Protein AF-0000000080720904 (afdb_homodimer)

Structure (mmCIF, N/CA/C/O backbone):
data_AF-0000000080720904-model_v1
#
loop_
_entity.id
_entity.type
_entity.pdbx_description
1 polymer 'Fumarate reductase, flavoprotein subunit, N-terminally truncated'
#
loop_
_atom_site.group_PDB
_atom_site.id
_atom_site.type_symbol
_atom_site.label_atom_id
_atom_site.label_alt_id
_atom_site.label_comp_id
_atom_site.label_asym_id
_atom_site.label_entity_id
_atom_site.label_seq_id
_atom_site.pdbx_PDB_ins_code
_atom_site.Cartn_x
_atom_site.Cartn_y
_atom_site.Cartn_z
_atom_site.occupancy
_atom_site.B_iso_or_equiv
_atom_site.auth_seq_id
_atom_site.auth_comp_id
_atom_site.auth_asym_id
_atom_site.auth_atom_id
_atom_site.pdbx_PDB_model_num
ATOM 1 N N . MET A 1 1 ? 8.977 23.547 30.953 1 91.06 1 MET A N 1
ATOM 2 C CA . MET A 1 1 ? 8.195 24.734 31.281 1 91.06 1 MET A CA 1
ATOM 3 C C . MET A 1 1 ? 6.758 24.359 31.609 1 91.06 1 MET A C 1
ATOM 5 O O . MET A 1 1 ? 6.207 23.406 31.047 1 91.06 1 MET A O 1
ATOM 9 N N . LEU A 1 2 ? 6.262 25.047 32.5 1 92.56 2 LEU A N 1
ATOM 10 C CA . LEU A 1 2 ? 4.848 24.891 32.812 1 92.56 2 LEU A CA 1
ATOM 11 C C . LEU A 1 2 ? 4.043 26.078 32.281 1 92.56 2 LEU A C 1
ATOM 13 O O . LEU A 1 2 ? 4.617 27.094 31.875 1 92.56 2 LEU A O 1
ATOM 17 N N . ALA A 1 3 ? 2.766 25.859 32.125 1 96.31 3 ALA A N 1
ATOM 18 C CA . ALA A 1 3 ? 1.88 26.906 31.625 1 96.31 3 ALA A CA 1
ATOM 19 C C . ALA A 1 3 ? 1.637 27.969 32.688 1 96.31 3 ALA A C 1
ATOM 21 O O . ALA A 1 3 ? 1.761 27.703 33.875 1 96.31 3 ALA A O 1
ATOM 22 N N . LYS A 1 4 ? 1.268 29.156 32.281 1 95.81 4 LYS A N 1
ATOM 23 C CA . LYS A 1 4 ? 1.04 30.266 33.188 1 95.81 4 LYS A CA 1
ATOM 24 C C . LYS A 1 4 ? -0.292 30.125 33.906 1 95.81 4 LYS A C 1
ATOM 26 O O . LYS A 1 4 ? -0.461 30.656 35.031 1 95.81 4 LYS A O 1
ATOM 31 N N . LYS A 1 5 ? -1.233 29.453 33.25 1 96.69 5 LYS A N 1
ATOM 32 C CA . LYS A 1 5 ? -2.57 29.266 33.812 1 96.69 5 LYS A CA 1
ATOM 33 C C . LYS A 1 5 ? -2.932 27.781 33.844 1 96.69 5 LYS A C 1
ATOM 35 O O . LYS A 1 5 ? -2.186 26.938 33.344 1 96.69 5 LYS A O 1
ATOM 40 N N . ASP A 1 6 ? -4.113 27.594 34.469 1 97.19 6 ASP A N 1
ATOM 41 C CA . ASP A 1 6 ? -4.582 26.219 34.562 1 97.19 6 ASP A CA 1
ATOM 42 C C . ASP A 1 6 ? -5.82 26 33.688 1 97.19 6 ASP A C 1
ATOM 44 O O . ASP A 1 6 ? -6.422 24.922 33.719 1 97.19 6 ASP A O 1
ATOM 48 N N . ASN A 1 7 ? -6.18 27.047 32.969 1 97.88 7 ASN A N 1
ATOM 49 C CA . ASN A 1 7 ? -7.355 26.953 32.125 1 97.88 7 ASN A CA 1
ATOM 50 C C . ASN A 1 7 ? -7.145 27.688 30.797 1 97.88 7 ASN A C 1
ATOM 52 O O . ASN A 1 7 ? -6.699 28.828 30.766 1 97.88 7 ASN A O 1
ATOM 56 N N . TYR A 1 8 ? -7.473 27.047 29.688 1 98.25 8 TYR A N 1
ATOM 57 C CA . TYR A 1 8 ? -7.402 27.594 28.344 1 98.25 8 TYR A CA 1
ATOM 58 C C . TYR A 1 8 ? -8.609 27.156 27.516 1 98.25 8 TYR A C 1
ATOM 60 O O . TYR A 1 8 ? -9.336 26.234 27.906 1 98.25 8 TYR A O 1
ATOM 68 N N . ASP A 1 9 ? -8.922 27.891 26.453 1 97.88 9 ASP A N 1
ATOM 69 C CA . ASP A 1 9 ? -9.992 27.453 25.578 1 97.88 9 ASP A CA 1
ATOM 70 C C . ASP A 1 9 ? -9.609 26.156 24.859 1 97.88 9 ASP A C 1
ATOM 72 O O . ASP A 1 9 ? -10.438 25.234 24.75 1 97.88 9 ASP A O 1
ATOM 76 N N . ILE A 1 10 ? -8.352 26.125 24.391 1 98.19 10 ILE A N 1
ATOM 77 C CA . ILE A 1 10 ? -7.863 25 23.609 1 98.19 10 ILE A CA 1
ATOM 78 C C . ILE A 1 10 ? -6.426 24.672 24 1 98.19 10 ILE A C 1
ATOM 80 O O . ILE A 1 10 ? -5.633 25.578 24.281 1 98.19 10 ILE A O 1
ATOM 84 N N . VAL A 1 11 ? -6.105 23.375 24.109 1 98.88 11 VAL A N 1
ATOM 85 C CA . VAL A 1 11 ? -4.715 22.938 24.203 1 98.88 11 VAL A CA 1
ATOM 86 C C . VAL A 1 11 ? -4.293 22.266 22.891 1 98.88 11 VAL A C 1
ATOM 88 O O . VAL A 1 11 ? -4.988 21.391 22.391 1 98.88 11 VAL A O 1
ATOM 91 N N . ILE A 1 12 ? -3.232 22.75 22.297 1 98.88 12 ILE A N 1
ATOM 92 C CA . ILE A 1 12 ? -2.65 22.188 21.078 1 98.88 12 ILE A CA 1
ATOM 93 C C . ILE A 1 12 ? -1.358 21.453 21.422 1 98.88 12 ILE A C 1
ATOM 95 O O . ILE A 1 12 ? -0.416 22.047 21.953 1 98.88 12 ILE A O 1
ATOM 99 N N . VAL A 1 13 ? -1.313 20.141 21.109 1 98.81 13 VAL A N 1
ATOM 100 C CA . VAL A 1 13 ? -0.171 19.297 21.422 1 98.81 13 VAL A CA 1
ATOM 101 C C . VAL A 1 13 ? 0.766 19.219 20.219 1 98.81 13 VAL A C 1
ATOM 103 O O . VAL A 1 13 ? 0.522 18.453 19.281 1 98.81 13 VAL A O 1
ATOM 106 N N . GLY A 1 14 ? 1.854 19.938 20.281 1 98.5 14 GLY A N 1
ATOM 107 C CA . GLY A 1 14 ? 2.811 20.047 19.188 1 98.5 14 GLY A CA 1
ATOM 108 C C . GLY A 1 14 ? 2.809 21.406 18.516 1 98.5 14 GLY A C 1
ATOM 109 O O . GLY A 1 14 ? 1.746 21.953 18.234 1 98.5 14 GLY A O 1
ATOM 110 N N . ALA A 1 15 ? 4.012 21.906 18.297 1 98.56 15 ALA A N 1
ATOM 111 C CA . ALA A 1 15 ? 4.148 23.219 17.703 1 98.56 15 ALA A CA 1
ATOM 112 C C . ALA A 1 15 ? 4.762 23.125 16.312 1 98.56 15 ALA A C 1
ATOM 114 O O . ALA A 1 15 ? 5.531 24 15.898 1 98.56 15 ALA A O 1
ATOM 115 N N . GLY A 1 16 ? 4.492 21.969 15.594 1 98.06 16 GLY A N 1
ATOM 116 C CA . GLY A 1 16 ? 4.824 21.891 14.18 1 98.06 16 GLY A CA 1
ATOM 117 C C . GLY A 1 16 ? 3.904 22.719 13.305 1 98.06 16 GLY A C 1
ATOM 118 O O . GLY A 1 16 ? 3.145 23.547 13.805 1 98.06 16 GLY A O 1
ATOM 119 N N . LEU A 1 17 ? 3.963 22.484 12.023 1 98.25 17 LEU A N 1
ATOM 120 C CA . LEU A 1 17 ? 3.225 23.297 11.078 1 98.25 17 LEU A CA 1
ATOM 121 C C . LEU A 1 17 ? 1.726 23.234 11.352 1 98.25 17 LEU A C 1
ATOM 123 O O . LEU A 1 17 ? 1.042 24.266 11.328 1 98.25 17 LEU A O 1
ATOM 127 N N . SER A 1 18 ? 1.203 22.078 11.609 1 98.19 18 SER A N 1
ATOM 128 C CA . SER A 1 18 ? -0.226 21.938 11.867 1 98.19 18 SER A CA 1
ATOM 129 C C . SER A 1 18 ? -0.62 22.609 13.18 1 98.19 18 SER A C 1
ATOM 131 O O . SER A 1 18 ? -1.669 23.25 13.266 1 98.19 18 SER A O 1
ATOM 133 N N . GLY A 1 19 ? 0.24 22.406 14.195 1 98.69 19 GLY A N 1
ATOM 134 C CA . GLY A 1 19 ? -0.016 23.078 15.453 1 98.69 19 GLY A CA 1
ATOM 135 C C . GLY A 1 19 ? 0.04 24.594 15.344 1 98.69 19 GLY A C 1
ATOM 136 O O . GLY A 1 19 ? -0.761 25.297 15.969 1 98.69 19 GLY A O 1
ATOM 137 N N . GLN A 1 20 ? 0.973 25.062 14.578 1 98.81 20 GLN A N 1
ATOM 138 C CA . GLN A 1 20 ? 1.083 26.484 14.344 1 98.81 20 GLN A CA 1
ATOM 139 C C . GLN A 1 20 ? -0.165 27.031 13.648 1 98.81 20 GLN A C 1
ATOM 141 O O . GLN A 1 20 ? -0.672 28.094 14.016 1 98.81 20 GLN A O 1
ATOM 146 N N . ALA A 1 21 ? -0.628 26.312 12.664 1 98.81 21 ALA A N 1
ATOM 147 C CA . ALA A 1 21 ? -1.842 26.703 11.953 1 98.81 21 ALA A CA 1
ATOM 148 C C . ALA A 1 21 ? -3.043 26.734 12.898 1 98.81 21 ALA A C 1
ATOM 150 O O . ALA A 1 21 ? -3.854 27.656 12.852 1 98.81 21 ALA A O 1
ATOM 151 N N . ALA A 1 22 ? -3.152 25.734 13.734 1 98.88 22 ALA A N 1
ATOM 152 C CA . ALA A 1 22 ? -4.246 25.672 14.703 1 98.88 22 ALA A CA 1
ATOM 153 C C . ALA A 1 22 ? -4.211 26.844 15.664 1 98.88 22 ALA A C 1
ATOM 155 O O . ALA A 1 22 ? -5.242 27.469 15.938 1 98.88 22 ALA A O 1
ATOM 156 N N . ALA A 1 23 ? -3.031 27.172 16.188 1 98.88 23 ALA A N 1
ATOM 157 C CA . ALA A 1 23 ? -2.873 28.266 17.141 1 98.88 23 ALA A CA 1
ATOM 158 C C . ALA A 1 23 ? -3.264 29.609 16.516 1 98.88 23 ALA A C 1
ATOM 160 O O . ALA A 1 23 ? -4.008 30.391 17.109 1 98.88 23 ALA A O 1
ATOM 161 N N . ALA A 1 24 ? -2.77 29.844 15.32 1 98.88 24 ALA A N 1
ATOM 162 C CA . ALA A 1 24 ? -3.068 31.094 14.641 1 98.88 24 ALA A CA 1
ATOM 163 C C . ALA A 1 24 ? -4.559 31.219 14.336 1 98.88 24 ALA A C 1
ATOM 165 O O . ALA A 1 24 ? -5.145 32.281 14.484 1 98.88 24 ALA A O 1
ATOM 166 N N . GLU A 1 25 ? -5.141 30.125 13.867 1 98.75 25 GLU A N 1
ATOM 167 C CA . GLU A 1 25 ? -6.578 30.125 13.617 1 98.75 25 GLU A CA 1
ATOM 168 C C . GLU A 1 25 ? -7.363 30.359 14.898 1 98.75 25 GLU A C 1
ATOM 170 O O . GLU A 1 25 ? -8.367 31.078 14.898 1 98.75 25 GLU A O 1
ATOM 175 N N . ALA A 1 26 ? -6.926 29.812 15.977 1 98.62 26 ALA A N 1
ATOM 176 C CA . ALA A 1 26 ? -7.609 29.938 17.266 1 98.62 26 ALA A CA 1
ATOM 177 C C . ALA A 1 26 ? -7.668 31.391 17.719 1 98.62 26 ALA A C 1
ATOM 179 O O . ALA A 1 26 ? -8.734 31.891 18.062 1 98.62 26 ALA A O 1
ATOM 180 N N . VAL A 1 27 ? -6.57 32.094 17.672 1 98.44 27 VAL A N 1
ATOM 181 C CA . VAL A 1 27 ? -6.539 33.469 18.141 1 98.44 27 VAL A CA 1
ATOM 182 C C . VAL A 1 27 ? -7.344 34.344 17.188 1 98.44 27 VAL A C 1
ATOM 184 O O . VAL A 1 27 ? -7.969 35.344 17.609 1 98.44 27 VAL A O 1
ATOM 187 N N . SER A 1 28 ? -7.336 34 15.93 1 97.69 28 SER A N 1
ATOM 188 C CA . SER A 1 28 ? -8.148 34.719 14.961 1 97.69 28 SER A CA 1
ATOM 189 C C . SER A 1 28 ? -9.633 34.594 15.273 1 97.69 28 SER A C 1
ATOM 191 O O . SER A 1 28 ? -10.43 35.469 14.891 1 97.69 28 SER A O 1
ATOM 193 N N . LYS A 1 29 ? -9.984 33.5 15.938 1 97.38 29 LYS A N 1
ATOM 194 C CA . LYS A 1 29 ? -11.375 33.25 16.312 1 97.38 29 LYS A CA 1
ATOM 195 C C . LYS A 1 29 ? -11.664 33.781 17.734 1 97.38 29 LYS A C 1
ATOM 197 O O . LYS A 1 29 ? -12.742 33.531 18.266 1 97.38 29 LYS A O 1
ATOM 202 N N . GLY A 1 30 ? -10.672 34.438 18.344 1 96.94 30 GLY A N 1
ATOM 203 C CA . GLY A 1 30 ? -10.852 35.031 19.656 1 96.94 30 GLY A CA 1
ATOM 204 C C . GLY A 1 30 ? -10.641 34.031 20.797 1 96.94 30 GLY A C 1
ATOM 205 O O . GLY A 1 30 ? -10.992 34.312 21.938 1 96.94 30 GLY A O 1
ATOM 206 N N . LEU A 1 31 ? -10.102 32.875 20.516 1 98 31 LEU A N 1
ATOM 207 C CA . LEU A 1 31 ? -9.844 31.859 21.531 1 98 31 LEU A CA 1
ATOM 208 C C . LEU A 1 31 ? -8.453 32.062 22.141 1 98 31 LEU A C 1
ATOM 210 O O . LEU A 1 31 ? -7.605 32.75 21.562 1 98 31 LEU A O 1
ATOM 214 N N . LYS A 1 32 ? -8.258 31.469 23.281 1 96.94 32 LYS A N 1
ATOM 215 C CA . LYS A 1 32 ? -6.977 31.484 23.969 1 96.94 32 LYS A CA 1
ATOM 216 C C . LYS A 1 32 ? -6.348 30.094 24 1 96.94 32 LYS A C 1
ATOM 218 O O . LYS A 1 32 ? -6.621 29.312 24.906 1 96.94 32 LYS A O 1
ATOM 223 N N . PRO A 1 33 ? -5.41 29.859 23.141 1 98.62 33 PRO A N 1
ATOM 224 C CA . PRO A 1 33 ? -4.809 28.531 23.062 1 98.62 33 PRO A CA 1
ATOM 225 C C . PRO A 1 33 ? -3.512 28.422 23.875 1 98.62 33 PRO A C 1
ATOM 227 O O . PRO A 1 33 ? -2.793 29.422 24.016 1 98.62 33 PRO A O 1
ATOM 230 N N . LEU A 1 34 ? -3.281 27.219 24.438 1 98.88 34 LEU A N 1
ATOM 231 C CA . LEU A 1 34 ? -1.967 26.797 24.922 1 98.88 34 LEU A CA 1
ATOM 232 C C . LEU A 1 34 ? -1.334 25.797 23.953 1 98.88 34 LEU A C 1
ATOM 234 O O . LEU A 1 34 ? -1.924 24.766 23.656 1 98.88 34 LEU A O 1
ATOM 238 N N . VAL A 1 35 ? -0.177 26.188 23.438 1 98.88 35 VAL A N 1
ATOM 239 C CA . VAL A 1 35 ? 0.583 25.266 22.594 1 98.88 35 VAL A CA 1
ATOM 240 C C . VAL A 1 35 ? 1.693 24.609 23.406 1 98.88 35 VAL A C 1
ATOM 242 O O . VAL A 1 35 ? 2.543 25.297 23.984 1 98.88 35 VAL A O 1
ATOM 245 N N . VAL A 1 36 ? 1.674 23.281 23.469 1 98.81 36 VAL A N 1
ATOM 246 C CA . VAL A 1 36 ? 2.656 22.531 24.25 1 98.81 36 VAL A CA 1
ATOM 247 C C . VAL A 1 36 ? 3.627 21.828 23.297 1 98.81 36 VAL A C 1
ATOM 249 O O . VAL A 1 36 ? 3.221 20.969 22.5 1 98.81 36 VAL A O 1
ATOM 252 N N . GLU A 1 37 ? 4.879 22.156 23.375 1 98.56 37 GLU A N 1
ATOM 253 C CA . GLU A 1 37 ? 5.93 21.578 22.562 1 98.56 37 GLU A CA 1
ATOM 254 C C . GLU A 1 37 ? 6.953 20.844 23.422 1 98.56 37 GLU A C 1
ATOM 256 O O . GLU A 1 37 ? 7.535 21.422 24.328 1 98.56 37 GLU A O 1
ATOM 261 N N . LYS A 1 38 ? 7.125 19.594 23.078 1 96.75 38 LYS A N 1
ATOM 262 C CA . LYS A 1 38 ? 8.031 18.766 23.875 1 96.75 38 LYS A CA 1
ATOM 263 C C . LYS A 1 38 ? 9.484 19.156 23.641 1 96.75 38 LYS A C 1
ATOM 265 O O . LYS A 1 38 ? 10.328 19.016 24.531 1 96.75 38 LYS A O 1
ATOM 270 N N . GLY A 1 39 ? 9.789 19.594 22.469 1 95.69 39 GLY A N 1
ATOM 271 C CA . GLY A 1 39 ? 11.141 20.016 22.141 1 95.69 39 GLY A CA 1
ATOM 272 C C . GLY A 1 39 ? 11.492 21.375 22.734 1 95.69 39 GLY A C 1
ATOM 273 O O . GLY A 1 39 ? 10.633 22.062 23.281 1 95.69 39 GLY A O 1
ATOM 274 N N . ARG A 1 40 ? 12.82 21.766 22.562 1 95.44 40 ARG A N 1
ATOM 275 C CA . ARG A 1 40 ? 13.305 23.047 23.047 1 95.44 40 ARG A CA 1
ATOM 276 C C . ARG A 1 40 ? 12.883 24.188 22.125 1 95.44 40 ARG A C 1
ATOM 278 O O . ARG A 1 40 ? 12.789 25.344 22.562 1 95.44 40 ARG A O 1
ATOM 285 N N . THR A 1 41 ? 12.648 23.781 20.859 1 95.88 41 THR A N 1
ATOM 286 C CA . THR A 1 41 ? 12.281 24.766 19.844 1 95.88 41 THR A CA 1
ATOM 287 C C . THR A 1 41 ? 10.992 24.375 19.141 1 95.88 41 THR A C 1
ATOM 289 O O . THR A 1 41 ? 10.586 23.203 19.188 1 95.88 41 THR A O 1
ATOM 292 N N . THR A 1 42 ? 10.32 25.391 18.531 1 97.69 42 THR A N 1
ATOM 293 C CA . THR A 1 42 ? 9.07 25.156 17.828 1 97.69 42 THR A CA 1
ATOM 294 C C . THR A 1 42 ? 9.32 24.938 16.344 1 97.69 42 THR A C 1
ATOM 296 O O . THR A 1 42 ? 10.445 25.094 15.867 1 97.69 42 THR A O 1
ATOM 299 N N . GLY A 1 43 ? 8.281 24.453 15.672 1 97.31 43 GLY A N 1
ATOM 300 C CA . GLY A 1 43 ? 8.305 24.297 14.227 1 97.31 43 GLY A CA 1
ATOM 301 C C . GLY A 1 43 ? 8.398 22.844 13.781 1 97.31 43 GLY A C 1
ATOM 302 O O . GLY A 1 43 ? 7.832 22.469 12.758 1 97.31 43 GLY A O 1
ATOM 303 N N . GLY A 1 44 ? 9.219 22.078 14.539 1 94.94 44 GLY A N 1
ATOM 304 C CA . GLY A 1 44 ? 9.383 20.672 14.18 1 94.94 44 GLY A CA 1
ATOM 305 C C . GLY A 1 44 ? 9.797 20.469 12.734 1 94.94 44 GLY A C 1
ATOM 306 O O . GLY A 1 44 ? 10.641 21.203 12.219 1 94.94 44 GLY A O 1
ATOM 307 N N . SER A 1 45 ? 9.281 19.438 12.109 1 93.94 45 SER A N 1
ATOM 308 C CA . SER A 1 45 ? 9.594 19.156 10.711 1 93.94 45 SER A CA 1
ATOM 309 C C . SER A 1 45 ? 9.055 20.25 9.789 1 93.94 45 SER A C 1
ATOM 311 O O . SER A 1 45 ? 9.523 20.406 8.664 1 93.94 45 SER A O 1
ATOM 313 N N . GLY A 1 46 ? 8.125 20.953 10.297 1 96.06 46 GLY A N 1
ATOM 314 C CA . GLY A 1 46 ? 7.555 22.047 9.531 1 96.06 46 GLY A CA 1
ATOM 315 C C . GLY A 1 46 ? 8.578 23.094 9.133 1 96.06 46 GLY A C 1
ATOM 316 O O . GLY A 1 46 ? 8.414 23.797 8.133 1 96.06 46 GLY A O 1
ATOM 317 N N . ASN A 1 47 ? 9.633 23.203 9.914 1 96.06 47 ASN A N 1
ATOM 318 C CA . ASN A 1 47 ? 10.688 24.188 9.633 1 96.06 47 ASN A CA 1
ATOM 319 C C . ASN A 1 47 ? 11.352 23.906 8.281 1 96.06 47 ASN A C 1
ATOM 321 O O . ASN A 1 47 ? 11.922 24.812 7.68 1 96.06 47 ASN A O 1
ATOM 325 N N . TYR A 1 48 ? 11.172 22.688 7.805 1 92.06 48 TYR A N 1
ATOM 326 C CA . TYR A 1 48 ? 11.984 22.281 6.672 1 92.06 48 TYR A CA 1
ATOM 327 C C . TYR A 1 48 ? 11.133 22.078 5.426 1 92.06 48 TYR A C 1
ATOM 329 O O . TYR A 1 48 ? 11.648 21.766 4.348 1 92.06 48 TYR A O 1
ATOM 337 N N . VAL A 1 49 ? 9.844 22.297 5.547 1 94 49 VAL A N 1
ATOM 338 C CA . VAL A 1 49 ? 8.969 22.141 4.387 1 94 49 VAL A CA 1
ATOM 339 C C . VAL A 1 49 ? 9.195 23.297 3.416 1 94 49 VAL A C 1
ATOM 341 O O . VAL A 1 49 ? 9.469 24.422 3.838 1 94 49 VAL A O 1
ATOM 344 N N . GLU A 1 50 ? 9.047 22.984 2.123 1 92.5 50 GLU A N 1
ATOM 345 C CA . GLU A 1 50 ? 9.383 23.984 1.106 1 92.5 50 GLU A CA 1
ATOM 346 C C . GLU A 1 50 ? 8.148 24.75 0.655 1 92.5 50 GLU A C 1
ATOM 348 O O . GLU A 1 50 ? 8.258 25.875 0.149 1 92.5 50 GLU A O 1
ATOM 353 N N . GLY A 1 51 ? 7.047 24.125 0.775 1 95.5 51 GLY A N 1
ATOM 354 C CA . GLY A 1 51 ? 5.832 24.766 0.305 1 95.5 51 GLY A CA 1
ATOM 355 C C . GLY A 1 51 ? 4.578 23.969 0.585 1 95.5 51 GLY A C 1
ATOM 356 O O . GLY A 1 51 ? 4.648 22.906 1.212 1 95.5 51 GLY A O 1
ATOM 357 N N . VAL A 1 52 ? 3.396 24.531 0.156 1 97.12 52 VAL A N 1
ATOM 358 C CA . VAL A 1 52 ? 2.111 23.891 0.428 1 97.12 52 VAL A CA 1
ATOM 359 C C . VAL A 1 52 ? 1.355 23.688 -0.881 1 97.12 52 VAL A C 1
ATOM 361 O O . VAL A 1 52 ? 1.526 24.438 -1.837 1 97.12 52 VAL A O 1
ATOM 364 N N . PHE A 1 53 ? 0.562 22.688 -0.855 1 96.31 53 PHE A N 1
ATOM 365 C CA . PHE A 1 53 ? -0.329 22.406 -1.975 1 96.31 53 PHE A CA 1
ATOM 366 C C . PHE A 1 53 ? -1.482 23.391 -2.01 1 96.31 53 PHE A C 1
ATOM 368 O O . PHE A 1 53 ? -2.078 23.703 -0.974 1 96.31 53 PHE A O 1
ATOM 375 N N . ALA A 1 54 ? -1.761 23.875 -3.244 1 98 54 ALA A N 1
ATOM 376 C CA . ALA A 1 54 ? -3.002 24.578 -3.541 1 98 54 ALA A CA 1
ATOM 377 C C . ALA A 1 54 ? -3.309 24.547 -5.035 1 98 54 ALA A C 1
ATOM 379 O O . ALA A 1 54 ? -2.436 24.234 -5.848 1 98 54 ALA A O 1
ATOM 380 N N . VAL A 1 55 ? -4.555 24.766 -5.324 1 97.69 55 VAL A N 1
ATOM 381 C CA . VAL A 1 55 ? -4.977 24.797 -6.719 1 97.69 55 VAL A CA 1
ATOM 382 C C . VAL A 1 55 ? -5.934 25.953 -6.953 1 97.69 55 VAL A C 1
ATOM 384 O O . VAL A 1 55 ? -6.625 26.391 -6.027 1 97.69 55 VAL A O 1
ATOM 387 N N . GLU A 1 56 ? -5.883 26.5 -8.172 1 97.88 56 GLU A N 1
ATOM 388 C CA . GLU A 1 56 ? -6.727 27.609 -8.625 1 97.88 56 GLU A CA 1
ATOM 389 C C . GLU A 1 56 ? -6.473 28.859 -7.793 1 97.88 56 GLU A C 1
ATOM 391 O O . GLU A 1 56 ? -7.414 29.516 -7.344 1 97.88 56 GLU A O 1
ATOM 396 N N . THR A 1 57 ? -5.188 29.141 -7.566 1 98.12 57 THR A N 1
ATOM 397 C CA . THR A 1 57 ? -4.77 30.328 -6.824 1 98.12 57 THR A CA 1
ATOM 398 C C . THR A 1 57 ? -4.449 31.469 -7.773 1 98.12 57 THR A C 1
ATOM 400 O O . THR A 1 57 ? -4.168 31.25 -8.953 1 98.12 57 THR A O 1
ATOM 403 N N . PRO A 1 58 ? -4.449 32.688 -7.262 1 97.12 58 PRO A N 1
ATOM 404 C CA . PRO A 1 58 ? -3.98 33.844 -8.062 1 97.12 58 PRO A CA 1
ATOM 405 C C . PRO A 1 58 ? -2.541 33.656 -8.539 1 97.12 58 PRO A C 1
ATOM 407 O O . PRO A 1 58 ? -2.207 34.094 -9.656 1 97.12 58 PRO A O 1
ATOM 410 N N . MET A 1 59 ? -1.711 33.094 -7.703 1 97.31 59 MET A N 1
ATOM 411 C CA . MET A 1 59 ? -0.315 32.875 -8.07 1 97.31 59 MET A CA 1
ATOM 412 C C . MET A 1 59 ? -0.208 31.953 -9.281 1 97.31 59 MET A C 1
ATOM 414 O O . MET A 1 59 ? 0.616 32.188 -10.164 1 97.31 59 MET A O 1
ATOM 418 N N . GLN A 1 60 ? -0.978 30.875 -9.273 1 97.44 60 GLN A N 1
ATOM 419 C CA . GLN A 1 60 ? -1 29.969 -10.422 1 97.44 60 GLN A CA 1
ATOM 420 C C . GLN A 1 60 ? -1.486 30.688 -11.68 1 97.44 60 GLN A C 1
ATOM 422 O O . GLN A 1 60 ? -0.906 30.531 -12.75 1 97.44 60 GLN A O 1
ATOM 427 N N . LYS A 1 61 ? -2.535 31.469 -11.539 1 97.06 61 LYS A N 1
ATOM 428 C CA . LYS A 1 61 ? -3.059 32.219 -12.664 1 97.06 61 LYS A CA 1
ATOM 429 C C . LYS A 1 61 ? -1.998 33.156 -13.227 1 97.06 61 LYS A C 1
ATOM 431 O O . LYS A 1 61 ? -1.845 33.281 -14.445 1 97.06 61 LYS A O 1
ATOM 436 N N . ALA A 1 62 ? -1.312 33.812 -12.367 1 97.25 62 ALA A N 1
ATOM 437 C CA . ALA A 1 62 ? -0.271 34.781 -12.766 1 97.25 62 ALA A CA 1
ATOM 438 C C . ALA A 1 62 ? 0.848 34.062 -13.523 1 97.25 62 ALA A C 1
ATOM 440 O O . ALA A 1 62 ? 1.496 34.656 -14.383 1 97.25 62 ALA A O 1
ATOM 441 N N . GLN A 1 63 ? 1.044 32.75 -13.25 1 96.88 63 GLN A N 1
ATOM 442 C CA . GLN A 1 63 ? 2.1 31.984 -13.898 1 96.88 63 GLN A CA 1
ATOM 443 C C . GLN A 1 63 ? 1.554 31.188 -15.078 1 96.88 63 GLN A C 1
ATOM 445 O O . GLN A 1 63 ? 2.258 30.359 -15.656 1 96.88 63 GLN A O 1
ATOM 450 N N . GLY A 1 64 ? 0.304 31.328 -15.359 1 96.75 64 GLY A N 1
ATOM 451 C CA . GLY A 1 64 ? -0.313 30.672 -16.5 1 96.75 64 GLY A CA 1
ATOM 452 C C . GLY A 1 64 ? -0.614 29.203 -16.234 1 96.75 64 GLY A C 1
ATOM 453 O O . GLY A 1 64 ? -0.739 28.422 -17.172 1 96.75 64 GLY A O 1
ATOM 454 N N . ILE A 1 65 ? -0.692 28.812 -14.992 1 95.81 65 ILE A N 1
ATOM 455 C CA . ILE A 1 65 ? -0.962 27.422 -14.609 1 95.81 65 ILE A CA 1
ATOM 456 C C . ILE A 1 65 ? -2.469 27.219 -14.484 1 95.81 65 ILE A C 1
ATOM 458 O O . ILE A 1 65 ? -3.141 27.906 -13.719 1 95.81 65 ILE A O 1
ATOM 462 N N . ASP A 1 66 ? -2.984 26.281 -15.281 1 95.25 66 ASP A N 1
ATOM 463 C CA . ASP A 1 66 ? -4.418 26 -15.273 1 95.25 66 ASP A CA 1
ATOM 464 C C . ASP A 1 66 ? -4.68 24.531 -14.906 1 95.25 66 ASP A C 1
ATOM 466 O O . ASP A 1 66 ? -4.785 23.688 -15.789 1 95.25 66 ASP A O 1
ATOM 470 N N . ILE A 1 67 ? -4.758 24.25 -13.703 1 95.25 67 ILE A N 1
ATOM 471 C CA . ILE A 1 67 ? -5.098 22.938 -13.164 1 95.25 67 ILE A CA 1
ATOM 472 C C . ILE A 1 67 ? -6.445 23 -12.453 1 95.25 67 ILE A C 1
ATOM 474 O O . ILE A 1 67 ? -6.684 23.906 -11.641 1 95.25 67 ILE A O 1
ATOM 478 N N . LYS A 1 68 ? -7.242 22.031 -12.781 1 95.56 68 LYS A N 1
ATOM 479 C CA . LYS A 1 68 ? -8.586 22.031 -12.203 1 95.56 68 LYS A CA 1
ATOM 480 C C . LYS A 1 68 ? -8.641 21.172 -10.938 1 95.56 68 LYS A C 1
ATOM 482 O O . LYS A 1 68 ? -7.93 20.172 -10.82 1 95.56 68 LYS A O 1
ATOM 487 N N . LYS A 1 69 ? -9.531 21.594 -10.055 1 96.31 69 LYS A N 1
ATOM 488 C CA . LYS A 1 69 ? -9.75 20.891 -8.797 1 96.31 69 LYS A CA 1
ATOM 489 C C . LYS A 1 69 ? -10.125 19.422 -9.047 1 96.31 69 LYS A C 1
ATOM 491 O O . LYS A 1 69 ? -9.633 18.531 -8.352 1 96.31 69 LYS A O 1
ATOM 496 N N . GLU A 1 70 ? -10.898 19.172 -10.023 1 93.81 70 GLU A N 1
ATOM 497 C CA . GLU A 1 70 ? -11.383 17.844 -10.328 1 93.81 70 GLU A CA 1
ATOM 498 C C . GLU A 1 70 ? -10.25 16.922 -10.773 1 93.81 70 GLU A C 1
ATOM 500 O O . GLU A 1 70 ? -10.258 15.727 -10.477 1 93.81 70 GLU A O 1
ATOM 505 N N . ASP A 1 71 ? -9.344 17.5 -11.461 1 92.81 71 ASP A N 1
ATOM 506 C CA . ASP A 1 71 ? -8.195 16.734 -11.922 1 92.81 71 ASP A CA 1
ATOM 507 C C . ASP A 1 71 ? -7.355 16.234 -10.742 1 92.81 71 ASP A C 1
ATOM 509 O O . ASP A 1 71 ? -6.879 15.102 -10.75 1 92.81 71 ASP A O 1
ATOM 513 N N . ILE A 1 72 ? -7.188 17.094 -9.773 1 94.06 72 ILE A N 1
ATOM 514 C CA . ILE A 1 72 ? -6.422 16.75 -8.586 1 94.06 72 ILE A CA 1
ATOM 515 C C . ILE A 1 72 ? -7.125 15.625 -7.828 1 94.06 72 ILE A C 1
ATOM 517 O O . ILE A 1 72 ? -6.484 14.656 -7.398 1 94.06 72 ILE A O 1
ATOM 521 N N . LEU A 1 73 ? -8.43 15.766 -7.707 1 94.06 73 LEU A N 1
ATOM 522 C CA . LEU A 1 73 ? -9.195 14.766 -6.977 1 94.06 73 LEU A CA 1
ATOM 523 C C . LEU A 1 73 ? -9.094 13.406 -7.648 1 94.06 73 LEU A C 1
ATOM 525 O O . LEU A 1 73 ? -8.852 12.398 -6.98 1 94.06 73 LEU A O 1
ATOM 529 N N . HIS A 1 74 ? -9.289 13.352 -8.969 1 92.69 74 HIS A N 1
ATOM 530 C CA . HIS A 1 74 ? -9.242 12.094 -9.711 1 92.69 74 HIS A CA 1
ATOM 531 C C . HIS A 1 74 ? -7.855 11.469 -9.641 1 92.69 74 HIS A C 1
ATOM 533 O O . HIS A 1 74 ? -7.723 10.25 -9.516 1 92.69 74 HIS A O 1
ATOM 539 N N . GLU A 1 75 ? -6.852 12.297 -9.695 1 89.5 75 GLU A N 1
ATOM 540 C CA . GLU A 1 75 ? -5.473 11.828 -9.586 1 89.5 75 GLU A CA 1
ATOM 541 C C . GLU A 1 75 ? -5.23 11.141 -8.242 1 89.5 75 GLU A C 1
ATOM 543 O O . GLU A 1 75 ? -4.641 10.062 -8.188 1 89.5 75 GLU A O 1
ATOM 548 N N . GLU A 1 76 ? -5.703 11.742 -7.219 1 90.31 76 GLU A N 1
ATOM 549 C CA . GLU A 1 76 ? -5.441 11.227 -5.879 1 90.31 76 GLU A CA 1
ATOM 550 C C . GLU A 1 76 ? -6.277 9.984 -5.594 1 90.31 76 GLU A C 1
ATOM 552 O O . GLU A 1 76 ? -5.836 9.086 -4.875 1 90.31 76 GLU A O 1
ATOM 557 N N . GLN A 1 77 ? -7.488 9.93 -6.156 1 90.31 77 GLN A N 1
ATOM 558 C CA . GLN A 1 77 ? -8.297 8.719 -6.051 1 90.31 77 GLN A CA 1
ATOM 559 C C . GLN A 1 77 ? -7.594 7.527 -6.699 1 90.31 77 GLN A C 1
ATOM 561 O O . GLN A 1 77 ? -7.492 6.457 -6.098 1 90.31 77 GLN A O 1
ATOM 566 N N . GLU A 1 78 ? -7.035 7.75 -7.875 1 86.94 78 GLU A N 1
ATOM 567 C CA . GLU A 1 78 ? -6.355 6.688 -8.609 1 86.94 78 GLU A CA 1
ATOM 568 C C . GLU A 1 78 ? -5.035 6.312 -7.938 1 86.94 78 GLU A C 1
ATOM 570 O O . GLU A 1 78 ? -4.715 5.133 -7.805 1 86.94 78 GLU A O 1
ATOM 575 N N . PHE A 1 79 ? -4.312 7.312 -7.5 1 87.31 79 PHE A N 1
ATOM 576 C CA . PHE A 1 79 ? -3.014 7.07 -6.883 1 87.31 79 PHE A CA 1
ATOM 577 C C . PHE A 1 79 ? -3.158 6.211 -5.633 1 87.31 79 PHE A C 1
ATOM 579 O O . PHE A 1 79 ? -2.316 5.352 -5.363 1 87.31 79 PHE A O 1
ATOM 586 N N . SER A 1 80 ? -4.227 6.465 -4.906 1 88.56 80 SER A N 1
ATOM 587 C CA . SER A 1 80 ? -4.43 5.746 -3.652 1 88.56 80 SER A CA 1
ATOM 588 C C . SER A 1 80 ? -5.258 4.48 -3.867 1 88.56 80 SER A C 1
ATOM 590 O O . SER A 1 80 ? -5.59 3.781 -2.908 1 88.56 80 SER A O 1
ATOM 592 N N . HIS A 1 81 ? -5.652 4.219 -5.105 1 88.44 81 HIS A N 1
ATOM 593 C CA . HIS A 1 81 ? -6.52 3.098 -5.449 1 88.44 81 HIS A CA 1
ATOM 594 C C . HIS A 1 81 ? -7.816 3.139 -4.645 1 88.44 81 HIS A C 1
ATOM 596 O O . HIS A 1 81 ? -8.273 2.107 -4.148 1 88.44 81 HIS A O 1
ATOM 602 N N . PHE A 1 82 ? -8.289 4.371 -4.316 1 89.88 82 PHE A N 1
ATOM 603 C CA . PHE A 1 82 ? -9.562 4.68 -3.67 1 89.88 82 PHE A CA 1
ATOM 604 C C . PHE A 1 82 ? -9.508 4.332 -2.186 1 89.88 82 PHE A C 1
ATOM 606 O O . PHE A 1 82 ? -10.547 4.172 -1.544 1 89.88 82 PHE A O 1
ATOM 613 N N . GLU A 1 83 ? -8.328 4.316 -1.644 1 89.06 83 GLU A N 1
ATOM 614 C CA . GLU A 1 83 ? -8.172 4.141 -0.203 1 89.06 83 GLU A CA 1
ATOM 615 C C . GLU A 1 83 ? -8.305 5.469 0.534 1 89.06 83 GLU A C 1
ATOM 617 O O . GLU A 1 83 ? -8.711 5.504 1.695 1 89.06 83 GLU A O 1
ATOM 622 N N . ALA A 1 84 ? -7.941 6.547 -0.117 1 90.69 84 ALA A N 1
ATOM 623 C CA . ALA A 1 84 ? -8.008 7.859 0.52 1 90.69 84 ALA A CA 1
ATOM 624 C C . ALA A 1 84 ? -9.453 8.328 0.658 1 90.69 84 ALA A C 1
ATOM 626 O O . ALA A 1 84 ? -10.312 7.957 -0.14 1 90.69 84 ALA A O 1
ATOM 627 N N . ASP A 1 85 ? -9.703 9.133 1.663 1 93.12 85 ASP A N 1
ATOM 628 C CA . ASP A 1 85 ? -11.039 9.68 1.866 1 93.12 85 ASP A CA 1
ATOM 629 C C . ASP A 1 85 ? -11.359 10.75 0.822 1 93.12 85 ASP A C 1
ATOM 631 O O . ASP A 1 85 ? -10.789 11.844 0.85 1 93.12 85 ASP A O 1
ATOM 635 N N . THR A 1 86 ? -12.32 10.469 0.029 1 93.5 86 THR A N 1
ATOM 636 C CA . THR A 1 86 ? -12.656 11.32 -1.105 1 93.5 86 THR A CA 1
ATOM 637 C C . THR A 1 86 ? -13.172 12.672 -0.631 1 93.5 86 THR A C 1
ATOM 639 O O . THR A 1 86 ? -12.789 13.711 -1.166 1 93.5 86 THR A O 1
ATOM 642 N N . LEU A 1 87 ? -13.969 12.672 0.339 1 95.38 87 LEU A N 1
ATOM 643 C CA . LEU A 1 87 ? -14.609 13.914 0.764 1 95.38 87 LEU A CA 1
ATOM 644 C C . LEU A 1 87 ? -13.625 14.805 1.521 1 95.38 87 LEU A C 1
ATOM 646 O O . LEU A 1 87 ? -13.695 16.031 1.427 1 95.38 87 LEU A O 1
ATOM 650 N N . ILE A 1 88 ? -12.75 14.211 2.307 1 95.75 88 ILE A N 1
ATOM 651 C CA . ILE A 1 88 ? -11.734 15.016 2.971 1 95.75 88 ILE A CA 1
ATOM 652 C C . ILE A 1 88 ? -10.805 15.633 1.93 1 95.75 88 ILE A C 1
ATOM 654 O O . ILE A 1 88 ? -10.453 16.812 2.025 1 95.75 88 ILE A O 1
ATOM 658 N N . TRP A 1 89 ? -10.438 14.891 0.886 1 95.38 89 TRP A N 1
ATOM 659 C CA . TRP A 1 89 ? -9.656 15.453 -0.209 1 95.38 89 TRP A CA 1
ATOM 660 C C . TRP A 1 89 ? -10.406 16.609 -0.873 1 95.38 89 TRP A C 1
ATOM 662 O O . TRP A 1 89 ? -9.82 17.656 -1.146 1 95.38 89 TRP A O 1
ATOM 672 N N . LYS A 1 90 ? -11.617 16.406 -1.15 1 95.81 90 LYS A N 1
ATOM 673 C CA . LYS A 1 90 ? -12.414 17.438 -1.808 1 95.81 90 LYS A CA 1
ATOM 674 C C . LYS A 1 90 ? -12.453 18.719 -0.977 1 95.81 90 LYS A C 1
ATOM 676 O O . LYS A 1 90 ? -12.266 19.812 -1.508 1 95.81 90 LYS A O 1
ATOM 681 N N . ASP A 1 91 ? -12.758 18.531 0.329 1 96.94 91 ASP A N 1
ATOM 682 C CA . ASP A 1 91 ? -12.781 19.688 1.226 1 96.94 91 ASP A CA 1
ATOM 683 C C . ASP A 1 91 ? -11.43 20.391 1.24 1 96.94 91 ASP A C 1
ATOM 685 O O . ASP A 1 91 ? -11.359 21.625 1.162 1 96.94 91 ASP A O 1
ATOM 689 N N . TYR A 1 92 ? -10.367 19.625 1.293 1 97.38 92 TYR A N 1
ATOM 690 C CA . TYR A 1 92 ? -9.008 20.156 1.307 1 97.38 92 TYR A CA 1
ATOM 691 C C . TYR A 1 92 ? -8.695 20.906 0.018 1 97.38 92 TYR A C 1
ATOM 693 O O . TYR A 1 92 ? -8.234 22.047 0.054 1 97.38 92 TYR A O 1
ATOM 701 N N . ILE A 1 93 ? -9.008 20.281 -1.105 1 97.12 93 ILE A N 1
ATOM 702 C CA . ILE A 1 93 ? -8.781 20.891 -2.414 1 97.12 93 ILE A CA 1
ATOM 703 C C . ILE A 1 93 ? -9.562 22.203 -2.525 1 97.12 93 ILE A C 1
ATOM 705 O O . ILE A 1 93 ? -9.008 23.219 -2.932 1 97.12 93 ILE A O 1
ATOM 709 N N . ASN A 1 94 ? -10.766 22.203 -2.092 1 97.44 94 ASN A N 1
ATOM 710 C CA . ASN A 1 94 ? -11.641 23.359 -2.195 1 97.44 94 ASN A CA 1
ATOM 711 C C . ASN A 1 94 ? -11.125 24.531 -1.351 1 97.44 94 ASN A C 1
ATOM 713 O O . ASN A 1 94 ? -11.297 25.688 -1.713 1 97.44 94 ASN A O 1
ATOM 717 N N . GLN A 1 95 ? -10.477 24.188 -0.268 1 97.94 95 GLN A N 1
ATOM 718 C CA . GLN A 1 95 ? -10.023 25.219 0.659 1 97.94 95 GLN A CA 1
ATOM 719 C C . GLN A 1 95 ? -8.578 25.625 0.379 1 97.94 95 GLN A C 1
ATOM 721 O O . GLN A 1 95 ? -8.062 26.578 0.969 1 97.94 95 GLN A O 1
ATOM 726 N N . SER A 1 96 ? -7.918 24.953 -0.514 1 98.31 96 SER A N 1
ATOM 727 C CA . SER A 1 96 ? -6.473 25.062 -0.666 1 98.31 96 SER A CA 1
ATOM 728 C C . SER A 1 96 ? -6.066 26.469 -1.073 1 98.31 96 SER A C 1
ATOM 730 O O . SER A 1 96 ? -5.102 27.016 -0.537 1 98.31 96 SER A O 1
ATOM 732 N N . ALA A 1 97 ? -6.797 27.094 -1.974 1 98.5 97 ALA A N 1
ATOM 733 C CA . ALA A 1 97 ? -6.488 28.469 -2.387 1 98.5 97 ALA A CA 1
ATOM 734 C C . ALA A 1 97 ? -6.695 29.438 -1.235 1 98.5 97 ALA A C 1
ATOM 736 O O . ALA A 1 97 ? -5.891 30.359 -1.041 1 98.5 97 ALA A O 1
ATOM 737 N N . GLU A 1 98 ? -7.738 29.266 -0.524 1 98.5 98 GLU A N 1
ATOM 738 C CA . GLU A 1 98 ? -8.016 30.109 0.634 1 98.5 98 GLU A CA 1
ATOM 739 C C . GLU A 1 98 ? -6.93 29.969 1.694 1 98.5 98 GLU A C 1
ATOM 741 O O . GLU A 1 98 ? -6.594 30.938 2.381 1 98.5 98 GLU A O 1
ATOM 746 N N . ASN A 1 99 ? -6.402 28.797 1.863 1 98.62 99 ASN A N 1
ATOM 747 C CA . ASN A 1 99 ? -5.316 28.578 2.816 1 98.62 99 ASN A CA 1
ATOM 748 C C . ASN A 1 99 ? -4.082 29.391 2.451 1 98.62 99 ASN A C 1
ATOM 750 O O . ASN A 1 99 ? -3.412 29.938 3.328 1 98.62 99 ASN A O 1
ATOM 754 N N . VAL A 1 100 ? -3.791 29.453 1.177 1 98.62 100 VAL A N 1
ATOM 755 C CA . VAL A 1 100 ? -2.658 30.25 0.721 1 98.62 100 VAL A CA 1
ATOM 756 C C . VAL A 1 100 ? -2.912 31.719 1.019 1 98.62 100 VAL A C 1
ATOM 758 O O . VAL A 1 100 ? -2.039 32.406 1.546 1 98.62 100 VAL A O 1
ATOM 761 N N . ALA A 1 101 ? -4.09 32.188 0.714 1 98.5 101 ALA A N 1
ATOM 762 C CA . ALA A 1 101 ? -4.453 33.562 0.992 1 98.5 101 ALA A CA 1
ATOM 763 C C . ALA A 1 101 ? -4.379 33.875 2.486 1 98.5 101 ALA A C 1
ATOM 765 O O . ALA A 1 101 ? -3.93 34.938 2.891 1 98.5 101 ALA A O 1
ATOM 766 N N . TRP A 1 102 ? -4.891 32.938 3.254 1 98.62 102 TRP A N 1
ATOM 767 C CA . TRP A 1 102 ? -4.852 33.062 4.707 1 98.62 102 TRP A CA 1
ATOM 768 C C . TRP A 1 102 ? -3.418 33.188 5.207 1 98.62 102 TRP A C 1
ATOM 770 O O . TRP A 1 102 ? -3.115 34.062 6.035 1 98.62 102 TRP A O 1
ATOM 780 N N . LEU A 1 103 ? -2.51 32.406 4.707 1 98.75 103 LEU A N 1
ATOM 781 C CA . LEU A 1 103 ? -1.098 32.469 5.07 1 98.75 103 LEU A CA 1
ATOM 782 C C . LEU A 1 103 ? -0.49 33.812 4.695 1 98.75 103 LEU A C 1
ATOM 784 O O . LEU A 1 103 ? 0.259 34.406 5.477 1 98.75 103 LEU A O 1
ATOM 788 N N . GLU A 1 104 ? -0.847 34.281 3.545 1 98.31 104 GLU A N 1
ATOM 789 C CA . GLU A 1 104 ? -0.353 35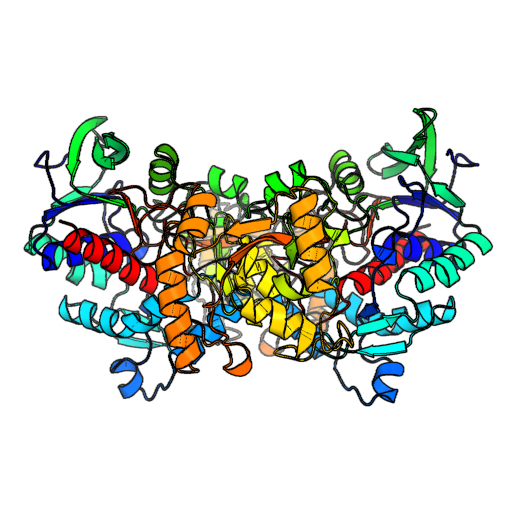.562 3.109 1 98.31 104 GLU A CA 1
ATOM 790 C C . GLU A 1 104 ? -0.824 36.688 4.043 1 98.31 104 GLU A C 1
ATOM 792 O O . GLU A 1 104 ? -0.059 37.594 4.371 1 98.31 104 GLU A O 1
ATOM 797 N N . LYS A 1 105 ? -2.012 36.594 4.406 1 98 105 LYS A N 1
ATOM 798 C CA . LYS A 1 105 ? -2.58 37.594 5.312 1 98 105 LYS A CA 1
ATOM 799 C C . LYS A 1 105 ? -1.843 37.594 6.648 1 98 105 LYS A C 1
ATOM 801 O O . LYS A 1 105 ? -1.701 38.656 7.277 1 98 105 LYS A O 1
ATOM 806 N N . LEU A 1 106 ? -1.37 36.469 7.098 1 98.25 106 LEU A N 1
ATOM 807 C CA . LEU A 1 106 ? -0.625 36.375 8.352 1 98.25 106 LEU A CA 1
ATOM 808 C C . LEU A 1 106 ? 0.788 36.906 8.188 1 98.25 106 LEU A C 1
ATOM 810 O O . LEU A 1 106 ? 1.498 37.125 9.172 1 98.25 106 LEU A O 1
ATOM 814 N N . GLY A 1 107 ? 1.231 37.062 6.945 1 97.75 107 GLY A N 1
ATOM 815 C CA . GLY A 1 107 ? 2.555 37.625 6.699 1 97.75 107 GLY A CA 1
ATOM 816 C C . GLY A 1 107 ? 3.498 36.625 6.039 1 97.75 107 GLY A C 1
ATOM 817 O O . GLY A 1 107 ? 4.676 36.938 5.828 1 97.75 107 GLY A O 1
ATOM 818 N N . VAL A 1 108 ? 3.014 35.469 5.676 1 98.5 108 VAL A N 1
ATOM 819 C CA . VAL A 1 108 ? 3.854 34.469 5.008 1 98.5 108 VAL A CA 1
ATOM 820 C C . VAL A 1 108 ? 4.148 34.938 3.578 1 98.5 108 VAL A C 1
ATOM 822 O O . VAL A 1 108 ? 3.256 35.438 2.881 1 98.5 108 VAL A O 1
ATOM 825 N N . LYS A 1 109 ? 5.379 34.781 3.195 1 97.69 109 LYS A N 1
ATOM 826 C CA . LYS A 1 109 ? 5.805 35.156 1.849 1 97.69 109 LYS A CA 1
ATOM 827 C C . LYS A 1 109 ? 6.023 33.906 0.98 1 97.69 109 LYS A C 1
ATOM 829 O O . LYS A 1 109 ? 6.539 32.906 1.452 1 97.69 109 LYS A O 1
ATOM 834 N N . PHE A 1 110 ? 5.566 34.031 -0.248 1 97.31 110 PHE A N 1
ATOM 835 C CA . PHE A 1 110 ? 5.723 32.969 -1.216 1 97.31 110 PHE A CA 1
ATOM 836 C C . PHE A 1 110 ? 6.598 33.406 -2.383 1 97.31 110 PHE A C 1
ATOM 838 O O . PHE A 1 110 ? 6.566 34.562 -2.781 1 97.31 110 PHE A O 1
ATOM 845 N N . LYS A 1 111 ? 7.352 32.438 -2.947 1 94.38 111 LYS A N 1
ATOM 846 C CA . LYS A 1 111 ? 8.227 32.719 -4.082 1 94.38 111 LYS A CA 1
ATOM 847 C C . LYS A 1 111 ? 7.523 32.406 -5.402 1 94.38 111 LYS A C 1
ATOM 849 O O . LYS A 1 111 ? 7.898 32.938 -6.449 1 94.38 111 LYS A O 1
ATOM 854 N N . GLY A 1 112 ? 6.582 31.625 -5.41 1 94.62 112 GLY A N 1
ATOM 855 C CA . GLY A 1 112 ? 5.898 31.156 -6.609 1 94.62 112 GLY A CA 1
ATOM 856 C C . GLY A 1 112 ? 5.445 29.719 -6.516 1 94.62 112 GLY A C 1
ATOM 857 O O . GLY A 1 112 ? 5.449 29.125 -5.438 1 94.62 112 GLY A O 1
ATOM 858 N N . VAL A 1 113 ? 4.926 29.297 -7.664 1 95.75 113 VAL A N 1
ATOM 859 C CA . VAL A 1 113 ? 4.445 27.922 -7.754 1 95.75 113 VAL A CA 1
ATOM 860 C C . VAL A 1 113 ? 5.441 27.078 -8.547 1 95.75 113 VAL A C 1
ATOM 862 O O . VAL A 1 113 ? 5.973 27.531 -9.57 1 95.75 113 VAL A O 1
ATOM 865 N N . ALA A 1 114 ? 5.727 25.875 -8.008 1 90.88 114 ALA A N 1
ATOM 866 C CA . ALA A 1 114 ? 6.672 24.969 -8.648 1 90.88 114 ALA A CA 1
ATOM 867 C C . ALA A 1 114 ? 6.117 23.547 -8.711 1 90.88 114 ALA A C 1
ATOM 869 O O . ALA A 1 114 ? 4.988 23.297 -8.281 1 90.88 114 ALA A O 1
ATOM 870 N N . THR A 1 115 ? 6.824 22.734 -9.43 1 85.88 115 THR A N 1
ATOM 871 C CA . THR A 1 115 ? 6.531 21.297 -9.445 1 85.88 115 THR A CA 1
ATOM 872 C C . THR A 1 115 ? 7.707 20.5 -8.883 1 85.88 115 THR A C 1
ATOM 874 O O . THR A 1 115 ? 8.742 21.078 -8.547 1 85.88 115 THR A O 1
ATOM 877 N N . LEU A 1 116 ? 7.457 19.266 -8.594 1 74.62 116 LEU A N 1
ATOM 878 C CA . LEU A 1 116 ? 8.477 18.281 -8.227 1 74.62 116 LEU A CA 1
ATOM 879 C C . LEU A 1 116 ? 8.492 17.125 -9.219 1 74.62 116 LEU A C 1
ATOM 881 O O . LEU A 1 116 ? 7.484 16.438 -9.398 1 74.62 116 LEU A O 1
ATOM 885 N N . GLY A 1 117 ? 9.609 16.953 -9.812 1 67.25 117 GLY A N 1
ATOM 886 C CA . GLY A 1 117 ? 9.695 15.883 -10.797 1 67.25 117 GLY A CA 1
ATOM 887 C C . GLY A 1 117 ? 8.711 16.031 -11.938 1 67.25 117 GLY A C 1
ATOM 888 O O . GLY A 1 117 ? 8.672 17.078 -12.586 1 67.25 117 GLY A O 1
ATOM 889 N N . ALA A 1 118 ? 7.961 14.969 -12.133 1 65.94 118 ALA A N 1
ATOM 890 C CA . ALA A 1 118 ? 6.961 14.953 -13.203 1 65.94 118 ALA A CA 1
ATOM 891 C C . ALA A 1 118 ? 5.574 15.281 -12.656 1 65.94 118 ALA A C 1
ATOM 893 O O . ALA A 1 118 ? 4.562 15 -13.305 1 65.94 118 ALA A O 1
ATOM 894 N N . GLY A 1 119 ? 5.59 15.961 -11.562 1 79.31 119 GLY A N 1
ATOM 895 C CA . GLY A 1 119 ? 4.305 16.234 -10.945 1 79.31 119 GLY A CA 1
ATOM 896 C C . GLY A 1 119 ? 3.639 17.484 -11.492 1 79.31 119 GLY A C 1
ATOM 897 O O . GLY A 1 119 ? 4.105 18.078 -12.469 1 79.31 119 GLY A O 1
ATOM 898 N N . LEU A 1 120 ? 2.479 17.875 -10.844 1 87.06 120 LEU A N 1
ATOM 899 C CA . LEU A 1 120 ? 1.687 19.047 -11.227 1 87.06 120 LEU A CA 1
ATOM 900 C C . LEU A 1 120 ? 2.227 20.312 -10.57 1 87.06 120 LEU A C 1
ATOM 902 O O . LEU A 1 120 ? 2.906 20.234 -9.547 1 87.06 120 LEU A O 1
ATOM 906 N N . ASN A 1 121 ? 2.008 21.391 -11.203 1 92.38 121 ASN A N 1
ATOM 907 C CA . ASN A 1 121 ? 2.418 22.672 -10.656 1 92.38 121 ASN A CA 1
ATOM 908 C C . ASN A 1 121 ? 1.468 23.141 -9.555 1 92.38 121 ASN A C 1
ATOM 910 O O . ASN A 1 121 ? 0.677 24.062 -9.766 1 92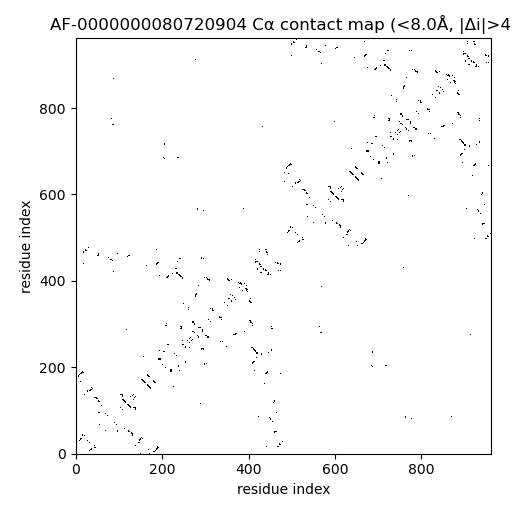.38 121 ASN A O 1
ATOM 914 N N . THR A 1 122 ? 1.591 22.5 -8.414 1 95 122 THR A N 1
ATOM 915 C CA . THR A 1 122 ? 0.656 22.766 -7.324 1 95 122 THR A CA 1
ATOM 916 C C . THR A 1 122 ? 1.399 23.219 -6.07 1 95 122 THR A C 1
ATOM 918 O O . THR A 1 122 ? 0.781 23.5 -5.043 1 95 122 THR A O 1
ATOM 921 N N . TRP A 1 123 ? 2.695 23.281 -6.137 1 95.31 123 TRP A N 1
ATOM 922 C CA . TRP A 1 123 ? 3.547 23.5 -4.969 1 95.31 123 TRP A CA 1
ATOM 923 C C . TRP A 1 123 ? 3.818 24.984 -4.754 1 95.31 123 TRP A C 1
ATOM 925 O O . TRP A 1 123 ? 4.707 25.547 -5.387 1 95.31 123 TRP A O 1
ATOM 935 N N . HIS A 1 124 ? 3.139 25.609 -3.844 1 97.31 124 HIS A N 1
ATOM 936 C CA . HIS A 1 124 ? 3.363 27 -3.506 1 97.31 124 HIS A CA 1
ATOM 937 C C . HIS A 1 124 ? 4.539 27.156 -2.549 1 97.31 124 HIS A C 1
ATOM 939 O O . HIS A 1 124 ? 4.41 26.891 -1.351 1 97.31 124 HIS A O 1
ATOM 945 N N . MET A 1 125 ? 5.586 27.641 -3.061 1 96.69 125 MET A N 1
ATOM 946 C CA . MET A 1 125 ? 6.875 27.609 -2.381 1 96.69 125 MET A CA 1
ATOM 947 C C . MET A 1 125 ? 6.98 28.766 -1.38 1 96.69 125 MET A C 1
ATOM 949 O O . MET A 1 125 ? 6.828 29.922 -1.748 1 96.69 125 MET A O 1
ATOM 953 N N . PHE A 1 126 ? 7.297 28.406 -0.116 1 97.12 126 PHE A N 1
ATOM 954 C CA . PHE A 1 126 ? 7.586 29.438 0.871 1 97.12 126 PHE A CA 1
ATOM 955 C C . PHE A 1 126 ? 8.859 30.188 0.513 1 97.12 126 PHE A C 1
ATOM 957 O O . PHE A 1 126 ? 9.82 29.594 0.011 1 97.12 126 PHE A O 1
ATOM 964 N N . ASP A 1 127 ? 8.898 31.469 0.708 1 95.94 127 ASP A N 1
ATOM 965 C CA . ASP A 1 127 ? 10.148 32.219 0.672 1 95.94 127 ASP A CA 1
ATOM 966 C C . ASP A 1 127 ? 10.914 32.062 1.982 1 95.94 127 ASP A C 1
ATOM 968 O O . ASP A 1 127 ? 10.633 32.75 2.961 1 95.94 127 ASP A O 1
ATOM 972 N N . GLY A 1 128 ? 11.875 31.172 2.029 1 94 128 GLY A N 1
ATOM 973 C CA . GLY A 1 128 ? 12.625 30.891 3.246 1 94 128 GLY A CA 1
ATOM 974 C C . GLY A 1 128 ? 12.172 29.641 3.957 1 94 128 GLY A C 1
ATOM 975 O O . GLY A 1 128 ? 12.242 29.547 5.184 1 94 128 GLY A O 1
ATOM 976 N N . LEU A 1 129 ? 11.57 28.719 3.33 1 94 129 LEU A N 1
ATOM 977 C CA . LEU A 1 129 ? 11.094 27.438 3.844 1 94 129 LEU A CA 1
ATOM 978 C C . LEU A 1 129 ? 10.023 27.641 4.906 1 94 129 LEU A C 1
ATOM 980 O O . LEU A 1 129 ? 9.594 28.766 5.156 1 94 129 LEU A O 1
ATOM 984 N N . GLY A 1 130 ? 9.57 26.562 5.43 1 96.44 130 GLY A N 1
ATOM 985 C CA . GLY A 1 130 ? 8.602 26.609 6.516 1 96.44 130 GLY A CA 1
ATOM 986 C C . GLY A 1 130 ? 9.109 27.344 7.738 1 96.44 130 GLY A C 1
ATOM 987 O O . GLY A 1 130 ? 8.328 27.906 8.5 1 96.44 130 GLY A O 1
ATOM 988 N N . ASN A 1 131 ? 10.406 27.375 7.863 1 96.94 131 ASN A N 1
ATOM 989 C CA . ASN A 1 131 ? 11 28.109 8.969 1 96.94 131 ASN A CA 1
ATOM 990 C C . ASN A 1 131 ? 10.578 29.578 8.961 1 96.94 131 ASN A C 1
ATOM 992 O O . ASN A 1 131 ? 10.148 30.109 9.984 1 96.94 131 ASN A O 1
ATOM 996 N N . HIS A 1 132 ? 10.672 30.188 7.852 1 96.81 132 HIS A N 1
ATOM 997 C CA . HIS A 1 132 ? 10.266 31.578 7.73 1 96.81 132 HIS A CA 1
ATOM 998 C C . HIS A 1 132 ? 8.758 31.734 7.914 1 96.81 132 HIS A C 1
ATOM 1000 O O . HIS A 1 132 ? 8.297 32.656 8.594 1 96.81 132 HIS A O 1
ATOM 1006 N N . ALA A 1 133 ? 7.996 30.875 7.301 1 97.94 133 ALA A N 1
ATOM 1007 C CA . ALA A 1 133 ? 6.543 30.922 7.43 1 97.94 133 ALA A CA 1
ATOM 1008 C C . ALA A 1 133 ? 6.117 30.828 8.891 1 97.94 133 ALA A C 1
ATOM 1010 O O . ALA A 1 133 ? 5.246 31.578 9.336 1 97.94 133 ALA A O 1
ATOM 1011 N N . ILE A 1 134 ? 6.824 29.953 9.633 1 98.56 134 ILE A N 1
ATOM 1012 C CA . ILE A 1 134 ? 6.438 29.672 11.008 1 98.56 134 ILE A CA 1
ATOM 1013 C C . ILE A 1 134 ? 6.953 30.781 11.93 1 98.56 134 ILE A C 1
ATOM 1015 O O . ILE A 1 134 ? 6.176 31.406 12.648 1 98.56 134 ILE A O 1
ATOM 1019 N N . HIS A 1 135 ? 8.219 31.156 11.859 1 98.44 135 HIS A N 1
ATOM 1020 C CA . HIS A 1 135 ? 8.867 31.938 12.898 1 98.44 135 HIS A CA 1
ATOM 1021 C C . HIS A 1 135 ? 8.797 33.438 12.594 1 98.44 135 HIS A C 1
ATOM 1023 O O . HIS A 1 135 ? 8.922 34.25 13.492 1 98.44 135 HIS A O 1
ATOM 1029 N N . ASP A 1 136 ? 8.555 33.75 11.305 1 98.31 136 ASP A N 1
ATOM 1030 C CA . ASP A 1 136 ? 8.492 35.156 10.961 1 98.31 136 ASP A CA 1
ATOM 1031 C C . ASP A 1 136 ? 7.043 35.625 10.805 1 98.31 136 ASP A C 1
ATOM 1033 O O . ASP A 1 136 ? 6.766 36.812 10.805 1 98.31 136 ASP A O 1
ATOM 1037 N N . ALA A 1 137 ? 6.141 34.656 10.727 1 98.62 137 ALA A N 1
ATOM 1038 C CA . ALA A 1 137 ? 4.785 35.094 10.406 1 98.62 137 ALA A CA 1
ATOM 1039 C C . ALA A 1 137 ? 3.764 34.438 11.32 1 98.62 137 ALA A C 1
ATOM 1041 O O . ALA A 1 137 ? 3.201 35.062 12.211 1 98.62 137 ALA A O 1
ATOM 1042 N N . ILE A 1 138 ? 3.578 33.094 11.297 1 98.81 138 ILE A N 1
ATOM 1043 C CA . ILE A 1 138 ? 2.453 32.406 11.922 1 98.81 138 ILE A CA 1
ATOM 1044 C C . ILE A 1 138 ? 2.57 32.531 13.438 1 98.81 138 ILE A C 1
ATOM 1046 O O . ILE A 1 138 ? 1.639 32.969 14.109 1 98.81 138 ILE A O 1
ATOM 1050 N N . GLU A 1 139 ? 3.74 32.094 13.953 1 98.81 139 GLU A N 1
ATOM 1051 C CA . GLU A 1 139 ? 3.922 32.031 15.398 1 98.81 139 GLU A CA 1
ATOM 1052 C C . GLU A 1 139 ? 3.902 33.438 16.016 1 98.81 139 GLU A C 1
ATOM 1054 O O . GLU A 1 139 ? 3.244 33.656 17.031 1 98.81 139 GLU A O 1
ATOM 1059 N N . PRO A 1 140 ? 4.637 34.438 15.414 1 98.69 140 PRO A N 1
ATOM 1060 C CA . PRO A 1 140 ? 4.559 35.781 15.953 1 98.69 140 PRO A CA 1
ATOM 1061 C C . PRO A 1 140 ? 3.135 36.344 15.977 1 98.69 140 PRO A C 1
ATOM 1063 O O . PRO A 1 140 ? 2.738 37 16.938 1 98.69 140 PRO A O 1
ATOM 1066 N N . PHE A 1 141 ? 2.396 36.094 14.969 1 98.56 141 PHE A N 1
ATOM 1067 C CA . PHE A 1 141 ? 1.004 36.5 14.922 1 98.56 141 PHE A CA 1
ATOM 1068 C C . PHE A 1 141 ? 0.213 35.906 16.078 1 98.56 141 PHE A C 1
ATOM 1070 O O . PHE A 1 141 ? -0.521 36.625 16.766 1 98.56 141 PHE A O 1
ATOM 1077 N N . ALA A 1 142 ? 0.347 34.562 16.25 1 98.75 142 ALA A N 1
ATOM 1078 C CA . ALA A 1 142 ? -0.39 33.875 17.297 1 98.75 142 ALA A CA 1
ATOM 1079 C C . ALA A 1 142 ? -0.031 34.406 18.672 1 98.75 142 ALA A C 1
ATOM 1081 O O . ALA A 1 142 ? -0.916 34.688 19.5 1 98.75 142 ALA A O 1
ATOM 1082 N N . LYS A 1 143 ? 1.255 34.594 18.938 1 98.44 143 LYS A N 1
ATOM 1083 C CA . LYS A 1 143 ? 1.721 35.094 20.234 1 98.44 143 LYS A CA 1
ATOM 1084 C C . LYS A 1 143 ? 1.209 36.5 20.484 1 98.44 143 LYS A C 1
ATOM 1086 O O . LYS A 1 143 ? 0.73 36.812 21.578 1 98.44 143 LYS A O 1
ATOM 1091 N N . LYS A 1 144 ? 1.327 37.281 19.453 1 98.25 144 LYS A N 1
ATOM 1092 C CA . LYS A 1 144 ? 0.889 38.656 19.562 1 98.25 144 LYS A CA 1
ATOM 1093 C C . LYS A 1 144 ? -0.59 38.75 19.922 1 98.25 144 LYS A C 1
ATOM 1095 O O . LYS A 1 144 ? -1.011 39.656 20.625 1 98.25 144 LYS A O 1
ATOM 1100 N N . HIS A 1 145 ? -1.31 37.75 19.578 1 98.06 145 HIS A N 1
ATOM 1101 C CA . HIS A 1 145 ? -2.756 37.812 19.75 1 98.06 145 HIS A CA 1
ATOM 1102 C C . HIS A 1 145 ? -3.213 36.906 20.875 1 98.06 145 HIS A C 1
ATOM 1104 O O . HIS A 1 145 ? -4.395 36.562 20.969 1 98.06 145 HIS A O 1
ATOM 1110 N N . GLY A 1 146 ? -2.242 36.375 21.641 1 96.88 146 GLY A N 1
ATOM 1111 C CA . GLY A 1 146 ? -2.658 35.812 22.922 1 96.88 146 GLY A CA 1
ATOM 1112 C C . GLY A 1 146 ? -2.367 34.344 23.062 1 96.88 146 GLY A C 1
ATOM 1113 O O . GLY A 1 146 ? -2.627 33.75 24.109 1 96.88 146 GLY A O 1
ATOM 1114 N N . ALA A 1 147 ? -1.828 33.719 22.109 1 98.62 147 ALA A N 1
ATOM 1115 C CA . ALA A 1 147 ? -1.453 32.312 22.25 1 98.62 147 ALA A CA 1
ATOM 1116 C C . ALA A 1 147 ? -0.263 32.156 23.203 1 98.62 147 ALA A C 1
ATOM 1118 O O . ALA A 1 147 ? 0.696 32.938 23.141 1 98.62 147 ALA A O 1
ATOM 1119 N N . GLU A 1 148 ? -0.345 31.219 24.078 1 98.75 148 GLU A N 1
ATOM 1120 C CA . GLU A 1 148 ? 0.794 30.875 24.922 1 98.75 148 GLU A CA 1
ATOM 1121 C C . GLU A 1 148 ? 1.508 29.625 24.406 1 98.75 148 GLU A C 1
ATOM 1123 O O . GLU A 1 148 ? 0.863 28.641 24.031 1 98.75 148 GLU A O 1
ATOM 1128 N N . TYR A 1 149 ? 2.789 29.75 24.328 1 98.62 149 TYR A N 1
ATOM 1129 C CA . TYR A 1 149 ? 3.637 28.625 23.938 1 98.62 149 TYR A CA 1
ATOM 1130 C C . TYR A 1 149 ? 4.535 28.188 25.094 1 98.62 149 TYR A C 1
ATOM 1132 O O . TYR A 1 149 ? 5.184 29.031 25.734 1 98.62 149 TYR A O 1
ATOM 1140 N N . ILE A 1 150 ? 4.516 26.953 25.359 1 98.44 150 ILE A N 1
ATOM 1141 C CA . ILE A 1 150 ? 5.531 26.406 26.266 1 98.44 150 ILE A CA 1
ATOM 1142 C C . ILE A 1 150 ? 6.316 25.312 25.547 1 98.44 150 ILE A C 1
ATOM 1144 O O . ILE A 1 150 ? 5.754 24.547 24.766 1 98.44 150 ILE A O 1
ATOM 1148 N N . THR A 1 151 ? 7.605 25.234 25.734 1 98.06 151 THR A N 1
ATOM 1149 C CA . THR A 1 151 ? 8.5 24.234 25.172 1 98.06 151 THR A CA 1
ATOM 1150 C C . THR A 1 151 ? 9.109 23.375 26.266 1 98.06 151 THR A C 1
ATOM 1152 O O . THR A 1 151 ? 8.867 23.609 27.453 1 98.06 151 THR A O 1
ATOM 1155 N N . SER A 1 152 ? 9.781 22.312 25.875 1 97.94 152 SER A N 1
ATOM 1156 C CA . SER A 1 152 ? 10.375 21.391 26.844 1 97.94 152 SER A CA 1
ATOM 1157 C C . SER A 1 152 ? 9.344 20.875 27.844 1 97.94 152 SER A C 1
ATOM 1159 O O . SER A 1 152 ? 9.609 20.828 29.047 1 97.94 152 SER A O 1
ATOM 1161 N N . ALA A 1 153 ? 8.188 20.625 27.328 1 98.06 153 ALA A N 1
ATOM 1162 C CA . ALA A 1 153 ? 7.066 20.094 28.078 1 98.06 153 ALA A CA 1
ATOM 1163 C C . ALA A 1 153 ? 6.293 19.062 27.266 1 98.06 153 ALA A C 1
ATOM 1165 O O . ALA A 1 153 ? 6.113 19.234 26.047 1 98.06 153 ALA A O 1
ATOM 1166 N N . SER A 1 154 ? 5.879 18.062 27.938 1 97.62 154 SER A N 1
ATOM 1167 C CA . SER A 1 154 ? 5.145 17.016 27.219 1 97.62 154 SER A CA 1
ATOM 1168 C C . SER A 1 154 ? 3.766 16.797 27.828 1 97.62 154 SER A C 1
ATOM 1170 O O . SER A 1 154 ? 3.594 16.906 29.047 1 97.62 154 SER A O 1
ATOM 1172 N N . VAL A 1 155 ? 2.793 16.562 27 1 98.62 155 VAL A N 1
ATOM 1173 C CA . VAL A 1 155 ? 1.491 16.109 27.484 1 98.62 155 VAL A CA 1
ATOM 1174 C C . VAL A 1 155 ? 1.539 14.617 27.766 1 98.62 155 VAL A C 1
ATOM 1176 O O . VAL A 1 155 ? 1.849 13.812 26.891 1 98.62 155 VAL A O 1
ATOM 1179 N N . LYS A 1 156 ? 1.129 14.242 28.969 1 98.19 156 LYS A N 1
ATOM 1180 C CA . LYS A 1 156 ? 1.285 12.852 29.406 1 98.19 156 LYS A CA 1
ATOM 1181 C C . LYS A 1 156 ? -0.056 12.125 29.422 1 98.19 156 LYS A C 1
ATOM 1183 O O . LYS A 1 156 ? -0.103 10.898 29.328 1 98.19 156 LYS A O 1
ATOM 1188 N N . GLU A 1 157 ? -1.044 12.969 29.547 1 98.38 157 GLU A N 1
ATOM 1189 C CA . GLU A 1 157 ? -2.365 12.375 29.734 1 98.38 157 GLU A CA 1
ATOM 1190 C C . GLU A 1 157 ? -3.461 13.297 29.203 1 98.38 157 GLU A C 1
ATOM 1192 O O . GLU A 1 157 ? -3.379 14.516 29.344 1 98.38 157 GLU A O 1
ATOM 1197 N N . LEU A 1 158 ? -4.441 12.648 28.578 1 98.69 158 LEU A N 1
ATOM 1198 C CA . LEU A 1 158 ? -5.711 13.32 28.312 1 98.69 158 LEU A CA 1
ATOM 1199 C C . LEU A 1 158 ? -6.684 13.117 29.469 1 98.69 158 LEU A C 1
ATOM 1201 O O . LEU A 1 158 ? -6.895 11.984 29.906 1 98.69 158 LEU A O 1
ATOM 1205 N N . VAL A 1 159 ? -7.191 14.164 29.938 1 98.12 159 VAL A N 1
ATOM 1206 C CA . VAL A 1 159 ? -8.156 14.078 31.031 1 98.12 159 VAL A CA 1
ATOM 1207 C C . VAL A 1 159 ? -9.578 14.039 30.469 1 98.12 159 VAL A C 1
ATOM 1209 O O . VAL A 1 159 ? -9.938 14.859 29.625 1 98.12 159 VAL A O 1
ATOM 1212 N N . SER A 1 160 ? -10.297 13.016 30.844 1 95.94 160 SER A N 1
ATOM 1213 C CA . SER A 1 160 ? -11.664 12.844 30.359 1 95.94 160 SER A CA 1
ATOM 1214 C C . SER A 1 160 ? -12.664 12.859 31.516 1 95.94 160 SER A C 1
ATOM 1216 O O . SER A 1 160 ? -12.359 12.391 32.625 1 95.94 160 SER A O 1
ATOM 1218 N N . ASN A 1 161 ? -13.742 13.5 31.312 1 92.12 161 ASN A N 1
ATOM 1219 C CA . ASN A 1 161 ? -14.914 13.469 32.188 1 92.12 161 ASN A CA 1
ATOM 1220 C C . ASN A 1 161 ? -16.172 13.078 31.406 1 92.12 161 ASN A C 1
ATOM 1222 O O . ASN A 1 161 ? -16.594 13.789 30.5 1 92.12 161 ASN A O 1
ATOM 1226 N N . ASN A 1 162 ? -16.906 11.984 31.766 1 88.12 162 ASN A N 1
ATOM 1227 C CA . ASN A 1 162 ? -18.094 11.492 31.078 1 88.12 162 ASN A CA 1
ATOM 1228 C C . ASN A 1 162 ? -17.875 11.375 29.578 1 88.12 162 ASN A C 1
ATOM 1230 O O . ASN A 1 162 ? -18.641 11.93 28.781 1 88.12 162 ASN A O 1
ATOM 1234 N N . ASP A 1 163 ? -16.75 10.914 29.125 1 86.94 163 ASP A N 1
ATOM 1235 C CA . ASP A 1 163 ? -16.406 10.578 27.75 1 86.94 163 ASP A CA 1
ATOM 1236 C C . ASP A 1 163 ? -16.109 11.836 26.938 1 86.94 163 ASP A C 1
ATOM 1238 O O . ASP A 1 163 ? -16.156 11.797 25.703 1 86.94 163 ASP A O 1
ATOM 1242 N N . LYS A 1 164 ? -15.922 12.898 27.75 1 95.19 164 LYS A N 1
ATOM 1243 C CA . LYS A 1 164 ? -15.523 14.156 27.125 1 95.19 164 LYS A CA 1
ATOM 1244 C C . LYS A 1 164 ? -14.117 14.57 27.562 1 95.19 164 LYS A C 1
ATOM 1246 O O . LYS A 1 164 ? -13.789 14.492 28.75 1 95.19 164 LYS A O 1
ATOM 1251 N N . ILE A 1 165 ? -13.32 14.906 26.625 1 98.31 165 ILE A N 1
ATOM 1252 C CA . ILE A 1 165 ? -11.984 15.406 26.953 1 98.31 165 ILE A CA 1
ATOM 1253 C C . ILE A 1 165 ? -12.086 16.812 27.531 1 98.31 165 ILE A C 1
ATOM 1255 O O . ILE A 1 165 ? -12.648 17.719 26.891 1 98.31 165 ILE A O 1
ATOM 1259 N N . THR A 1 166 ? -11.484 17.031 28.734 1 97.81 166 THR A N 1
ATOM 1260 C CA . THR A 1 166 ? -11.656 18.297 29.422 1 97.81 166 THR A CA 1
ATOM 1261 C C . THR A 1 166 ? -10.305 18.938 29.734 1 97.81 166 THR A C 1
ATOM 1263 O O . THR A 1 166 ? -10.234 19.984 30.359 1 97.81 166 THR A O 1
ATOM 1266 N N . GLY A 1 167 ? -9.312 18.25 29.344 1 98.31 167 GLY A N 1
ATOM 1267 C CA . GLY A 1 167 ? -8.008 18.844 29.578 1 98.31 167 GLY A CA 1
ATOM 1268 C C . GLY A 1 167 ? -6.867 17.859 29.406 1 98.31 167 GLY A C 1
ATOM 1269 O O . GLY A 1 167 ? -7.023 16.828 28.75 1 98.31 167 GLY A O 1
ATOM 1270 N N . VAL A 1 168 ? -5.676 18.312 29.906 1 98.75 168 VAL A N 1
ATOM 1271 C CA . VAL A 1 168 ? -4.473 17.484 29.797 1 98.75 168 VAL A CA 1
ATOM 1272 C C . VAL A 1 168 ? -3.65 17.609 31.078 1 98.75 168 VAL A C 1
ATOM 1274 O O . VAL A 1 168 ? -3.891 18.484 31.906 1 98.75 168 VAL A O 1
ATOM 1277 N N . VAL A 1 169 ? -2.777 16.641 31.25 1 98.81 169 VAL A N 1
ATOM 1278 C CA . VAL A 1 169 ? -1.697 16.766 32.219 1 98.81 169 VAL A CA 1
ATOM 1279 C C . VAL A 1 169 ? -0.366 16.953 31.5 1 98.81 169 VAL A C 1
ATOM 1281 O O . VAL A 1 169 ? -0.007 16.141 30.641 1 98.81 169 VAL A O 1
ATOM 1284 N N . ILE A 1 170 ? 0.344 18.031 31.797 1 98.56 170 ILE A N 1
ATOM 1285 C CA . ILE A 1 170 ? 1.637 18.281 31.172 1 98.56 170 ILE A CA 1
ATOM 1286 C C . ILE A 1 170 ? 2.758 18.031 32.188 1 98.56 170 ILE A C 1
ATOM 1288 O O . ILE A 1 170 ? 2.533 18.062 33.375 1 98.56 170 ILE A O 1
ATOM 1292 N N . GLU A 1 171 ? 3.877 17.641 31.656 1 98.44 171 GLU A N 1
ATOM 1293 C CA . GLU A 1 171 ? 5.082 17.422 32.438 1 98.44 171 GLU A CA 1
ATOM 1294 C C . GLU A 1 171 ? 6.246 18.25 31.922 1 98.44 171 GLU A C 1
ATOM 1296 O O . GLU A 1 171 ? 6.535 18.25 30.719 1 98.44 171 GLU A O 1
ATOM 1301 N N . ASP A 1 172 ? 6.797 19.016 32.812 1 97.81 172 ASP A N 1
ATOM 1302 C CA . ASP A 1 172 ? 8.023 19.75 32.469 1 97.81 172 ASP A CA 1
ATOM 1303 C C . ASP A 1 172 ? 9.195 18.781 32.281 1 97.81 172 ASP A C 1
ATOM 1305 O O . ASP A 1 172 ? 9.391 17.875 33.094 1 97.81 172 ASP A O 1
ATOM 1309 N N . TYR A 1 173 ? 9.914 19.031 31.281 1 95.25 173 TYR A N 1
ATOM 1310 C CA . TYR A 1 173 ? 10.984 18.094 30.938 1 95.25 173 TYR A CA 1
ATOM 1311 C C . TYR A 1 173 ? 12.078 18.109 32 1 95.25 173 TYR A C 1
ATOM 1313 O O . TYR A 1 173 ? 12.555 17.047 32.406 1 95.25 173 TYR A O 1
ATOM 1321 N N . GLU A 1 174 ? 12.453 19.219 32.469 1 94.56 174 GLU A N 1
ATOM 1322 C CA . GLU A 1 174 ? 13.586 19.359 33.375 1 94.56 174 GLU A CA 1
ATOM 1323 C C . GLU A 1 174 ? 13.195 19.016 34.781 1 94.56 174 GLU A C 1
ATOM 1325 O O . GLU A 1 174 ? 13.828 18.172 35.438 1 94.56 174 GLU A O 1
ATOM 1330 N N . THR A 1 175 ? 12.172 19.609 35.344 1 96.75 175 THR A N 1
ATOM 1331 C CA . THR A 1 175 ? 11.812 19.484 36.75 1 96.75 175 THR A CA 1
ATOM 1332 C C . THR A 1 175 ? 10.938 18.25 36.969 1 96.75 175 THR A C 1
ATOM 1334 O O . THR A 1 175 ? 10.758 17.812 38.125 1 96.75 175 THR A O 1
ATOM 1337 N N . LYS A 1 176 ? 10.328 17.75 35.969 1 96.81 176 LYS A N 1
ATOM 1338 C CA . LYS A 1 176 ? 9.414 16.609 36 1 96.81 176 LYS A CA 1
ATOM 1339 C C . LYS A 1 176 ? 8.133 16.953 36.75 1 96.81 176 LYS A C 1
ATOM 1341 O O . LYS A 1 176 ? 7.328 16.078 37.062 1 96.81 176 LYS A O 1
ATOM 1346 N N . LYS A 1 177 ? 7.93 18.234 37.031 1 97.62 177 LYS A N 1
ATOM 1347 C CA . LYS A 1 177 ? 6.684 18.656 37.656 1 97.62 177 LYS A CA 1
ATOM 1348 C C . LYS A 1 177 ? 5.508 18.531 36.688 1 97.62 177 LYS A C 1
ATOM 1350 O O . LYS A 1 177 ? 5.641 18.812 35.5 1 97.62 177 LYS A O 1
ATOM 1355 N N . MET A 1 178 ? 4.41 18.141 37.281 1 98 178 MET A N 1
ATOM 1356 C CA . MET A 1 178 ? 3.184 17.969 36.5 1 98 178 MET A CA 1
ATOM 1357 C C . MET A 1 178 ? 2.215 19.109 36.75 1 98 178 MET A C 1
ATOM 1359 O O . MET A 1 178 ? 2.217 19.719 37.844 1 98 178 MET A O 1
ATOM 1363 N N . GLN A 1 179 ? 1.478 19.5 35.781 1 98.38 179 GLN A N 1
ATOM 1364 C CA . GLN A 1 179 ? 0.434 20.516 35.875 1 98.38 179 GLN A CA 1
ATOM 1365 C C . GLN A 1 179 ? -0.824 20.062 35.125 1 98.38 179 GLN A C 1
ATOM 1367 O O . GLN A 1 179 ? -0.75 19.609 33.969 1 98.38 179 GLN A O 1
ATOM 1372 N N . LYS A 1 180 ? -1.919 20.078 35.812 1 98.25 180 LYS A N 1
ATOM 1373 C CA . LYS A 1 180 ? -3.205 19.797 35.188 1 98.25 180 LYS A CA 1
ATOM 1374 C C . LYS A 1 180 ? -3.783 21.047 34.531 1 98.25 180 LYS A C 1
ATOM 1376 O O . LYS A 1 180 ? -3.867 22.109 35.156 1 98.25 180 LYS A O 1
ATOM 1381 N N . ILE A 1 181 ? -4.105 20.938 33.281 1 98.56 181 ILE A N 1
ATOM 1382 C CA . ILE A 1 181 ? -4.668 22.047 32.531 1 98.56 181 ILE A CA 1
ATOM 1383 C C . ILE A 1 181 ? -6.082 21.688 32.062 1 98.56 181 ILE A C 1
ATOM 1385 O O . ILE A 1 181 ? -6.297 20.625 31.469 1 98.56 181 ILE A O 1
ATOM 1389 N N . THR A 1 182 ? -7.055 22.5 32.344 1 98.19 182 THR A N 1
ATOM 1390 C CA . THR A 1 182 ? -8.398 22.328 31.797 1 98.19 182 THR A CA 1
ATOM 1391 C C . THR A 1 182 ? -8.547 23.047 30.453 1 98.19 182 THR A C 1
ATOM 1393 O O . THR A 1 182 ? -7.961 24.109 30.25 1 98.19 182 THR A O 1
ATOM 1396 N N . ALA A 1 183 ? -9.25 22.453 29.547 1 97.94 183 ALA A N 1
ATOM 1397 C CA . ALA A 1 183 ? -9.523 23.047 28.234 1 97.94 183 ALA A CA 1
ATOM 1398 C C . ALA A 1 183 ? -10.836 22.516 27.672 1 97.94 183 ALA A C 1
ATOM 1400 O O . ALA A 1 183 ? -11.297 21.438 28.047 1 97.94 183 ALA A O 1
ATOM 1401 N N . LYS A 1 184 ? -11.453 23.281 26.828 1 96.25 184 LYS A N 1
ATOM 1402 C CA . LYS A 1 184 ? -12.695 22.875 26.172 1 96.25 184 LYS A CA 1
ATOM 1403 C C . LYS A 1 184 ? -12.438 21.844 25.078 1 96.25 184 LYS A C 1
ATOM 1405 O O . LYS A 1 184 ? -13.305 21.031 24.75 1 9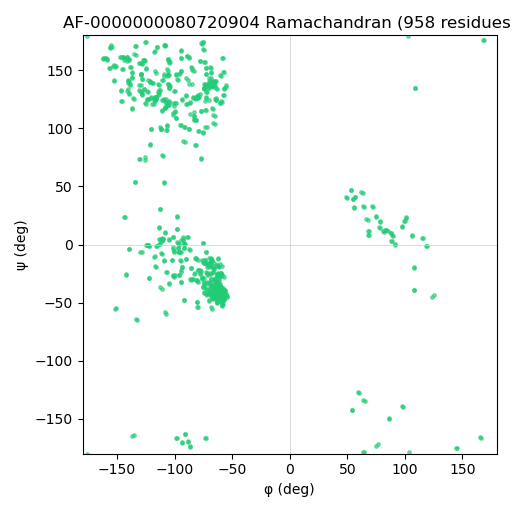6.25 184 LYS A O 1
ATOM 1410 N N . ALA A 1 185 ? -11.297 21.906 24.5 1 98.19 185 ALA A N 1
ATOM 1411 C CA . ALA A 1 185 ? -10.906 20.984 23.438 1 98.19 185 ALA A CA 1
ATOM 1412 C C . ALA A 1 185 ? -9.391 20.797 23.406 1 98.19 185 ALA A C 1
ATOM 1414 O O . ALA A 1 185 ? -8.641 21.641 23.906 1 98.19 185 ALA A O 1
ATOM 1415 N N . VAL A 1 186 ? -8.969 19.656 22.922 1 98.81 186 VAL A N 1
ATOM 1416 C CA . VAL A 1 186 ? -7.562 19.344 22.719 1 98.81 186 VAL A CA 1
ATOM 1417 C C . VAL A 1 186 ? -7.328 18.953 21.266 1 98.81 186 VAL A C 1
ATOM 1419 O O . VAL A 1 186 ? -8.109 18.203 20.672 1 98.81 186 VAL A O 1
ATOM 1422 N N . ILE A 1 187 ? -6.309 19.516 20.594 1 98.88 187 ILE A N 1
ATOM 1423 C CA . ILE A 1 187 ? -5.891 19.141 19.25 1 98.88 187 ILE A CA 1
ATOM 1424 C C . ILE A 1 187 ? -4.555 18.406 19.312 1 98.88 187 ILE A C 1
ATOM 1426 O O . ILE A 1 187 ? -3.553 18.953 19.766 1 98.88 187 ILE A O 1
ATOM 1430 N N . LEU A 1 188 ? -4.535 17.172 18.906 1 98.81 188 LEU A N 1
ATOM 1431 C CA . LEU A 1 188 ? -3.297 16.422 18.781 1 98.81 188 LEU A CA 1
ATOM 1432 C C . LEU A 1 188 ? -2.611 16.719 17.453 1 98.81 188 LEU A C 1
ATOM 1434 O O . LEU A 1 188 ? -3.125 16.359 16.391 1 98.81 188 LEU A O 1
ATOM 1438 N N . ALA A 1 189 ? -1.515 17.375 17.453 1 98.31 189 ALA A N 1
ATOM 1439 C CA . ALA A 1 189 ? -0.703 17.781 16.312 1 98.31 189 ALA A CA 1
ATOM 1440 C C . ALA A 1 189 ? 0.775 17.484 16.562 1 98.31 189 ALA A C 1
ATOM 1442 O O . ALA A 1 189 ? 1.625 18.359 16.375 1 98.31 189 ALA A O 1
ATOM 1443 N N . SER A 1 190 ? 1.062 16.219 16.906 1 97.19 190 SER A N 1
ATOM 1444 C CA . SER A 1 190 ? 2.375 15.867 17.438 1 97.19 190 SER A CA 1
ATOM 1445 C C . SER A 1 190 ? 3.291 15.32 16.359 1 97.19 190 SER A C 1
ATOM 1447 O O . SER A 1 190 ? 4.449 14.992 16.609 1 97.19 190 SER A O 1
ATOM 1449 N N . GLY A 1 191 ? 2.863 15.172 15.234 1 96.12 191 GLY A N 1
ATOM 1450 C CA . GLY A 1 191 ? 3.764 15.023 14.102 1 96.12 191 GLY A CA 1
ATOM 1451 C C . GLY A 1 191 ? 3.99 13.578 13.703 1 96.12 191 GLY A C 1
ATOM 1452 O O . GLY A 1 191 ? 4.969 13.258 13.016 1 96.12 191 GLY A O 1
ATOM 1453 N N . GLY A 1 192 ? 3.178 12.625 14.148 1 96.12 192 GLY A N 1
ATOM 1454 C CA . GLY A 1 192 ? 3.275 11.234 13.719 1 96.12 192 GLY A CA 1
ATOM 1455 C C . GLY A 1 192 ? 4.266 10.43 14.539 1 96.12 192 GLY A C 1
ATOM 1456 O O . GLY A 1 192 ? 4.414 10.656 15.742 1 96.12 192 GLY A O 1
ATOM 1457 N N . TYR A 1 193 ? 4.945 9.336 13.891 1 96.38 193 TYR A N 1
ATOM 1458 C CA . TYR A 1 193 ? 5.703 8.391 14.703 1 96.38 193 TYR A CA 1
ATOM 1459 C C . TYR A 1 193 ? 6.973 7.949 13.984 1 96.38 193 TYR A C 1
ATOM 1461 O O . TYR A 1 193 ? 7.508 6.875 14.266 1 96.38 193 TYR A O 1
ATOM 1469 N N . LEU A 1 194 ? 7.465 8.711 13.094 1 94.56 194 LEU A N 1
ATOM 1470 C CA . LEU A 1 194 ? 8.602 8.344 12.258 1 94.56 194 LEU A CA 1
ATOM 1471 C C . LEU A 1 194 ? 9.836 8.07 13.117 1 94.56 194 LEU A C 1
ATOM 1473 O O . LEU A 1 194 ? 10.719 7.305 12.719 1 94.56 194 LEU A O 1
ATOM 1477 N N . ASN A 1 195 ? 9.922 8.68 14.281 1 95.5 195 ASN A N 1
ATOM 1478 C CA . ASN A 1 195 ? 11.086 8.523 15.148 1 95.5 195 ASN A CA 1
ATOM 1479 C C . ASN A 1 195 ? 10.836 7.473 16.234 1 95.5 195 ASN A C 1
ATOM 1481 O O . ASN A 1 195 ? 11.57 7.414 17.219 1 95.5 195 ASN A O 1
ATOM 1485 N N . ASN A 1 196 ? 9.797 6.699 16.094 1 96.5 196 ASN A N 1
ATOM 1486 C CA . ASN A 1 196 ? 9.492 5.586 16.969 1 96.5 196 ASN A CA 1
ATOM 1487 C C . ASN A 1 196 ? 9.75 4.242 16.297 1 96.5 196 ASN A C 1
ATOM 1489 O O . ASN A 1 196 ? 8.875 3.705 15.617 1 96.5 196 ASN A O 1
ATOM 1493 N N . LYS A 1 197 ? 10.883 3.672 16.578 1 93.62 197 LYS A N 1
ATOM 1494 C CA . LYS A 1 197 ? 11.312 2.441 15.922 1 93.62 197 LYS A CA 1
ATOM 1495 C C . LYS A 1 197 ? 10.352 1.297 16.219 1 93.62 197 LYS A C 1
ATOM 1497 O O . LYS A 1 197 ? 10.062 0.482 15.336 1 93.62 197 LYS A O 1
ATOM 1502 N N . GLU A 1 198 ? 9.852 1.237 17.375 1 95.31 198 GLU A N 1
ATOM 1503 C CA . GLU A 1 198 ? 8.945 0.161 17.766 1 95.31 198 GLU A CA 1
ATOM 1504 C C . GLU A 1 198 ? 7.648 0.222 16.953 1 95.31 198 GLU A C 1
ATOM 1506 O O . GLU A 1 198 ? 7.176 -0.799 16.453 1 95.31 198 GLU A O 1
ATOM 1511 N N . LEU A 1 199 ? 7.117 1.439 16.844 1 94.62 199 LEU A N 1
ATOM 1512 C CA . LEU A 1 199 ? 5.895 1.594 16.062 1 94.62 199 LEU A CA 1
ATOM 1513 C C . LEU A 1 199 ? 6.148 1.312 14.586 1 94.62 199 LEU A C 1
ATOM 1515 O O . LEU A 1 199 ? 5.305 0.721 13.906 1 94.62 199 LEU A O 1
ATOM 1519 N N . LEU A 1 200 ? 7.328 1.699 14.086 1 93.88 200 LEU A N 1
ATOM 1520 C CA . LEU A 1 200 ? 7.664 1.409 12.695 1 93.88 200 LEU A CA 1
ATOM 1521 C C . LEU A 1 200 ? 7.762 -0.094 12.469 1 93.88 200 LEU A C 1
ATOM 1523 O O . LEU A 1 200 ? 7.23 -0.61 11.477 1 93.88 200 LEU A O 1
ATOM 1527 N N . GLU A 1 201 ? 8.367 -0.803 13.359 1 91.88 201 GLU A N 1
ATOM 1528 C CA . GLU A 1 201 ? 8.539 -2.248 13.227 1 91.88 201 GLU A CA 1
ATOM 1529 C C . GLU A 1 201 ? 7.199 -2.973 13.328 1 91.88 201 GLU A C 1
ATOM 1531 O O . GLU A 1 201 ? 6.969 -3.963 12.633 1 91.88 201 GLU A O 1
ATOM 1536 N N . GLN A 1 202 ? 6.398 -2.453 14.125 1 89.88 202 GLN A N 1
ATOM 1537 C CA . GLN A 1 202 ? 5.117 -3.104 14.375 1 89.88 202 GLN A CA 1
ATOM 1538 C C . GLN A 1 202 ? 4.164 -2.93 13.195 1 89.88 202 GLN A C 1
ATOM 1540 O O . GLN A 1 202 ? 3.404 -3.842 12.867 1 89.88 202 GLN A O 1
ATOM 1545 N N . TYR A 1 203 ? 4.227 -1.816 12.547 1 88.5 203 TYR A N 1
ATOM 1546 C CA . TYR A 1 203 ? 3.123 -1.528 11.641 1 88.5 203 TYR A CA 1
ATOM 1547 C C . TYR A 1 203 ? 3.613 -1.43 10.203 1 88.5 203 TYR A C 1
ATOM 1549 O O . TYR A 1 203 ? 2.811 -1.434 9.266 1 88.5 203 TYR A O 1
ATOM 1557 N N . SER A 1 204 ? 4.91 -1.393 10 1 84.94 204 SER A N 1
ATOM 1558 C CA . SER A 1 204 ? 5.422 -1.39 8.633 1 84.94 204 SER A CA 1
ATOM 1559 C C . SER A 1 204 ? 5.551 -2.807 8.086 1 84.94 204 SER A C 1
ATOM 1561 O O . SER A 1 204 ? 5.949 -3.723 8.812 1 84.94 204 SER A O 1
ATOM 1563 N N . ASN A 1 205 ? 5.16 -2.977 6.82 1 78.25 205 ASN A N 1
ATOM 1564 C CA . ASN A 1 205 ? 5.363 -4.266 6.172 1 78.25 205 ASN A CA 1
ATOM 1565 C C . ASN A 1 205 ? 6.727 -4.34 5.488 1 78.25 205 ASN A C 1
ATOM 1567 O O . ASN A 1 205 ? 7.023 -5.312 4.789 1 78.25 205 ASN A O 1
ATOM 1571 N N . LYS A 1 206 ? 7.535 -3.289 5.707 1 85.38 206 LYS A N 1
ATOM 1572 C CA . LYS A 1 206 ? 8.898 -3.219 5.184 1 85.38 206 LYS A CA 1
ATOM 1573 C C . LYS A 1 206 ? 9.922 -3.35 6.305 1 85.38 206 LYS A C 1
ATOM 1575 O O . LYS A 1 206 ? 9.562 -3.387 7.48 1 85.38 206 LYS A O 1
ATOM 1580 N N . ASN A 1 207 ? 11.156 -3.469 5.922 1 88.38 207 ASN A N 1
ATOM 1581 C CA . ASN A 1 207 ? 12.234 -3.502 6.914 1 88.38 207 ASN A CA 1
ATOM 1582 C C . ASN A 1 207 ? 12.461 -2.129 7.539 1 88.38 207 ASN A C 1
ATOM 1584 O O . ASN A 1 207 ? 13.18 -1.3 6.977 1 88.38 207 ASN A O 1
ATOM 1588 N N . ALA A 1 208 ? 11.945 -1.939 8.727 1 89.81 208 ALA A N 1
ATOM 1589 C CA . ALA A 1 208 ? 11.953 -0.639 9.398 1 89.81 208 ALA A CA 1
ATOM 1590 C C . ALA A 1 208 ? 13.375 -0.214 9.75 1 89.81 208 ALA A C 1
ATOM 1592 O O . ALA A 1 208 ? 13.664 0.98 9.867 1 89.81 208 ALA A O 1
ATOM 1593 N N . ASN A 1 209 ? 14.273 -1.141 9.875 1 90.38 209 ASN A N 1
ATOM 1594 C CA . ASN A 1 209 ? 15.648 -0.84 10.25 1 90.38 209 ASN A CA 1
ATOM 1595 C C . ASN A 1 209 ? 16.375 -0.064 9.156 1 90.38 209 ASN A C 1
ATOM 1597 O O . ASN A 1 209 ? 17.422 0.531 9.398 1 90.38 209 ASN A O 1
ATOM 1601 N N . ARG A 1 210 ? 15.828 -0.041 8.055 1 92.5 210 ARG A N 1
ATOM 1602 C CA . ARG A 1 210 ? 16.484 0.621 6.93 1 92.5 210 ARG A CA 1
ATOM 1603 C C . ARG A 1 210 ? 15.969 2.049 6.762 1 92.5 210 ARG A C 1
ATOM 1605 O O . ARG A 1 210 ? 16.5 2.811 5.945 1 92.5 210 ARG A O 1
ATOM 1612 N N . ILE A 1 211 ? 15 2.393 7.496 1 92.06 211 ILE A N 1
ATOM 1613 C CA . ILE A 1 211 ? 14.414 3.727 7.391 1 92.06 211 ILE A CA 1
ATOM 1614 C C . ILE A 1 211 ? 15.297 4.734 8.133 1 92.06 211 ILE A C 1
ATOM 1616 O O . ILE A 1 211 ? 15.664 4.512 9.289 1 92.06 211 ILE A O 1
ATOM 1620 N N . VAL A 1 212 ? 15.648 5.77 7.41 1 92.5 212 VAL A N 1
ATOM 1621 C CA . VAL A 1 212 ? 16.406 6.883 7.969 1 92.5 212 VAL A CA 1
ATOM 1622 C C . VAL A 1 212 ? 15.5 8.102 8.133 1 92.5 212 VAL A C 1
ATOM 1624 O O . VAL A 1 212 ? 15.211 8.797 7.156 1 92.5 212 VAL A O 1
ATOM 1627 N N . PRO A 1 213 ? 15.062 8.375 9.336 1 91.5 213 PRO A N 1
ATOM 1628 C CA . PRO A 1 213 ? 14.234 9.57 9.523 1 91.5 213 PRO A CA 1
ATOM 1629 C C . PRO A 1 213 ? 14.961 10.859 9.141 1 91.5 213 PRO A C 1
ATOM 1631 O O . PRO A 1 213 ? 16.062 11.117 9.625 1 91.5 213 PRO A O 1
ATOM 1634 N N . MET A 1 214 ? 14.375 11.555 8.211 1 90 214 MET A N 1
ATOM 1635 C CA . MET A 1 214 ? 14.891 12.844 7.75 1 90 214 MET A CA 1
ATOM 1636 C C . MET A 1 214 ? 13.992 13.984 8.219 1 90 214 MET A C 1
ATOM 1638 O O . MET A 1 214 ? 13.484 14.758 7.398 1 90 214 MET A O 1
ATOM 1642 N N . ASN A 1 215 ? 13.758 14.031 9.516 1 90.81 215 ASN A N 1
ATOM 1643 C CA . ASN A 1 215 ? 12.852 15.023 10.086 1 90.81 215 ASN A CA 1
ATOM 1644 C C . ASN A 1 215 ? 13.43 15.633 11.359 1 90.81 215 ASN A C 1
ATOM 1646 O O . ASN A 1 215 ? 14.648 15.625 11.57 1 90.81 215 ASN A O 1
ATOM 1650 N N . SER A 1 216 ? 12.656 16.297 12.164 1 90.06 216 SER A N 1
ATOM 1651 C CA . SER A 1 216 ? 13.109 17.078 13.312 1 90.06 216 SER A CA 1
ATOM 1652 C C . SER A 1 216 ? 13.523 16.172 14.469 1 90.06 216 SER A C 1
ATOM 1654 O O . SER A 1 216 ? 14.156 16.641 15.422 1 90.06 216 SER A O 1
ATOM 1656 N N . GLY A 1 217 ? 13.148 14.883 14.383 1 91.38 217 GLY A N 1
ATOM 1657 C CA . GLY A 1 217 ? 13.562 13.93 15.398 1 91.38 217 GLY A CA 1
ATOM 1658 C C . GLY A 1 217 ? 12.586 13.836 16.562 1 91.38 217 GLY A C 1
ATOM 1659 O O . GLY A 1 217 ? 12.781 13.055 17.484 1 91.38 217 GLY A O 1
ATOM 1660 N N . LYS A 1 218 ? 11.469 14.508 16.406 1 91.81 218 LYS A N 1
ATOM 1661 C CA . LYS A 1 218 ? 10.586 14.641 17.562 1 91.81 218 LYS A CA 1
ATOM 1662 C C . LYS A 1 218 ? 9.297 13.852 17.375 1 91.81 218 LYS A C 1
ATOM 1664 O O . LYS A 1 218 ? 8.492 13.719 18.297 1 91.81 218 LYS A O 1
ATOM 1669 N N . SER A 1 219 ? 9.031 13.305 16.25 1 95.56 219 SER A N 1
ATOM 1670 C CA . SER A 1 219 ? 7.785 12.609 15.922 1 95.56 219 SER A CA 1
ATOM 1671 C C . SER A 1 219 ? 7.805 11.172 16.453 1 95.56 219 SER A C 1
ATOM 1673 O O . SER A 1 219 ? 8.008 10.227 15.68 1 95.56 219 SER A O 1
ATOM 1675 N N . ASP A 1 220 ? 7.426 10.961 17.719 1 96.56 220 ASP A N 1
ATOM 1676 C CA . ASP A 1 220 ? 7.613 9.648 18.328 1 96.56 220 ASP A CA 1
ATOM 1677 C C . ASP A 1 220 ? 6.273 8.961 18.562 1 96.56 220 ASP A C 1
ATOM 1679 O O . ASP A 1 220 ? 6.211 7.922 19.234 1 96.56 220 ASP A O 1
ATOM 1683 N N . GLY A 1 221 ? 5.227 9.539 18.125 1 96.94 221 GLY A N 1
ATOM 1684 C CA . GLY A 1 221 ? 3.932 8.883 18.203 1 96.94 221 GLY A CA 1
ATOM 1685 C C . GLY A 1 221 ? 3.209 9.133 19.516 1 96.94 221 GLY A C 1
ATOM 1686 O O . GLY A 1 221 ? 2.15 8.555 19.766 1 96.94 221 GLY A O 1
ATOM 1687 N N . SER A 1 222 ? 3.709 10.031 20.328 1 97.25 222 SER A N 1
ATOM 1688 C CA . SER A 1 222 ? 3.127 10.273 21.641 1 97.25 222 SER A CA 1
ATOM 1689 C C . SER A 1 222 ? 1.695 10.789 21.531 1 97.25 222 SER A C 1
ATOM 1691 O O . SER A 1 222 ? 0.817 10.367 22.281 1 97.25 222 SER A O 1
ATOM 1693 N N . GLY A 1 223 ? 1.497 11.711 20.609 1 97.62 223 GLY A N 1
ATOM 1694 C CA . GLY A 1 223 ? 0.15 12.227 20.422 1 97.62 223 GLY A CA 1
ATOM 1695 C C . GLY A 1 223 ? -0.836 11.156 19.984 1 97.62 223 GLY A C 1
ATOM 1696 O O . GLY A 1 223 ? -1.969 11.117 20.469 1 97.62 223 GLY A O 1
ATOM 1697 N N . ILE A 1 224 ? -0.433 10.289 19.125 1 97.69 224 ILE A N 1
ATOM 1698 C CA . ILE A 1 224 ? -1.256 9.18 18.641 1 97.69 224 ILE A CA 1
ATOM 1699 C C . ILE A 1 224 ? -1.609 8.258 19.797 1 97.69 224 ILE A C 1
ATOM 1701 O O . ILE A 1 224 ? -2.77 7.871 19.953 1 97.69 224 ILE A O 1
ATOM 1705 N N . GLN A 1 225 ? -0.638 7.98 20.609 1 98 225 GLN A N 1
ATOM 1706 C CA . GLN A 1 225 ? -0.829 7.074 21.734 1 98 225 GLN A CA 1
ATOM 1707 C C . GLN A 1 225 ? -1.739 7.695 22.781 1 98 225 GLN A C 1
ATOM 1709 O O . GLN A 1 225 ? -2.506 6.988 23.453 1 98 225 GLN A O 1
ATOM 1714 N N . LEU A 1 226 ? -1.655 9.016 22.984 1 98.44 226 LEU A N 1
ATOM 1715 C CA . LEU A 1 226 ? -2.602 9.719 23.844 1 98.44 226 LEU A CA 1
ATOM 1716 C C . LEU A 1 226 ? -4.035 9.492 23.375 1 98.44 226 LEU A C 1
ATOM 1718 O O . LEU A 1 226 ? -4.91 9.156 24.172 1 98.44 226 LEU A O 1
ATOM 1722 N N . GLY A 1 227 ? -4.258 9.625 22.047 1 98.25 227 GLY A N 1
ATOM 1723 C CA . GLY A 1 227 ? -5.582 9.375 21.484 1 98.25 227 GLY A CA 1
ATOM 1724 C C . GLY A 1 227 ? -6.062 7.957 21.703 1 98.25 227 GLY A C 1
ATOM 1725 O O . GLY A 1 227 ? -7.207 7.738 22.109 1 98.25 227 GLY A O 1
ATOM 1726 N N . TRP A 1 228 ? -5.121 7.004 21.484 1 97.44 228 TRP A N 1
ATOM 1727 C CA . TRP A 1 228 ? -5.465 5.598 21.656 1 97.44 228 TRP A CA 1
ATOM 1728 C C . TRP A 1 228 ? -5.852 5.301 23.094 1 97.44 228 TRP A C 1
ATOM 1730 O O . TRP A 1 228 ? -6.758 4.5 23.344 1 97.44 228 TRP A O 1
ATOM 1740 N N . SER A 1 229 ? -5.277 5.961 24.031 1 97.81 229 SER A N 1
ATOM 1741 C CA . SER A 1 229 ? -5.488 5.699 25.438 1 97.81 229 SER A CA 1
ATOM 1742 C C . SER A 1 229 ? -6.895 6.102 25.875 1 97.81 229 SER A C 1
ATOM 1744 O O . SER A 1 229 ? -7.379 5.66 26.922 1 97.81 229 SER A O 1
ATOM 1746 N N . VAL A 1 230 ? -7.535 6.914 25.078 1 97.75 230 VAL A N 1
ATOM 1747 C CA . VAL A 1 230 ? -8.867 7.367 25.469 1 97.75 230 VAL A CA 1
ATOM 1748 C C . VAL A 1 230 ? -9.906 6.812 24.5 1 97.75 230 VAL A C 1
ATOM 1750 O O . VAL A 1 230 ? -11.008 7.363 24.375 1 97.75 230 VAL A O 1
ATOM 1753 N N . GLY A 1 231 ? -9.516 5.836 23.719 1 96.56 231 GLY A N 1
ATOM 1754 C CA . GLY A 1 231 ? -10.508 5.082 22.969 1 96.56 231 GLY A CA 1
ATOM 1755 C C . GLY A 1 231 ? -10.516 5.422 21.484 1 96.56 231 GLY A C 1
ATOM 1756 O O . GLY A 1 231 ? -11.367 4.949 20.734 1 96.56 231 GLY A O 1
ATOM 1757 N N . ALA A 1 232 ? -9.547 6.207 20.969 1 97.06 232 ALA A N 1
ATOM 1758 C CA . ALA A 1 232 ? -9.461 6.496 19.531 1 97.06 232 ALA A CA 1
ATOM 1759 C C . ALA A 1 232 ? -9.156 5.23 18.734 1 97.06 232 ALA A C 1
ATOM 1761 O O . ALA A 1 232 ? -8.367 4.387 19.172 1 97.06 232 ALA A O 1
ATOM 1762 N N . LYS A 1 233 ? -9.766 5.07 17.594 1 95.56 233 LYS A N 1
ATOM 1763 C CA . LYS A 1 233 ? -9.5 3.957 16.688 1 95.56 233 LYS A CA 1
ATOM 1764 C C . LYS A 1 233 ? -8.07 4.016 16.156 1 95.56 233 LYS A C 1
ATOM 1766 O O . LYS A 1 233 ? -7.629 5.059 15.664 1 95.56 233 LYS A O 1
ATOM 1771 N N . LYS A 1 234 ? -7.344 2.881 16.344 1 93.62 234 LYS A N 1
ATOM 1772 C CA . LYS A 1 234 ? -6.082 2.75 15.617 1 93.62 234 LYS A CA 1
ATOM 1773 C C . LYS A 1 234 ? -6.316 2.623 14.117 1 93.62 234 LYS A C 1
ATOM 1775 O O . LYS A 1 234 ? -6.945 1.665 13.664 1 93.62 234 LYS A O 1
ATOM 1780 N N . PHE A 1 235 ? -5.82 3.59 13.359 1 92.5 235 PHE A N 1
ATOM 1781 C CA . PHE A 1 235 ? -6.262 3.686 11.977 1 92.5 235 PHE A CA 1
ATOM 1782 C C . PHE A 1 235 ? -5.137 4.199 11.086 1 92.5 235 PHE A C 1
ATOM 1784 O O . PHE A 1 235 ? -4.461 5.172 11.43 1 92.5 235 PHE A O 1
ATOM 1791 N N . GLY A 1 236 ? -4.969 3.527 10 1 88.19 236 GLY A N 1
ATOM 1792 C CA . GLY A 1 236 ? -4.121 4.035 8.93 1 88.19 236 GLY A CA 1
ATOM 1793 C C . GLY A 1 236 ? -2.645 3.994 9.273 1 88.19 236 GLY A C 1
ATOM 1794 O O . GLY A 1 236 ? -1.884 4.875 8.859 1 88.19 236 GLY A O 1
ATOM 1795 N N . MET A 1 237 ? -2.178 3.047 10.023 1 89.25 237 MET A N 1
ATOM 1796 C CA . MET A 1 237 ? -0.766 2.906 10.375 1 89.25 237 MET A CA 1
ATOM 1797 C C . MET A 1 237 ? 0.021 2.297 9.219 1 89.25 237 MET A C 1
ATOM 1799 O O . MET A 1 237 ? -0.563 1.722 8.297 1 89.25 237 MET A O 1
ATOM 1803 N N . GLY A 1 238 ? 1.374 2.545 9.242 1 85.44 238 GLY A N 1
ATOM 1804 C CA . GLY A 1 238 ? 2.24 1.813 8.328 1 85.44 238 GLY A CA 1
ATOM 1805 C C . GLY A 1 238 ? 2.777 2.672 7.199 1 85.44 238 GLY A C 1
ATOM 1806 O O . GLY A 1 238 ? 3.773 2.318 6.562 1 85.44 238 GLY A O 1
ATOM 1807 N N . MET A 1 239 ? 2.123 3.754 6.945 1 85.75 239 MET A N 1
ATOM 1808 C CA . MET A 1 239 ? 2.57 4.621 5.859 1 85.75 239 MET A CA 1
ATOM 1809 C C . MET A 1 239 ? 3.77 5.461 6.293 1 85.75 239 MET A C 1
ATOM 1811 O O . MET A 1 239 ? 3.746 6.082 7.355 1 85.75 239 MET A O 1
ATOM 1815 N N . ALA A 1 240 ? 4.82 5.434 5.473 1 87.81 240 ALA A N 1
ATOM 1816 C CA . ALA A 1 240 ? 5.953 6.348 5.59 1 87.81 240 ALA A CA 1
ATOM 1817 C C . ALA A 1 240 ? 6.289 6.98 4.242 1 87.81 240 ALA A C 1
ATOM 1819 O O . ALA A 1 240 ? 6.273 6.305 3.211 1 87.81 240 ALA A O 1
ATOM 1820 N N . MET A 1 241 ? 6.457 8.211 4.297 1 88 241 MET A N 1
ATOM 1821 C CA . MET A 1 241 ? 6.875 8.914 3.086 1 88 241 MET A CA 1
ATOM 1822 C C . MET A 1 241 ? 8.352 8.664 2.797 1 88 241 MET A C 1
ATOM 1824 O O . MET A 1 241 ? 9.219 9.406 3.268 1 88 241 MET A O 1
ATOM 1828 N N . MET A 1 242 ? 8.562 7.695 1.937 1 87.56 242 MET A N 1
ATOM 1829 C CA . MET A 1 242 ? 9.922 7.312 1.582 1 87.56 242 MET A CA 1
ATOM 1830 C C . MET A 1 242 ? 10.453 8.172 0.438 1 87.56 242 MET A C 1
ATOM 1832 O O . MET A 1 242 ? 9.82 8.266 -0.617 1 87.56 242 MET A O 1
ATOM 1836 N N . PHE A 1 243 ? 11.523 8.805 0.694 1 84.44 243 PHE A N 1
ATOM 1837 C CA . PHE A 1 243 ? 12.047 9.758 -0.283 1 84.44 243 PHE A CA 1
ATOM 1838 C C . PHE A 1 243 ? 13.492 9.438 -0.631 1 84.44 243 PHE A C 1
ATOM 1840 O O . PHE A 1 243 ? 14.406 10.172 -0.254 1 84.44 243 PHE A O 1
ATOM 1847 N N . GLY A 1 244 ? 13.695 8.375 -1.389 1 88.19 244 GLY A N 1
ATOM 1848 C CA . GLY A 1 244 ? 14.984 8.07 -1.977 1 88.19 244 GLY A CA 1
ATOM 1849 C C . GLY A 1 244 ? 15.977 7.492 -0.98 1 88.19 244 GLY A C 1
ATOM 1850 O O . GLY A 1 244 ? 15.609 7.199 0.162 1 88.19 244 GLY A O 1
ATOM 1851 N N . GLY A 1 245 ? 17.188 7.367 -1.436 1 92 245 GLY A N 1
ATOM 1852 C CA . GLY A 1 245 ? 18.266 6.832 -0.617 1 92 245 GLY A CA 1
ATOM 1853 C C . GLY A 1 245 ? 18.922 7.883 0.253 1 92 245 GLY A C 1
ATOM 1854 O O . GLY A 1 245 ? 18.922 9.07 -0.084 1 92 245 GLY A O 1
ATOM 1855 N N . GLN A 1 246 ? 19.391 7.402 1.362 1 94.06 246 GLN A N 1
ATOM 1856 C CA . GLN A 1 246 ? 20.234 8.188 2.256 1 94.06 246 GLN A CA 1
ATOM 1857 C C . GLN A 1 246 ? 21.406 7.352 2.779 1 94.06 246 GLN A C 1
ATOM 1859 O O . GLN A 1 246 ? 21.266 6.152 3.029 1 94.06 246 GLN A O 1
ATOM 1864 N N . ILE A 1 247 ? 22.5 8.078 2.902 1 94.81 247 ILE A N 1
ATOM 1865 C CA . ILE A 1 247 ? 23.641 7.375 3.49 1 94.81 247 ILE A CA 1
ATOM 1866 C C . ILE A 1 247 ? 23.266 6.848 4.871 1 94.81 247 ILE A C 1
ATOM 1868 O O . ILE A 1 247 ? 22.688 7.574 5.688 1 94.81 247 ILE A O 1
ATOM 1872 N N . LYS A 1 248 ? 23.516 5.621 5.043 1 92.12 248 LYS A N 1
ATOM 1873 C CA . LYS A 1 248 ? 23.188 4.965 6.309 1 92.12 248 LYS A CA 1
ATOM 1874 C C . LYS A 1 248 ? 24.422 4.867 7.207 1 92.12 248 LYS A C 1
ATOM 1876 O O . LYS A 1 248 ? 25.328 4.066 6.945 1 92.12 248 LYS A O 1
ATOM 1881 N N . GLU A 1 249 ? 24.438 5.609 8.227 1 89.25 249 GLU A N 1
ATOM 1882 C CA . GLU A 1 249 ? 25.547 5.664 9.164 1 89.25 249 GLU A CA 1
ATOM 1883 C C . GLU A 1 249 ? 25.062 5.746 10.609 1 89.25 249 GLU A C 1
ATOM 1885 O O . GLU A 1 249 ? 24.141 6.508 10.914 1 89.25 249 GLU A O 1
ATOM 1890 N N . ASP A 1 250 ? 25.594 4.895 11.414 1 82.81 250 ASP A N 1
ATOM 1891 C CA . ASP A 1 250 ? 25.156 4.852 12.805 1 82.81 250 ASP A CA 1
ATOM 1892 C C . ASP A 1 250 ? 25.828 5.961 13.625 1 82.81 250 ASP A C 1
ATOM 1894 O O . ASP A 1 250 ? 25.25 6.449 14.594 1 82.81 250 ASP A O 1
ATOM 1898 N N . LYS A 1 251 ? 27.078 6.359 13.242 1 82.12 251 LYS A N 1
ATOM 1899 C CA . LYS A 1 251 ? 27.875 7.273 14.055 1 82.12 251 LYS A CA 1
ATOM 1900 C C . LYS A 1 251 ? 27.484 8.727 13.797 1 82.12 251 LYS A C 1
ATOM 1902 O O . LYS A 1 251 ? 27.75 9.602 14.617 1 82.12 251 LYS A O 1
ATOM 1907 N N . VAL A 1 252 ? 26.953 8.93 12.625 1 82.5 252 VAL A N 1
ATOM 1908 C CA . VAL A 1 252 ? 26.562 10.273 12.219 1 82.5 252 VAL A CA 1
ATOM 1909 C C . VAL A 1 252 ? 25.109 10.273 11.719 1 82.5 252 VAL A C 1
ATOM 1911 O O . VAL A 1 252 ? 24.703 9.375 10.977 1 82.5 252 VAL A O 1
ATOM 1914 N N . PRO A 1 253 ? 24.344 11.242 12.25 1 79.19 253 PRO A N 1
ATOM 1915 C CA . PRO A 1 253 ? 22.984 11.297 11.711 1 79.19 253 PRO A CA 1
ATOM 1916 C C . PRO A 1 253 ? 22.969 11.43 10.188 1 79.19 253 PRO A C 1
ATOM 1918 O O . PRO A 1 253 ? 23.688 12.25 9.625 1 79.19 253 PRO A O 1
ATOM 1921 N N . SER A 1 254 ? 22.156 10.727 9.633 1 75.12 254 SER A N 1
ATOM 1922 C CA . SER A 1 254 ? 22.141 10.578 8.18 1 75.12 254 SER A CA 1
ATOM 1923 C C . SER A 1 254 ? 21.797 11.898 7.5 1 75.12 254 SER A C 1
ATOM 1925 O O . SER A 1 254 ? 22.25 12.164 6.379 1 75.12 254 SER A O 1
ATOM 1927 N N . TYR A 1 255 ? 21.047 12.719 8.125 1 76.56 255 TYR A N 1
ATOM 1928 C CA . TYR A 1 255 ? 20.609 13.961 7.492 1 76.56 255 TYR A CA 1
ATOM 1929 C C . TYR A 1 255 ? 21.812 14.883 7.234 1 76.56 255 TYR A C 1
ATOM 1931 O O . TYR A 1 255 ? 21.719 15.797 6.418 1 76.56 255 TYR A O 1
ATOM 1939 N N . LYS A 1 256 ? 22.953 14.617 7.871 1 84.06 256 LYS A N 1
ATOM 1940 C CA . LYS A 1 256 ? 24.156 15.422 7.684 1 84.06 256 LYS A CA 1
ATOM 1941 C C . LYS A 1 256 ? 24.75 15.219 6.289 1 84.06 256 LYS A C 1
ATOM 1943 O O . LYS A 1 256 ? 25.547 16.031 5.824 1 84.06 256 LYS A O 1
ATOM 1948 N N . TYR A 1 257 ? 24.312 14.211 5.695 1 89 257 TYR A N 1
ATOM 1949 C CA . TYR A 1 257 ? 24.859 13.93 4.371 1 89 257 TYR A CA 1
ATOM 1950 C C . TYR A 1 257 ? 23.891 14.375 3.281 1 89 257 TYR A C 1
ATOM 1952 O O . TYR A 1 257 ? 24.219 14.32 2.094 1 89 257 TYR A O 1
ATOM 1960 N N . TRP A 1 258 ? 22.766 14.867 3.711 1 85.94 258 TRP A N 1
ATOM 1961 C CA . TRP A 1 258 ? 21.766 15.312 2.746 1 85.94 258 TRP A CA 1
ATOM 1962 C C . TRP A 1 258 ? 22.297 16.484 1.923 1 85.94 258 TRP A C 1
ATOM 1964 O O . TRP A 1 258 ? 22.781 17.469 2.477 1 85.94 258 TRP A O 1
ATOM 1974 N N . LYS A 1 259 ? 22.297 16.375 0.646 1 86.75 259 LYS A N 1
ATOM 1975 C CA . LYS A 1 259 ? 22.672 17.375 -0.352 1 86.75 259 LYS A CA 1
ATOM 1976 C C . LYS A 1 259 ? 24.172 17.656 -0.314 1 86.75 259 LYS A C 1
ATOM 1978 O O . LYS A 1 259 ? 24.625 18.656 -0.877 1 86.75 259 LYS A O 1
ATOM 1983 N N . THR A 1 260 ? 24.922 16.906 0.439 1 94.38 260 THR A N 1
ATOM 1984 C CA . THR A 1 260 ? 26.375 17.016 0.343 1 94.38 260 THR A CA 1
ATOM 1985 C C . THR A 1 260 ? 26.875 16.328 -0.928 1 94.38 260 THR A C 1
ATOM 1987 O O . THR A 1 260 ? 26.125 15.641 -1.613 1 94.38 260 THR A O 1
ATOM 1990 N N . ASP A 1 261 ? 28.109 16.594 -1.206 1 97.25 261 ASP A N 1
ATOM 1991 C CA . ASP A 1 261 ? 28.672 16 -2.422 1 97.25 261 ASP A CA 1
ATOM 1992 C C . ASP A 1 261 ? 28.625 14.477 -2.369 1 97.25 261 ASP A C 1
ATOM 1994 O O . ASP A 1 261 ? 28.297 13.828 -3.363 1 97.25 261 ASP A O 1
ATOM 1998 N N . ILE A 1 262 ? 28.906 13.938 -1.199 1 96.81 262 ILE A N 1
ATOM 1999 C CA . ILE A 1 262 ? 28.922 12.484 -1.074 1 96.81 262 ILE A CA 1
ATOM 2000 C C . ILE A 1 262 ? 27.484 11.953 -1.113 1 96.81 262 ILE A C 1
ATOM 2002 O O . ILE A 1 262 ? 27.219 10.906 -1.704 1 96.81 262 ILE A O 1
ATOM 2006 N N . GLY A 1 263 ? 26.531 12.664 -0.495 1 95.12 263 GLY A N 1
ATOM 2007 C CA . GLY A 1 263 ? 25.141 12.289 -0.579 1 95.12 263 GLY A CA 1
ATOM 2008 C C . GLY A 1 263 ? 24.578 12.352 -1.993 1 95.12 263 GLY A C 1
ATOM 2009 O O . GLY A 1 263 ? 23.922 11.414 -2.445 1 95.12 263 GLY A O 1
ATOM 2010 N N . LEU A 1 264 ? 24.906 13.398 -2.713 1 95.69 264 LEU A N 1
ATOM 2011 C CA . LEU A 1 264 ? 24.438 13.578 -4.086 1 95.69 264 LEU A CA 1
ATOM 2012 C C . LEU A 1 264 ? 25.047 12.531 -5.008 1 95.69 264 LEU A C 1
ATOM 2014 O O . LEU A 1 264 ? 24.359 11.984 -5.879 1 95.69 264 LEU A O 1
ATOM 2018 N N . ALA A 1 265 ? 26.312 12.258 -4.797 1 96.81 265 ALA A N 1
ATOM 2019 C CA . ALA A 1 265 ? 27 11.289 -5.637 1 96.81 265 ALA A CA 1
ATOM 2020 C C . ALA A 1 265 ? 26.391 9.898 -5.488 1 96.81 265 ALA A C 1
ATOM 2022 O O . ALA A 1 265 ? 26.266 9.156 -6.469 1 96.81 265 ALA A O 1
ATOM 2023 N N . THR A 1 266 ? 25.969 9.562 -4.262 1 96.5 266 THR A N 1
ATOM 2024 C CA . THR A 1 266 ? 25.594 8.188 -3.947 1 96.5 266 THR A CA 1
ATOM 2025 C C . THR A 1 266 ? 24.094 7.988 -4.113 1 96.5 266 THR A C 1
ATOM 2027 O O . THR A 1 266 ? 23.656 6.926 -4.547 1 96.5 266 THR A O 1
ATOM 2030 N N . CYS A 1 267 ? 23.297 9.047 -3.848 1 94.25 267 CYS A N 1
ATOM 2031 C CA . CYS A 1 267 ? 21.844 8.898 -3.82 1 94.25 267 CYS A CA 1
ATOM 2032 C C . CYS A 1 267 ? 21.219 9.422 -5.109 1 94.25 267 CYS A C 1
ATOM 2034 O O . CYS A 1 267 ? 20.172 8.938 -5.539 1 94.25 267 CYS A O 1
ATOM 2036 N N . GLU A 1 268 ? 21.922 10.398 -5.77 1 92.75 268 GLU A N 1
ATOM 2037 C CA . GLU A 1 268 ? 21.297 11.086 -6.895 1 92.75 268 GLU A CA 1
ATOM 2038 C C . GLU A 1 268 ? 22.047 10.82 -8.195 1 92.75 268 GLU A C 1
ATOM 2040 O O . GLU A 1 268 ? 21.516 11.039 -9.281 1 92.75 268 GLU A O 1
ATOM 2045 N N . MET A 1 269 ? 23.297 10.383 -8.102 1 93.62 269 MET A N 1
ATOM 2046 C CA . MET A 1 269 ? 24.094 10.359 -9.32 1 93.62 269 MET A CA 1
ATOM 2047 C C . MET A 1 269 ? 24.734 8.992 -9.523 1 93.62 269 MET A C 1
ATOM 2049 O O . MET A 1 269 ? 25.344 8.734 -10.562 1 93.62 269 MET A O 1
ATOM 2053 N N . ALA A 1 270 ? 24.578 8.133 -8.516 1 93.75 270 ALA A N 1
ATOM 2054 C CA . ALA A 1 270 ? 25.281 6.855 -8.602 1 93.75 270 ALA A CA 1
ATOM 2055 C C . ALA A 1 270 ? 24.906 6.105 -9.875 1 93.75 270 ALA A C 1
ATOM 2057 O O . ALA A 1 270 ? 23.734 5.977 -10.203 1 93.75 270 ALA A O 1
ATOM 2058 N N . PRO A 1 271 ? 25.906 5.574 -10.562 1 94.44 271 PRO A N 1
ATOM 2059 C CA . PRO A 1 271 ? 25.594 4.789 -11.758 1 94.44 271 PRO A CA 1
ATOM 2060 C C . PRO A 1 271 ? 24.969 3.436 -11.43 1 94.44 271 PRO A C 1
ATOM 2062 O O . PRO A 1 271 ? 24.25 2.865 -12.258 1 94.44 271 PRO A O 1
ATOM 2065 N N . LEU A 1 272 ? 25.312 3.014 -10.219 1 96.75 272 LEU A N 1
ATOM 2066 C CA . LEU A 1 272 ? 24.922 1.639 -9.93 1 96.75 272 LEU A CA 1
ATOM 2067 C C . LEU A 1 272 ? 24.562 1.471 -8.461 1 96.75 272 LEU A C 1
ATOM 2069 O O . LEU A 1 272 ? 25.359 1.828 -7.578 1 96.75 272 LEU A O 1
ATOM 2073 N N . TRP A 1 273 ? 23.375 1.013 -8.164 1 98 273 TRP A N 1
ATOM 2074 C CA . TRP A 1 273 ? 22.969 0.494 -6.863 1 98 273 TRP A CA 1
ATOM 2075 C C . TRP A 1 273 ? 22.875 -1.027 -6.887 1 98 273 TRP A C 1
ATOM 2077 O O . TRP A 1 273 ? 22.391 -1.609 -7.863 1 98 273 TRP A O 1
ATOM 2087 N N . VAL A 1 274 ? 23.375 -1.664 -5.848 1 98.38 274 VAL A N 1
ATOM 2088 C CA . VAL A 1 274 ? 23.25 -3.113 -5.738 1 98.38 274 VAL A CA 1
ATOM 2089 C C . VAL A 1 274 ? 22.656 -3.477 -4.375 1 98.38 274 VAL A C 1
ATOM 2091 O O . VAL A 1 274 ? 22.766 -2.711 -3.418 1 98.38 274 VAL A O 1
ATOM 2094 N N . ASN A 1 275 ? 22.016 -4.652 -4.293 1 97.5 275 ASN A N 1
ATOM 2095 C CA . ASN A 1 275 ? 21.375 -5.105 -3.068 1 97.5 275 ASN A CA 1
ATOM 2096 C C . ASN A 1 275 ? 22.312 -5.922 -2.199 1 97.5 275 ASN A C 1
ATOM 2098 O O . ASN A 1 275 ? 23.531 -5.879 -2.389 1 97.5 275 ASN A O 1
ATOM 2102 N N . GLU A 1 276 ? 21.828 -6.676 -1.256 1 97 276 GLU A N 1
ATOM 2103 C CA . GLU A 1 276 ? 22.578 -7.332 -0.187 1 97 276 GLU A CA 1
ATOM 2104 C C . GLU A 1 276 ? 23.453 -8.445 -0.736 1 97 276 GLU A C 1
ATOM 2106 O O . GLU A 1 276 ? 24.375 -8.906 -0.059 1 97 276 GLU A O 1
ATOM 2111 N N . ILE A 1 277 ? 23.188 -8.875 -2.002 1 97.5 277 ILE A N 1
ATOM 2112 C CA . ILE A 1 277 ? 24.016 -9.938 -2.557 1 97.5 277 ILE A CA 1
ATOM 2113 C C . ILE A 1 277 ? 24.797 -9.406 -3.758 1 97.5 277 ILE A C 1
ATOM 2115 O O . ILE A 1 277 ? 25.516 -10.156 -4.426 1 97.5 277 ILE A O 1
ATOM 2119 N N . GLY A 1 278 ? 24.578 -8.148 -4.094 1 98.25 278 GLY A N 1
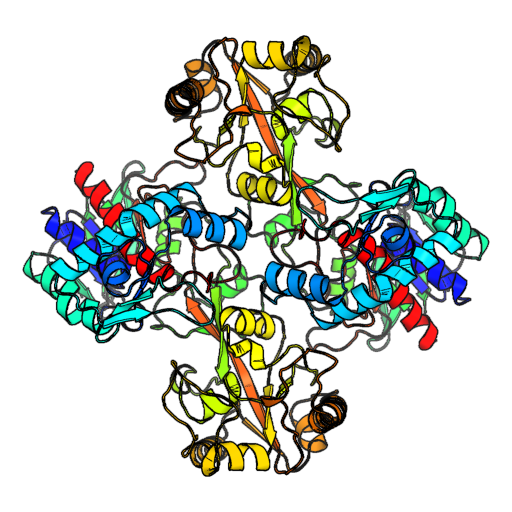ATOM 2120 C CA . GLY A 1 278 ? 25.344 -7.523 -5.156 1 98.25 278 GLY A CA 1
ATOM 2121 C C . GLY A 1 278 ? 24.609 -7.48 -6.484 1 98.25 278 GLY A C 1
ATOM 2122 O O . GLY A 1 278 ? 25.234 -7.254 -7.527 1 98.25 278 GLY A O 1
ATOM 2123 N N . ASP A 1 279 ? 23.281 -7.613 -6.445 1 97.38 279 ASP A N 1
ATOM 2124 C CA . ASP A 1 279 ? 22.484 -7.562 -7.664 1 97.38 279 ASP A CA 1
ATOM 2125 C C . ASP A 1 279 ? 21.891 -6.168 -7.879 1 97.38 279 ASP A C 1
ATOM 2127 O O . ASP A 1 279 ? 21.5 -5.5 -6.918 1 97.38 279 ASP A O 1
ATOM 2131 N N . ARG A 1 280 ? 21.875 -5.785 -9.156 1 96.88 280 ARG A N 1
ATOM 2132 C CA . ARG A 1 280 ? 21.094 -4.613 -9.531 1 96.88 280 ARG A CA 1
ATOM 2133 C C . ARG A 1 280 ? 19.594 -4.883 -9.383 1 96.88 280 ARG A C 1
ATOM 2135 O O . ARG A 1 280 ? 19.141 -6.012 -9.57 1 96.88 280 ARG A O 1
ATOM 2142 N N . PHE A 1 281 ? 18.781 -3.846 -9.023 1 95.88 281 PHE A N 1
ATOM 2143 C CA . PHE A 1 281 ? 17.375 -4.137 -8.75 1 95.88 281 PHE A CA 1
ATOM 2144 C C . PHE A 1 281 ? 16.469 -3.053 -9.328 1 95.88 281 PHE A C 1
ATOM 2146 O O . PHE A 1 281 ? 15.25 -3.178 -9.297 1 95.88 281 PHE A O 1
ATOM 2153 N N . VAL A 1 282 ? 17.078 -1.992 -9.906 1 96.25 282 VAL A N 1
ATOM 2154 C CA . VAL A 1 282 ? 16.266 -0.907 -10.453 1 96.25 282 VAL A CA 1
ATOM 2155 C C . VAL A 1 282 ? 17.109 -0.078 -11.422 1 96.25 282 VAL A C 1
ATOM 2157 O O . VAL A 1 282 ? 18.344 -0.202 -11.453 1 96.25 282 VAL A O 1
ATOM 2160 N N . ASP A 1 283 ? 16.375 0.664 -12.289 1 95.38 283 ASP A N 1
ATOM 2161 C CA . ASP A 1 283 ? 17.016 1.797 -12.945 1 95.38 283 ASP A CA 1
ATOM 2162 C C . ASP A 1 283 ? 17.375 2.887 -11.938 1 95.38 283 ASP A C 1
ATOM 2164 O O . ASP A 1 283 ? 16.5 3.584 -11.43 1 95.38 283 ASP A O 1
ATOM 2168 N N . GLU A 1 284 ? 18.641 3.066 -11.719 1 94.62 284 GLU A N 1
ATOM 2169 C CA . GLU A 1 284 ? 19.125 3.969 -10.68 1 94.62 284 GLU A CA 1
ATOM 2170 C C . GLU A 1 284 ? 18.688 5.406 -10.953 1 94.62 284 GLU A C 1
ATOM 2172 O O . GLU A 1 284 ? 18.656 6.234 -10.039 1 94.62 284 GLU A O 1
ATOM 2177 N N . SER A 1 285 ? 18.312 5.695 -12.156 1 91.19 285 SER A N 1
ATOM 2178 C CA . SER A 1 285 ? 17.828 7.043 -12.453 1 91.19 285 SER A CA 1
ATOM 2179 C C . SER A 1 285 ? 16.422 7.266 -11.914 1 91.19 285 SER A C 1
ATOM 2181 O O . SER A 1 285 ? 15.891 8.375 -12 1 91.19 285 SER A O 1
ATOM 2183 N N . VAL A 1 286 ? 15.844 6.27 -11.25 1 89.5 286 VAL A N 1
ATOM 2184 C CA . VAL A 1 286 ? 14.516 6.344 -10.641 1 89.5 286 VAL A CA 1
ATOM 2185 C C . VAL A 1 286 ? 14.508 7.418 -9.555 1 89.5 286 VAL A C 1
ATOM 2187 O O . VAL A 1 286 ? 13.445 7.895 -9.148 1 89.5 286 VAL A O 1
ATOM 2190 N N . PHE A 1 287 ? 15.711 7.875 -9.203 1 85.06 287 PHE A N 1
ATOM 2191 C CA . PHE A 1 287 ? 15.852 8.906 -8.18 1 85.06 287 PHE A CA 1
ATOM 2192 C C . PHE A 1 287 ? 15.102 10.172 -8.586 1 85.06 287 PHE A C 1
ATOM 2194 O O . PHE A 1 287 ? 14.805 11.016 -7.742 1 85.06 287 PHE A O 1
ATOM 2201 N N . ARG A 1 288 ? 14.781 10.359 -9.805 1 79.5 288 ARG A N 1
ATOM 2202 C CA . ARG A 1 288 ? 14.055 11.531 -10.289 1 79.5 288 ARG A CA 1
ATOM 2203 C C . ARG A 1 288 ? 12.688 11.633 -9.633 1 79.5 288 ARG A C 1
ATOM 2205 O O . ARG A 1 288 ? 12.109 12.719 -9.555 1 79.5 288 ARG A O 1
ATOM 2212 N N . ILE A 1 289 ? 12.234 10.461 -9.211 1 83.81 289 ILE A N 1
ATOM 2213 C CA . ILE A 1 289 ? 11.039 10.375 -8.383 1 83.81 289 ILE A CA 1
ATOM 2214 C C . ILE A 1 289 ? 11.383 9.719 -7.051 1 83.81 289 ILE A C 1
ATOM 2216 O O . ILE A 1 289 ? 11.398 8.492 -6.941 1 83.81 289 ILE A O 1
ATOM 2220 N N . TRP A 1 290 ? 11.555 10.508 -6.09 1 86.75 290 TRP A N 1
ATOM 2221 C CA . TRP A 1 290 ? 12.133 10.062 -4.824 1 86.75 290 TRP A CA 1
ATOM 2222 C C . TRP A 1 290 ? 11.281 8.969 -4.191 1 86.75 290 TRP A C 1
ATOM 2224 O O . TRP A 1 290 ? 11.805 8.031 -3.596 1 86.75 290 TRP A O 1
ATOM 2234 N N . SER A 1 291 ? 9.992 9.102 -4.34 1 86.69 291 SER A N 1
ATOM 2235 C CA . SER A 1 291 ? 9.125 8.086 -3.744 1 86.69 291 SER A CA 1
ATOM 2236 C C . SER A 1 291 ? 9.336 6.727 -4.402 1 86.69 291 SER A C 1
ATOM 2238 O O . SER A 1 291 ? 9.352 5.695 -3.725 1 86.69 291 SER A O 1
ATOM 2240 N N . HIS A 1 292 ? 9.508 6.738 -5.734 1 89.56 292 HIS A N 1
ATOM 2241 C CA . HIS A 1 292 ? 9.781 5.5 -6.453 1 89.56 292 HIS A CA 1
ATOM 2242 C C . HIS A 1 292 ? 11.133 4.914 -6.051 1 89.56 292 HIS A C 1
ATOM 2244 O O . HIS A 1 292 ? 11.25 3.705 -5.84 1 89.56 292 HIS A O 1
ATOM 2250 N N . ALA A 1 293 ? 12.109 5.828 -5.949 1 91.88 293 ALA A N 1
ATOM 2251 C CA . ALA A 1 293 ? 13.43 5.383 -5.508 1 91.88 293 ALA A CA 1
ATOM 2252 C C . ALA A 1 293 ? 13.359 4.77 -4.113 1 91.88 293 ALA A C 1
ATOM 2254 O O . ALA A 1 293 ? 13.953 3.719 -3.861 1 91.88 293 ALA A O 1
ATOM 2255 N N . GLY A 1 294 ? 12.672 5.449 -3.252 1 92.5 294 GLY A N 1
ATOM 2256 C CA . GLY A 1 294 ? 12.523 4.941 -1.896 1 92.5 294 GLY A CA 1
ATOM 2257 C C . GLY A 1 294 ? 11.883 3.568 -1.838 1 92.5 294 GLY A C 1
ATOM 2258 O O . GLY A 1 294 ? 12.352 2.693 -1.104 1 92.5 294 GLY A O 1
ATOM 2259 N N . ASN A 1 295 ? 10.844 3.342 -2.604 1 91.19 295 ASN A N 1
ATOM 2260 C CA . ASN A 1 295 ? 10.141 2.062 -2.635 1 91.19 295 ASN A CA 1
ATOM 2261 C C . ASN A 1 295 ? 11.031 0.951 -3.188 1 91.19 295 ASN A C 1
ATOM 2263 O O . ASN A 1 295 ? 11.031 -0.166 -2.668 1 91.19 295 ASN A O 1
ATOM 2267 N N . ALA A 1 296 ? 11.781 1.281 -4.23 1 93.38 296 ALA A N 1
ATOM 2268 C CA . ALA A 1 296 ? 12.688 0.29 -4.805 1 93.38 296 ALA A CA 1
ATOM 2269 C C . ALA A 1 296 ? 13.773 -0.097 -3.811 1 93.38 296 ALA A C 1
ATOM 2271 O O . ALA A 1 296 ? 14.117 -1.274 -3.684 1 93.38 296 ALA A O 1
ATOM 2272 N N . ILE A 1 297 ? 14.273 0.873 -3.086 1 94.88 297 ILE A N 1
ATOM 2273 C CA . ILE A 1 297 ? 15.391 0.664 -2.168 1 94.88 297 ILE A CA 1
ATOM 2274 C C . ILE A 1 297 ? 14.906 -0.088 -0.931 1 94.88 297 ILE A C 1
ATOM 2276 O O . ILE A 1 297 ? 15.547 -1.042 -0.486 1 94.88 297 ILE A O 1
ATOM 2280 N N . ILE A 1 298 ? 13.75 0.237 -0.409 1 92.62 298 ILE A N 1
ATOM 2281 C CA . ILE A 1 298 ? 13.297 -0.32 0.858 1 92.62 298 ILE A CA 1
ATOM 2282 C C . ILE A 1 298 ? 12.93 -1.791 0.673 1 92.62 298 ILE A C 1
ATOM 2284 O O . ILE A 1 298 ? 12.883 -2.553 1.643 1 92.62 298 ILE A O 1
ATOM 2288 N N . ARG A 1 299 ? 12.695 -2.184 -0.5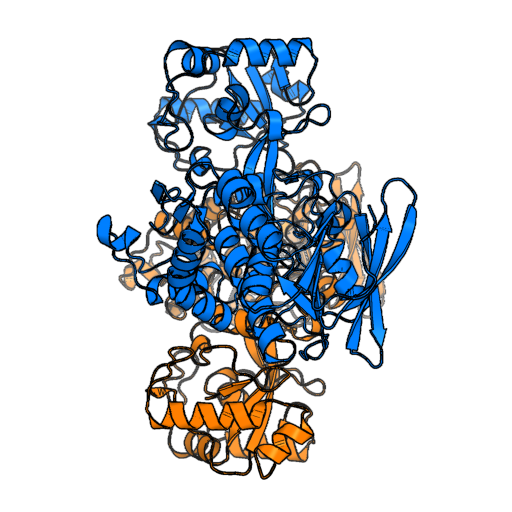32 1 91.5 299 ARG A N 1
ATOM 2289 C CA . ARG A 1 299 ? 12.367 -3.576 -0.823 1 91.5 299 ARG A CA 1
ATOM 2290 C C . ARG A 1 299 ? 13.57 -4.484 -0.578 1 91.5 299 ARG A C 1
ATOM 2292 O O . ARG A 1 299 ? 13.406 -5.684 -0.343 1 91.5 299 ARG A O 1
ATOM 2299 N N . GLN A 1 300 ? 14.781 -3.938 -0.661 1 94.12 300 GLN A N 1
ATOM 2300 C CA . GLN A 1 300 ? 16.016 -4.699 -0.476 1 94.12 300 GLN A CA 1
ATOM 2301 C C . GLN A 1 300 ? 16.406 -4.754 0.996 1 94.12 300 GLN A C 1
ATOM 2303 O O . GLN A 1 300 ? 15.953 -3.934 1.798 1 94.12 300 GLN A O 1
ATOM 2308 N N . GLU A 1 301 ? 17.266 -5.734 1.337 1 93.38 301 GLU A N 1
ATOM 2309 C CA . GLU A 1 301 ? 17.703 -5.84 2.727 1 93.38 301 GLU A CA 1
ATOM 2310 C C . GLU A 1 301 ? 18.906 -4.934 2.998 1 93.38 301 GLU A C 1
ATOM 2312 O O . GLU A 1 301 ? 19.141 -4.527 4.137 1 93.38 301 GLU A O 1
ATOM 2317 N N . LYS A 1 302 ? 19.703 -4.723 2.021 1 95.94 302 LYS A N 1
ATOM 2318 C CA . LYS A 1 302 ? 20.797 -3.754 1.985 1 95.94 302 LYS A CA 1
ATOM 2319 C C . LYS A 1 302 ? 20.953 -3.156 0.59 1 95.94 302 LYS A C 1
ATOM 2321 O O . LYS A 1 302 ? 20.594 -3.789 -0.406 1 95.94 302 LYS A O 1
ATOM 2326 N N . VAL A 1 303 ? 21.438 -1.955 0.604 1 97.38 303 VAL A N 1
ATOM 2327 C CA . VAL A 1 303 ? 21.719 -1.319 -0.682 1 97.38 303 VAL A CA 1
ATOM 2328 C C . VAL A 1 303 ? 23.031 -0.563 -0.617 1 97.38 303 VAL A C 1
ATOM 2330 O O . VAL A 1 303 ? 23.328 0.097 0.382 1 97.38 303 VAL A O 1
ATOM 2333 N N . TYR A 1 304 ? 23.828 -0.677 -1.677 1 98.56 304 TYR A N 1
ATOM 2334 C CA . TYR A 1 304 ? 25.078 0.051 -1.815 1 98.56 304 TYR A CA 1
ATOM 2335 C C . TYR A 1 304 ? 25.125 0.827 -3.127 1 98.56 304 TYR A C 1
ATOM 2337 O O . TYR A 1 304 ? 24.719 0.31 -4.172 1 98.56 304 TYR A O 1
ATOM 2345 N N . ALA A 1 305 ? 25.516 2.025 -3.037 1 98.38 305 ALA A N 1
ATOM 2346 C CA . ALA A 1 305 ? 25.984 2.725 -4.234 1 98.38 305 ALA A CA 1
ATOM 2347 C C . ALA A 1 305 ? 27.422 2.361 -4.566 1 98.38 305 ALA A C 1
ATOM 2349 O O . ALA A 1 305 ? 28.312 2.459 -3.709 1 98.38 305 ALA A O 1
ATOM 2350 N N . ILE A 1 306 ? 27.656 1.935 -5.781 1 98.69 306 ILE A N 1
ATOM 2351 C CA . ILE A 1 306 ? 28.984 1.538 -6.203 1 98.69 306 ILE A CA 1
ATOM 2352 C C . ILE A 1 306 ? 29.594 2.623 -7.094 1 98.69 306 ILE A C 1
ATOM 2354 O O . ILE A 1 306 ? 29 2.998 -8.109 1 98.69 306 ILE A O 1
ATOM 2358 N N . LEU A 1 307 ? 30.719 3.109 -6.699 1 98.31 307 LEU A N 1
ATOM 2359 C CA . LEU A 1 307 ? 31.484 4.07 -7.492 1 98.31 307 LEU A CA 1
ATOM 2360 C C . LEU A 1 307 ? 32.938 3.613 -7.648 1 98.31 307 LEU A C 1
ATOM 2362 O O . LEU A 1 307 ? 33.469 2.951 -6.766 1 98.31 307 LEU A O 1
ATOM 2366 N N . ASP A 1 308 ? 33.5 3.938 -8.789 1 98.38 308 ASP A N 1
ATOM 2367 C CA . ASP A 1 308 ? 34.938 3.764 -8.945 1 98.38 308 ASP A CA 1
ATOM 2368 C C . ASP A 1 308 ? 35.656 5.109 -8.969 1 98.38 308 ASP A C 1
ATOM 2370 O O . ASP A 1 308 ? 35.031 6.164 -8.953 1 98.38 308 ASP A O 1
ATOM 2374 N N . GLN A 1 309 ? 37 5.027 -8.93 1 98.19 309 GLN A N 1
ATOM 2375 C CA . GLN A 1 309 ? 37.781 6.258 -8.883 1 98.19 309 GLN A CA 1
ATOM 2376 C C . GLN A 1 309 ? 37.531 7.121 -10.117 1 98.19 309 GLN A C 1
ATOM 2378 O O . GLN A 1 309 ? 37.531 8.352 -10.031 1 98.19 309 GLN A O 1
ATOM 2383 N N . GLY A 1 310 ? 37.344 6.516 -11.25 1 97.31 310 GLY A N 1
ATOM 2384 C CA . GLY A 1 310 ? 37.031 7.266 -12.453 1 97.31 310 GLY A CA 1
ATOM 2385 C C . GLY A 1 310 ? 35.75 8.086 -12.336 1 97.31 310 GLY A C 1
ATOM 2386 O O . GLY A 1 310 ? 35.719 9.258 -12.711 1 97.31 310 GLY A O 1
ATOM 2387 N N . THR A 1 311 ? 34.75 7.484 -11.844 1 97.19 311 THR A N 1
ATOM 2388 C CA . THR A 1 311 ? 33.469 8.164 -11.648 1 97.19 311 THR A CA 1
ATOM 2389 C C . THR A 1 311 ? 33.625 9.312 -10.648 1 97.19 311 THR A C 1
ATOM 2391 O O . THR A 1 311 ? 33.094 10.406 -10.875 1 97.19 311 THR A O 1
ATOM 2394 N N . ILE A 1 312 ? 34.281 9.055 -9.594 1 98.25 312 ILE A N 1
ATOM 2395 C CA . ILE A 1 312 ? 34.5 10.047 -8.555 1 98.25 312 ILE A CA 1
ATOM 2396 C C . ILE A 1 312 ? 35.25 11.242 -9.133 1 98.25 312 ILE A C 1
ATOM 2398 O O . ILE A 1 312 ? 34.875 12.398 -8.898 1 98.25 312 ILE A O 1
ATOM 2402 N N . ASP A 1 313 ? 36.281 10.977 -9.945 1 98.12 313 ASP A N 1
ATOM 2403 C CA . ASP A 1 313 ? 37.062 12.039 -10.586 1 98.12 313 ASP A CA 1
ATOM 2404 C C . ASP A 1 313 ? 36.188 12.852 -11.539 1 98.12 313 ASP A C 1
ATOM 2406 O O . ASP A 1 313 ? 36.25 14.086 -11.547 1 98.12 313 ASP A O 1
ATOM 2410 N N . ARG A 1 314 ? 35.406 12.18 -12.258 1 97 314 ARG A N 1
ATOM 2411 C CA . ARG A 1 314 ? 34.5 12.859 -13.203 1 97 314 ARG A CA 1
ATOM 2412 C C . ARG A 1 314 ? 33.531 13.766 -12.477 1 97 314 ARG A C 1
ATOM 2414 O O . ARG A 1 314 ? 33.344 14.922 -12.859 1 97 314 ARG A O 1
ATOM 2421 N N . PHE A 1 315 ? 32.875 13.242 -11.406 1 97.75 315 PHE A N 1
ATOM 2422 C CA . PHE A 1 315 ? 31.906 14.023 -10.656 1 97.75 315 PHE A CA 1
ATOM 2423 C C . PHE A 1 315 ? 32.562 15.242 -10.016 1 97.75 315 PHE A C 1
ATOM 2425 O O . PHE A 1 315 ? 31.969 16.312 -9.953 1 97.75 315 PHE A O 1
ATOM 2432 N N . ALA A 1 316 ? 33.781 15.062 -9.57 1 98.12 316 ALA A N 1
ATOM 2433 C CA . ALA A 1 316 ? 34.469 16.094 -8.82 1 98.12 316 ALA A CA 1
ATOM 2434 C C . ALA A 1 316 ? 35.062 17.156 -9.75 1 98.12 316 ALA A C 1
ATOM 2436 O O . ALA A 1 316 ? 35.125 18.344 -9.398 1 98.12 316 ALA A O 1
ATOM 2437 N N . GLU A 1 317 ? 35.469 16.734 -11 1 97.56 317 GLU A N 1
ATOM 2438 C CA . GLU A 1 317 ? 36.344 17.594 -11.773 1 97.56 317 GLU A CA 1
ATOM 2439 C C . GLU A 1 317 ? 35.719 17.953 -13.125 1 97.56 317 GLU A C 1
ATOM 2441 O O . GLU A 1 317 ? 36.062 18.969 -13.727 1 97.56 317 GLU A O 1
ATOM 2446 N N . GLU A 1 318 ? 34.906 17.125 -13.672 1 96.38 318 GLU A N 1
ATOM 2447 C CA . GLU A 1 318 ? 34.438 17.312 -15.039 1 96.38 318 GLU A CA 1
ATOM 2448 C C . GLU A 1 318 ? 32.969 17.734 -15.07 1 96.38 318 GLU A C 1
ATOM 2450 O O . GLU A 1 318 ? 32.656 18.766 -15.656 1 96.38 318 GLU A O 1
ATOM 2455 N N . GLY A 1 319 ? 32.156 16.891 -14.492 1 95.69 319 GLY A N 1
ATOM 2456 C CA . GLY A 1 319 ? 30.734 17.203 -14.523 1 95.69 319 GLY A CA 1
ATOM 2457 C C . GLY A 1 319 ? 29.859 16.047 -14.102 1 95.69 319 GLY A C 1
ATOM 2458 O O . GLY A 1 319 ? 30.359 14.969 -13.766 1 95.69 319 GLY A O 1
ATOM 2459 N N . LEU A 1 320 ? 28.609 16.297 -14.031 1 95.38 320 LEU A N 1
ATOM 2460 C CA . LEU A 1 320 ? 27.625 15.312 -13.617 1 95.38 320 LEU A CA 1
ATOM 2461 C C . LEU A 1 320 ? 26.844 14.781 -14.82 1 95.38 320 LEU A C 1
ATOM 2463 O O . LEU A 1 320 ? 26.781 15.438 -15.859 1 95.38 320 LEU A O 1
ATOM 2467 N N . PRO A 1 321 ? 26.266 13.602 -14.727 1 91.25 321 PRO A N 1
ATOM 2468 C CA . PRO A 1 321 ? 25.562 13.008 -15.867 1 91.25 321 PRO A CA 1
ATOM 2469 C C . PRO A 1 321 ? 24.219 13.68 -16.141 1 91.25 321 PRO A C 1
ATOM 2471 O O . PRO A 1 321 ? 23.594 13.43 -17.172 1 91.25 321 PRO A O 1
ATOM 2474 N N . ARG A 1 322 ? 23.75 14.461 -15.242 1 88.88 322 ARG A N 1
ATOM 2475 C CA . ARG A 1 322 ? 22.516 15.219 -15.398 1 88.88 322 ARG A CA 1
ATOM 2476 C C . ARG A 1 322 ? 22.5 16.438 -14.492 1 88.88 322 ARG A C 1
ATOM 2478 O O . ARG A 1 322 ? 23.312 16.547 -13.57 1 88.88 322 ARG A O 1
ATOM 2485 N N . SER A 1 323 ? 21.5 17.234 -14.805 1 88.44 323 SER A N 1
ATOM 2486 C CA . SER A 1 323 ? 21.297 18.422 -13.961 1 88.44 323 SER A CA 1
ATOM 2487 C C . SER A 1 323 ? 20.719 18.047 -12.609 1 88.44 323 SER A C 1
ATOM 2489 O O . SER A 1 323 ? 19.859 17.156 -12.516 1 88.44 323 SER A O 1
ATOM 2491 N N . LEU A 1 324 ? 21.203 18.641 -11.547 1 87.25 324 LEU A N 1
ATOM 2492 C CA . LEU A 1 324 ? 20.672 18.469 -10.195 1 87.25 324 LEU A CA 1
ATOM 2493 C C . LEU A 1 324 ? 19.547 19.438 -9.914 1 87.25 324 LEU A C 1
ATOM 2495 O O . LEU A 1 324 ? 18.891 19.359 -8.875 1 87.25 324 LEU A O 1
ATOM 2499 N N . LYS A 1 325 ? 19.297 20.312 -10.836 1 78.94 325 LYS A N 1
ATOM 2500 C CA . LYS A 1 325 ? 18.203 21.25 -10.641 1 78.94 325 LYS A CA 1
ATOM 2501 C C . LYS A 1 325 ? 16.859 20.547 -10.648 1 78.94 325 LYS A C 1
ATOM 2503 O O . LYS A 1 325 ? 16.656 19.594 -11.406 1 78.94 325 LYS A O 1
ATOM 2508 N N . PRO A 1 326 ? 15.984 21 -9.742 1 70.5 326 PRO A N 1
ATOM 2509 C CA . PRO A 1 326 ? 16.078 22.188 -8.898 1 70.5 326 PRO A CA 1
ATOM 2510 C C . PRO A 1 326 ? 16.703 21.891 -7.535 1 70.5 326 PRO A C 1
ATOM 2512 O O . PRO A 1 326 ? 16.781 22.781 -6.68 1 70.5 326 PRO A O 1
ATOM 2515 N N . LEU A 1 327 ? 17.156 20.734 -7.297 1 76.44 327 LEU A N 1
ATOM 2516 C CA . LEU A 1 327 ? 17.688 20.328 -5.996 1 76.44 327 LEU A CA 1
ATOM 2517 C C . LEU A 1 327 ? 18.953 21.125 -5.66 1 76.44 327 LEU A C 1
ATOM 2519 O O . LEU A 1 327 ? 19.156 21.516 -4.508 1 76.44 327 LEU A O 1
ATOM 2523 N N . SER A 1 328 ? 19.734 21.328 -6.676 1 83.69 328 SER A N 1
ATOM 2524 C CA . SER A 1 328 ? 21.016 22.031 -6.523 1 83.69 328 SER A CA 1
ATOM 2525 C C . SER A 1 328 ? 21.469 22.641 -7.844 1 83.69 328 SER A C 1
ATOM 2527 O O . SER A 1 328 ? 21.125 22.156 -8.914 1 83.69 328 SER A O 1
ATOM 2529 N N . ASP A 1 329 ? 22.203 23.688 -7.727 1 87.94 329 ASP A N 1
ATOM 2530 C CA . ASP A 1 329 ? 22.75 24.344 -8.914 1 87.94 329 ASP A CA 1
ATOM 2531 C C . ASP A 1 329 ? 24.141 23.781 -9.25 1 87.94 329 ASP A C 1
ATOM 2533 O O . ASP A 1 329 ? 24.719 24.141 -10.273 1 87.94 329 ASP A O 1
ATOM 2537 N N . ARG A 1 330 ? 24.688 22.922 -8.523 1 93 330 ARG A N 1
ATOM 2538 C CA . ARG A 1 330 ? 26.031 22.391 -8.711 1 93 330 ARG A CA 1
ATOM 2539 C C . ARG A 1 330 ? 26.125 21.594 -10.016 1 93 330 ARG A C 1
ATOM 2541 O O . ARG A 1 330 ? 25.203 20.875 -10.375 1 93 330 ARG A O 1
ATOM 2548 N N . THR A 1 331 ? 27.188 21.812 -10.68 1 95.81 331 THR A N 1
ATOM 2549 C CA . THR A 1 331 ? 27.453 21.078 -11.914 1 95.81 331 THR A CA 1
ATOM 2550 C C . THR A 1 331 ? 28.594 20.078 -11.727 1 95.81 331 THR A C 1
ATOM 2552 O O . THR A 1 331 ? 28.844 19.25 -12.594 1 95.81 331 THR A O 1
ATOM 2555 N N . LYS A 1 332 ? 29.312 20.25 -10.609 1 97.44 332 LYS A N 1
ATOM 2556 C CA . LYS A 1 332 ? 30.344 19.328 -10.156 1 97.44 332 LYS A CA 1
ATOM 2557 C C . LYS A 1 332 ? 30.297 19.141 -8.641 1 97.44 332 LYS A C 1
ATOM 2559 O O . LYS A 1 332 ? 29.703 19.953 -7.93 1 97.44 332 LYS A O 1
ATOM 2564 N N . LEU A 1 333 ? 30.844 18.125 -8.188 1 98.19 333 LEU A N 1
ATOM 2565 C CA . LEU A 1 333 ? 30.922 17.828 -6.758 1 98.19 333 LEU A CA 1
ATOM 2566 C C . LEU A 1 333 ? 32.344 17.953 -6.258 1 98.19 333 LEU A C 1
ATOM 2568 O O . LEU A 1 333 ? 33 16.938 -5.969 1 98.19 333 LEU A O 1
ATOM 2572 N N . ASN A 1 334 ? 32.781 19.156 -6.082 1 97.88 334 ASN A N 1
ATOM 2573 C CA . ASN A 1 334 ? 34.188 19.484 -5.887 1 97.88 334 ASN A CA 1
ATOM 2574 C C . ASN A 1 334 ? 34.688 19.016 -4.52 1 97.88 334 ASN A C 1
ATOM 2576 O O . ASN A 1 334 ? 35.906 18.906 -4.301 1 97.88 334 ASN A O 1
ATOM 2580 N N . LYS A 1 335 ? 33.781 18.734 -3.604 1 98.19 335 LYS A N 1
ATOM 2581 C CA . LYS A 1 335 ? 34.219 18.312 -2.268 1 98.19 335 LYS A CA 1
ATOM 2582 C C . LYS A 1 335 ? 34.094 16.797 -2.109 1 98.19 335 LYS A C 1
ATOM 2584 O O . LYS A 1 335 ? 34.375 16.266 -1.032 1 98.19 335 LYS A O 1
ATOM 2589 N N . LEU A 1 336 ? 33.781 16.172 -3.154 1 98.44 336 LEU A N 1
ATOM 2590 C CA . LEU A 1 336 ? 33.469 14.742 -3.092 1 98.44 336 LEU A CA 1
ATOM 2591 C C . LEU A 1 336 ? 34.688 13.953 -2.629 1 98.44 336 LEU A C 1
ATOM 2593 O O . LEU A 1 336 ? 34.625 13.156 -1.688 1 98.44 336 LEU A O 1
ATOM 2597 N N . LYS A 1 337 ? 35.844 14.211 -3.242 1 98.38 337 LYS A N 1
ATOM 2598 C CA . LYS A 1 337 ? 37.062 13.477 -2.908 1 98.38 337 LYS A CA 1
ATOM 2599 C C . LYS A 1 337 ? 37.469 13.711 -1.454 1 98.38 337 LYS A C 1
ATOM 2601 O O . LYS A 1 337 ? 37.844 12.766 -0.748 1 98.38 337 LYS A O 1
ATOM 2606 N N . LYS A 1 338 ? 37.406 14.898 -1.065 1 98.25 338 LYS A N 1
ATOM 2607 C CA . LYS A 1 338 ? 37.719 15.234 0.315 1 98.25 338 LYS A CA 1
ATOM 2608 C C . LYS A 1 338 ? 36.781 14.555 1.296 1 98.25 338 LYS A C 1
ATOM 2610 O O . LYS A 1 338 ? 37.219 14.031 2.328 1 98.25 338 LYS A O 1
ATOM 2615 N N . MET A 1 339 ? 35.531 14.531 1.012 1 97.69 339 MET A N 1
ATOM 2616 C CA . MET A 1 339 ? 34.562 13.93 1.898 1 97.69 339 MET A CA 1
ATOM 2617 C C . MET A 1 339 ? 34.75 12.422 1.995 1 97.69 339 MET A C 1
ATOM 2619 O O . MET A 1 339 ? 34.562 11.836 3.064 1 97.69 339 MET A O 1
ATOM 2623 N N . ILE A 1 340 ? 35.094 11.836 0.885 1 98.19 340 ILE A N 1
ATOM 2624 C CA . ILE A 1 340 ? 35.375 10.398 0.888 1 98.19 340 ILE A CA 1
ATOM 2625 C C . ILE A 1 340 ? 36.594 10.109 1.739 1 98.19 340 ILE A C 1
ATOM 2627 O O . ILE A 1 340 ? 36.594 9.195 2.566 1 98.19 340 ILE A O 1
ATOM 2631 N N . LYS A 1 341 ? 37.625 10.906 1.583 1 97.94 341 LYS A N 1
ATOM 2632 C CA . LYS A 1 341 ? 38.812 10.742 2.379 1 97.94 341 LYS A CA 1
ATOM 2633 C C . LYS A 1 341 ? 38.531 10.93 3.865 1 97.94 341 LYS A C 1
ATOM 2635 O O . LYS A 1 341 ? 39.031 10.172 4.699 1 97.94 341 LYS A O 1
ATOM 2640 N N . ASP A 1 342 ? 37.75 11.914 4.156 1 96.56 342 ASP A N 1
ATOM 2641 C CA . ASP A 1 342 ? 37.375 12.164 5.539 1 96.56 342 ASP A CA 1
ATOM 2642 C C . ASP A 1 342 ? 36.625 10.953 6.125 1 96.56 342 ASP A C 1
ATOM 2644 O O . ASP A 1 342 ? 36.844 10.578 7.277 1 96.56 342 ASP A O 1
ATOM 2648 N N . ALA A 1 343 ? 35.75 10.398 5.344 1 96.56 343 ALA A N 1
ATOM 2649 C CA . ALA A 1 343 ? 35 9.227 5.793 1 96.56 343 ALA A CA 1
ATOM 2650 C C . ALA A 1 343 ? 35.938 8.039 6.012 1 96.56 343 ALA A C 1
ATOM 2652 O O . ALA A 1 343 ? 35.781 7.277 6.973 1 96.56 343 ALA A O 1
ATOM 2653 N N . GLU A 1 344 ? 36.906 7.867 5.129 1 96.69 344 GLU A N 1
ATOM 2654 C CA . GLU A 1 344 ? 37.906 6.809 5.277 1 96.69 344 GLU A CA 1
ATOM 2655 C C . GLU A 1 344 ? 38.719 7 6.551 1 96.69 344 GLU A C 1
ATOM 2657 O O . GLU A 1 344 ? 38.938 6.055 7.312 1 96.69 344 GLU A O 1
ATOM 2662 N N . ASP A 1 345 ? 39.125 8.211 6.738 1 96.81 345 ASP A N 1
ATOM 2663 C CA . ASP A 1 345 ? 39.969 8.531 7.891 1 96.81 345 ASP A CA 1
ATOM 2664 C C . ASP A 1 345 ? 39.219 8.289 9.203 1 96.81 345 ASP A C 1
ATOM 2666 O O . ASP A 1 345 ? 39.812 7.883 10.195 1 96.81 345 ASP A O 1
ATOM 2670 N N . LYS A 1 346 ? 37.969 8.5 9.141 1 95.06 346 LYS A N 1
ATOM 2671 C CA . LYS A 1 346 ? 37.156 8.352 10.344 1 95.06 346 LYS A CA 1
ATOM 2672 C C . LYS A 1 346 ? 36.594 6.934 10.461 1 95.06 346 LYS A C 1
ATOM 2674 O O . LYS A 1 346 ? 35.844 6.621 11.391 1 95.06 346 LYS A O 1
ATOM 2679 N N . ASN A 1 347 ? 36.906 6.09 9.547 1 95 347 ASN A N 1
ATOM 2680 C CA . ASN A 1 347 ? 36.469 4.699 9.516 1 95 347 ASN A CA 1
ATOM 2681 C C . ASN A 1 347 ? 34.938 4.598 9.633 1 95 347 ASN A C 1
ATOM 2683 O O . ASN A 1 347 ? 34.438 3.875 10.492 1 95 347 ASN A O 1
ATOM 2687 N N . LEU A 1 348 ? 34.281 5.438 8.82 1 95.31 348 LEU A N 1
ATOM 2688 C CA . LEU A 1 348 ? 32.812 5.402 8.836 1 95.31 348 LEU A CA 1
ATOM 2689 C C . LEU A 1 348 ? 32.312 4.109 8.211 1 95.31 348 LEU A C 1
ATOM 2691 O O . LEU A 1 348 ? 32.844 3.652 7.195 1 95.31 348 LEU A O 1
ATOM 2695 N N . SER A 1 349 ? 31.266 3.541 8.797 1 95.19 349 SER A N 1
ATOM 2696 C CA . SER A 1 349 ? 30.812 2.193 8.469 1 95.19 349 SER A CA 1
ATOM 2697 C C . SER A 1 349 ? 30.125 2.152 7.102 1 95.19 349 SER A C 1
ATOM 2699 O O . SER A 1 349 ? 30.141 1.117 6.434 1 95.19 349 SER A O 1
ATOM 2701 N N . PHE A 1 350 ? 29.609 3.271 6.656 1 96.44 350 PHE A N 1
ATOM 2702 C CA . PHE A 1 350 ? 28.844 3.258 5.414 1 96.44 350 PHE A CA 1
ATOM 2703 C C . PHE A 1 350 ? 29.766 3.131 4.211 1 96.44 350 PHE A C 1
ATOM 2705 O O . PHE A 1 350 ? 29.312 2.846 3.1 1 96.44 350 PHE A O 1
ATOM 2712 N N . LEU A 1 351 ? 31.062 3.357 4.359 1 97.88 351 LEU A N 1
ATOM 2713 C CA . LEU A 1 351 ? 32.031 3.389 3.256 1 97.88 351 LEU A CA 1
ATOM 2714 C C . LEU A 1 351 ? 32.969 2.182 3.309 1 97.88 351 LEU A C 1
ATOM 2716 O O . LEU A 1 351 ? 33.594 1.923 4.336 1 97.88 351 LEU A O 1
ATOM 2720 N N . THR A 1 352 ? 33.031 1.429 2.258 1 98.5 352 THR A N 1
ATOM 2721 C CA . THR A 1 352 ? 34 0.362 2.064 1 98.5 352 THR A CA 1
ATOM 2722 C C . THR A 1 352 ? 34.781 0.584 0.783 1 98.5 352 THR A C 1
ATOM 2724 O O . THR A 1 352 ? 34.219 0.812 -0.281 1 98.5 352 THR A O 1
ATOM 2727 N N . LYS A 1 353 ? 36.062 0.606 0.917 1 98.5 353 LYS A N 1
ATOM 2728 C CA . LYS A 1 353 ? 36.969 0.799 -0.199 1 98.5 353 LYS A CA 1
ATOM 2729 C C . LYS A 1 353 ? 37.75 -0.481 -0.502 1 98.5 353 LYS A C 1
ATOM 2731 O O . LYS A 1 353 ? 38.094 -1.231 0.41 1 98.5 353 LYS A O 1
ATOM 2736 N N . ALA A 1 354 ? 37.969 -0.759 -1.788 1 98.69 354 ALA A N 1
ATOM 2737 C CA . ALA A 1 354 ? 38.781 -1.91 -2.205 1 98.69 354 ALA A CA 1
ATOM 2738 C C . ALA A 1 354 ? 39.531 -1.614 -3.498 1 98.69 354 ALA A C 1
ATOM 2740 O O . ALA A 1 354 ? 39.156 -0.719 -4.254 1 98.69 354 ALA A O 1
ATOM 2741 N N . ASN A 1 355 ? 40.562 -2.404 -3.768 1 98.12 355 ASN A N 1
ATOM 2742 C CA . ASN A 1 355 ? 41.375 -2.189 -4.949 1 98.12 355 ASN A CA 1
ATOM 2743 C C . ASN A 1 355 ? 40.844 -2.967 -6.152 1 98.12 355 ASN A C 1
ATOM 2745 O O . ASN A 1 355 ? 41.281 -2.725 -7.285 1 98.12 355 ASN A O 1
ATOM 2749 N N . SER A 1 356 ? 39.938 -3.869 -5.898 1 98.31 356 SER A N 1
ATOM 2750 C CA . SER A 1 356 ? 39.281 -4.621 -6.965 1 98.31 356 SER A CA 1
ATOM 2751 C C . SER A 1 356 ? 37.844 -4.906 -6.629 1 98.31 356 SER A C 1
ATOM 2753 O O . SER A 1 356 ? 37.406 -4.793 -5.473 1 98.31 356 SER A O 1
ATOM 2755 N N . ILE A 1 357 ? 37.094 -5.227 -7.656 1 98.5 357 ILE A N 1
ATOM 2756 C CA . ILE A 1 357 ? 35.688 -5.566 -7.465 1 98.5 357 ILE A CA 1
ATOM 2757 C C . ILE A 1 357 ? 35.594 -6.836 -6.621 1 98.5 357 ILE A C 1
ATOM 2759 O O . ILE A 1 357 ? 34.719 -6.938 -5.758 1 98.5 357 ILE A O 1
ATOM 2763 N N . GLU A 1 358 ? 36.438 -7.789 -6.859 1 98.38 358 GLU A N 1
ATOM 2764 C CA . GLU A 1 358 ? 36.469 -9.039 -6.105 1 98.38 358 GLU A CA 1
ATOM 2765 C C . GLU A 1 358 ? 36.719 -8.781 -4.621 1 98.38 358 GLU A C 1
ATOM 2767 O O . GLU A 1 358 ? 36.062 -9.375 -3.764 1 98.38 358 GLU A O 1
ATOM 2772 N N . GLU A 1 359 ? 37.656 -7.914 -4.383 1 98.62 359 GLU A N 1
ATOM 2773 C CA . GLU A 1 359 ? 37.969 -7.566 -2.996 1 98.62 359 GLU A CA 1
ATOM 2774 C C . GLU A 1 359 ? 36.781 -6.875 -2.334 1 98.62 359 GLU A C 1
ATOM 2776 O O . GLU A 1 359 ? 36.438 -7.148 -1.175 1 98.62 359 GLU A O 1
ATOM 2781 N N . LEU A 1 360 ? 36.125 -5.965 -3.061 1 98.62 360 LEU A N 1
ATOM 2782 C CA . LEU A 1 360 ? 34.969 -5.273 -2.543 1 98.62 360 LEU A CA 1
ATOM 2783 C C . LEU A 1 360 ? 33.844 -6.262 -2.229 1 98.62 360 LEU A C 1
ATOM 2785 O O . LEU A 1 360 ? 33.219 -6.172 -1.175 1 98.62 360 LEU A O 1
ATOM 2789 N N . ALA A 1 361 ? 33.625 -7.188 -3.135 1 98.62 361 ALA A N 1
ATOM 2790 C CA . ALA A 1 361 ? 32.594 -8.234 -2.965 1 98.62 361 ALA A CA 1
ATOM 2791 C C . ALA A 1 361 ? 32.875 -9.062 -1.715 1 98.62 361 ALA A C 1
ATOM 2793 O O . ALA A 1 361 ? 31.953 -9.383 -0.963 1 98.62 361 ALA A O 1
ATOM 2794 N N . GLU A 1 362 ? 34.094 -9.383 -1.478 1 98.31 362 GLU A N 1
ATOM 2795 C CA . GLU A 1 362 ? 34.5 -10.188 -0.322 1 98.31 362 GLU A CA 1
ATOM 2796 C C . GLU A 1 362 ? 34.281 -9.414 0.979 1 98.31 362 GLU A C 1
ATOM 2798 O O . GLU A 1 362 ? 33.75 -9.953 1.945 1 98.31 362 GLU A O 1
ATOM 2803 N N . LYS A 1 363 ? 34.688 -8.18 0.978 1 98.25 363 LYS A N 1
ATOM 2804 C CA . LYS A 1 363 ? 34.594 -7.367 2.186 1 98.25 363 LYS A CA 1
ATOM 2805 C C . LYS A 1 363 ? 33.156 -7.203 2.635 1 98.25 363 LYS A C 1
ATOM 2807 O O . LYS A 1 363 ? 32.875 -7.129 3.832 1 98.25 363 LYS A O 1
ATOM 2812 N N . LEU A 1 364 ? 32.25 -7.211 1.673 1 97.94 364 LEU A N 1
ATOM 2813 C CA . LEU A 1 364 ? 30.844 -6.891 1.988 1 97.94 364 LEU A CA 1
ATOM 2814 C C . LEU A 1 364 ? 29.953 -8.117 1.804 1 97.94 364 LEU A C 1
ATOM 2816 O O . LEU A 1 364 ? 28.734 -8.016 1.937 1 97.94 364 LEU A O 1
ATOM 2820 N N . ASP A 1 365 ? 30.547 -9.25 1.49 1 97.12 365 ASP A N 1
ATOM 2821 C CA . ASP A 1 365 ? 29.828 -10.5 1.266 1 97.12 365 ASP A CA 1
ATOM 2822 C C . ASP A 1 365 ? 28.781 -10.344 0.168 1 97.12 365 ASP A C 1
ATOM 2824 O O . ASP A 1 365 ? 27.641 -10.742 0.341 1 97.12 365 ASP A O 1
ATOM 2828 N N . LEU A 1 366 ? 29.156 -9.617 -0.913 1 98 366 LEU A N 1
ATOM 2829 C CA . LEU A 1 366 ? 28.297 -9.453 -2.088 1 98 366 LEU A CA 1
ATOM 2830 C C . LEU A 1 366 ? 28.609 -10.523 -3.129 1 98 366 LEU A C 1
ATOM 2832 O O . LEU A 1 366 ? 29.328 -10.273 -4.098 1 98 366 LEU A O 1
ATOM 2836 N N . THR A 1 367 ? 27.984 -11.578 -3.045 1 96.94 367 THR A N 1
ATOM 2837 C CA . THR A 1 367 ? 28.312 -12.797 -3.777 1 96.94 367 THR A CA 1
ATOM 2838 C C . THR A 1 367 ? 28.172 -12.578 -5.281 1 96.94 367 THR A C 1
ATOM 2840 O O . THR A 1 367 ? 28.891 -13.195 -6.074 1 96.94 367 THR A O 1
ATOM 2843 N N . ASP A 1 368 ? 27.328 -11.648 -5.684 1 97.5 368 ASP A N 1
ATOM 2844 C CA . ASP A 1 368 ? 27.031 -11.523 -7.109 1 97.5 368 ASP A CA 1
ATOM 2845 C C . ASP A 1 368 ? 27.625 -10.242 -7.684 1 97.5 368 ASP A C 1
ATOM 2847 O O . ASP A 1 368 ? 27.422 -9.93 -8.859 1 97.5 368 ASP A O 1
ATOM 2851 N N . LEU A 1 369 ? 28.359 -9.492 -6.941 1 98.44 369 LEU A N 1
ATOM 2852 C CA . LEU A 1 369 ? 28.797 -8.156 -7.336 1 98.44 369 LEU A CA 1
ATOM 2853 C C . LEU A 1 369 ? 29.672 -8.219 -8.586 1 98.44 369 LEU A C 1
ATOM 2855 O O . LEU A 1 369 ? 29.469 -7.434 -9.523 1 98.44 369 LEU A O 1
ATOM 2859 N N . SER A 1 370 ? 30.656 -9.164 -8.625 1 98.38 370 SER A N 1
ATOM 2860 C CA . SER A 1 370 ? 31.562 -9.258 -9.766 1 98.38 370 SER A CA 1
ATOM 2861 C C . SER A 1 370 ? 30.797 -9.523 -11.062 1 98.38 370 SER A C 1
ATOM 2863 O O . SER A 1 370 ? 31.047 -8.883 -12.078 1 98.38 370 SER A O 1
ATOM 2865 N N . LYS A 1 371 ? 29.906 -10.438 -10.953 1 97.62 371 LYS A N 1
ATOM 2866 C CA . LYS A 1 371 ? 29.062 -10.75 -12.109 1 97.62 371 LYS A CA 1
ATOM 2867 C C . LYS A 1 371 ? 28.234 -9.539 -12.531 1 97.62 371 LYS A C 1
ATOM 2869 O O . LYS A 1 371 ? 28.156 -9.219 -13.719 1 97.62 371 LYS A O 1
ATOM 2874 N N . THR A 1 372 ? 27.656 -8.852 -11.57 1 97.88 372 THR A N 1
ATOM 2875 C CA . THR A 1 372 ? 26.812 -7.688 -11.82 1 97.88 372 THR A CA 1
ATOM 2876 C C . THR A 1 372 ? 27.594 -6.582 -12.516 1 97.88 372 THR A C 1
ATOM 2878 O O . THR A 1 372 ? 27.141 -6.02 -13.508 1 97.88 372 THR A O 1
ATOM 2881 N N . ILE A 1 373 ? 28.75 -6.34 -12.039 1 98.12 373 ILE A N 1
ATOM 2882 C CA . ILE A 1 373 ? 29.562 -5.25 -12.586 1 98.12 373 ILE A CA 1
ATOM 2883 C C . ILE A 1 373 ? 30.016 -5.605 -14 1 98.12 373 ILE A C 1
ATOM 2885 O O . ILE A 1 373 ? 30.016 -4.754 -14.891 1 98.12 373 ILE A O 1
ATOM 2889 N N . ARG A 1 374 ? 30.406 -6.855 -14.219 1 97.5 374 ARG A N 1
ATOM 2890 C CA . ARG A 1 374 ? 30.797 -7.285 -15.562 1 97.5 374 ARG A CA 1
ATOM 2891 C C . ARG A 1 374 ? 29.656 -7.062 -16.547 1 97.5 374 ARG A C 1
ATOM 2893 O O . ARG A 1 374 ? 29.859 -6.508 -17.625 1 97.5 374 ARG A O 1
ATOM 2900 N N . GLN A 1 375 ? 28.516 -7.445 -16.156 1 96.56 375 GLN A N 1
ATOM 2901 C CA . GLN A 1 375 ? 27.344 -7.293 -17.016 1 96.56 375 GLN A CA 1
ATOM 2902 C C . GLN A 1 375 ? 27 -5.82 -17.219 1 96.56 375 GLN A C 1
ATOM 2904 O O . GLN A 1 375 ? 26.688 -5.402 -18.328 1 96.56 375 GLN A O 1
ATOM 2909 N N . TYR A 1 376 ? 27.062 -5.074 -16.141 1 96.94 376 TYR A N 1
ATOM 2910 C CA . TYR A 1 376 ? 26.75 -3.652 -16.203 1 96.94 376 TYR A CA 1
ATOM 2911 C C . TYR A 1 376 ? 27.719 -2.92 -17.125 1 96.94 376 TYR A C 1
ATOM 2913 O O . TYR A 1 376 ? 27.312 -2.031 -17.891 1 96.94 376 TYR A O 1
ATOM 2921 N N . ASN A 1 377 ? 28.969 -3.293 -17.078 1 97.25 377 ASN A N 1
ATOM 2922 C CA . ASN A 1 377 ? 29.969 -2.643 -17.906 1 97.25 377 ASN A CA 1
ATOM 2923 C C . ASN A 1 377 ? 29.719 -2.906 -19.391 1 97.25 377 ASN A C 1
ATOM 2925 O O . ASN A 1 377 ? 29.953 -2.035 -20.234 1 97.25 377 ASN A O 1
ATOM 2929 N N . VAL A 1 378 ? 29.234 -4.047 -19.703 1 96 378 VAL A N 1
ATOM 2930 C CA . VAL A 1 378 ? 28.875 -4.363 -21.078 1 96 378 VAL A CA 1
ATOM 2931 C C . VAL A 1 378 ? 27.703 -3.486 -21.531 1 96 378 VAL A C 1
ATOM 2933 O O . VAL A 1 378 ? 27.734 -2.914 -22.625 1 96 378 VAL A O 1
ATOM 2936 N N . VAL A 1 379 ? 26.781 -3.387 -20.672 1 94.44 379 VAL A N 1
ATOM 2937 C CA . VAL A 1 379 ? 25.594 -2.57 -20.922 1 94.44 379 VAL A CA 1
ATOM 2938 C C . VAL A 1 379 ? 26 -1.11 -21.094 1 94.44 379 VAL A C 1
ATOM 2940 O O . VAL A 1 379 ? 25.516 -0.431 -22 1 94.44 379 VAL A O 1
ATOM 2943 N N . ALA A 1 380 ? 26.828 -0.684 -20.25 1 94.81 380 ALA A N 1
ATOM 2944 C CA . ALA A 1 380 ? 27.312 0.697 -20.297 1 94.81 380 ALA A CA 1
ATOM 2945 C C . ALA A 1 380 ? 28.094 0.963 -21.594 1 94.81 380 ALA A C 1
ATOM 2947 O O . ALA A 1 380 ? 27.922 2.012 -22.219 1 94.81 380 ALA A O 1
ATOM 2948 N N . GLU A 1 381 ? 28.844 0.067 -21.969 1 94.44 381 GLU A N 1
ATOM 2949 C CA . GLU A 1 381 ? 29.625 0.2 -23.203 1 94.44 381 GLU A CA 1
ATOM 2950 C C . GLU A 1 381 ? 28.734 0.233 -24.438 1 94.44 381 GLU A C 1
ATOM 2952 O O . GLU A 1 381 ? 29 0.98 -25.375 1 94.44 381 GLU A O 1
ATOM 2957 N N . ASN A 1 382 ? 27.719 -0.545 -24.391 1 95.31 382 ASN A N 1
ATOM 2958 C CA . ASN A 1 382 ? 26.797 -0.628 -25.516 1 95.31 382 ASN A CA 1
ATOM 2959 C C . ASN A 1 382 ? 25.844 0.567 -25.547 1 95.31 382 ASN A C 1
ATOM 2961 O O . ASN A 1 382 ? 25.203 0.824 -26.578 1 95.31 382 ASN A O 1
ATOM 2965 N N . GLY A 1 383 ? 25.672 1.184 -24.453 1 94.75 383 GLY A N 1
ATOM 2966 C CA . GLY A 1 383 ? 24.844 2.375 -24.375 1 94.75 383 GLY A CA 1
ATOM 2967 C C . GLY A 1 383 ? 23.359 2.066 -24.281 1 94.75 383 GLY A C 1
ATOM 2968 O O . GLY A 1 383 ? 22.531 2.947 -24.5 1 94.75 383 GLY A O 1
ATOM 2969 N N . GLU A 1 384 ? 23.031 0.836 -24.047 1 95 384 GLU A N 1
ATOM 2970 C CA . GLU A 1 384 ? 21.641 0.407 -23.953 1 95 384 GLU A CA 1
ATOM 2971 C C . GLU A 1 384 ? 21.438 -0.558 -22.781 1 95 384 GLU A C 1
ATOM 2973 O O . GLU A 1 384 ? 22.016 -1.647 -22.766 1 95 384 GLU A O 1
ATOM 2978 N N . ASP A 1 385 ? 20.641 -0.104 -21.859 1 95.06 385 ASP A N 1
ATOM 2979 C CA . ASP A 1 385 ? 20.328 -0.954 -20.719 1 95.06 385 ASP A CA 1
ATOM 2980 C C . ASP A 1 385 ? 19.125 -1.854 -21.016 1 95.06 385 ASP A C 1
ATOM 2982 O O . ASP A 1 385 ? 17.984 -1.469 -20.797 1 95.06 385 ASP A O 1
ATOM 2986 N N . THR A 1 386 ? 19.328 -3.061 -21.359 1 90.69 386 THR A N 1
ATOM 2987 C CA . THR A 1 386 ? 18.281 -3.986 -21.781 1 90.69 386 THR A CA 1
ATOM 2988 C C . THR A 1 386 ? 17.578 -4.594 -20.578 1 90.69 386 THR A C 1
ATOM 2990 O O . THR A 1 386 ? 16.516 -5.203 -20.719 1 90.69 386 THR A O 1
ATOM 2993 N N . GLU A 1 387 ? 18.141 -4.398 -19.406 1 90.88 387 GLU A N 1
ATOM 2994 C CA . GLU A 1 387 ? 17.531 -4.988 -18.219 1 90.88 387 GLU A CA 1
ATOM 2995 C C . GLU A 1 387 ? 16.562 -4.02 -17.562 1 90.88 387 GLU A C 1
ATOM 2997 O O . GLU A 1 387 ? 15.43 -4.398 -17.234 1 90.88 387 GLU A O 1
ATOM 3002 N N . PHE A 1 388 ? 16.984 -2.732 -17.359 1 94.44 388 PHE A N 1
ATOM 3003 C CA . PHE A 1 388 ? 16.172 -1.823 -16.562 1 94.44 388 PHE A CA 1
ATOM 3004 C C . PHE A 1 388 ? 15.82 -0.57 -17.359 1 94.44 388 PHE A C 1
ATOM 3006 O O . PHE A 1 388 ? 15.18 0.345 -16.844 1 94.44 388 PHE A O 1
ATOM 3013 N N . GLU A 1 389 ? 16.281 -0.482 -18.609 1 92.88 389 GLU A N 1
ATOM 3014 C CA . GLU A 1 389 ? 15.945 0.608 -19.516 1 92.88 389 GLU A CA 1
ATOM 3015 C C . GLU A 1 389 ? 16.469 1.944 -18.984 1 92.88 389 GLU A C 1
ATOM 3017 O O . GLU A 1 389 ? 15.82 2.98 -19.172 1 92.88 389 GLU A O 1
ATOM 3022 N N . LYS A 1 390 ? 17.609 1.876 -18.312 1 94.56 390 LYS A N 1
ATOM 3023 C CA . LYS A 1 390 ? 18.234 3.113 -17.859 1 94.56 390 LYS A CA 1
ATOM 3024 C C . LYS A 1 390 ? 18.656 3.982 -19.047 1 94.56 390 LYS A C 1
ATOM 3026 O O . LYS A 1 390 ? 19.203 3.482 -20.031 1 94.56 390 LYS A O 1
ATOM 3031 N N . PRO A 1 391 ? 18.328 5.324 -18.938 1 93.56 391 PRO A N 1
ATOM 3032 C CA . PRO A 1 391 ? 18.75 6.199 -20.031 1 93.56 391 PRO A CA 1
ATOM 3033 C C . PRO A 1 391 ? 20.266 6.172 -20.266 1 93.56 391 PRO A C 1
ATOM 3035 O O . PRO A 1 391 ? 21.047 6.109 -19.312 1 93.56 391 PRO A O 1
ATOM 3038 N N . SER A 1 392 ? 20.625 6.355 -21.5 1 93.25 392 SER A N 1
ATOM 3039 C CA . SER A 1 392 ? 22 6.148 -21.938 1 93.25 392 SER A CA 1
ATOM 3040 C C . SER A 1 392 ? 22.938 7.137 -21.25 1 93.25 392 SER A C 1
ATOM 3042 O O . SER A 1 392 ? 24.094 6.809 -20.969 1 93.25 392 SER A O 1
ATOM 3044 N N . ASN A 1 393 ? 22.516 8.312 -20.969 1 88.94 393 ASN A N 1
ATOM 3045 C CA . ASN A 1 393 ? 23.375 9.336 -20.375 1 88.94 393 ASN A CA 1
ATOM 3046 C C . ASN A 1 393 ? 23.75 8.977 -18.938 1 88.94 393 ASN A C 1
ATOM 3048 O O . ASN A 1 393 ? 24.703 9.539 -18.375 1 88.94 393 ASN A O 1
ATOM 3052 N N . TYR A 1 394 ? 23.078 7.965 -18.359 1 91.31 394 TYR A N 1
ATOM 3053 C CA . TYR A 1 394 ? 23.375 7.559 -16.984 1 91.31 394 TYR A CA 1
ATOM 3054 C C . TYR A 1 394 ? 24.25 6.32 -16.953 1 91.31 394 TYR A C 1
ATOM 3056 O O . TYR A 1 394 ? 24.719 5.91 -15.891 1 91.31 394 TYR A O 1
ATOM 3064 N N . LEU A 1 395 ? 24.453 5.824 -18.125 1 94.06 395 LEU A N 1
ATOM 3065 C CA . LEU A 1 395 ? 25.234 4.602 -18.203 1 94.06 395 LEU A CA 1
ATOM 3066 C C . LEU A 1 395 ? 26.734 4.922 -18.188 1 94.06 395 LEU A C 1
ATOM 3068 O O . LEU A 1 395 ? 27.25 5.512 -19.141 1 94.06 395 LEU A O 1
ATOM 3072 N N . GLN A 1 396 ? 27.375 4.621 -17.047 1 93.19 396 GLN A N 1
ATOM 3073 C CA . GLN A 1 396 ? 28.828 4.789 -16.875 1 93.19 396 GLN A CA 1
ATOM 3074 C C . GLN A 1 396 ? 29.469 3.512 -16.344 1 93.19 396 GLN A C 1
ATOM 3076 O O . GLN A 1 396 ? 29.047 2.98 -15.312 1 93.19 396 GLN A O 1
ATOM 3081 N N . SER A 1 397 ? 30.516 3.125 -17.047 1 95.38 397 SER A N 1
ATOM 3082 C CA . SER A 1 397 ? 31.172 1.89 -16.625 1 95.38 397 SER A CA 1
ATOM 3083 C C . SER A 1 397 ? 31.891 2.066 -15.289 1 95.38 397 SER A C 1
ATOM 3085 O O . SER A 1 397 ? 32.281 3.18 -14.938 1 95.38 397 SER A O 1
ATOM 3087 N N . ILE A 1 398 ? 32.031 1.057 -14.578 1 97.38 398 ILE A N 1
ATOM 3088 C CA . ILE A 1 398 ? 32.781 0.963 -13.336 1 97.38 398 ILE A CA 1
ATOM 3089 C C . ILE A 1 398 ? 34 0.095 -13.547 1 97.38 398 ILE A C 1
ATOM 3091 O O . ILE A 1 398 ? 33.938 -1.13 -13.414 1 97.38 398 ILE A O 1
ATOM 3095 N N . GLU A 1 399 ? 35.188 0.761 -13.75 1 96.12 399 GLU A N 1
ATOM 3096 C CA . GLU A 1 399 ? 36.312 -0.019 -14.203 1 96.12 399 GLU A CA 1
ATOM 3097 C C . GLU A 1 399 ? 37.625 0.464 -13.555 1 96.12 399 GLU A C 1
ATOM 3099 O O . GLU A 1 399 ? 38.562 -0.295 -13.438 1 96.12 399 GLU A O 1
ATOM 3104 N N . LYS A 1 400 ? 37.656 1.673 -13.172 1 96.19 400 LYS A N 1
ATOM 3105 C CA . LYS A 1 400 ? 38.938 2.25 -12.688 1 96.19 400 LYS A CA 1
ATOM 3106 C C . LYS A 1 400 ? 38.969 2.266 -11.164 1 96.19 400 LYS A C 1
ATOM 3108 O O . LYS A 1 400 ? 38.344 3.109 -10.531 1 96.19 400 LYS A O 1
ATOM 3113 N N . GLY A 1 401 ? 39.844 1.506 -10.586 1 95.56 401 GLY A N 1
ATOM 3114 C CA . GLY A 1 401 ? 40 1.439 -9.141 1 95.56 401 GLY A CA 1
ATOM 3115 C C . GLY A 1 401 ? 40.719 2.637 -8.555 1 95.56 401 GLY A C 1
ATOM 3116 O O . GLY A 1 401 ? 41.344 3.408 -9.281 1 95.56 401 GLY A O 1
ATOM 3117 N N . PRO A 1 402 ? 40.719 2.65 -7.215 1 98.12 402 PRO A N 1
ATOM 3118 C CA . PRO A 1 402 ? 40 1.831 -6.25 1 98.12 402 PRO A CA 1
ATOM 3119 C C . PRO A 1 402 ? 38.469 1.932 -6.43 1 98.12 402 PRO A C 1
ATOM 3121 O O . PRO A 1 402 ? 38 2.791 -7.172 1 98.12 402 PRO A O 1
ATOM 3124 N N . PHE A 1 403 ? 37.781 0.931 -5.879 1 98.69 403 PHE A N 1
ATOM 3125 C CA . PHE A 1 403 ? 36.344 0.813 -5.93 1 98.69 403 PHE A CA 1
ATOM 3126 C C . PHE A 1 403 ? 35.719 1.074 -4.562 1 98.69 403 PHE A C 1
ATOM 3128 O O . PHE A 1 403 ? 36.312 0.739 -3.535 1 98.69 403 PHE A O 1
ATOM 3135 N N . TYR A 1 404 ? 34.531 1.691 -4.574 1 98.69 404 TYR A N 1
ATOM 3136 C CA . TYR A 1 404 ? 33.875 2.125 -3.344 1 98.69 404 TYR A CA 1
ATOM 3137 C C . TYR A 1 404 ? 32.438 1.643 -3.287 1 98.69 404 TYR A C 1
ATOM 3139 O O . TYR A 1 404 ? 31.719 1.647 -4.301 1 98.69 404 TYR A O 1
ATOM 3147 N N . ALA A 1 405 ? 32 1.171 -2.131 1 98.75 405 ALA A N 1
ATOM 3148 C CA . ALA A 1 405 ? 30.609 0.905 -1.813 1 98.75 405 ALA A CA 1
ATOM 3149 C C . ALA A 1 405 ? 30.125 1.799 -0.675 1 98.75 405 ALA A C 1
ATOM 3151 O O . ALA A 1 405 ? 30.797 1.907 0.361 1 98.75 405 ALA A O 1
ATOM 3152 N N . PHE A 1 406 ? 29.047 2.494 -0.897 1 98.38 406 PHE A N 1
ATOM 3153 C CA . PHE A 1 406 ? 28.406 3.334 0.104 1 98.38 406 PHE A CA 1
ATOM 3154 C C . PHE A 1 406 ? 27.062 2.746 0.517 1 98.38 406 PHE A C 1
ATOM 3156 O O . PHE A 1 406 ? 26.141 2.664 -0.296 1 98.38 406 PHE A O 1
ATOM 3163 N N . GLU A 1 407 ? 26.891 2.328 1.762 1 97.31 407 GLU A N 1
ATOM 3164 C CA . GLU A 1 407 ? 25.625 1.746 2.213 1 97.31 407 GLU A CA 1
ATOM 3165 C C . GLU A 1 407 ? 24.531 2.811 2.33 1 97.31 407 GLU A C 1
ATOM 3167 O O . GLU A 1 407 ? 24.766 3.883 2.889 1 97.31 407 GLU A O 1
ATOM 3172 N N . LEU A 1 408 ? 23.422 2.477 1.762 1 96.62 408 LEU A N 1
ATOM 3173 C CA . LEU A 1 408 ? 22.281 3.396 1.766 1 96.62 408 LEU A CA 1
ATOM 3174 C C . LEU A 1 408 ? 21.125 2.834 2.59 1 96.62 408 LEU A C 1
ATOM 3176 O O . LEU A 1 408 ? 20.891 1.624 2.586 1 96.62 408 LEU A O 1
ATOM 3180 N N . GLY A 1 409 ? 20.516 3.674 3.359 1 94.81 409 GLY A N 1
ATOM 3181 C CA . GLY A 1 409 ? 19.141 3.459 3.824 1 94.81 409 GLY A CA 1
ATOM 3182 C C . GLY A 1 409 ? 18.109 4.199 3.002 1 94.81 409 GLY A C 1
ATOM 3183 O O . GLY A 1 409 ? 18.391 4.609 1.872 1 94.81 409 GLY A O 1
ATOM 3184 N N . VAL A 1 410 ? 16.953 4.262 3.529 1 93.62 410 VAL A N 1
ATOM 3185 C CA . VAL A 1 410 ? 15.891 4.996 2.838 1 93.62 410 VAL A CA 1
ATOM 3186 C C . VAL A 1 410 ? 15.445 6.18 3.689 1 93.62 410 VAL A C 1
ATOM 3188 O O . VAL A 1 410 ? 15.062 6.008 4.852 1 93.62 410 VAL A O 1
ATOM 3191 N N . GLY A 1 411 ? 15.516 7.312 3.078 1 92.31 411 GLY A N 1
ATOM 3192 C CA . GLY A 1 411 ? 15.055 8.5 3.783 1 92.31 411 GLY A CA 1
ATOM 3193 C C . GLY A 1 411 ? 13.547 8.578 3.895 1 92.31 411 GLY A C 1
ATOM 3194 O O . GLY A 1 411 ? 12.828 8.25 2.947 1 92.31 411 GLY A O 1
ATOM 3195 N N . ALA A 1 412 ? 13.047 8.945 5.078 1 91.81 412 ALA A N 1
ATOM 3196 C CA . ALA A 1 412 ? 11.625 9.195 5.293 1 91.81 412 ALA A CA 1
ATOM 3197 C C . ALA A 1 412 ? 11.391 10.547 5.953 1 91.81 412 ALA A C 1
ATOM 3199 O O . ALA A 1 412 ? 12.141 10.953 6.844 1 91.81 412 ALA A O 1
ATOM 3200 N N . TYR A 1 413 ? 10.328 11.18 5.52 1 89.81 413 TYR A N 1
ATOM 3201 C CA . TYR A 1 413 ? 10.102 12.531 6.016 1 89.81 413 TYR A CA 1
ATOM 3202 C C . TYR A 1 413 ? 8.984 12.555 7.055 1 89.81 413 TYR A C 1
ATOM 3204 O O . TYR A 1 413 ? 8.984 13.398 7.953 1 89.81 413 TYR A O 1
ATOM 3212 N N . CYS A 1 414 ? 8.07 11.719 6.859 1 91.94 414 CYS A N 1
ATOM 3213 C CA . CYS A 1 414 ? 6.969 11.672 7.812 1 91.94 414 CYS A CA 1
ATOM 3214 C C . CYS A 1 414 ? 6.219 10.344 7.719 1 91.94 414 CYS A C 1
ATOM 3216 O O . CYS A 1 414 ? 6.445 9.57 6.789 1 91.94 414 CYS A O 1
ATOM 3218 N N . THR A 1 415 ? 5.527 10.055 8.719 1 92.12 415 THR A N 1
ATOM 3219 C CA . THR A 1 415 ? 4.484 9.031 8.703 1 92.12 415 THR A CA 1
ATOM 3220 C C . THR A 1 415 ? 3.1 9.672 8.695 1 92.12 415 THR A C 1
ATOM 3222 O O . THR A 1 415 ? 2.959 10.867 8.961 1 92.12 415 THR A O 1
ATOM 3225 N N . MET A 1 416 ? 2.191 8.922 8.266 1 88.56 416 MET A N 1
ATOM 3226 C CA . MET A 1 416 ? 0.802 9.367 8.336 1 88.56 416 MET A CA 1
ATOM 3227 C C . MET A 1 416 ? -0.076 8.297 8.984 1 88.56 416 MET A C 1
ATOM 3229 O O . MET A 1 416 ? 0.175 7.105 8.828 1 88.56 416 MET A O 1
ATOM 3233 N N . GLY A 1 417 ? -1.065 8.891 9.695 1 86.19 417 GLY A N 1
ATOM 3234 C CA . GLY A 1 417 ? -2.051 8 10.281 1 86.19 417 GLY A CA 1
ATOM 3235 C C . GLY A 1 417 ? -1.863 7.797 11.773 1 86.19 417 GLY A C 1
ATOM 3236 O O . GLY A 1 417 ? -1.046 8.477 12.398 1 86.19 417 GLY A O 1
ATOM 3237 N N . GLY A 1 418 ? -2.695 6.996 12.352 1 92.88 418 GLY A N 1
ATOM 3238 C CA . GLY A 1 418 ? -2.758 6.707 13.781 1 92.88 418 GLY A CA 1
ATOM 3239 C C . GLY A 1 418 ? -4.121 6.988 14.383 1 92.88 418 GLY A C 1
ATOM 3240 O O . GLY A 1 418 ? -4.637 6.184 15.164 1 92.88 418 GLY A O 1
ATOM 3241 N N . LEU A 1 419 ? -4.582 8.133 13.977 1 97.12 419 LEU A N 1
ATOM 3242 C CA . LEU A 1 419 ? -5.902 8.508 14.461 1 97.12 419 LEU A CA 1
ATOM 3243 C C . LEU A 1 419 ? -6.871 8.711 13.305 1 97.12 419 LEU A C 1
ATOM 3245 O O . LEU A 1 419 ? -6.586 9.461 12.367 1 97.12 419 LEU A O 1
ATOM 3249 N N . ARG A 1 420 ? -8.039 7.988 13.367 1 95.56 420 ARG A N 1
ATOM 3250 C CA . ARG A 1 420 ? -9.102 8.227 12.398 1 95.56 420 ARG A CA 1
ATOM 3251 C C . ARG A 1 420 ? -9.828 9.539 12.688 1 95.56 420 ARG A C 1
ATOM 3253 O O . ARG A 1 420 ? -10.117 9.852 13.844 1 95.56 420 ARG A O 1
ATOM 3260 N N . VAL A 1 421 ? -10.055 10.344 11.633 1 96.75 421 VAL A N 1
ATOM 3261 C CA . VAL A 1 421 ? -10.742 11.617 11.82 1 96.75 421 VAL A CA 1
ATOM 3262 C C . VAL A 1 421 ? -11.875 11.742 10.805 1 96.75 421 VAL A C 1
ATOM 3264 O O . VAL A 1 421 ? -11.883 11.055 9.781 1 96.75 421 VAL A O 1
ATOM 3267 N N . ASN A 1 422 ? -12.883 12.57 11.148 1 96 422 ASN A N 1
ATOM 3268 C CA . ASN A 1 422 ? -13.922 12.922 10.188 1 96 422 ASN A CA 1
ATOM 3269 C C . ASN A 1 422 ? -13.594 14.227 9.461 1 96 422 ASN A C 1
ATOM 3271 O O . ASN A 1 422 ? -12.477 14.742 9.57 1 96 422 ASN A O 1
ATOM 3275 N N . ARG A 1 423 ? -14.516 14.797 8.688 1 96 423 ARG A N 1
ATOM 3276 C CA . ARG A 1 423 ? -14.32 15.953 7.828 1 96 423 ARG A CA 1
ATOM 3277 C C . ARG A 1 423 ? -14.078 17.219 8.656 1 96 423 ARG A C 1
ATOM 3279 O O . ARG A 1 423 ? -13.641 18.234 8.117 1 96 423 ARG A O 1
ATOM 3286 N N . LYS A 1 424 ? -14.32 17.156 9.938 1 97.06 424 LYS A N 1
ATOM 3287 C CA . LYS A 1 424 ? -14.102 18.281 10.852 1 97.06 424 LYS A CA 1
ATOM 3288 C C . LYS A 1 424 ? -12.852 18.062 11.703 1 97.06 424 LYS A C 1
ATOM 3290 O O . LYS A 1 424 ? -12.633 18.781 12.68 1 97.06 424 LYS A O 1
ATOM 3295 N N . ASN A 1 425 ? -12.133 16.984 11.422 1 97.81 425 ASN A N 1
ATOM 3296 C CA . ASN A 1 425 ? -10.898 16.578 12.086 1 97.81 425 ASN A CA 1
ATOM 3297 C C . ASN A 1 425 ? -11.141 16.188 13.539 1 97.81 425 ASN A C 1
ATOM 3299 O O . ASN A 1 425 ? -10.242 16.297 14.375 1 97.81 425 ASN A O 1
ATOM 3303 N N . GLN A 1 426 ? -12.344 15.852 13.852 1 97.75 426 GLN A N 1
ATOM 3304 C CA . GLN A 1 426 ? -12.625 15.219 15.133 1 97.75 426 GLN A CA 1
ATOM 3305 C C . GLN A 1 426 ? -12.094 13.789 15.172 1 97.75 426 GLN A C 1
ATOM 3307 O O . GLN A 1 426 ? -12.203 13.055 14.188 1 97.75 426 GLN A O 1
ATOM 3312 N N . VAL A 1 427 ? -11.484 13.375 16.281 1 97.88 427 VAL A N 1
ATOM 3313 C CA . VAL A 1 427 ? -10.969 12.023 16.453 1 97.88 427 VAL A CA 1
ATOM 3314 C C . VAL A 1 427 ? -12.125 11.055 16.672 1 97.88 427 VAL A C 1
ATOM 3316 O O . VAL A 1 427 ? -13.023 11.32 17.469 1 97.88 427 VAL A O 1
ATOM 3319 N N . LEU A 1 428 ? -12.07 9.93 15.977 1 96.94 428 LEU A N 1
ATOM 3320 C CA . LEU A 1 428 ? -13.172 8.977 16.031 1 96.94 428 LEU A CA 1
ATOM 3321 C C . LEU A 1 428 ? -12.789 7.75 16.859 1 96.94 428 LEU A C 1
ATOM 3323 O O . LEU A 1 428 ? -11.625 7.328 16.844 1 96.94 428 LEU A O 1
ATOM 3327 N N . ASN A 1 429 ? -13.742 7.211 17.562 1 96.06 429 ASN A N 1
ATOM 3328 C CA . ASN A 1 429 ? -13.547 5.973 18.297 1 96.06 429 ASN A CA 1
ATOM 3329 C C . ASN A 1 429 ? -13.844 4.75 17.438 1 96.06 429 ASN A C 1
ATOM 3331 O O . ASN A 1 429 ? -14 4.867 16.219 1 96.06 429 ASN A O 1
ATOM 3335 N N . GLU A 1 430 ? -13.922 3.562 17.969 1 92.56 430 GLU A N 1
ATOM 3336 C CA . GLU A 1 430 ? -14.07 2.293 17.25 1 92.56 430 GLU A CA 1
ATOM 3337 C C . GLU A 1 430 ? -15.43 2.203 16.562 1 92.56 430 GLU A C 1
ATOM 3339 O O . GLU A 1 430 ? -15.586 1.47 15.586 1 92.56 430 GLU A O 1
ATOM 3344 N N . LYS A 1 431 ? -16.359 3.01 17.047 1 92.38 431 LYS A N 1
ATOM 3345 C CA . LYS A 1 431 ? -17.719 2.963 16.5 1 92.38 431 LYS A CA 1
ATOM 3346 C C . LYS A 1 431 ? -17.922 4.027 15.43 1 92.38 431 LYS A C 1
ATOM 3348 O O . LYS A 1 431 ? -19.031 4.207 14.922 1 92.38 431 LYS A O 1
ATOM 3353 N N . GLY A 1 432 ? -16.859 4.801 15.156 1 94 432 GLY A N 1
ATOM 3354 C CA . GLY A 1 432 ? -16.969 5.848 14.156 1 94 432 GLY A CA 1
ATOM 3355 C C . GLY A 1 432 ? -17.578 7.129 14.688 1 94 432 GLY A C 1
ATOM 3356 O O . GLY A 1 432 ? -18 7.988 13.914 1 94 432 GLY A O 1
ATOM 3357 N N . GLN A 1 433 ? -17.672 7.191 15.977 1 95.06 433 GLN A N 1
ATOM 3358 C CA . GLN A 1 433 ? -18.219 8.383 16.625 1 95.06 433 GLN A CA 1
ATOM 3359 C C . GLN A 1 433 ? -17.109 9.305 17.125 1 95.06 433 GLN A C 1
ATOM 3361 O O . GLN A 1 433 ? -16.078 8.828 17.594 1 95.06 433 GLN A O 1
ATOM 3366 N N . PRO A 1 434 ? -17.359 10.586 17.078 1 96.56 434 PRO A N 1
ATOM 3367 C CA . PRO A 1 434 ? -16.344 11.516 17.594 1 96.56 434 PRO A CA 1
ATOM 3368 C C . PRO A 1 434 ? -16.156 11.406 19.109 1 96.56 434 PRO A C 1
ATOM 3370 O O . PRO A 1 434 ? -17.125 11.219 19.828 1 96.56 434 PRO A O 1
ATOM 3373 N N . ILE A 1 435 ? -14.906 11.406 19.516 1 97.56 435 ILE A N 1
ATOM 3374 C CA . ILE A 1 435 ? -14.602 11.625 20.922 1 97.56 435 ILE A CA 1
ATOM 3375 C C . ILE A 1 435 ? -14.727 13.109 21.25 1 97.56 435 ILE A C 1
ATOM 3377 O O . ILE A 1 435 ? -13.953 13.938 20.766 1 97.56 435 ILE A O 1
ATOM 3381 N N . THR A 1 436 ? -15.688 13.453 22.094 1 97.5 436 THR A N 1
ATOM 3382 C CA . THR A 1 436 ? -16.031 14.844 22.359 1 97.5 436 THR A CA 1
ATOM 3383 C C . THR A 1 436 ? -14.82 15.602 22.906 1 97.5 436 THR A C 1
ATOM 3385 O O . THR A 1 436 ? -14.195 15.148 23.875 1 97.5 436 THR A O 1
ATOM 3388 N N . GLY A 1 437 ? -14.453 16.656 22.234 1 98.06 437 GLY A N 1
ATOM 3389 C CA . GLY A 1 437 ? -13.398 17.531 22.734 1 98.06 437 GLY A CA 1
ATOM 3390 C C . GLY A 1 437 ? -12.023 17.141 22.219 1 98.06 437 GLY A C 1
ATOM 3391 O O . GLY A 1 437 ? -11.031 17.797 22.547 1 98.06 437 GLY A O 1
ATOM 3392 N N . LEU A 1 438 ? -11.922 16.062 21.375 1 98.56 438 LEU A N 1
ATOM 3393 C CA . LEU A 1 438 ? -10.625 15.617 20.891 1 98.56 438 LEU A CA 1
ATOM 3394 C C . LEU A 1 438 ? -10.539 15.766 19.375 1 98.56 438 LEU A C 1
ATOM 3396 O O . LEU A 1 438 ? -11.414 15.281 18.641 1 98.56 438 LEU A O 1
ATOM 3400 N N . TYR A 1 439 ? -9.531 16.453 18.938 1 98.56 439 TYR A N 1
ATOM 3401 C CA . TYR A 1 439 ? -9.258 16.688 17.516 1 98.56 439 TYR A CA 1
ATOM 3402 C C . TYR A 1 439 ? -7.828 16.281 17.172 1 98.56 439 TYR A C 1
ATOM 3404 O O . TYR A 1 439 ? -6.984 16.125 18.062 1 98.56 439 TYR A O 1
ATOM 3412 N N . ALA A 1 440 ? -7.566 16.031 15.906 1 98.44 440 ALA A N 1
ATOM 3413 C CA . ALA A 1 440 ? -6.211 15.742 15.445 1 98.44 440 ALA A CA 1
ATOM 3414 C C . ALA A 1 440 ? -5.93 16.438 14.117 1 98.44 440 ALA A C 1
ATOM 3416 O O . ALA A 1 440 ? -6.848 16.688 13.328 1 98.44 440 ALA A O 1
ATOM 3417 N N . ALA A 1 441 ? -4.672 16.719 13.891 1 97.81 441 ALA A N 1
ATOM 3418 C CA . ALA A 1 441 ? -4.254 17.438 12.68 1 97.81 441 ALA A CA 1
ATOM 3419 C C . ALA A 1 441 ? -2.906 16.922 12.188 1 97.81 441 ALA A C 1
ATOM 3421 O O . ALA A 1 441 ? -2.152 16.312 12.938 1 97.81 441 ALA A O 1
ATOM 3422 N N . GLY A 1 442 ? -2.645 17.172 10.906 1 96.31 442 GLY A N 1
ATOM 3423 C CA . GLY A 1 442 ? -1.363 16.844 10.312 1 96.31 442 GLY A CA 1
ATOM 3424 C C . GLY A 1 442 ? -1.104 15.344 10.273 1 96.31 442 GLY A C 1
ATOM 3425 O O . GLY A 1 442 ? -1.986 14.562 9.898 1 96.31 442 GLY A O 1
ATOM 3426 N N . SER A 1 443 ? 0.11 14.938 10.664 1 95.19 443 SER A N 1
ATOM 3427 C CA . SER A 1 443 ? 0.588 13.57 10.508 1 95.19 443 SER A CA 1
ATOM 3428 C C . SER A 1 443 ? -0.12 12.625 11.477 1 95.19 443 SER A C 1
ATOM 3430 O O . SER A 1 443 ? -0.086 11.406 11.289 1 95.19 443 SER A O 1
ATOM 3432 N N . ASP A 1 444 ? -0.751 13.227 12.492 1 96.69 444 ASP A N 1
ATOM 3433 C CA . ASP A 1 444 ? -1.47 12.383 13.438 1 96.69 444 ASP A CA 1
ATOM 3434 C C . ASP A 1 444 ? -2.826 11.953 12.883 1 96.69 444 ASP A C 1
ATOM 3436 O O . ASP A 1 444 ? -3.426 10.992 13.359 1 96.69 444 ASP A O 1
ATOM 3440 N N . ALA A 1 445 ? -3.262 12.742 11.945 1 93.94 445 ALA A N 1
ATOM 3441 C CA . ALA A 1 445 ? -4.617 12.57 11.438 1 93.94 445 ALA A CA 1
ATOM 3442 C C . ALA A 1 445 ? -4.617 11.82 10.109 1 93.94 445 ALA A C 1
ATOM 3444 O O . ALA A 1 445 ? -3.984 12.258 9.141 1 93.94 445 ALA A O 1
ATOM 3445 N N . SER A 1 446 ? -5.277 10.68 10.117 1 79.88 446 SER A N 1
ATOM 3446 C CA . SER A 1 446 ? -5.379 9.883 8.898 1 79.88 446 SER A CA 1
ATOM 3447 C C . SER A 1 446 ? -6.508 10.383 8.008 1 79.88 446 SER A C 1
ATOM 3449 O O . SER A 1 446 ? -7.68 10.312 8.383 1 79.88 446 SER A O 1
ATOM 3451 N N . GLY A 1 447 ? -6.238 10.938 6.793 1 73 447 GLY A N 1
ATOM 3452 C CA . GLY A 1 447 ? -7.312 11.383 5.922 1 73 447 GLY A CA 1
ATOM 3453 C C . GLY A 1 447 ? -6.945 11.336 4.449 1 73 447 GLY A C 1
ATOM 3454 O O . GLY A 1 447 ? -7.484 10.516 3.699 1 73 447 GLY A O 1
ATOM 3455 N N . VAL A 1 448 ? -5.879 11.984 4.113 1 76.25 448 VAL A N 1
ATOM 3456 C CA . VAL A 1 448 ? -5.711 12.258 2.691 1 76.25 448 VAL A CA 1
ATOM 3457 C C . VAL A 1 448 ? -4.523 11.461 2.15 1 76.25 448 VAL A C 1
ATOM 3459 O O . VAL A 1 448 ? -4.547 11 1.005 1 76.25 448 VAL A O 1
ATOM 3462 N N . LEU A 1 449 ? -3.508 11.297 2.887 1 80.81 449 LEU A N 1
ATOM 3463 C CA . LEU A 1 449 ? -2.342 10.539 2.439 1 80.81 449 LEU A CA 1
ATOM 3464 C C . LEU A 1 449 ? -2.338 9.141 3.041 1 80.81 449 LEU A C 1
ATOM 3466 O O . LEU A 1 449 ? -2.305 8.984 4.266 1 80.81 449 LEU A O 1
ATOM 3470 N N . VAL A 1 450 ? -2.521 8.172 2.113 1 80.44 450 VAL A N 1
ATOM 3471 C CA . VAL A 1 450 ? -2.631 6.785 2.564 1 80.44 450 VAL A CA 1
ATOM 3472 C C . VAL A 1 450 ? -1.78 5.887 1.671 1 80.44 450 VAL A C 1
ATOM 3474 O O . VAL A 1 450 ? -1.342 6.301 0.596 1 80.44 450 VAL A O 1
ATOM 3477 N N . GLY A 1 451 ? -1.572 4.695 2.244 1 72.5 451 GLY A N 1
ATOM 3478 C CA . GLY A 1 451 ? -0.888 3.707 1.427 1 72.5 451 GLY A CA 1
ATOM 3479 C C . GLY A 1 451 ? 0.595 3.605 1.73 1 72.5 451 GLY A C 1
ATOM 3480 O O . GLY A 1 451 ? 0.999 3.637 2.895 1 72.5 451 GLY A O 1
ATOM 3481 N N . ASP A 1 452 ? 1.336 3.459 0.625 1 67.31 452 ASP A N 1
ATOM 3482 C CA . ASP A 1 452 ? 2.742 3.107 0.79 1 67.31 452 ASP A CA 1
ATOM 3483 C C . ASP A 1 452 ? 3.637 4.34 0.658 1 67.31 452 ASP A C 1
ATOM 3485 O O . ASP A 1 452 ? 4.777 4.336 1.125 1 67.31 452 ASP A O 1
ATOM 3489 N N . THR A 1 453 ? 3.014 5.316 -0.129 1 64.44 453 THR A N 1
ATOM 3490 C CA . THR A 1 453 ? 3.936 6.434 -0.3 1 64.44 453 THR A CA 1
ATOM 3491 C C . THR A 1 453 ? 3.172 7.723 -0.582 1 64.44 453 THR A C 1
ATOM 3493 O O . THR A 1 453 ? 1.942 7.723 -0.656 1 64.44 453 THR A O 1
ATOM 3496 N N . TYR A 1 454 ? 3.906 8.773 -0.57 1 72.44 454 TYR A N 1
ATOM 3497 C CA . TYR A 1 454 ? 3.494 10.133 -0.894 1 72.44 454 TYR A CA 1
ATOM 3498 C C . TYR A 1 454 ? 3.295 10.297 -2.396 1 72.44 454 TYR A C 1
ATOM 3500 O O . TYR A 1 454 ? 4.094 9.797 -3.193 1 72.44 454 TYR A O 1
ATOM 3508 N N . GLY A 1 455 ? 2.016 10.75 -2.766 1 67.06 455 GLY A N 1
ATOM 3509 C CA . GLY A 1 455 ? 1.805 11.047 -4.176 1 67.06 455 GLY A CA 1
ATOM 3510 C C . GLY A 1 455 ? 2.611 12.234 -4.664 1 67.06 455 GLY A C 1
ATOM 3511 O O . GLY A 1 455 ? 2.252 13.383 -4.402 1 67.06 455 GLY A O 1
ATOM 3512 N N . VAL A 1 456 ? 3.705 12.023 -5.414 1 67.06 456 VAL A N 1
ATOM 3513 C CA . VAL A 1 456 ? 4.613 13.055 -5.895 1 67.06 456 VAL A CA 1
ATOM 3514 C C . VAL A 1 456 ? 3.947 13.852 -7.016 1 67.06 456 VAL A C 1
ATOM 3516 O O . VAL A 1 456 ? 4.402 14.938 -7.371 1 67.06 456 VAL A O 1
ATOM 3519 N N . ASN A 1 457 ? 2.799 13.352 -7.371 1 80.06 457 ASN A N 1
ATOM 3520 C CA . ASN A 1 457 ? 2.098 14.039 -8.445 1 80.06 457 ASN A CA 1
ATOM 3521 C C . ASN A 1 457 ? 1.38 15.289 -7.938 1 80.06 457 ASN A C 1
ATOM 3523 O O . ASN A 1 457 ? 0.992 16.156 -8.727 1 80.06 457 ASN A O 1
ATOM 3527 N N . VAL A 1 458 ? 1.269 15.406 -6.684 1 88.19 458 VAL A N 1
ATOM 3528 C CA . VAL A 1 458 ? 0.676 16.578 -6.062 1 88.19 458 VAL A CA 1
ATOM 3529 C C . VAL A 1 458 ? 1.591 17.094 -4.949 1 88.19 458 VAL A C 1
ATOM 3531 O O . VAL A 1 458 ? 1.257 17 -3.768 1 88.19 458 VAL A O 1
ATOM 3534 N N . PRO A 1 459 ? 2.672 17.703 -5.383 1 88.88 459 PRO A N 1
ATOM 3535 C CA . PRO A 1 459 ? 3.639 18.156 -4.379 1 88.88 459 PRO A CA 1
ATOM 3536 C C . PRO A 1 459 ? 3.045 19.156 -3.387 1 88.88 459 PRO A C 1
ATOM 3538 O O . PRO A 1 459 ? 2.193 19.969 -3.76 1 88.88 459 PRO A O 1
ATOM 3541 N N . GLY A 1 460 ? 3.52 19.062 -2.139 1 92.12 460 GLY A N 1
ATOM 3542 C CA . GLY A 1 460 ? 3.086 19.969 -1.086 1 92.12 460 GLY A CA 1
ATOM 3543 C C . GLY A 1 460 ? 1.848 19.484 -0.354 1 92.12 460 GLY A C 1
ATOM 3544 O O . GLY A 1 460 ? 1.392 20.125 0.595 1 92.12 460 GLY A O 1
ATOM 3545 N N . SER A 1 461 ? 1.362 18.312 -0.704 1 92.5 461 SER A N 1
ATOM 3546 C CA . SER A 1 461 ? 0.082 17.828 -0.198 1 92.5 461 SER A CA 1
ATOM 3547 C C . SER A 1 461 ? 0.122 17.641 1.313 1 92.5 461 SER A C 1
ATOM 3549 O O . SER A 1 461 ? -0.832 17.984 2.014 1 92.5 461 SER A O 1
ATOM 3551 N N . GLU A 1 462 ? 1.245 17.141 1.844 1 93.12 462 GLU A N 1
ATOM 3552 C CA . GLU A 1 462 ? 1.325 16.922 3.285 1 93.12 462 GLU A CA 1
ATOM 3553 C C . GLU A 1 462 ? 1.38 18.234 4.039 1 93.12 462 GLU A C 1
ATOM 3555 O O . GLU A 1 462 ? 0.663 18.422 5.027 1 93.12 462 GLU A O 1
ATOM 3560 N N . ALA A 1 463 ? 2.24 19.125 3.594 1 95.5 463 ALA A N 1
ATOM 3561 C CA . ALA A 1 463 ? 2.354 20.422 4.246 1 95.5 463 ALA A CA 1
ATOM 3562 C C . ALA A 1 463 ? 1.038 21.188 4.164 1 95.5 463 ALA A C 1
ATOM 3564 O O . ALA A 1 463 ? 0.615 21.812 5.141 1 95.5 463 ALA A O 1
ATOM 3565 N N . GLY A 1 464 ? 0.479 21.156 2.977 1 96.75 464 GLY A N 1
ATOM 3566 C CA . GLY A 1 464 ? -0.82 21.797 2.832 1 96.75 464 GLY A CA 1
ATOM 3567 C C . GLY A 1 464 ? -1.88 21.203 3.742 1 96.75 464 GLY A C 1
ATOM 3568 O O . GLY A 1 464 ? -2.709 21.922 4.289 1 96.75 464 GLY A O 1
ATOM 3569 N N . TYR A 1 465 ? -1.88 19.906 3.875 1 96.5 465 TYR A N 1
ATOM 3570 C CA . TYR A 1 465 ? -2.846 19.234 4.746 1 96.5 465 TYR A CA 1
ATOM 3571 C C . TYR A 1 465 ? -2.625 19.625 6.203 1 96.5 465 TYR A C 1
ATOM 3573 O O . TYR A 1 465 ? -3.582 19.75 6.973 1 96.5 465 TYR A O 1
ATOM 3581 N N . CYS A 1 466 ? -1.368 19.844 6.602 1 97.38 466 CYS A N 1
ATOM 3582 C CA . CYS A 1 466 ? -1.082 20.328 7.945 1 97.38 466 CYS A CA 1
ATOM 3583 C C . CYS A 1 466 ? -1.779 21.656 8.203 1 97.38 466 CYS A C 1
ATOM 3585 O O . CYS A 1 466 ? -2.461 21.812 9.219 1 97.38 466 CYS A O 1
ATOM 3587 N N . ILE A 1 467 ? -1.664 22.547 7.266 1 98.5 467 ILE A N 1
ATOM 3588 C CA . ILE A 1 467 ? -2.312 23.844 7.383 1 98.5 467 ILE A CA 1
ATOM 3589 C C . ILE A 1 467 ? -3.828 23.672 7.426 1 98.5 467 ILE A C 1
ATOM 3591 O O . ILE A 1 467 ? -4.492 24.156 8.344 1 98.5 467 ILE A O 1
ATOM 3595 N N . TYR A 1 468 ? -4.332 22.906 6.488 1 98.25 468 TYR A N 1
ATOM 3596 C CA . TYR A 1 468 ? -5.766 22.688 6.328 1 98.25 468 TYR A CA 1
ATOM 3597 C C . TYR A 1 468 ? -6.371 22.094 7.594 1 98.25 468 TYR A C 1
ATOM 3599 O O . TYR A 1 468 ? -7.332 22.625 8.148 1 98.25 468 TYR A O 1
ATOM 3607 N N . SER A 1 469 ? -5.801 21.016 8.062 1 98.19 469 SER A N 1
ATOM 3608 C CA . SER A 1 469 ? -6.379 20.25 9.172 1 98.19 469 SER A CA 1
ATOM 3609 C C . SER A 1 469 ? -6.297 21.047 10.477 1 98.19 469 SER A C 1
ATOM 3611 O O . SER A 1 469 ? -7.211 20.984 11.305 1 98.19 469 SER A O 1
ATOM 3613 N N . GLY A 1 470 ? -5.176 21.766 10.68 1 98.62 470 GLY A N 1
ATOM 3614 C CA . GLY A 1 470 ? -5.102 22.641 11.844 1 98.62 470 GLY A CA 1
ATOM 3615 C C . GLY A 1 470 ? -6.191 23.688 11.883 1 98.62 470 GLY A C 1
ATOM 3616 O O . GLY A 1 470 ? -6.824 23.906 12.914 1 98.62 470 GLY A O 1
ATOM 3617 N N . ARG A 1 471 ? -6.43 24.266 10.758 1 98.69 471 ARG A N 1
ATOM 3618 C CA . ARG A 1 471 ? -7.441 25.312 10.656 1 98.69 471 ARG A CA 1
ATOM 3619 C C . ARG A 1 471 ? -8.844 24.734 10.828 1 98.69 471 ARG A C 1
ATOM 3621 O O . ARG A 1 471 ? -9.664 25.281 11.57 1 98.69 471 ARG A O 1
ATOM 3628 N N . VAL A 1 472 ? -9.102 23.609 10.211 1 98.12 472 VAL A N 1
ATOM 3629 C CA . VAL A 1 472 ? -10.43 23.016 10.234 1 98.12 472 VAL A CA 1
ATOM 3630 C C . VAL A 1 472 ? -10.773 22.562 11.648 1 98.12 472 VAL A C 1
ATOM 3632 O O . VAL A 1 472 ? -11.875 22.797 12.141 1 98.12 472 VAL A O 1
ATOM 3635 N N . ALA A 1 473 ? -9.805 21.875 12.289 1 98.06 473 ALA A N 1
ATOM 3636 C CA . ALA A 1 473 ? -10.031 21.453 13.672 1 98.06 473 ALA A CA 1
ATOM 3637 C C . ALA A 1 473 ? -10.414 22.641 14.555 1 98.06 473 ALA A C 1
ATOM 3639 O O . ALA A 1 473 ? -11.391 22.578 15.297 1 98.06 473 ALA A O 1
ATOM 3640 N N . THR A 1 474 ? -9.719 23.703 14.391 1 98.25 474 THR A N 1
ATOM 3641 C CA . THR A 1 474 ? -9.914 24.875 15.234 1 98.25 474 THR A CA 1
ATOM 3642 C C . THR A 1 474 ? -11.227 25.578 14.883 1 98.25 474 THR A C 1
ATOM 3644 O O . THR A 1 474 ? -11.938 26.047 15.773 1 98.25 474 THR A O 1
ATOM 3647 N N . ASP A 1 475 ? -11.508 25.703 13.633 1 97.12 475 ASP A N 1
ATOM 3648 C CA . ASP A 1 475 ? -12.766 26.297 13.195 1 97.12 475 ASP A CA 1
ATOM 3649 C C . ASP A 1 475 ? -13.961 25.578 13.812 1 97.12 475 ASP A C 1
ATOM 3651 O O . ASP A 1 475 ? -14.906 26.219 14.266 1 97.12 475 ASP A O 1
ATOM 3655 N N . LYS A 1 476 ? -13.859 24.328 13.812 1 94.94 476 LYS A N 1
ATOM 3656 C CA . LYS A 1 476 ? -14.961 23.531 14.352 1 94.94 476 LYS A CA 1
ATOM 3657 C C . LYS A 1 476 ? -15.07 23.703 15.867 1 94.94 476 LYS A C 1
ATOM 3659 O O . LYS A 1 476 ? -16.172 23.734 16.422 1 94.94 476 LYS A O 1
ATOM 3664 N N . ILE A 1 477 ? -13.977 23.75 16.516 1 96.5 477 ILE A N 1
ATOM 3665 C CA . ILE A 1 477 ? -13.969 24 17.953 1 96.5 477 ILE A CA 1
ATOM 3666 C C . ILE A 1 477 ? -14.617 25.344 18.266 1 96.5 477 ILE A C 1
ATOM 3668 O O . ILE A 1 477 ? -15.461 25.453 19.156 1 96.5 477 ILE A O 1
ATOM 3672 N N . ALA A 1 478 ? -14.258 26.328 17.531 1 96.5 478 ALA A N 1
ATOM 3673 C CA . ALA A 1 478 ? -14.773 27.688 17.734 1 96.5 478 ALA A CA 1
ATOM 3674 C C . ALA A 1 478 ? -16.281 27.719 17.547 1 96.5 478 ALA A C 1
ATOM 3676 O O . ALA A 1 478 ? -16.984 28.453 18.266 1 96.5 478 ALA A O 1
ATOM 3677 N N . GLU A 1 479 ? -16.797 26.953 16.641 1 92.44 479 GLU A N 1
ATOM 3678 C CA . GLU A 1 479 ? -18.219 26.906 16.375 1 92.44 479 GLU A CA 1
ATOM 3679 C C . GLU A 1 479 ? -18.984 26.281 17.531 1 92.44 479 GLU A C 1
ATOM 3681 O O . GLU A 1 479 ? -20.156 26.578 17.75 1 92.44 479 GLU A O 1
ATOM 3686 N N . ASN A 1 480 ? -18.344 25.406 18.219 1 87.5 480 ASN A N 1
ATOM 3687 C CA . ASN A 1 480 ? -19.016 24.625 19.25 1 87.5 480 ASN A CA 1
ATOM 3688 C C . ASN A 1 480 ? -18.844 25.266 20.625 1 87.5 480 ASN A C 1
ATOM 3690 O O . ASN A 1 480 ? -19.422 24.781 21.609 1 87.5 480 ASN A O 1
ATOM 3694 N N . LEU A 1 481 ? -17.953 26.172 20.75 1 84.5 481 LEU A N 1
ATOM 3695 C CA . LEU A 1 481 ? -17.781 26.875 22.016 1 84.5 481 LEU A CA 1
ATOM 3696 C C . LEU A 1 481 ? -18.719 28.062 22.125 1 84.5 481 LEU A C 1
ATOM 3698 O O . LEU A 1 481 ? -19.25 28.359 23.203 1 84.5 481 LEU A O 1
ATOM 3702 N N . MET B 1 1 ? -4.176 -39.719 3.061 1 91.19 1 MET B N 1
ATOM 3703 C CA . MET B 1 1 ? -3.463 -40.656 2.182 1 91.19 1 MET B CA 1
ATOM 3704 C C . MET B 1 1 ? -1.955 -40.5 2.352 1 91.19 1 MET B C 1
ATOM 3706 O O . MET B 1 1 ? -1.452 -39.406 2.586 1 91.19 1 MET B O 1
ATOM 3710 N N . LEU B 1 2 ? -1.344 -41.562 2.273 1 92.75 2 LEU B N 1
ATOM 3711 C CA . LEU B 1 2 ? 0.115 -41.562 2.268 1 92.75 2 LEU B CA 1
ATOM 3712 C C . LEU B 1 2 ? 0.654 -41.844 0.868 1 92.75 2 LEU B C 1
ATOM 3714 O O . LEU B 1 2 ? -0.093 -42.25 -0.018 1 92.75 2 LEU B O 1
ATOM 3718 N N . ALA B 1 3 ? 1.884 -41.469 0.644 1 96.38 3 ALA B N 1
ATOM 3719 C CA . ALA B 1 3 ? 2.527 -41.656 -0.65 1 96.38 3 ALA B CA 1
ATOM 3720 C C . ALA B 1 3 ? 2.891 -43.125 -0.852 1 96.38 3 ALA B C 1
ATOM 3722 O O . ALA B 1 3 ? 3.053 -43.875 0.118 1 96.38 3 ALA B O 1
ATOM 3723 N N . LYS B 1 4 ? 3.043 -43.562 -2.066 1 96.06 4 LYS B N 1
ATOM 3724 C CA . LYS B 1 4 ? 3.348 -44.938 -2.412 1 96.06 4 LYS B CA 1
ATOM 3725 C C . LYS B 1 4 ? 4.816 -45.25 -2.15 1 96.06 4 LYS B C 1
ATOM 3727 O O . LYS B 1 4 ? 5.168 -46.406 -1.905 1 96.06 4 LYS B O 1
ATOM 3732 N N . LYS B 1 5 ? 5.645 -44.219 -2.258 1 96.69 5 LYS B N 1
ATOM 3733 C CA . LYS B 1 5 ? 7.086 -44.375 -2.068 1 96.69 5 LYS B CA 1
ATOM 3734 C C . LYS B 1 5 ? 7.602 -43.406 -0.992 1 96.69 5 LYS B C 1
ATOM 3736 O O . LYS B 1 5 ? 6.855 -42.562 -0.491 1 96.69 5 LYS B O 1
ATOM 3741 N N . ASP B 1 6 ? 8.898 -43.625 -0.726 1 97.25 6 ASP B N 1
ATOM 3742 C CA . ASP B 1 6 ? 9.523 -42.75 0.276 1 97.25 6 ASP B CA 1
ATOM 3743 C C . ASP B 1 6 ? 10.547 -41.812 -0.362 1 97.25 6 ASP B C 1
ATOM 3745 O O . ASP B 1 6 ? 11.242 -41.094 0.338 1 97.25 6 ASP B O 1
ATOM 3749 N N . ASN B 1 7 ? 10.625 -41.938 -1.698 1 97.88 7 ASN B N 1
ATOM 3750 C CA . ASN B 1 7 ? 11.578 -41.094 -2.41 1 97.88 7 ASN B CA 1
ATOM 3751 C C . ASN B 1 7 ? 11.008 -40.594 -3.73 1 97.88 7 ASN B C 1
ATOM 3753 O O . ASN B 1 7 ? 10.461 -41.375 -4.516 1 97.88 7 ASN B O 1
ATOM 3757 N N . TYR B 1 8 ? 11.156 -39.312 -4.004 1 98.25 8 TYR B N 1
ATOM 3758 C CA . TYR B 1 8 ? 10.727 -38.656 -5.227 1 98.25 8 TYR B CA 1
ATOM 3759 C C . TYR B 1 8 ? 11.758 -37.594 -5.672 1 98.25 8 TYR B C 1
ATOM 3761 O O . TYR B 1 8 ? 12.641 -37.25 -4.898 1 98.25 8 TYR B O 1
ATOM 3769 N N . ASP B 1 9 ? 11.742 -37.25 -6.957 1 97.88 9 ASP B N 1
ATOM 3770 C CA . ASP B 1 9 ? 12.625 -36.188 -7.402 1 97.88 9 ASP B CA 1
ATOM 3771 C C . ASP B 1 9 ? 12.234 -34.844 -6.773 1 97.88 9 ASP B C 1
ATOM 3773 O O . ASP B 1 9 ? 13.102 -34.062 -6.344 1 97.88 9 ASP B O 1
ATOM 3777 N N . ILE B 1 10 ? 10.914 -34.594 -6.762 1 98.19 10 ILE B N 1
ATOM 3778 C CA . ILE B 1 10 ? 10.383 -33.344 -6.277 1 98.19 10 ILE B CA 1
ATOM 3779 C C . ILE B 1 10 ? 9.109 -33.594 -5.465 1 98.19 10 ILE B C 1
ATOM 3781 O O . ILE B 1 10 ? 8.312 -34.469 -5.805 1 98.19 10 ILE B O 1
ATOM 3785 N N . VAL B 1 11 ? 8.953 -32.844 -4.352 1 98.88 11 VAL B N 1
ATOM 3786 C CA . VAL B 1 11 ? 7.676 -32.781 -3.652 1 98.88 11 VAL B CA 1
ATOM 3787 C C . VAL B 1 11 ? 7.043 -31.406 -3.859 1 98.88 11 VAL B C 1
ATOM 3789 O O . VAL B 1 11 ? 7.695 -30.391 -3.658 1 98.88 11 VAL B O 1
ATOM 3792 N N . ILE B 1 12 ? 5.84 -31.391 -4.344 1 98.88 12 ILE B N 1
ATOM 3793 C CA . ILE B 1 12 ? 5.059 -30.172 -4.547 1 98.88 12 ILE B CA 1
ATOM 3794 C C . ILE B 1 12 ? 3.957 -30.078 -3.494 1 98.88 12 ILE B C 1
ATOM 3796 O O . ILE B 1 12 ? 3.102 -30.969 -3.406 1 98.88 12 ILE B O 1
ATOM 3800 N N . VAL B 1 13 ? 3.975 -29.016 -2.686 1 98.81 13 VAL B N 1
ATOM 3801 C CA . VAL B 1 13 ? 3.025 -28.812 -1.595 1 98.81 13 VAL B CA 1
ATOM 3802 C C . VAL B 1 13 ? 1.859 -27.953 -2.07 1 98.81 13 VAL B C 1
ATOM 3804 O O . VAL B 1 13 ? 1.969 -26.734 -2.119 1 98.81 13 VAL B O 1
ATOM 3807 N N . GLY B 1 14 ? 0.743 -28.578 -2.336 1 98.5 14 GLY B N 1
ATOM 3808 C CA . GLY B 1 14 ? -0.436 -27.922 -2.871 1 98.5 14 GLY B CA 1
ATOM 3809 C C . GLY B 1 14 ? -0.724 -28.281 -4.312 1 98.5 14 GLY B C 1
ATOM 3810 O O . GLY B 1 14 ? 0.184 -28.312 -5.145 1 98.5 14 GLY B O 1
ATOM 3811 N N . ALA B 1 15 ? -1.99 -28.562 -4.555 1 98.56 15 ALA B N 1
ATOM 3812 C CA . ALA B 1 15 ? -2.395 -28.969 -5.895 1 98.56 15 ALA B CA 1
ATOM 3813 C C . ALA B 1 15 ? -3.285 -27.922 -6.551 1 98.56 15 ALA B C 1
ATOM 3815 O O . ALA B 1 15 ? -4.207 -28.266 -7.297 1 98.56 15 ALA B O 1
ATOM 3816 N N . GLY B 1 16 ? -3.062 -26.609 -6.18 1 98.06 16 GLY B N 1
ATOM 3817 C CA . GLY B 1 16 ? -3.693 -25.531 -6.914 1 98.06 16 GLY B CA 1
ATOM 3818 C C . GLY B 1 16 ? -3.08 -25.297 -8.281 1 98.06 16 GLY B C 1
ATOM 3819 O O . GLY B 1 16 ? -2.314 -26.125 -8.773 1 98.06 16 GLY B O 1
ATOM 3820 N N . LEU B 1 17 ? -3.404 -24.188 -8.867 1 98.25 17 LEU B N 1
ATOM 3821 C CA . LEU B 1 17 ? -2.984 -23.922 -10.242 1 98.25 17 LEU B CA 1
ATOM 3822 C C . LEU B 1 17 ? -1.463 -23.922 -10.359 1 98.25 17 LEU B C 1
ATOM 3824 O O . LEU B 1 17 ? -0.911 -24.5 -11.297 1 98.25 17 LEU B O 1
ATOM 3828 N N . SER B 1 18 ? -0.781 -23.312 -9.43 1 98.12 18 SER B N 1
ATOM 3829 C CA . SER B 1 18 ? 0.677 -23.281 -9.477 1 98.12 18 SER B CA 1
ATOM 3830 C C . SER B 1 18 ? 1.28 -24.656 -9.266 1 98.12 18 SER B C 1
ATOM 3832 O O . SER B 1 18 ? 2.25 -25.031 -9.93 1 98.12 18 SER B O 1
ATOM 3834 N N . GLY B 1 19 ? 0.692 -25.391 -8.312 1 98.69 19 GLY B N 1
ATOM 3835 C CA . GLY B 1 19 ? 1.15 -26.75 -8.102 1 98.69 19 GLY B CA 1
ATOM 3836 C C . GLY B 1 19 ? 0.917 -27.656 -9.297 1 98.69 19 GLY B C 1
ATOM 3837 O O . GLY B 1 19 ? 1.758 -28.5 -9.625 1 98.69 19 GLY B O 1
ATOM 3838 N N . GLN B 1 20 ? -0.205 -27.469 -9.906 1 98.81 20 GLN B N 1
ATOM 3839 C CA . GLN B 1 20 ? -0.513 -28.219 -11.117 1 98.81 20 GLN B CA 1
ATOM 3840 C C . GLN B 1 20 ? 0.49 -27.922 -12.227 1 98.81 20 GLN B C 1
ATOM 3842 O O . GLN B 1 20 ? 0.954 -28.828 -12.922 1 98.81 20 GLN B O 1
ATOM 3847 N N . ALA B 1 21 ? 0.797 -26.656 -12.391 1 98.81 21 ALA B N 1
ATOM 3848 C CA . ALA B 1 21 ? 1.775 -26.25 -13.391 1 98.81 21 ALA B CA 1
ATOM 3849 C C . ALA B 1 21 ? 3.146 -26.859 -13.102 1 98.81 21 ALA B C 1
ATOM 3851 O O . ALA B 1 21 ? 3.826 -27.344 -14.008 1 98.81 21 ALA B O 1
ATOM 3852 N N . ALA B 1 22 ? 3.541 -26.844 -11.859 1 98.88 22 ALA B N 1
ATOM 3853 C CA . ALA B 1 22 ? 4.824 -27.406 -11.445 1 98.88 22 ALA B CA 1
ATOM 3854 C C . ALA B 1 22 ? 4.883 -28.906 -11.75 1 98.88 22 ALA B C 1
ATOM 3856 O O . ALA B 1 22 ? 5.883 -29.391 -12.273 1 98.88 22 ALA B O 1
ATOM 3857 N N . ALA B 1 23 ? 3.822 -29.625 -11.414 1 98.88 23 ALA B N 1
ATOM 3858 C CA . ALA B 1 23 ? 3.771 -31.078 -11.617 1 98.88 23 ALA B CA 1
ATOM 3859 C C . ALA B 1 23 ? 3.871 -31.422 -13.102 1 98.88 23 ALA B C 1
ATOM 3861 O O . ALA B 1 23 ? 4.648 -32.312 -13.484 1 98.88 23 ALA B O 1
ATOM 3862 N N . ALA B 1 24 ? 3.104 -30.719 -13.898 1 98.88 24 ALA B N 1
ATOM 3863 C CA . ALA B 1 24 ? 3.111 -30.984 -15.336 1 98.88 24 ALA B CA 1
ATOM 3864 C C . ALA B 1 24 ? 4.477 -30.672 -15.945 1 98.88 24 ALA B C 1
ATOM 3866 O O . ALA B 1 24 ? 4.969 -31.422 -16.797 1 98.88 24 ALA B O 1
ATOM 3867 N N . GLU B 1 25 ? 5.051 -29.562 -15.531 1 98.69 25 GLU B N 1
ATOM 3868 C CA . GLU B 1 25 ? 6.391 -29.219 -16.016 1 98.69 25 GLU B CA 1
ATOM 3869 C C . GLU B 1 25 ? 7.41 -30.266 -15.578 1 98.69 25 GLU B C 1
ATOM 3871 O O . GLU B 1 25 ? 8.305 -30.609 -16.344 1 98.69 25 GLU B O 1
ATOM 3876 N N . ALA B 1 26 ? 7.281 -30.766 -14.391 1 98.62 26 ALA B N 1
ATOM 3877 C CA . ALA B 1 26 ? 8.219 -31.75 -13.852 1 98.62 26 ALA B CA 1
ATOM 3878 C C . ALA B 1 26 ? 8.227 -33.031 -14.695 1 98.62 26 ALA B C 1
ATOM 3880 O O . ALA B 1 26 ? 9.289 -33.5 -15.094 1 98.62 26 ALA B O 1
ATOM 3881 N N . VAL B 1 27 ? 7.082 -33.562 -15.008 1 98.44 27 VAL B N 1
ATOM 3882 C CA . VAL B 1 27 ? 7.016 -34.812 -15.758 1 98.44 27 VAL B CA 1
ATOM 3883 C C . VAL B 1 27 ? 7.492 -34.562 -17.188 1 98.44 27 VAL B C 1
ATOM 3885 O O . VAL B 1 27 ? 8.094 -35.469 -17.797 1 98.44 27 VAL B O 1
ATOM 3888 N N . SER B 1 28 ? 7.242 -33.375 -17.688 1 97.56 28 SER B N 1
ATOM 3889 C CA . SER B 1 28 ? 7.734 -33.031 -19.016 1 97.56 28 SER B CA 1
ATOM 3890 C C . SER B 1 28 ? 9.258 -33.031 -19.062 1 97.56 28 SER B C 1
ATOM 3892 O O . SER B 1 28 ? 9.859 -33.219 -20.125 1 97.56 28 SER B O 1
ATOM 3894 N N . LYS B 1 29 ? 9.852 -32.812 -17.906 1 97.31 29 LYS B N 1
ATOM 3895 C CA . LYS B 1 29 ? 11.312 -32.781 -17.797 1 97.31 29 LYS B CA 1
ATOM 3896 C C . LYS B 1 29 ? 11.852 -34.156 -17.375 1 97.31 29 LYS B C 1
ATOM 3898 O O . LYS B 1 29 ? 13.039 -34.281 -17.109 1 97.31 29 LYS B O 1
ATOM 3903 N N . GLY B 1 30 ? 10.953 -35.125 -17.266 1 96.88 30 GLY B N 1
ATOM 3904 C CA . GLY B 1 30 ? 11.359 -36.5 -16.953 1 96.88 30 GLY B CA 1
ATOM 3905 C C . GLY B 1 30 ? 11.508 -36.75 -15.461 1 96.88 30 GLY B C 1
ATOM 3906 O O . GLY B 1 30 ? 12.086 -37.75 -15.047 1 96.88 30 GLY B O 1
ATOM 3907 N N . LEU B 1 31 ? 11.047 -35.844 -14.641 1 97.94 31 LEU B N 1
ATOM 3908 C CA . LEU B 1 31 ? 11.133 -36 -13.188 1 97.94 31 LEU B CA 1
ATOM 3909 C C . LEU B 1 31 ? 9.906 -36.719 -12.641 1 97.94 31 LEU B C 1
ATOM 3911 O O . LEU B 1 31 ? 8.891 -36.844 -13.32 1 97.94 31 LEU B O 1
ATOM 3915 N N . LYS B 1 32 ? 10.023 -37.219 -11.469 1 96.94 32 LYS B N 1
ATOM 3916 C CA . LYS B 1 32 ? 8.938 -37.906 -10.766 1 96.94 32 LYS B CA 1
ATOM 3917 C C . LYS B 1 32 ? 8.477 -37.094 -9.555 1 96.94 32 LYS B C 1
ATOM 3919 O O . LYS B 1 32 ? 9.031 -37.219 -8.461 1 96.94 32 LYS B O 1
ATOM 3924 N N . PRO B 1 33 ? 7.406 -36.375 -9.703 1 98.62 33 PRO B N 1
ATOM 3925 C CA . PRO B 1 33 ? 6.941 -35.531 -8.602 1 98.62 33 PRO B CA 1
ATOM 3926 C C . PRO B 1 33 ? 5.875 -36.219 -7.742 1 98.62 33 PRO B C 1
ATOM 3928 O O . PRO B 1 33 ? 5.109 -37.031 -8.242 1 98.62 33 PRO B O 1
ATOM 3931 N N . LEU B 1 34 ? 5.902 -35.875 -6.43 1 98.88 34 LEU B N 1
ATOM 3932 C CA . LEU B 1 34 ? 4.777 -36.125 -5.527 1 98.88 34 LEU B CA 1
ATOM 3933 C C . LEU B 1 34 ? 4.051 -34.812 -5.219 1 98.88 34 LEU B C 1
ATOM 3935 O O . LEU B 1 34 ? 4.664 -33.844 -4.738 1 98.88 34 LEU B O 1
ATOM 3939 N N . VAL B 1 35 ? 2.775 -34.781 -5.578 1 98.88 35 VAL B N 1
ATOM 3940 C CA . VAL B 1 35 ? 1.946 -33.625 -5.234 1 98.88 35 VAL B CA 1
ATOM 3941 C C . VAL B 1 35 ? 1.118 -33.938 -3.99 1 98.88 35 VAL B C 1
ATOM 3943 O O . VAL B 1 35 ? 0.352 -34.906 -3.975 1 98.88 35 VAL B O 1
ATOM 3946 N N . VAL B 1 36 ? 1.289 -33.125 -2.949 1 98.81 36 VAL B N 1
ATOM 3947 C CA . VAL B 1 36 ? 0.585 -33.344 -1.688 1 98.81 36 VAL B CA 1
ATOM 3948 C C . VAL B 1 36 ? -0.492 -32.281 -1.516 1 98.81 36 VAL B C 1
ATOM 3950 O O . VAL B 1 36 ? -0.188 -31.078 -1.458 1 98.81 36 VAL B O 1
ATOM 3953 N N . GLU B 1 37 ? -1.72 -32.688 -1.448 1 98.56 37 GLU B N 1
ATOM 3954 C CA . GLU B 1 37 ? -2.861 -31.797 -1.273 1 98.56 37 GLU B CA 1
ATOM 3955 C C . GLU B 1 37 ? -3.588 -32.062 0.038 1 98.56 37 GLU B C 1
ATOM 3957 O O . GLU B 1 37 ? -4.012 -33.219 0.287 1 98.56 37 GLU B O 1
ATOM 3962 N N . LYS B 1 38 ? -3.693 -31.031 0.821 1 96.69 38 LYS B N 1
ATOM 3963 C CA . LYS B 1 38 ? -4.312 -31.188 2.133 1 96.69 38 LYS B CA 1
ATOM 3964 C C . LYS B 1 38 ? -5.816 -31.422 2.006 1 96.69 38 LYS B C 1
ATOM 3966 O O . LYS B 1 38 ? -6.418 -32.094 2.85 1 96.69 38 LYS B O 1
ATOM 3971 N N . GLY B 1 39 ? -6.418 -30.844 1.026 1 95.56 39 GLY B N 1
ATOM 3972 C CA . GLY B 1 39 ? -7.844 -31.016 0.811 1 95.56 39 GLY B CA 1
ATOM 3973 C C . GLY B 1 39 ? -8.203 -32.375 0.221 1 95.56 39 GLY B C 1
ATOM 3974 O O . GLY B 1 39 ? -7.32 -33.156 -0.145 1 95.56 39 GLY B O 1
ATOM 3975 N N . ARG B 1 40 ? -9.562 -32.625 0.111 1 95.44 40 ARG B N 1
ATOM 3976 C CA . ARG B 1 40 ? -10.07 -33.875 -0.448 1 95.44 40 ARG B CA 1
ATOM 3977 C C . ARG B 1 40 ? -9.984 -33.875 -1.97 1 95.44 40 ARG B C 1
ATOM 3979 O O . ARG B 1 40 ? -9.922 -34.906 -2.6 1 95.44 40 ARG B O 1
ATOM 3986 N N . THR B 1 41 ? -10 -32.625 -2.496 1 95.88 41 THR B N 1
ATOM 3987 C CA . THR B 1 41 ? -9.977 -32.438 -3.945 1 95.88 41 THR B CA 1
ATOM 3988 C C . THR B 1 41 ? -8.836 -31.531 -4.367 1 95.88 41 THR B C 1
ATOM 3990 O O . THR B 1 41 ? -8.297 -30.781 -3.545 1 95.88 41 THR B O 1
ATOM 3993 N N . THR B 1 42 ? -8.43 -31.656 -5.656 1 97.69 42 THR B N 1
ATOM 3994 C CA . THR B 1 42 ? -7.344 -30.844 -6.191 1 97.69 42 THR B CA 1
ATOM 3995 C C . THR B 1 42 ? -7.891 -29.594 -6.891 1 97.69 42 THR B C 1
ATOM 3997 O O . THR B 1 42 ? -9.102 -29.469 -7.062 1 97.69 42 THR B O 1
ATOM 4000 N N . GLY B 1 43 ? -6.98 -28.672 -7.16 1 97.31 43 GLY B N 1
ATOM 4001 C CA . GLY B 1 43 ? -7.305 -27.484 -7.926 1 97.31 43 GLY B CA 1
ATOM 4002 C C . GLY B 1 43 ? -7.352 -26.219 -7.078 1 97.31 43 GLY B C 1
ATOM 4003 O O . GLY B 1 43 ? -6.984 -25.141 -7.547 1 97.31 43 GLY B O 1
ATOM 4004 N N . GLY B 1 44 ? -7.898 -26.375 -5.852 1 94.88 44 GLY B N 1
ATOM 4005 C CA . GLY B 1 44 ? -7.988 -25.219 -4.973 1 94.88 44 GLY B CA 1
ATOM 4006 C C . GLY B 1 44 ? -8.695 -24.047 -5.613 1 94.88 44 GLY B C 1
ATOM 4007 O O . GLY B 1 44 ? -9.703 -24.219 -6.301 1 94.88 44 GLY B O 1
ATOM 4008 N N . SER B 1 45 ? -8.219 -22.844 -5.344 1 93.94 45 SER B N 1
ATOM 4009 C CA . SER B 1 45 ? -8.812 -21.641 -5.914 1 93.94 45 SER B CA 1
ATOM 4010 C C . SER B 1 45 ? -8.602 -21.578 -7.422 1 93.94 45 SER B C 1
ATOM 4012 O O . SER B 1 45 ? -9.336 -20.891 -8.133 1 93.94 45 SER B O 1
ATOM 4014 N N . GLY B 1 46 ? -7.664 -22.328 -7.855 1 96.12 46 GLY B N 1
ATOM 4015 C CA . GLY B 1 46 ? -7.398 -22.391 -9.289 1 96.12 46 GLY B CA 1
ATOM 4016 C C . GLY B 1 46 ? -8.594 -22.875 -10.094 1 96.12 46 GLY B C 1
ATOM 4017 O O . GLY B 1 46 ? -8.727 -22.531 -11.266 1 96.12 46 GLY B O 1
ATOM 4018 N N . ASN B 1 47 ? -9.453 -23.641 -9.469 1 96.12 47 ASN B N 1
ATOM 4019 C CA . ASN B 1 47 ? -10.641 -24.156 -10.141 1 96.12 47 ASN B CA 1
ATOM 4020 C C . ASN B 1 47 ? -11.555 -23.031 -10.609 1 96.12 47 ASN B C 1
ATOM 4022 O O . ASN B 1 47 ? -12.344 -23.219 -11.539 1 96.12 47 ASN B O 1
ATOM 4026 N N . TYR B 1 48 ? -11.359 -21.875 -10.023 1 92.12 48 TYR B N 1
ATOM 4027 C CA . TYR B 1 48 ? -12.359 -20.828 -10.219 1 92.12 48 TYR B CA 1
ATOM 4028 C C . TYR B 1 48 ? -11.781 -19.672 -11.023 1 92.12 48 TYR B C 1
ATOM 4030 O O . TYR B 1 48 ? -12.492 -18.703 -11.336 1 92.12 48 TYR B O 1
ATOM 4038 N N . VAL B 1 49 ? -10.531 -19.781 -11.406 1 94 49 VAL B N 1
ATOM 4039 C CA . VAL B 1 49 ? -9.922 -18.719 -12.203 1 94 49 VAL B CA 1
ATOM 4040 C C . VAL B 1 49 ? -10.477 -18.75 -13.625 1 94 49 VAL B C 1
ATOM 4042 O O . VAL B 1 49 ? -10.766 -19.828 -14.156 1 94 49 VAL B O 1
ATOM 4045 N N . GLU B 1 50 ? -10.586 -17.547 -14.219 1 92.69 50 GLU B N 1
ATOM 4046 C CA . GLU B 1 50 ? -11.242 -17.453 -15.516 1 92.69 50 GLU B CA 1
ATOM 4047 C C . GLU B 1 50 ? -10.219 -17.469 -16.656 1 92.69 50 GLU B C 1
ATOM 4049 O O . GLU B 1 50 ? -10.547 -17.828 -17.781 1 92.69 50 GLU B O 1
ATOM 4054 N N . GLY B 1 51 ? -9.062 -17.047 -16.359 1 95.56 51 GLY B N 1
ATOM 4055 C CA . GLY B 1 51 ? -8.055 -16.969 -17.406 1 95.56 51 GLY B CA 1
ATOM 4056 C C . GLY B 1 51 ? -6.695 -16.531 -16.891 1 95.56 51 GLY B C 1
ATOM 4057 O O . GLY B 1 51 ? -6.516 -16.328 -15.688 1 95.56 51 GLY B O 1
ATOM 4058 N N . VAL B 1 52 ? -5.703 -16.453 -17.844 1 97.19 52 VAL B N 1
ATOM 4059 C CA . VAL B 1 52 ? -4.332 -16.109 -17.484 1 97.19 52 VAL B CA 1
ATOM 4060 C C . VAL B 1 52 ? -3.865 -14.906 -18.297 1 97.19 52 VAL B C 1
ATOM 4062 O O . VAL B 1 52 ? -4.32 -14.695 -19.422 1 97.19 52 VAL B O 1
ATOM 4065 N N . PHE B 1 53 ? -2.986 -14.188 -17.688 1 96.31 53 PHE B N 1
ATOM 4066 C CA . PHE B 1 53 ? -2.34 -13.07 -18.375 1 96.31 53 PHE B CA 1
ATOM 4067 C C . PHE B 1 53 ? -1.33 -13.57 -19.391 1 96.31 53 PHE B C 1
ATOM 4069 O O . PHE B 1 53 ? -0.553 -14.484 -19.125 1 96.31 53 PHE B O 1
ATOM 4076 N N . ALA B 1 54 ? -1.375 -12.922 -20.578 1 98 54 ALA B N 1
ATOM 4077 C CA . ALA B 1 54 ? -0.309 -13.031 -21.578 1 98 54 ALA B CA 1
ATOM 4078 C C . ALA B 1 54 ? -0.337 -11.844 -22.547 1 98 54 ALA B C 1
ATOM 4080 O O . ALA B 1 54 ? -1.333 -11.125 -22.609 1 98 54 ALA B O 1
ATOM 4081 N N . VAL B 1 55 ? 0.78 -11.641 -23.156 1 97.69 55 VAL B N 1
ATOM 4082 C CA . VAL B 1 55 ? 0.88 -10.555 -24.125 1 97.69 55 VAL B CA 1
ATOM 4083 C C . VAL B 1 55 ? 1.637 -11.031 -25.359 1 97.69 55 VAL B C 1
ATOM 4085 O O . VAL B 1 55 ? 2.465 -11.945 -25.281 1 97.69 55 VAL B O 1
ATOM 4088 N N . GLU B 1 56 ? 1.251 -10.477 -26.516 1 97.88 56 GLU B N 1
ATOM 4089 C CA . GLU B 1 56 ? 1.853 -10.758 -27.812 1 97.88 56 GLU B CA 1
ATOM 4090 C C . GLU B 1 56 ? 1.659 -12.227 -28.203 1 97.88 56 GLU B C 1
ATOM 4092 O O . GLU B 1 56 ? 2.605 -12.891 -28.625 1 97.88 56 GLU B O 1
ATOM 4097 N N . THR B 1 57 ? 0.439 -12.703 -27.984 1 98.06 57 THR B N 1
ATOM 4098 C CA . THR B 1 57 ? 0.078 -14.07 -28.328 1 98.06 57 THR B CA 1
ATOM 4099 C C . THR B 1 57 ? -0.559 -14.133 -29.719 1 98.06 57 THR B C 1
ATOM 4101 O O . THR B 1 57 ? -1.069 -13.125 -30.219 1 98.06 57 THR B O 1
ATOM 4104 N N . PRO B 1 58 ? -0.568 -15.312 -30.328 1 97.12 58 PRO B N 1
ATOM 4105 C CA . PRO B 1 58 ? -1.312 -15.492 -31.578 1 97.12 58 PRO B CA 1
ATOM 4106 C C . PRO B 1 58 ? -2.799 -15.172 -31.438 1 97.12 58 PRO B C 1
ATOM 4108 O O . PRO B 1 58 ? -3.412 -14.633 -32.344 1 97.12 58 PRO B O 1
ATOM 4111 N N . MET B 1 59 ? -3.359 -15.523 -30.312 1 97.31 59 MET B N 1
ATOM 4112 C CA . MET B 1 59 ? -4.773 -15.25 -30.062 1 97.31 59 MET B CA 1
ATOM 4113 C C . MET B 1 59 ? -5.051 -13.75 -30.094 1 97.31 59 MET B C 1
ATOM 4115 O O . MET B 1 59 ? -6.066 -13.312 -30.625 1 97.31 59 MET B O 1
ATOM 4119 N N . GLN B 1 60 ? -4.195 -12.984 -29.438 1 97.44 60 GLN B N 1
ATOM 4120 C CA . GLN B 1 60 ? -4.336 -11.531 -29.453 1 97.44 60 GLN B CA 1
ATOM 4121 C C . GLN B 1 60 ? -4.211 -10.992 -30.875 1 97.44 60 GLN B C 1
ATOM 4123 O O . GLN B 1 60 ? -4.996 -10.141 -31.297 1 97.44 60 GLN B O 1
ATOM 4128 N N . LYS B 1 61 ? -3.246 -11.484 -31.609 1 97.06 61 LYS B N 1
ATOM 4129 C CA . LYS B 1 61 ? -3.066 -11.07 -33 1 97.06 61 LYS B CA 1
ATOM 4130 C C . LYS B 1 61 ? -4.316 -11.367 -33.812 1 97.06 61 LYS B C 1
ATOM 4132 O O . LYS B 1 61 ? -4.746 -10.539 -34.625 1 97.06 61 LYS B O 1
ATOM 4137 N N . ALA B 1 62 ? -4.84 -12.516 -33.656 1 97.25 62 ALA B N 1
ATOM 4138 C CA . ALA B 1 62 ? -6.031 -12.938 -34.375 1 97.25 62 ALA B CA 1
ATOM 4139 C C . ALA B 1 62 ? -7.215 -12.023 -34.062 1 97.25 62 ALA B C 1
ATOM 4141 O O . ALA B 1 62 ? -8.094 -11.828 -34.906 1 97.25 62 ALA B O 1
ATOM 4142 N N . GLN B 1 63 ? -7.223 -11.414 -32.875 1 96.88 63 GLN B N 1
ATOM 4143 C CA . GLN B 1 63 ? -8.312 -10.539 -32.438 1 96.88 63 GLN B CA 1
ATOM 4144 C C . GLN B 1 63 ? -7.969 -9.07 -32.688 1 96.88 63 GLN B C 1
ATOM 4146 O O . GLN B 1 63 ? -8.695 -8.172 -32.281 1 96.88 63 GLN B O 1
ATOM 4151 N N . GLY B 1 64 ? -6.816 -8.812 -33.25 1 96.75 64 GLY B N 1
ATOM 4152 C CA . GLY B 1 64 ? -6.402 -7.457 -33.562 1 96.75 64 GLY B CA 1
ATOM 4153 C C . GLY B 1 64 ? -5.902 -6.676 -32.375 1 96.75 64 GLY B C 1
ATOM 4154 O O . GLY B 1 64 ? -5.906 -5.441 -32.375 1 96.75 64 GLY B O 1
ATOM 4155 N N . ILE B 1 65 ? -5.523 -7.363 -31.328 1 95.75 65 ILE B N 1
ATOM 4156 C CA . ILE B 1 65 ? -5.035 -6.73 -30.109 1 95.75 65 ILE B CA 1
ATOM 4157 C C . ILE B 1 65 ? -3.523 -6.531 -30.203 1 95.75 65 ILE B C 1
ATOM 4159 O O . ILE B 1 65 ? -2.777 -7.492 -30.406 1 95.75 65 ILE B O 1
ATOM 4163 N N . ASP B 1 66 ? -3.094 -5.266 -30.094 1 95.12 66 ASP B N 1
ATOM 4164 C CA . ASP B 1 66 ? -1.673 -4.941 -30.188 1 95.12 66 ASP B CA 1
ATOM 4165 C C . ASP B 1 66 ? -1.187 -4.238 -28.922 1 95.12 66 ASP B C 1
ATOM 4167 O O . ASP B 1 66 ? -1.19 -3.01 -28.844 1 95.12 66 ASP B O 1
ATOM 4171 N N . ILE B 1 67 ? -0.823 -4.953 -27.969 1 95.25 67 ILE B N 1
ATOM 4172 C CA . ILE B 1 67 ? -0.245 -4.48 -26.719 1 95.25 67 ILE B CA 1
ATOM 4173 C C . ILE B 1 67 ? 1.216 -4.918 -26.625 1 95.25 67 ILE B C 1
ATOM 4175 O O . ILE B 1 67 ? 1.536 -6.086 -26.859 1 95.25 67 ILE B O 1
ATOM 4179 N N . LYS B 1 68 ? 2.021 -3.955 -26.266 1 95.31 68 LYS B N 1
ATOM 4180 C CA . LYS B 1 68 ? 3.449 -4.254 -26.203 1 95.31 68 LYS B CA 1
ATOM 4181 C C . LYS B 1 68 ? 3.869 -4.656 -24.797 1 95.31 68 LYS B C 1
ATOM 4183 O O . LYS B 1 68 ? 3.318 -4.16 -23.812 1 95.31 68 LYS B O 1
ATOM 4188 N N . LYS B 1 69 ? 4.871 -5.496 -24.75 1 96.31 69 LYS B N 1
ATOM 4189 C CA . LYS B 1 69 ? 5.438 -5.969 -23.5 1 96.31 69 LYS B CA 1
ATOM 4190 C C . LYS B 1 69 ? 5.898 -4.797 -22.625 1 96.31 69 LYS B C 1
ATOM 4192 O O . LYS B 1 69 ? 5.672 -4.789 -21.422 1 96.31 69 LYS B O 1
ATOM 4197 N N . GLU B 1 70 ? 6.457 -3.816 -23.219 1 93.81 70 GLU B N 1
ATOM 4198 C CA . GLU B 1 70 ? 7.004 -2.672 -22.5 1 93.81 70 GLU B CA 1
ATOM 4199 C C . GLU B 1 70 ? 5.898 -1.861 -21.828 1 93.81 70 GLU B C 1
ATOM 4201 O O . GLU B 1 70 ? 6.098 -1.31 -20.75 1 93.81 70 GLU B O 1
ATOM 4206 N N . ASP B 1 71 ? 4.812 -1.809 -22.5 1 92.75 71 ASP B N 1
ATOM 4207 C CA . ASP B 1 71 ? 3.676 -1.079 -21.938 1 92.75 71 ASP B CA 1
ATOM 4208 C C . ASP B 1 71 ? 3.174 -1.739 -20.656 1 92.75 71 ASP B C 1
ATOM 4210 O O . ASP B 1 71 ? 2.828 -1.054 -19.688 1 92.75 71 ASP B O 1
ATOM 4214 N N . ILE B 1 72 ? 3.145 -3.049 -20.672 1 94.06 72 ILE B N 1
ATOM 4215 C CA . ILE B 1 72 ? 2.707 -3.809 -19.5 1 94.06 72 ILE B CA 1
ATOM 4216 C C . ILE B 1 72 ? 3.676 -3.578 -18.344 1 94.06 72 ILE B C 1
ATOM 4218 O O . ILE B 1 72 ? 3.252 -3.35 -17.203 1 94.06 72 ILE B O 1
ATOM 4222 N N . LEU B 1 73 ? 4.941 -3.619 -18.672 1 94 73 LEU B N 1
ATOM 4223 C CA . LEU B 1 73 ? 5.957 -3.451 -17.641 1 94 73 LEU B CA 1
ATOM 4224 C C . LEU B 1 73 ? 5.855 -2.072 -17 1 94 73 LEU B C 1
ATOM 4226 O O . LEU B 1 73 ? 5.867 -1.955 -15.766 1 94 73 LEU B O 1
ATOM 4230 N N . HIS B 1 74 ? 5.754 -1.021 -17.812 1 92.62 74 HIS B N 1
ATOM 4231 C CA . HIS B 1 74 ? 5.676 0.344 -17.297 1 92.62 74 HIS B CA 1
ATOM 4232 C C . HIS B 1 74 ? 4.414 0.556 -16.484 1 92.62 74 HIS B C 1
ATOM 4234 O O . HIS B 1 74 ? 4.445 1.229 -15.445 1 92.62 74 HIS B O 1
ATOM 4240 N N . GLU B 1 75 ? 3.34 -0.041 -16.906 1 89.56 75 GLU B N 1
ATOM 4241 C CA . GLU B 1 75 ? 2.078 0.037 -16.188 1 89.56 75 GLU B CA 1
ATOM 4242 C C . GLU B 1 75 ? 2.211 -0.565 -14.789 1 89.56 75 GLU B C 1
ATOM 4244 O O . GLU B 1 75 ? 1.768 0.03 -13.805 1 89.56 75 GLU B O 1
ATOM 4249 N N . GLU B 1 76 ? 2.826 -1.684 -14.719 1 90.44 76 GLU B N 1
ATOM 4250 C CA . GLU B 1 76 ? 2.92 -2.396 -13.445 1 90.44 76 GLU B CA 1
ATOM 4251 C C . GLU B 1 76 ? 3.93 -1.733 -12.516 1 90.44 76 GLU B C 1
ATOM 4253 O O . GLU B 1 76 ? 3.756 -1.746 -11.297 1 90.44 76 GLU B O 1
ATOM 4258 N N . GLN B 1 77 ? 4.988 -1.143 -13.086 1 90.19 77 GLN B N 1
ATOM 4259 C CA . GLN B 1 77 ? 5.926 -0.362 -12.281 1 90.19 77 GLN B CA 1
ATOM 4260 C C . GLN B 1 77 ? 5.227 0.825 -11.625 1 90.19 77 GLN B C 1
ATOM 4262 O O . GLN B 1 77 ? 5.371 1.045 -10.414 1 90.19 77 GLN B O 1
ATOM 4267 N N . GLU B 1 78 ? 4.406 1.518 -12.391 1 86.88 78 GLU B N 1
ATOM 4268 C CA . GLU B 1 78 ? 3.697 2.689 -11.883 1 86.88 78 GLU B CA 1
ATOM 4269 C C . GLU B 1 78 ? 2.605 2.293 -10.898 1 86.88 78 GLU B C 1
ATOM 4271 O O . GLU B 1 78 ? 2.451 2.922 -9.852 1 86.88 78 GLU B O 1
ATOM 4276 N N . PHE B 1 79 ? 1.891 1.241 -11.227 1 87.38 79 PHE B N 1
ATOM 4277 C CA . PHE B 1 79 ? 0.788 0.803 -10.383 1 87.38 79 PHE B CA 1
ATOM 4278 C C . PHE B 1 79 ? 1.291 0.42 -8.992 1 87.38 79 PHE B C 1
ATOM 4280 O O . PHE B 1 79 ? 0.623 0.683 -7.992 1 87.38 79 PHE B O 1
ATOM 4287 N N . SER B 1 80 ? 2.451 -0.186 -8.969 1 88.56 80 SER B N 1
ATOM 4288 C CA . SER B 1 80 ? 3 -0.653 -7.695 1 88.56 80 SER B CA 1
ATOM 4289 C C . SER B 1 80 ? 3.889 0.407 -7.055 1 88.56 80 SER B C 1
ATOM 4291 O O . SER B 1 80 ? 4.504 0.162 -6.016 1 88.56 80 SER B O 1
ATOM 4293 N N . HIS B 1 81 ? 4.031 1.561 -7.699 1 88.31 81 HIS B N 1
ATOM 4294 C CA . HIS B 1 81 ? 4.918 2.629 -7.246 1 88.31 81 HIS B CA 1
ATOM 4295 C C . HIS B 1 81 ? 6.348 2.125 -7.074 1 88.31 81 HIS B C 1
ATOM 4297 O O . HIS B 1 81 ? 7.016 2.465 -6.094 1 88.31 81 HIS B O 1
ATOM 4303 N N . PHE B 1 82 ? 6.738 1.128 -7.914 1 89.69 82 PHE B N 1
ATOM 4304 C CA . PHE B 1 82 ? 8.078 0.567 -8.031 1 89.69 82 PHE B CA 1
ATOM 4305 C C . PHE B 1 82 ? 8.398 -0.34 -6.848 1 89.69 82 PHE B C 1
ATOM 4307 O O . PHE B 1 82 ? 9.562 -0.62 -6.566 1 89.69 82 PHE B O 1
ATOM 4314 N N . GLU B 1 83 ? 7.367 -0.847 -6.238 1 88.88 83 GLU B N 1
ATOM 4315 C CA . GLU B 1 83 ? 7.551 -1.842 -5.188 1 88.88 83 GLU B CA 1
ATOM 4316 C C . GLU B 1 83 ? 7.707 -3.242 -5.773 1 88.88 83 GLU B C 1
ATOM 4318 O O . GLU B 1 83 ? 8.367 -4.098 -5.184 1 88.88 83 GLU B O 1
ATOM 4323 N N . ALA B 1 84 ? 7.105 -3.492 -6.895 1 90.62 84 ALA B N 1
ATOM 4324 C CA . ALA B 1 84 ? 7.176 -4.812 -7.512 1 90.62 84 ALA B CA 1
ATOM 4325 C C . ALA B 1 84 ? 8.562 -5.066 -8.102 1 90.62 84 ALA B C 1
ATOM 4327 O O . ALA B 1 84 ? 9.258 -4.125 -8.5 1 90.62 84 ALA B O 1
ATOM 4328 N N . ASP B 1 85 ? 8.945 -6.309 -8.164 1 93.06 85 ASP B N 1
ATOM 4329 C CA . ASP B 1 85 ? 10.234 -6.672 -8.758 1 93.06 85 ASP B CA 1
ATOM 4330 C C . ASP B 1 85 ? 10.195 -6.535 -10.273 1 93.06 85 ASP B C 1
ATOM 4332 O O . ASP B 1 85 ? 9.531 -7.32 -10.961 1 93.06 85 ASP B O 1
ATOM 4336 N N . THR B 1 86 ? 10.977 -5.652 -10.758 1 93.38 86 THR B N 1
ATOM 4337 C CA . THR B 1 86 ? 10.961 -5.309 -12.18 1 93.38 86 THR B CA 1
ATOM 4338 C C . THR B 1 86 ? 11.422 -6.488 -13.023 1 93.38 86 THR B C 1
ATOM 4340 O O . THR B 1 86 ? 10.82 -6.797 -14.055 1 93.38 86 THR B O 1
ATOM 4343 N N . LEU B 1 87 ? 12.406 -7.141 -12.609 1 95.31 87 LEU B N 1
ATOM 4344 C CA . LEU B 1 87 ? 12.992 -8.195 -13.43 1 95.31 87 LEU B CA 1
ATOM 4345 C C . LEU B 1 87 ? 12.117 -9.445 -13.414 1 95.31 87 LEU B C 1
ATOM 4347 O O . LEU B 1 87 ? 12.031 -10.164 -14.414 1 95.31 87 LEU B O 1
ATOM 4351 N N . ILE B 1 88 ? 11.5 -9.742 -12.281 1 95.62 88 ILE B N 1
ATOM 4352 C CA . ILE B 1 88 ? 10.578 -10.867 -12.258 1 95.62 88 ILE B CA 1
ATOM 4353 C C . ILE B 1 88 ? 9.383 -10.578 -13.164 1 95.62 88 ILE B C 1
ATOM 4355 O O . ILE B 1 88 ? 8.938 -11.445 -13.914 1 95.62 88 ILE B O 1
ATOM 4359 N N . TRP B 1 89 ? 8.883 -9.344 -13.156 1 95.38 89 TRP B N 1
ATOM 4360 C CA . TRP B 1 89 ? 7.82 -8.961 -14.086 1 95.38 89 TRP B CA 1
ATOM 4361 C C . TRP B 1 89 ? 8.273 -9.125 -15.531 1 95.38 89 TRP B C 1
ATOM 4363 O O . TRP B 1 89 ? 7.539 -9.664 -16.359 1 95.38 89 TRP B O 1
ATOM 4373 N N . LYS B 1 90 ? 9.422 -8.664 -15.82 1 95.81 90 LYS B N 1
ATOM 4374 C CA . LYS B 1 90 ? 9.938 -8.75 -17.188 1 95.81 90 LYS B CA 1
ATOM 4375 C C . LYS B 1 90 ? 10.023 -10.203 -17.641 1 95.81 90 LYS B C 1
ATOM 4377 O O . LYS B 1 90 ? 9.609 -10.523 -18.766 1 95.81 90 LYS B O 1
ATOM 4382 N N . ASP B 1 91 ? 10.625 -11.039 -16.766 1 96.88 91 ASP B N 1
ATOM 4383 C CA . ASP B 1 91 ? 10.727 -12.461 -17.094 1 96.88 91 ASP B CA 1
ATOM 4384 C C . ASP B 1 91 ? 9.344 -13.062 -17.328 1 96.88 91 ASP B C 1
ATOM 4386 O O . ASP B 1 91 ? 9.141 -13.805 -18.281 1 96.88 91 ASP B O 1
ATOM 4390 N N . TYR B 1 92 ? 8.406 -12.727 -16.484 1 97.31 92 TYR B N 1
ATOM 4391 C CA . TYR B 1 92 ? 7.035 -13.219 -16.578 1 97.31 92 TYR B CA 1
ATOM 4392 C C . TYR B 1 92 ? 6.371 -12.758 -17.859 1 97.31 92 TYR B C 1
ATOM 4394 O O . TYR B 1 92 ? 5.812 -13.57 -18.609 1 97.31 92 TYR B O 1
ATOM 4402 N N . ILE B 1 93 ? 6.496 -11.477 -18.156 1 97.12 93 ILE B N 1
ATOM 4403 C CA . ILE B 1 93 ? 5.922 -10.898 -19.359 1 97.12 93 ILE B CA 1
ATOM 4404 C C . ILE B 1 93 ? 6.52 -11.578 -20.594 1 97.12 93 ILE B C 1
ATOM 4406 O O . ILE B 1 93 ? 5.793 -11.992 -21.5 1 97.12 93 ILE B O 1
ATOM 4410 N N . ASN B 1 94 ? 7.785 -11.781 -20.594 1 97.44 94 ASN B N 1
ATOM 4411 C CA . ASN B 1 94 ? 8.484 -12.359 -21.734 1 97.44 94 ASN B CA 1
ATOM 4412 C C . ASN B 1 94 ? 8.055 -13.805 -21.984 1 97.44 94 ASN B C 1
ATOM 4414 O O . ASN B 1 94 ? 8.023 -14.266 -23.125 1 97.44 94 ASN B O 1
ATOM 4418 N N . GLN B 1 95 ? 7.699 -14.477 -20.922 1 97.94 95 GLN B N 1
ATOM 4419 C CA . GLN B 1 95 ? 7.359 -15.891 -21.031 1 97.94 95 GLN B CA 1
ATOM 4420 C C . GLN B 1 95 ? 5.855 -16.078 -21.188 1 97.94 95 GLN B C 1
ATOM 4422 O O . GLN B 1 95 ? 5.387 -17.203 -21.422 1 97.94 95 GLN B O 1
ATOM 4427 N N . SER B 1 96 ? 5.094 -15.047 -21.078 1 98.31 96 SER B N 1
ATOM 4428 C CA . SER B 1 96 ? 3.646 -15.148 -20.938 1 98.31 96 SER B CA 1
ATOM 4429 C C . SER B 1 96 ? 3.018 -15.797 -22.172 1 98.31 96 SER B C 1
ATOM 4431 O O . SER B 1 96 ? 2.148 -16.656 -22.047 1 98.31 96 SER B O 1
ATOM 4433 N N . ALA B 1 97 ? 3.455 -15.445 -23.359 1 98.5 97 ALA B N 1
ATOM 4434 C CA . ALA B 1 97 ? 2.922 -16.047 -24.578 1 98.5 97 ALA B CA 1
ATOM 4435 C C . ALA B 1 97 ? 3.277 -17.531 -24.656 1 98.5 97 ALA B C 1
ATOM 4437 O O . ALA B 1 97 ? 2.447 -18.344 -25.062 1 98.5 97 ALA B O 1
ATOM 4438 N N . GLU B 1 98 ? 4.465 -17.844 -24.312 1 98.5 98 GLU B N 1
ATOM 4439 C CA . GLU B 1 98 ? 4.906 -19.234 -24.297 1 98.5 98 GLU B CA 1
ATOM 4440 C C . GLU B 1 98 ? 4.102 -20.062 -23.312 1 98.5 98 GLU B C 1
ATOM 4442 O O . GLU B 1 98 ? 3.826 -21.234 -23.547 1 98.5 98 GLU B O 1
ATOM 4447 N N . ASN B 1 99 ? 3.75 -19.484 -22.188 1 98.62 99 ASN B N 1
ATOM 4448 C CA . ASN B 1 99 ? 2.934 -20.188 -21.203 1 98.62 99 ASN B CA 1
ATOM 4449 C C . ASN B 1 99 ? 1.567 -20.562 -21.766 1 98.62 99 ASN B C 1
ATOM 4451 O O . ASN B 1 99 ? 1.058 -21.656 -21.5 1 98.62 99 ASN B O 1
ATOM 4455 N N . VAL B 1 100 ? 0.992 -19.656 -22.531 1 98.62 100 VAL B N 1
ATOM 4456 C CA . VAL B 1 100 ? -0.291 -19.953 -23.156 1 98.62 100 VAL B CA 1
ATOM 4457 C C . VAL B 1 100 ? -0.13 -21.094 -24.156 1 98.62 100 VAL B C 1
ATOM 4459 O O . VAL B 1 100 ? -0.931 -22.031 -24.156 1 98.62 100 VAL B O 1
ATOM 4462 N N . ALA B 1 101 ? 0.893 -21.047 -24.953 1 98.5 101 ALA B N 1
ATOM 4463 C CA . ALA B 1 101 ? 1.163 -22.109 -25.906 1 98.5 101 ALA B CA 1
ATOM 4464 C C . ALA B 1 101 ? 1.391 -23.438 -25.203 1 98.5 101 ALA B C 1
ATOM 4466 O O . ALA B 1 101 ? 0.93 -24.484 -25.672 1 98.5 101 ALA B O 1
ATOM 4467 N N . TRP B 1 102 ? 2.145 -23.375 -24.141 1 98.62 102 TRP B N 1
ATOM 4468 C CA . TRP B 1 102 ? 2.418 -24.562 -23.328 1 98.62 102 TRP B CA 1
ATOM 4469 C C . TRP B 1 102 ? 1.124 -25.172 -22.812 1 98.62 102 TRP B C 1
ATOM 4471 O O . TRP B 1 102 ? 0.925 -26.375 -22.875 1 98.62 102 TRP B O 1
ATOM 4481 N N . LEU B 1 103 ? 0.218 -24.375 -22.328 1 98.75 103 LEU B N 1
ATOM 4482 C CA . LEU B 1 103 ? -1.077 -24.844 -21.828 1 98.75 103 LEU B CA 1
ATOM 4483 C C . LEU B 1 103 ? -1.89 -25.484 -22.938 1 98.75 103 LEU B C 1
ATOM 4485 O O . LEU B 1 103 ? -2.504 -26.531 -22.734 1 98.75 103 LEU B O 1
ATOM 4489 N N . GLU B 1 104 ? -1.839 -24.875 -24.078 1 98.31 104 GLU B N 1
ATOM 4490 C CA . GLU B 1 104 ? -2.549 -25.438 -25.219 1 98.31 104 GLU B CA 1
ATOM 4491 C C . GLU B 1 104 ? -2 -26.812 -25.578 1 98.31 104 GLU B C 1
ATOM 4493 O O . GLU B 1 104 ? -2.764 -27.734 -25.906 1 98.31 104 GLU B O 1
ATOM 4498 N N . LYS B 1 105 ? -0.766 -26.906 -25.562 1 98 105 LYS B N 1
ATOM 4499 C CA . LYS B 1 105 ? -0.119 -28.172 -25.875 1 98 105 LYS B CA 1
ATOM 4500 C C . LYS B 1 105 ? -0.539 -29.266 -24.906 1 98 105 LYS B C 1
ATOM 4502 O O . LYS B 1 105 ? -0.646 -30.438 -25.281 1 98 105 LYS B O 1
ATOM 4507 N N . LEU B 1 106 ? -0.776 -28.922 -23.656 1 98.25 106 LEU B N 1
ATOM 4508 C CA . LEU B 1 106 ? -1.212 -29.891 -22.641 1 98.25 106 LEU B CA 1
ATOM 4509 C C . LEU B 1 106 ? -2.676 -30.266 -22.844 1 98.25 106 LEU B C 1
ATOM 4511 O O . LEU B 1 106 ? -3.168 -31.203 -22.234 1 98.25 106 LEU B O 1
ATOM 4515 N N . GLY B 1 107 ? -3.393 -29.469 -23.625 1 97.75 107 GLY B N 1
ATOM 4516 C CA . GLY B 1 107 ? -4.789 -29.766 -23.906 1 97.75 107 GLY B CA 1
ATOM 4517 C C . GLY B 1 107 ? -5.746 -28.734 -23.359 1 97.75 107 GLY B C 1
ATOM 4518 O O . GLY B 1 107 ? -6.965 -28.891 -23.453 1 97.75 107 GLY B O 1
ATOM 4519 N N . VAL B 1 108 ? -5.246 -27.656 -22.812 1 98.5 108 VAL B N 1
ATOM 4520 C CA . VAL B 1 108 ? -6.105 -26.609 -22.281 1 98.5 108 VAL B CA 1
ATOM 4521 C C . VAL B 1 108 ? -6.754 -25.844 -23.453 1 98.5 108 VAL B C 1
ATOM 4523 O O . VAL B 1 108 ? -6.094 -25.547 -24.438 1 98.5 108 VAL B O 1
ATOM 4526 N N . LYS B 1 109 ? -8.008 -25.578 -23.281 1 97.81 109 LYS B N 1
ATOM 4527 C CA . LYS B 1 109 ? -8.758 -24.844 -24.297 1 97.81 109 LYS B CA 1
ATOM 4528 C C . LYS B 1 109 ? -9.031 -23.406 -23.859 1 97.81 109 LYS B C 1
ATOM 4530 O O . LYS B 1 109 ? -9.336 -23.156 -22.688 1 97.81 109 LYS B O 1
ATOM 4535 N N . PHE B 1 110 ? -8.875 -22.531 -24.812 1 97.38 110 PHE B N 1
ATOM 4536 C CA . PHE B 1 110 ? -9.133 -21.109 -24.547 1 97.38 110 PHE B CA 1
ATOM 4537 C C . PHE B 1 110 ? -10.289 -20.609 -25.406 1 97.38 110 PHE B C 1
ATOM 4539 O O . PHE B 1 110 ? -10.461 -21.047 -26.547 1 97.38 110 PHE B O 1
ATOM 4546 N N . LYS B 1 111 ? -11.031 -19.625 -24.859 1 94.5 111 LYS B N 1
ATOM 4547 C CA . LYS B 1 111 ? -12.164 -19.031 -25.562 1 94.5 111 LYS B CA 1
ATOM 4548 C C . LYS B 1 111 ? -11.742 -17.766 -26.312 1 94.5 111 LYS B C 1
ATOM 4550 O O . LYS B 1 111 ? -12.398 -17.359 -27.266 1 94.5 111 LYS B O 1
ATOM 4555 N N . GLY B 1 112 ? -10.75 -17.156 -25.922 1 94.62 112 GLY B N 1
ATOM 4556 C CA . GLY B 1 112 ? -10.305 -15.883 -26.469 1 94.62 112 GLY B CA 1
ATOM 4557 C C . GLY B 1 112 ? -9.695 -14.969 -25.422 1 94.62 112 GLY B C 1
ATOM 4558 O O . GLY B 1 112 ? -9.406 -15.406 -24.312 1 94.62 112 GLY B O 1
ATOM 4559 N N . VAL B 1 113 ? -9.406 -13.797 -25.938 1 95.75 113 VAL B N 1
ATOM 4560 C CA . VAL B 1 113 ? -8.82 -12.789 -25.062 1 95.75 113 VAL B CA 1
ATOM 4561 C C . VAL B 1 113 ? -9.867 -11.742 -24.703 1 95.75 113 VAL B C 1
ATOM 4563 O O . VAL B 1 113 ? -10.648 -11.32 -25.547 1 95.75 113 VAL B O 1
ATOM 4566 N N . ALA B 1 114 ? -9.898 -11.398 -23.391 1 91 114 ALA B N 1
ATOM 4567 C CA . ALA B 1 114 ? -10.867 -10.43 -22.891 1 91 114 ALA B CA 1
ATOM 4568 C C . ALA B 1 114 ? -10.195 -9.406 -21.969 1 91 114 ALA B C 1
ATOM 4570 O O . ALA B 1 114 ? -8.977 -9.438 -21.781 1 91 114 ALA B O 1
ATOM 4571 N N . THR B 1 115 ? -10.953 -8.422 -21.641 1 85.75 115 THR B N 1
ATOM 4572 C CA . THR B 1 115 ? -10.523 -7.453 -20.625 1 85.75 115 THR B CA 1
ATOM 4573 C C . THR B 1 115 ? -11.469 -7.465 -19.438 1 85.75 115 THR B C 1
ATOM 4575 O O . THR B 1 115 ? -12.477 -8.18 -19.438 1 85.75 115 THR B O 1
ATOM 4578 N N . LEU B 1 116 ? -11.031 -6.863 -18.359 1 74.44 116 LEU B N 1
ATOM 4579 C CA . LEU B 1 116 ? -11.844 -6.594 -17.188 1 74.44 116 LEU B CA 1
ATOM 4580 C C . LEU B 1 116 ? -11.969 -5.094 -16.938 1 74.44 116 LEU B C 1
ATOM 4582 O O . LEU B 1 116 ? -10.961 -4.402 -16.766 1 74.44 116 LEU B O 1
ATOM 4586 N N . GLY B 1 117 ? -13.164 -4.648 -16.938 1 67 117 GLY B N 1
ATOM 4587 C CA . GLY B 1 117 ? -13.359 -3.221 -16.734 1 67 117 GLY B CA 1
ATOM 4588 C C . GLY B 1 117 ? -12.68 -2.373 -17.797 1 67 117 GLY B C 1
ATOM 4589 O O . GLY B 1 117 ? -12.891 -2.572 -19 1 67 117 GLY B O 1
ATOM 4590 N N . ALA B 1 118 ? -11.898 -1.443 -17.297 1 65.44 118 ALA B N 1
ATOM 4591 C CA . ALA B 1 118 ? -11.164 -0.534 -18.172 1 65.44 118 ALA B CA 1
ATOM 4592 C C . ALA B 1 118 ? -9.727 -1.008 -18.375 1 65.44 118 ALA B C 1
ATOM 4594 O O . ALA B 1 118 ? -8.867 -0.23 -18.797 1 65.44 118 ALA B O 1
ATOM 4595 N N . GLY B 1 119 ? -9.586 -2.273 -18.203 1 79.38 119 GLY B N 1
ATOM 4596 C CA . GLY B 1 119 ? -8.227 -2.777 -18.312 1 79.38 119 GLY B CA 1
ATOM 4597 C C . GLY B 1 119 ? -7.816 -3.123 -19.719 1 79.38 119 GLY B C 1
ATOM 4598 O O . GLY B 1 119 ? -8.547 -2.828 -20.672 1 79.38 119 GLY B O 1
ATOM 4599 N N . LEU B 1 120 ? -6.574 -3.725 -19.859 1 87.06 120 LEU B N 1
ATOM 4600 C CA . LEU B 1 120 ? -6 -4.117 -21.141 1 87.06 120 LEU B CA 1
ATOM 4601 C C . LEU B 1 120 ? -6.504 -5.496 -21.562 1 87.06 120 LEU B C 1
ATOM 4603 O O . LEU B 1 120 ? -6.93 -6.289 -20.719 1 87.06 120 LEU B O 1
ATOM 4607 N N . ASN B 1 121 ? -6.539 -5.691 -22.797 1 92.31 121 ASN B N 1
ATOM 4608 C CA . ASN B 1 121 ? -6.945 -6.984 -23.344 1 92.31 121 ASN B CA 1
ATOM 4609 C C . ASN B 1 121 ? -5.828 -8.016 -23.219 1 92.31 121 ASN B C 1
ATOM 4611 O O . ASN B 1 121 ? -5.199 -8.375 -24.219 1 92.31 121 ASN B O 1
ATOM 4615 N N . THR B 1 122 ? -5.625 -8.477 -22 1 95 122 THR B N 1
ATOM 4616 C CA . THR B 1 122 ? -4.504 -9.367 -21.734 1 95 122 THR B CA 1
ATOM 4617 C C . THR B 1 122 ? -4.996 -10.688 -21.141 1 95 122 THR B C 1
ATOM 4619 O O . THR B 1 122 ? -4.199 -11.578 -20.844 1 95 122 THR B O 1
ATOM 4622 N N . TRP B 1 123 ? -6.277 -10.82 -20.938 1 95.38 123 TRP B N 1
ATOM 4623 C CA . TRP B 1 123 ? -6.867 -11.922 -20.188 1 95.38 123 TRP B CA 1
ATOM 4624 C C . TRP B 1 123 ? -7.242 -13.07 -21.125 1 95.38 123 TRP B C 1
ATOM 4626 O O . TRP B 1 123 ? -8.305 -13.055 -21.75 1 95.38 123 TRP B O 1
ATOM 4636 N N . HIS B 1 124 ? -6.449 -14.102 -21.188 1 97.31 124 HIS B N 1
ATOM 4637 C CA . HIS B 1 124 ? -6.742 -15.289 -21.984 1 97.31 124 HIS B CA 1
ATOM 4638 C C . HIS B 1 124 ? -7.688 -16.234 -21.25 1 97.31 124 HIS B C 1
ATOM 4640 O O . HIS B 1 124 ? -7.27 -16.953 -20.344 1 97.31 124 HIS B O 1
ATOM 4646 N N . MET B 1 125 ? -8.859 -16.266 -21.703 1 96.69 125 MET B N 1
ATOM 4647 C CA . MET B 1 125 ? -9.953 -16.891 -20.984 1 96.69 125 MET B CA 1
ATOM 4648 C C . MET B 1 125 ? -9.953 -18.406 -21.203 1 96.69 125 MET B C 1
ATOM 4650 O O . MET B 1 125 ? -10.008 -18.859 -22.344 1 96.69 125 MET B O 1
ATOM 4654 N N . PHE B 1 126 ? -9.938 -19.172 -20.078 1 97.19 126 PHE B N 1
ATOM 4655 C CA . PHE B 1 126 ? -10.109 -20.609 -20.188 1 97.19 126 PHE B CA 1
ATOM 4656 C C . PHE B 1 126 ? -11.5 -20.953 -20.688 1 97.19 126 PHE B C 1
ATOM 4658 O O . PHE B 1 126 ? -12.477 -20.297 -20.328 1 97.19 126 PHE B O 1
ATOM 4665 N N . ASP B 1 127 ? -11.617 -21.922 -21.547 1 96 127 ASP B N 1
ATOM 4666 C CA . ASP B 1 127 ? -12.914 -22.516 -21.859 1 96 127 ASP B CA 1
ATOM 4667 C C . ASP B 1 127 ? -13.352 -23.5 -20.766 1 96 127 ASP B C 1
ATOM 4669 O O . ASP B 1 127 ? -12.898 -24.641 -20.734 1 96 127 ASP B O 1
ATOM 4673 N N . GLY B 1 128 ? -14.195 -23.062 -19.844 1 94.06 128 GLY B N 1
ATOM 4674 C CA . GLY B 1 128 ? -14.625 -23.891 -18.719 1 94.06 128 GLY B CA 1
ATOM 4675 C C . GLY B 1 128 ? -13.898 -23.562 -17.438 1 94.06 128 GLY B C 1
ATOM 4676 O O . GLY B 1 128 ? -13.688 -24.438 -16.594 1 94.06 128 GLY B O 1
ATOM 4677 N N . LEU B 1 129 ? -13.352 -22.438 -17.266 1 94.12 129 LEU B N 1
ATOM 4678 C CA . LEU B 1 129 ? -12.656 -21.953 -16.078 1 94.12 129 LEU B CA 1
ATOM 4679 C C . LEU B 1 129 ? -11.398 -22.766 -15.812 1 94.12 129 LEU B C 1
ATOM 4681 O O . LEU B 1 129 ? -11.047 -23.641 -16.609 1 94.12 129 LEU B O 1
ATOM 4685 N N . GLY B 1 130 ? -10.734 -22.422 -14.773 1 96.5 130 GLY B N 1
ATOM 4686 C CA . GLY B 1 130 ? -9.562 -23.172 -14.352 1 96.5 130 GLY B CA 1
ATOM 4687 C C . GLY B 1 130 ? -9.859 -24.625 -14.047 1 96.5 130 GLY B C 1
ATOM 4688 O O . GLY B 1 130 ? -8.984 -25.484 -14.18 1 96.5 130 GLY B O 1
ATOM 4689 N N . ASN B 1 131 ? -11.086 -24.875 -13.711 1 97 131 ASN B N 1
ATOM 4690 C CA . ASN B 1 131 ? -11.492 -26.25 -13.453 1 97 131 ASN B CA 1
ATOM 4691 C C . ASN B 1 131 ? -11.234 -27.141 -14.656 1 97 131 ASN B C 1
ATOM 4693 O O . ASN B 1 131 ? -10.641 -28.219 -14.523 1 97 131 ASN B O 1
ATOM 4697 N N . HIS B 1 132 ? -11.633 -26.703 -15.773 1 96.81 132 HIS B N 1
ATOM 4698 C CA . HIS B 1 132 ? -11.406 -27.469 -17 1 96.81 132 HIS B CA 1
ATOM 4699 C C . HIS B 1 132 ? -9.914 -27.547 -17.328 1 96.81 132 HIS B C 1
ATOM 4701 O O . HIS B 1 132 ? -9.414 -28.609 -17.719 1 96.81 132 HIS B O 1
ATOM 4707 N N . ALA B 1 133 ? -9.242 -26.438 -17.234 1 98 133 ALA B N 1
ATOM 4708 C CA . ALA B 1 133 ? -7.805 -26.422 -17.516 1 98 133 ALA B CA 1
ATOM 4709 C C . ALA B 1 133 ? -7.059 -27.422 -16.641 1 98 133 ALA B C 1
ATOM 4711 O O . ALA B 1 133 ? -6.191 -28.156 -17.141 1 98 133 ALA B O 1
ATOM 4712 N N . ILE B 1 134 ? -7.484 -27.5 -15.367 1 98.56 134 ILE B N 1
ATOM 4713 C CA . ILE B 1 134 ? -6.77 -28.328 -14.391 1 98.56 134 ILE B CA 1
ATOM 4714 C C . ILE B 1 134 ? -7.184 -29.781 -14.555 1 98.56 134 ILE B C 1
ATOM 4716 O O . ILE B 1 134 ? -6.332 -30.656 -14.758 1 98.56 134 ILE B O 1
ATOM 4720 N N . HIS B 1 135 ? -8.469 -30.109 -14.602 1 98.5 135 HIS B N 1
ATOM 4721 C CA . HIS B 1 135 ? -8.945 -31.469 -14.414 1 98.5 135 HIS B CA 1
ATOM 4722 C C . HIS B 1 135 ? -9.102 -32.188 -15.75 1 98.5 135 HIS B C 1
ATOM 4724 O O . HIS B 1 135 ? -9.117 -33.406 -15.805 1 98.5 135 HIS B O 1
ATOM 4730 N N . ASP B 1 136 ? -9.18 -31.375 -16.828 1 98.38 136 ASP B N 1
ATOM 4731 C CA . ASP B 1 136 ? -9.336 -32.031 -18.125 1 98.38 136 ASP B CA 1
ATOM 4732 C C . ASP B 1 136 ? -8.008 -32.062 -18.891 1 98.38 136 ASP B C 1
ATOM 4734 O O . ASP B 1 136 ? -7.867 -32.781 -19.859 1 98.38 136 ASP B O 1
ATOM 4738 N N . ALA B 1 137 ? -7.059 -31.281 -18.406 1 98.62 137 ALA B N 1
ATOM 4739 C CA . ALA B 1 137 ? -5.859 -31.172 -19.234 1 98.62 137 ALA B CA 1
ATOM 4740 C C . ALA B 1 137 ? -4.598 -31.344 -18.391 1 98.62 137 ALA B C 1
ATOM 4742 O O . ALA B 1 137 ? -3.924 -32.375 -18.469 1 98.62 137 ALA B O 1
ATOM 4743 N N . ILE B 1 138 ? -4.293 -30.453 -17.453 1 98.81 138 ILE B N 1
ATOM 4744 C CA . ILE B 1 138 ? -2.99 -30.359 -16.797 1 98.81 138 ILE B CA 1
ATOM 4745 C C . ILE B 1 138 ? -2.773 -31.578 -15.914 1 98.81 138 ILE B C 1
ATOM 4747 O O . ILE B 1 138 ? -1.762 -32.281 -16.031 1 98.81 138 ILE B O 1
ATOM 4751 N N . GLU B 1 139 ? -3.742 -31.828 -15.008 1 98.81 139 GLU B N 1
ATOM 4752 C CA . GLU B 1 139 ? -3.59 -32.906 -14.039 1 98.81 139 GLU B CA 1
ATOM 4753 C C . GLU B 1 139 ? -3.58 -34.281 -14.727 1 98.81 139 GLU B C 1
ATOM 4755 O O . GLU B 1 139 ? -2.736 -35.125 -14.422 1 98.81 139 GLU B O 1
ATOM 4760 N N . PRO B 1 140 ? -4.523 -34.531 -15.688 1 98.69 140 PRO B N 1
ATOM 4761 C CA . PRO B 1 140 ? -4.473 -35.812 -16.406 1 98.69 140 PRO B CA 1
ATOM 4762 C C . PRO B 1 140 ? -3.141 -36.031 -17.125 1 98.69 140 PRO B C 1
ATOM 4764 O O . PRO B 1 140 ? -2.611 -37.156 -17.109 1 98.69 140 PRO B O 1
ATOM 4767 N N . PHE B 1 141 ? -2.635 -35.031 -17.719 1 98.56 141 PHE B N 1
ATOM 4768 C CA . PHE B 1 141 ? -1.338 -35.125 -18.375 1 98.56 141 PHE B CA 1
ATOM 4769 C C . PHE B 1 141 ? -0.252 -35.531 -17.375 1 98.56 141 PHE B C 1
ATOM 4771 O O . PHE B 1 141 ? 0.542 -36.438 -17.656 1 98.56 141 PHE B O 1
ATOM 4778 N N . ALA B 1 142 ? -0.204 -34.781 -16.219 1 98.75 142 ALA B N 1
ATOM 4779 C CA . ALA B 1 142 ? 0.815 -35.062 -15.211 1 98.75 142 ALA B CA 1
ATOM 4780 C C . ALA B 1 142 ? 0.718 -36.5 -14.695 1 98.75 142 ALA B C 1
ATOM 4782 O O . ALA B 1 142 ? 1.727 -37.188 -14.602 1 98.75 142 ALA B O 1
ATOM 4783 N N . LYS B 1 143 ? -0.485 -36.969 -14.398 1 98.44 143 LYS B N 1
ATOM 4784 C CA . LYS B 1 143 ? -0.703 -38.312 -13.883 1 98.44 143 LYS B CA 1
ATOM 4785 C C . LYS B 1 143 ? -0.295 -39.344 -14.914 1 98.44 143 LYS B C 1
ATOM 4787 O O . LYS B 1 143 ? 0.38 -40.344 -14.57 1 98.44 143 LYS B O 1
ATOM 4792 N N . LYS B 1 144 ? -0.721 -39.094 -16.094 1 98.19 144 LYS B N 1
ATOM 4793 C CA . LYS B 1 144 ? -0.412 -40 -17.172 1 98.19 144 LYS B CA 1
ATOM 4794 C C . LYS B 1 144 ? 1.096 -40.188 -17.328 1 98.19 144 LYS B C 1
ATOM 4796 O O . LYS B 1 144 ? 1.563 -41.281 -17.703 1 98.19 144 LYS B O 1
ATOM 4801 N N . HIS B 1 145 ? 1.821 -39.188 -16.953 1 98.06 145 HIS B N 1
ATOM 4802 C CA . HIS B 1 145 ? 3.256 -39.219 -17.219 1 98.06 145 HIS B CA 1
ATOM 4803 C C . HIS B 1 145 ? 4.047 -39.438 -15.93 1 98.06 145 HIS B C 1
ATOM 4805 O O . HIS B 1 145 ? 5.246 -39.156 -15.875 1 98.06 145 HIS B O 1
ATOM 4811 N N . GLY B 1 146 ? 3.318 -39.781 -14.852 1 96.81 146 GLY B N 1
ATOM 4812 C CA . GLY B 1 146 ? 4.062 -40.344 -13.742 1 96.81 146 GLY B CA 1
ATOM 4813 C C . GLY B 1 146 ? 3.967 -39.531 -12.469 1 96.81 146 GLY B C 1
ATOM 4814 O O . GLY B 1 146 ? 4.516 -39.938 -11.43 1 96.81 146 GLY B O 1
ATOM 4815 N N . ALA B 1 147 ? 3.303 -38.469 -12.461 1 98.62 147 ALA B N 1
ATOM 4816 C CA . ALA B 1 147 ? 3.117 -37.719 -11.227 1 98.62 147 ALA B CA 1
ATOM 4817 C C . ALA B 1 147 ? 2.191 -38.438 -10.258 1 98.62 147 ALA B C 1
ATOM 4819 O O . ALA B 1 147 ? 1.167 -39 -10.672 1 98.62 147 ALA B O 1
ATOM 4820 N N . GLU B 1 148 ? 2.561 -38.5 -9.031 1 98.75 148 GLU B N 1
ATOM 4821 C CA . GLU B 1 148 ? 1.681 -39.031 -8 1 98.75 148 GLU B CA 1
ATOM 4822 C C . GLU B 1 148 ? 1.003 -37.906 -7.215 1 98.75 148 GLU B C 1
ATOM 4824 O O . GLU B 1 148 ? 1.647 -36.938 -6.84 1 98.75 148 GLU B O 1
ATOM 4829 N N . TYR B 1 149 ? -0.272 -38.062 -7.074 1 98.62 149 TYR B N 1
ATOM 4830 C CA . TYR B 1 149 ? -1.066 -37.125 -6.277 1 98.62 149 TYR B CA 1
ATOM 4831 C C . TYR B 1 149 ? -1.634 -37.812 -5.043 1 98.62 149 TYR B C 1
ATOM 4833 O O . TYR B 1 149 ? -2.207 -38.906 -5.137 1 98.62 149 TYR B O 1
ATOM 4841 N N . ILE B 1 150 ? -1.429 -37.219 -3.939 1 98.44 150 ILE B N 1
ATOM 4842 C CA . ILE B 1 150 ? -2.156 -37.656 -2.754 1 98.44 150 ILE B CA 1
ATOM 4843 C C . ILE B 1 150 ? -2.963 -36.5 -2.184 1 98.44 150 ILE B C 1
ATOM 4845 O O . ILE B 1 150 ? -2.516 -35.344 -2.213 1 98.44 150 ILE B O 1
ATOM 4849 N N . THR B 1 151 ? -4.168 -36.719 -1.727 1 98.06 151 THR B N 1
ATOM 4850 C CA . THR B 1 151 ? -5.059 -35.75 -1.115 1 98.06 151 THR B CA 1
ATOM 4851 C C . THR B 1 151 ? -5.32 -36.094 0.349 1 98.06 151 THR B C 1
ATOM 4853 O O . THR B 1 151 ? -4.852 -37.125 0.844 1 98.06 151 THR B O 1
ATOM 4856 N N . SER B 1 152 ? -5.938 -35.188 1.061 1 97.88 152 SER B N 1
ATOM 4857 C CA . SER B 1 152 ? -6.207 -35.375 2.482 1 97.88 152 SER B CA 1
ATOM 4858 C C . SER B 1 152 ? -4.93 -35.688 3.248 1 97.88 152 SER B C 1
ATOM 4860 O O . SER B 1 152 ? -4.914 -36.594 4.078 1 97.88 152 SER B O 1
ATOM 4862 N N . ALA B 1 153 ? -3.896 -35.031 2.871 1 98.06 153 ALA B N 1
ATOM 4863 C CA . ALA B 1 153 ? -2.582 -35.125 3.498 1 98.06 153 ALA B CA 1
ATOM 4864 C C . ALA B 1 153 ? -1.907 -33.781 3.6 1 98.06 153 ALA B C 1
ATOM 4866 O O . ALA B 1 153 ? -2.014 -32.938 2.686 1 98.06 153 ALA B O 1
ATOM 4867 N N . SER B 1 154 ? -1.267 -33.594 4.691 1 97.62 154 SER B N 1
ATOM 4868 C CA . SER B 1 154 ? -0.606 -32.312 4.887 1 97.62 154 SER B CA 1
ATOM 4869 C C . SER B 1 154 ? 0.891 -32.469 5.117 1 97.62 154 SER B C 1
ATOM 4871 O O . SER B 1 154 ? 1.316 -33.438 5.738 1 97.62 154 SER B O 1
ATOM 4873 N N . VAL B 1 155 ? 1.674 -31.594 4.566 1 98.62 155 VAL B N 1
ATOM 4874 C CA . VAL B 1 155 ? 3.09 -31.531 4.914 1 98.62 155 VAL B CA 1
ATOM 4875 C C . VAL B 1 155 ? 3.264 -30.781 6.238 1 98.62 155 VAL B C 1
ATOM 4877 O O . VAL B 1 155 ? 2.852 -29.641 6.375 1 98.62 155 VAL B O 1
ATOM 4880 N N . LYS B 1 156 ? 3.971 -31.406 7.164 1 98.19 156 LYS B N 1
ATOM 4881 C CA . LYS B 1 156 ? 4.059 -30.859 8.516 1 98.19 156 LYS B CA 1
ATOM 4882 C C . LYS B 1 156 ? 5.438 -30.266 8.781 1 98.19 156 LYS B C 1
ATOM 4884 O O . LYS B 1 156 ? 5.586 -29.391 9.648 1 98.19 156 LYS B O 1
ATOM 4889 N N . GLU B 1 157 ? 6.344 -30.797 8 1 98.38 157 GLU B N 1
ATOM 4890 C CA . GLU B 1 157 ? 7.723 -30.406 8.266 1 98.38 157 GLU B CA 1
ATOM 4891 C C . GLU B 1 157 ? 8.57 -30.484 7.004 1 98.38 157 GLU B C 1
ATOM 4893 O O . GLU B 1 157 ? 8.398 -31.391 6.184 1 98.38 157 GLU B O 1
ATOM 4898 N N . LEU B 1 158 ? 9.453 -29.5 6.887 1 98.69 158 LEU B N 1
ATOM 4899 C CA . LEU B 1 158 ? 10.555 -29.609 5.938 1 98.69 158 LEU B CA 1
ATOM 4900 C C . LEU B 1 158 ? 11.773 -30.25 6.594 1 98.69 158 LEU B C 1
ATOM 4902 O O . LEU B 1 158 ? 12.188 -29.828 7.68 1 98.69 158 LEU B O 1
ATOM 4906 N N . VAL B 1 159 ? 12.266 -31.219 5.977 1 98.12 159 VAL B N 1
ATOM 4907 C CA . VAL B 1 159 ? 13.453 -31.891 6.496 1 98.12 159 VAL B CA 1
ATOM 4908 C C . VAL B 1 159 ? 14.711 -31.281 5.863 1 98.12 159 VAL B C 1
ATOM 4910 O O . VAL B 1 159 ? 14.789 -31.141 4.641 1 98.12 159 VAL B O 1
ATOM 4913 N N . SER B 1 160 ? 15.594 -30.844 6.707 1 95.88 160 SER B N 1
ATOM 4914 C CA . SER B 1 160 ? 16.828 -30.219 6.234 1 95.88 160 SER B CA 1
ATOM 4915 C C . SER B 1 160 ? 18.062 -31 6.707 1 95.88 160 SER B C 1
ATOM 4917 O O . SER B 1 160 ? 18.062 -31.562 7.801 1 95.88 160 SER B O 1
ATOM 4919 N N . ASN B 1 161 ? 18.984 -31.141 5.875 1 92.12 161 ASN B N 1
ATOM 4920 C CA . ASN B 1 161 ? 20.328 -31.656 6.168 1 92.12 161 ASN B CA 1
ATOM 4921 C C . ASN B 1 161 ? 21.406 -30.688 5.719 1 92.12 161 ASN B C 1
ATOM 4923 O O . ASN B 1 161 ? 21.562 -30.422 4.523 1 92.12 161 ASN B O 1
ATOM 4927 N N . ASN B 1 162 ? 22.312 -30.156 6.59 1 87.94 162 ASN B N 1
ATOM 4928 C CA . ASN B 1 162 ? 23.359 -29.203 6.281 1 87.94 162 ASN B CA 1
ATOM 4929 C C . ASN B 1 162 ? 22.828 -28.016 5.492 1 87.94 162 ASN B C 1
ATOM 4931 O O . ASN B 1 162 ? 23.344 -27.688 4.418 1 87.94 162 ASN B O 1
ATOM 4935 N N . ASP B 1 163 ? 21.656 -27.5 5.816 1 86.62 163 ASP B N 1
ATOM 4936 C CA . ASP B 1 163 ? 21.047 -26.266 5.301 1 86.62 163 ASP B CA 1
ATOM 4937 C C . ASP B 1 163 ? 20.453 -26.5 3.912 1 86.62 163 ASP B C 1
ATOM 4939 O O . ASP B 1 163 ? 20.219 -25.531 3.172 1 86.62 163 ASP B O 1
ATOM 4943 N N . LYS B 1 164 ? 20.359 -27.812 3.625 1 95 164 LYS B N 1
ATOM 4944 C CA . LYS B 1 164 ? 19.688 -28.203 2.381 1 95 164 LYS B CA 1
ATOM 4945 C C . LYS B 1 164 ? 18.391 -28.953 2.656 1 95 164 LYS B C 1
ATOM 4947 O O . LYS B 1 164 ? 18.344 -29.828 3.514 1 95 164 LYS B O 1
ATOM 4952 N N . ILE B 1 165 ? 17.375 -28.547 2.004 1 98.31 165 ILE B N 1
ATOM 4953 C CA . ILE B 1 165 ? 16.109 -29.25 2.125 1 98.31 165 ILE B CA 1
ATOM 4954 C C . ILE B 1 165 ? 16.188 -30.594 1.392 1 98.31 165 ILE B C 1
ATOM 4956 O O . ILE B 1 165 ? 16.5 -30.641 0.199 1 98.31 165 ILE B O 1
ATOM 4960 N N . THR B 1 166 ? 15.852 -31.703 2.111 1 97.81 166 THR B N 1
ATOM 4961 C CA . THR B 1 166 ? 16.047 -33.031 1.543 1 97.81 166 THR B CA 1
ATOM 4962 C C . THR B 1 166 ? 14.727 -33.812 1.548 1 97.81 166 THR B C 1
ATOM 4964 O O . THR B 1 166 ? 14.695 -34.969 1.157 1 97.81 166 THR B O 1
ATOM 4967 N N . GLY B 1 167 ? 13.758 -33.188 2.027 1 98.31 167 GLY B N 1
ATOM 4968 C CA . GLY B 1 167 ? 12.477 -33.875 2.016 1 98.31 167 GLY B CA 1
ATOM 4969 C C . GLY B 1 167 ? 11.438 -33.219 2.914 1 98.31 167 GLY B C 1
ATOM 4970 O O . GLY B 1 167 ? 11.547 -32.062 3.252 1 98.31 167 GLY B O 1
ATOM 4971 N N . VAL B 1 168 ? 10.344 -34.031 3.15 1 98.75 168 VAL B N 1
ATOM 4972 C CA . VAL B 1 168 ? 9.242 -33.531 3.969 1 98.75 168 VAL B CA 1
ATOM 4973 C C . VAL B 1 168 ? 8.711 -34.688 4.855 1 98.75 168 VAL B C 1
ATOM 4975 O O . VAL B 1 168 ? 9.039 -35.844 4.637 1 98.75 168 VAL B O 1
ATOM 4978 N N . VAL B 1 169 ? 8.008 -34.281 5.879 1 98.81 169 VAL B N 1
ATOM 4979 C CA . VAL B 1 169 ? 7.164 -35.188 6.629 1 98.81 169 VAL B CA 1
ATOM 4980 C C . VAL B 1 169 ? 5.691 -34.906 6.336 1 98.81 169 VAL B C 1
ATOM 4982 O O . VAL B 1 169 ? 5.234 -33.781 6.492 1 98.81 169 VAL B O 1
ATOM 4985 N N . ILE B 1 170 ? 4.961 -35.906 5.848 1 98.56 170 ILE B N 1
ATOM 4986 C CA . ILE B 1 170 ? 3.543 -35.75 5.562 1 98.56 170 ILE B CA 1
ATOM 4987 C C . ILE B 1 170 ? 2.709 -36.469 6.621 1 98.56 170 ILE B C 1
ATOM 4989 O O . ILE B 1 170 ? 3.191 -37.375 7.289 1 98.56 170 ILE B O 1
ATOM 4993 N N . GLU B 1 171 ? 1.547 -35.906 6.852 1 98.44 171 GLU B N 1
ATOM 4994 C CA . GLU B 1 171 ? 0.581 -36.5 7.77 1 98.44 171 GLU B CA 1
ATOM 4995 C C . GLU B 1 171 ? -0.753 -36.781 7.078 1 98.44 171 GLU B C 1
ATOM 4997 O O . GLU B 1 171 ? -1.302 -35.875 6.422 1 98.44 171 GLU B O 1
ATOM 5002 N N . ASP B 1 172 ? -1.171 -38 7.16 1 97.75 172 ASP B N 1
ATOM 5003 C CA . ASP B 1 172 ? -2.506 -38.344 6.684 1 97.75 172 ASP B CA 1
ATOM 5004 C C . ASP B 1 172 ? -3.582 -37.688 7.555 1 97.75 172 ASP B C 1
ATOM 5006 O O . ASP B 1 172 ? -3.5 -37.75 8.781 1 97.75 172 ASP B O 1
ATOM 5010 N N . TYR B 1 173 ? -4.539 -37.156 6.895 1 95.12 173 TYR B N 1
ATOM 5011 C CA . TYR B 1 173 ? -5.555 -36.438 7.633 1 95.12 173 TYR B CA 1
ATOM 5012 C C . TYR B 1 173 ? -6.375 -37.344 8.523 1 95.12 173 TYR B C 1
ATOM 5014 O O . TYR B 1 173 ? -6.637 -37.031 9.68 1 95.12 173 TYR B O 1
ATOM 5022 N N . GLU B 1 174 ? -6.75 -38.438 8.039 1 94.5 174 GLU B N 1
ATOM 5023 C CA . GLU B 1 174 ? -7.664 -39.344 8.734 1 94.5 174 GLU B CA 1
ATOM 5024 C C . GLU B 1 174 ? -6.93 -40.156 9.789 1 94.5 174 GLU B C 1
ATOM 5026 O O . GLU B 1 174 ? -7.312 -40.156 10.961 1 94.5 174 GLU B O 1
ATOM 5031 N N . THR B 1 175 ? -5.883 -40.844 9.453 1 96.75 175 THR B N 1
ATOM 5032 C CA . THR B 1 175 ? -5.207 -41.781 10.336 1 96.75 175 THR B CA 1
ATOM 5033 C C . THR B 1 175 ? -4.184 -41.062 11.211 1 96.75 175 THR B C 1
ATOM 5035 O O . THR B 1 175 ? -3.707 -41.625 12.195 1 96.75 175 THR B O 1
ATOM 5038 N N . LYS B 1 176 ? -3.766 -39.938 10.836 1 96.75 176 LYS B N 1
ATOM 5039 C CA . LYS B 1 176 ? -2.754 -39.125 11.523 1 96.75 176 LYS B CA 1
ATOM 5040 C C . LYS B 1 176 ? -1.38 -39.781 11.438 1 96.75 176 LYS B C 1
ATOM 5042 O O . LYS B 1 176 ? -0.443 -39.375 12.117 1 96.75 176 LYS B O 1
ATOM 5047 N N . LYS B 1 177 ? -1.255 -40.812 10.594 1 97.62 177 LYS B N 1
ATOM 5048 C CA . LYS B 1 177 ? 0.049 -41.406 10.375 1 97.62 177 LYS B CA 1
ATOM 5049 C C . LYS B 1 177 ? 0.989 -40.469 9.625 1 97.62 177 LYS B C 1
ATOM 5051 O O . LYS B 1 177 ? 0.564 -39.781 8.711 1 97.62 177 LYS B O 1
ATOM 5056 N N . MET B 1 178 ? 2.225 -40.562 10.047 1 98 178 MET B N 1
ATOM 5057 C CA . MET B 1 178 ? 3.26 -39.719 9.43 1 98 178 MET B CA 1
ATOM 5058 C C . MET B 1 178 ? 4.141 -40.562 8.5 1 98 178 MET B C 1
ATOM 5060 O O . MET B 1 178 ? 4.324 -41.75 8.719 1 98 178 MET B O 1
ATOM 5064 N N . GLN B 1 179 ? 4.602 -40 7.453 1 98.38 179 GLN B N 1
ATOM 5065 C CA . GLN B 1 179 ? 5.527 -40.594 6.5 1 98.38 179 GLN B CA 1
ATOM 5066 C C . GLN B 1 179 ? 6.629 -39.625 6.109 1 98.38 179 GLN B C 1
ATOM 5068 O O . GLN B 1 179 ? 6.352 -38.469 5.773 1 98.38 179 GLN B O 1
ATOM 5073 N N . LYS B 1 180 ? 7.836 -40.031 6.266 1 98.25 180 LYS B N 1
ATOM 5074 C CA . LYS B 1 180 ? 8.969 -39.25 5.805 1 98.25 180 LYS B CA 1
ATOM 5075 C C . LYS B 1 180 ? 9.258 -39.5 4.328 1 98.25 180 LYS B C 1
ATOM 5077 O O . LYS B 1 180 ? 9.367 -40.656 3.898 1 98.25 180 LYS B O 1
ATOM 5082 N N . ILE B 1 181 ? 9.32 -38.438 3.582 1 98.56 181 ILE B N 1
ATOM 5083 C CA . ILE B 1 181 ? 9.586 -38.5 2.148 1 98.56 181 ILE B CA 1
ATOM 5084 C C . ILE B 1 181 ? 10.891 -37.781 1.826 1 98.56 181 ILE B C 1
ATOM 5086 O O . ILE B 1 181 ? 11.078 -36.625 2.225 1 98.56 181 ILE B O 1
ATOM 5090 N N . THR B 1 182 ? 11.797 -38.438 1.156 1 98.19 182 THR B N 1
ATOM 5091 C CA . THR B 1 182 ? 13 -37.75 0.659 1 98.19 182 THR B CA 1
ATOM 5092 C C . THR B 1 182 ? 12.773 -37.188 -0.741 1 98.19 182 THR B C 1
ATOM 5094 O O . THR B 1 182 ? 12.047 -37.781 -1.542 1 98.19 182 THR B O 1
ATOM 5097 N N . ALA B 1 183 ? 13.32 -36.062 -1.009 1 97.94 183 ALA B N 1
ATOM 5098 C CA . ALA B 1 183 ? 13.234 -35.406 -2.318 1 97.94 183 ALA B CA 1
ATOM 5099 C C . ALA B 1 183 ? 14.438 -34.5 -2.559 1 97.94 183 ALA B C 1
ATOM 5101 O O . ALA B 1 183 ? 15.078 -34.062 -1.61 1 97.94 183 ALA B O 1
ATOM 5102 N N . LYS B 1 184 ? 14.766 -34.281 -3.793 1 96.25 184 LYS B N 1
ATOM 5103 C CA . LYS B 1 184 ? 15.867 -33.406 -4.16 1 96.25 184 LYS B CA 1
ATOM 5104 C C . LYS B 1 184 ? 15.477 -31.938 -4 1 96.25 184 LYS B C 1
ATOM 5106 O O . LYS B 1 184 ? 16.328 -31.078 -3.779 1 96.25 184 LYS B O 1
ATOM 5111 N N . ALA B 1 185 ? 14.234 -31.656 -4.16 1 98.19 185 ALA B N 1
ATOM 5112 C CA . ALA B 1 185 ? 13.711 -30.297 -4.012 1 98.19 185 ALA B CA 1
ATOM 5113 C C . ALA B 1 185 ? 12.258 -30.312 -3.559 1 98.19 185 ALA B C 1
ATOM 5115 O O . ALA B 1 185 ? 11.555 -31.312 -3.73 1 98.19 185 ALA B O 1
ATOM 5116 N N . VAL B 1 186 ? 11.852 -29.266 -2.898 1 98.81 186 VAL B N 1
ATOM 5117 C CA . VAL B 1 186 ? 10.477 -29.047 -2.475 1 98.81 186 VAL B CA 1
ATOM 5118 C C . VAL B 1 186 ? 9.961 -27.719 -3.025 1 98.81 186 VAL B C 1
ATOM 5120 O O . VAL B 1 186 ? 10.672 -26.719 -2.982 1 98.81 186 VAL B O 1
ATOM 5123 N N . ILE B 1 187 ? 8.773 -27.703 -3.629 1 98.88 187 ILE B N 1
ATOM 5124 C CA . ILE B 1 187 ? 8.109 -26.484 -4.078 1 98.88 187 ILE B CA 1
ATOM 5125 C C . ILE B 1 187 ? 6.902 -26.188 -3.186 1 98.88 187 ILE B C 1
ATOM 5127 O O . ILE B 1 187 ? 5.977 -27 -3.1 1 98.88 187 ILE B O 1
ATOM 5131 N N . LEU B 1 188 ? 6.922 -25.094 -2.502 1 98.81 188 LEU B N 1
ATOM 5132 C CA . LEU B 1 188 ? 5.77 -24.641 -1.731 1 98.81 188 LEU B CA 1
ATOM 5133 C C . LEU B 1 188 ? 4.777 -23.891 -2.621 1 98.81 188 LEU B C 1
ATOM 5135 O O . LEU B 1 188 ? 5.074 -22.797 -3.117 1 98.81 188 LEU B O 1
ATOM 5139 N N . ALA B 1 189 ? 3.65 -24.438 -2.869 1 98.31 189 ALA B N 1
ATOM 5140 C CA . ALA B 1 189 ? 2.564 -23.922 -3.701 1 98.31 189 ALA B CA 1
ATOM 5141 C C . ALA B 1 189 ? 1.216 -24.078 -3.004 1 98.31 189 ALA B C 1
ATOM 5143 O O . ALA B 1 189 ? 0.262 -24.594 -3.592 1 98.31 189 ALA B O 1
ATOM 5144 N N . SER B 1 190 ? 1.15 -23.547 -1.758 1 97.19 190 SER B N 1
ATOM 5145 C CA . SER B 1 190 ? 0.031 -23.875 -0.88 1 97.19 190 SER B CA 1
ATOM 5146 C C . SER B 1 190 ? -1.041 -22.797 -0.93 1 97.19 190 SER B C 1
ATOM 5148 O O . SER B 1 190 ? -2.072 -22.891 -0.264 1 97.19 190 SER B O 1
ATOM 5150 N N . GLY B 1 191 ? -0.856 -21.797 -1.602 1 96.06 191 GLY B N 1
ATOM 5151 C CA . GLY B 1 191 ? -1.962 -20.938 -1.988 1 96.06 191 GLY B CA 1
ATOM 5152 C C . GLY B 1 191 ? -2.123 -19.719 -1.083 1 96.06 191 GLY B C 1
ATOM 5153 O O . GLY B 1 191 ? -3.193 -19.109 -1.037 1 96.06 191 GLY B O 1
ATOM 5154 N N . GLY B 1 192 ? -1.136 -19.359 -0.272 1 96.06 192 GLY B N 1
ATOM 5155 C CA . GLY B 1 192 ? -1.187 -18.156 0.54 1 96.06 192 GLY B CA 1
ATOM 5156 C C . GLY B 1 192 ? -1.881 -18.359 1.872 1 96.06 192 GLY B C 1
ATOM 5157 O O . GLY B 1 192 ? -1.785 -19.438 2.469 1 96.06 192 GLY B O 1
ATOM 5158 N N . TYR B 1 193 ? -2.578 -17.25 2.449 1 96.31 193 TYR B N 1
ATOM 5159 C CA . TYR B 1 193 ? -3.035 -17.344 3.832 1 96.31 193 TYR B CA 1
ATOM 5160 C C . TYR B 1 193 ? -4.379 -16.641 4.008 1 96.31 193 TYR B C 1
ATOM 5162 O O . TYR B 1 193 ? -4.727 -16.219 5.117 1 96.31 193 TYR B O 1
ATOM 5170 N N . LEU B 1 194 ? -5.129 -16.5 2.998 1 94.56 194 LEU B N 1
ATOM 5171 C CA . LEU B 1 194 ? -6.383 -15.75 3.016 1 94.56 194 LEU B CA 1
ATOM 5172 C C . LEU B 1 194 ? -7.359 -16.359 4.02 1 94.56 194 LEU B C 1
ATOM 5174 O O . LEU B 1 194 ? -8.219 -15.648 4.555 1 94.56 194 LEU B O 1
ATOM 5178 N N . ASN B 1 195 ? -7.238 -17.641 4.289 1 95.5 195 ASN B N 1
ATOM 5179 C CA . ASN B 1 195 ? -8.164 -18.312 5.195 1 95.5 195 ASN B CA 1
ATOM 5180 C C . ASN B 1 195 ? -7.582 -18.438 6.598 1 95.5 195 ASN B C 1
ATOM 5182 O O . ASN B 1 195 ? -8.062 -19.234 7.41 1 95.5 195 ASN B O 1
ATOM 5186 N N . ASN B 1 196 ? -6.527 -17.734 6.867 1 96.44 196 ASN B N 1
ATOM 5187 C CA . ASN B 1 196 ? -5.922 -17.656 8.195 1 96.44 196 ASN B CA 1
ATOM 5188 C C . ASN B 1 196 ? -6.184 -16.312 8.859 1 96.44 196 ASN B C 1
ATOM 5190 O O . ASN B 1 196 ? -5.434 -15.352 8.648 1 96.44 196 ASN B O 1
ATOM 5194 N N . LYS B 1 197 ? -7.176 -16.266 9.719 1 93.56 197 LYS B N 1
ATOM 5195 C CA . LYS B 1 197 ? -7.613 -15.023 10.336 1 93.56 197 LYS B CA 1
ATOM 5196 C C . LYS B 1 197 ? -6.492 -14.406 11.172 1 93.56 197 LYS B C 1
ATOM 5198 O O . LYS B 1 197 ? -6.324 -13.188 11.188 1 93.56 197 LYS B O 1
ATOM 5203 N N . GLU B 1 198 ? -5.75 -15.203 11.828 1 95.25 198 GLU B N 1
ATOM 5204 C CA . GLU B 1 198 ? -4.672 -14.711 12.68 1 95.25 198 GLU B CA 1
ATOM 5205 C C . GLU B 1 198 ? -3.596 -14.008 11.859 1 95.25 198 GLU B C 1
ATOM 5207 O O . GLU B 1 198 ? -3.139 -12.922 12.227 1 95.25 198 GLU B O 1
ATOM 5212 N N . LEU B 1 199 ? -3.229 -14.648 10.742 1 94.56 199 LEU B N 1
ATOM 5213 C CA . LEU B 1 199 ? -2.229 -14.031 9.883 1 94.56 199 LEU B CA 1
ATOM 5214 C C . LEU B 1 199 ? -2.771 -12.75 9.25 1 94.56 199 LEU B C 1
ATOM 5216 O O . LEU B 1 199 ? -2.043 -11.766 9.102 1 94.56 199 LEU B O 1
ATOM 5220 N N . LEU B 1 200 ? -4.062 -12.742 8.914 1 93.81 200 LEU B N 1
ATOM 5221 C CA . LEU B 1 200 ? -4.668 -11.539 8.359 1 93.81 200 LEU B CA 1
ATOM 5222 C C . LEU B 1 200 ? -4.66 -10.406 9.375 1 93.81 200 LEU B C 1
ATOM 5224 O O . LEU B 1 200 ? -4.305 -9.273 9.047 1 93.81 200 LEU B O 1
ATOM 5228 N N . GLU B 1 201 ? -4.969 -10.68 10.594 1 91.88 201 GLU B N 1
ATOM 5229 C CA . GLU B 1 201 ? -5.012 -9.68 11.648 1 91.88 201 GLU B CA 1
ATOM 5230 C C . GLU B 1 201 ? -3.617 -9.156 11.977 1 91.88 201 GLU B C 1
ATOM 5232 O O . GLU B 1 201 ? -3.443 -7.969 12.258 1 91.88 201 GLU B O 1
ATOM 5237 N N . GLN B 1 202 ? -2.719 -10.016 11.891 1 89.75 202 GLN B N 1
ATOM 5238 C CA . GLN B 1 202 ? -1.354 -9.656 12.266 1 89.75 202 GLN B CA 1
ATOM 5239 C C . GLN B 1 202 ? -0.705 -8.773 11.203 1 89.75 202 GLN B C 1
ATOM 5241 O O . GLN B 1 202 ? 0.056 -7.859 11.531 1 89.75 202 GLN B O 1
ATOM 5246 N N . TYR B 1 203 ? -1.02 -9 9.969 1 88.38 203 TYR B N 1
ATOM 5247 C CA . TYR B 1 203 ? -0.176 -8.375 8.953 1 88.38 203 TYR B CA 1
ATOM 5248 C C . TYR B 1 203 ? -0.976 -7.395 8.109 1 88.38 203 TYR B C 1
ATOM 5250 O O . TYR B 1 203 ? -0.401 -6.602 7.359 1 88.38 203 TYR B O 1
ATOM 5258 N N . SER B 1 204 ? -2.283 -7.391 8.258 1 85.06 204 SER B N 1
ATOM 5259 C CA . SER B 1 204 ? -3.08 -6.406 7.531 1 85.06 204 SER B CA 1
ATOM 5260 C C . SER B 1 204 ? -3.201 -5.105 8.32 1 85.06 204 SER B C 1
ATOM 5262 O O . SER B 1 204 ? -3.354 -5.129 9.539 1 85.06 204 SER B O 1
ATOM 5264 N N . ASN B 1 205 ? -3.074 -3.979 7.605 1 78.44 205 ASN B N 1
ATOM 5265 C CA . ASN B 1 205 ? -3.305 -2.689 8.25 1 78.44 205 ASN B CA 1
ATOM 5266 C C . ASN B 1 205 ? -4.77 -2.275 8.172 1 78.44 205 ASN B C 1
ATOM 5268 O O . ASN B 1 205 ? -5.125 -1.16 8.555 1 78.44 205 ASN B O 1
ATOM 5272 N N . LYS B 1 206 ? -5.598 -3.197 7.66 1 85.44 206 LYS B N 1
ATOM 5273 C CA . LYS B 1 206 ? -7.043 -2.994 7.57 1 85.44 206 LYS B CA 1
ATOM 5274 C C . LYS B 1 206 ? -7.781 -3.871 8.578 1 85.44 206 LYS B C 1
ATOM 5276 O O . LYS B 1 206 ? -7.176 -4.711 9.242 1 85.44 206 LYS B O 1
ATOM 5281 N N . ASN B 1 207 ? -9.055 -3.643 8.688 1 88.5 207 ASN B N 1
ATOM 5282 C CA . ASN B 1 207 ? -9.875 -4.484 9.555 1 88.5 207 ASN B CA 1
ATOM 5283 C C . ASN B 1 207 ? -10.102 -5.863 8.945 1 88.5 207 ASN B C 1
ATOM 5285 O O . ASN B 1 207 ? -11.016 -6.043 8.133 1 88.5 207 ASN B O 1
ATOM 5289 N N . ALA B 1 208 ? -9.367 -6.836 9.414 1 89.94 208 ALA B N 1
ATOM 5290 C CA . ALA B 1 208 ? -9.367 -8.18 8.836 1 89.94 208 ALA B CA 1
ATOM 5291 C C . ALA B 1 208 ? -10.711 -8.867 9.039 1 89.94 208 ALA B C 1
ATOM 5293 O O . ALA B 1 208 ? -11.086 -9.75 8.266 1 89.94 208 ALA B O 1
ATOM 5294 N N . ASN B 1 209 ? -11.453 -8.453 10.023 1 90.5 209 ASN B N 1
ATOM 5295 C CA . ASN B 1 209 ? -12.742 -9.078 10.32 1 90.5 209 ASN B CA 1
ATOM 5296 C C . ASN B 1 209 ? -13.758 -8.82 9.219 1 90.5 209 ASN B C 1
ATOM 5298 O O . ASN B 1 209 ? -14.789 -9.492 9.148 1 90.5 209 ASN B O 1
ATOM 5302 N N . ARG B 1 210 ? -13.477 -7.949 8.398 1 92.62 210 ARG B N 1
ATOM 5303 C CA . ARG B 1 210 ? -14.422 -7.59 7.352 1 92.62 210 ARG B CA 1
ATOM 5304 C C . ARG B 1 210 ? -14.102 -8.32 6.051 1 92.62 210 ARG B C 1
ATOM 5306 O O . ARG B 1 210 ? -14.867 -8.234 5.086 1 92.62 210 ARG B O 1
ATOM 5313 N N . ILE B 1 211 ? -13.055 -8.992 6.027 1 92.31 211 ILE B N 1
ATOM 5314 C CA . ILE B 1 211 ? -12.641 -9.703 4.82 1 92.31 211 ILE B CA 1
ATOM 5315 C C . ILE B 1 211 ? -13.43 -11.008 4.695 1 92.31 211 ILE B C 1
ATOM 5317 O O . ILE B 1 211 ? -13.5 -11.789 5.645 1 92.31 211 ILE B O 1
ATOM 5321 N N . VAL B 1 212 ? -14.031 -11.148 3.555 1 92.69 212 VAL B N 1
ATOM 5322 C CA . VAL B 1 212 ? -14.766 -12.367 3.217 1 92.69 212 VAL B CA 1
ATOM 5323 C C . VAL B 1 212 ? -13.977 -13.18 2.191 1 92.69 212 VAL B C 1
ATOM 5325 O O . VAL B 1 212 ? -13.969 -12.852 1.002 1 92.69 212 VAL B O 1
ATOM 5328 N N . PRO B 1 213 ? -13.312 -14.227 2.617 1 91.56 213 PRO B N 1
ATOM 5329 C CA . PRO B 1 213 ? -12.586 -15.047 1.645 1 91.56 213 PRO B CA 1
ATOM 5330 C C . PRO B 1 213 ? -13.508 -15.664 0.593 1 91.56 213 PRO B C 1
ATOM 5332 O O . PRO B 1 213 ? -14.492 -16.312 0.938 1 91.56 213 PRO B O 1
ATOM 5335 N N . MET B 1 214 ? -13.219 -15.352 -0.636 1 90.06 214 MET B N 1
ATOM 5336 C CA . MET B 1 214 ? -13.961 -15.883 -1.775 1 90.06 214 MET B CA 1
ATOM 5337 C C . MET B 1 214 ? -13.109 -16.875 -2.559 1 90.06 214 MET B C 1
ATOM 5339 O O . MET B 1 214 ? -12.891 -16.703 -3.76 1 90.06 214 MET B O 1
ATOM 5343 N N . ASN B 1 215 ? -12.578 -17.859 -1.849 1 90.88 215 ASN B N 1
ATOM 5344 C CA . ASN B 1 215 ? -11.68 -18.844 -2.451 1 90.88 215 ASN B CA 1
ATOM 5345 C C . ASN B 1 215 ? -12.016 -20.266 -2.006 1 90.88 215 ASN B C 1
ATOM 5347 O O . ASN B 1 215 ? -13.148 -20.531 -1.605 1 90.88 215 ASN B O 1
ATOM 5351 N N . SER B 1 216 ? -11.156 -21.203 -2.174 1 90 216 SER B N 1
ATOM 5352 C CA . SER B 1 216 ? -11.43 -22.625 -1.97 1 90 216 SER B CA 1
ATOM 5353 C C . SER B 1 216 ? -11.477 -22.969 -0.485 1 90 216 SER B C 1
ATOM 5355 O O . SER B 1 216 ? -11.93 -24.062 -0.109 1 90 216 SER B O 1
ATOM 5357 N N . GLY B 1 217 ? -11 -22.031 0.363 1 91.38 217 GLY B N 1
ATOM 5358 C CA . GLY B 1 217 ? -11.07 -22.234 1.801 1 91.38 217 GLY B CA 1
ATOM 5359 C C . GLY B 1 217 ? -9.859 -22.969 2.363 1 91.38 217 GLY B C 1
ATOM 5360 O O . GLY B 1 217 ? -9.781 -23.203 3.57 1 91.38 217 GLY B O 1
ATOM 5361 N N . LYS B 1 218 ? -8.883 -23.156 1.521 1 91.75 218 LYS B N 1
ATOM 5362 C CA . LYS B 1 218 ? -7.785 -24.031 1.936 1 91.75 218 LYS B CA 1
ATOM 5363 C C . LYS B 1 218 ? -6.492 -23.234 2.125 1 91.75 218 LYS B C 1
ATOM 5365 O O . LYS B 1 218 ? -5.496 -23.766 2.615 1 91.75 218 LYS B O 1
ATOM 5370 N N . SER B 1 219 ? -6.426 -22 1.795 1 95.5 219 SER B N 1
ATOM 5371 C CA . SER B 1 219 ? -5.223 -21.188 1.85 1 95.5 219 SER B CA 1
ATOM 5372 C C . SER B 1 219 ? -4.973 -20.656 3.26 1 95.5 219 SER B C 1
ATOM 5374 O O . SER B 1 219 ? -5.238 -19.5 3.549 1 95.5 219 SER B O 1
ATOM 5376 N N . ASP B 1 220 ? -4.309 -21.453 4.125 1 96.5 220 ASP B N 1
ATOM 5377 C CA . ASP B 1 220 ? -4.215 -21.094 5.539 1 96.5 220 ASP B CA 1
ATOM 5378 C C . ASP B 1 220 ? -2.791 -20.688 5.91 1 96.5 220 ASP B C 1
ATOM 5380 O O . ASP B 1 220 ? -2.477 -20.516 7.09 1 96.5 220 ASP B O 1
ATOM 5384 N N . GLY B 1 221 ? -1.934 -20.625 4.961 1 96.88 221 GLY B N 1
ATOM 5385 C CA . GLY B 1 221 ? -0.593 -20.125 5.219 1 96.88 221 GLY B CA 1
ATOM 5386 C C . GLY B 1 221 ? 0.37 -21.203 5.68 1 96.88 221 GLY B C 1
ATOM 5387 O O . GLY B 1 221 ? 1.508 -20.906 6.051 1 96.88 221 GLY B O 1
ATOM 5388 N N . SER B 1 222 ? -0.028 -22.438 5.602 1 97.19 222 SER B N 1
ATOM 5389 C CA . SER B 1 222 ? 0.804 -23.531 6.102 1 97.19 222 SER B CA 1
ATOM 5390 C C . SER B 1 222 ? 2.113 -23.625 5.328 1 97.19 222 SER B C 1
ATOM 5392 O O . SER B 1 222 ? 3.176 -23.828 5.918 1 97.19 222 SER B O 1
ATOM 5394 N N . GLY B 1 223 ? 2.006 -23.5 4.016 1 97.56 223 GLY B N 1
ATOM 5395 C CA . GLY B 1 223 ? 3.217 -23.547 3.213 1 97.56 223 GLY B CA 1
ATOM 5396 C C . GLY B 1 223 ? 4.188 -22.422 3.533 1 97.56 223 GLY B C 1
ATOM 5397 O O . GLY B 1 223 ? 5.398 -22.641 3.613 1 97.56 223 GLY B O 1
ATOM 5398 N N . ILE B 1 224 ? 3.695 -21.25 3.76 1 97.62 224 ILE B N 1
ATOM 5399 C CA . ILE B 1 224 ? 4.5 -20.094 4.117 1 97.62 224 ILE B CA 1
ATOM 5400 C C . ILE B 1 224 ? 5.195 -20.328 5.453 1 97.62 224 ILE B C 1
ATOM 5402 O O . ILE B 1 224 ? 6.395 -20.078 5.59 1 97.62 224 ILE B O 1
ATOM 5406 N N . GLN B 1 225 ? 4.465 -20.859 6.367 1 97.94 225 GLN B N 1
ATOM 5407 C CA . GLN B 1 225 ? 4.992 -21.109 7.703 1 97.94 225 GLN B CA 1
ATOM 5408 C C . GLN B 1 225 ? 6.043 -22.219 7.684 1 97.94 225 GLN B C 1
ATOM 5410 O O . GLN B 1 225 ? 7.008 -22.188 8.453 1 97.94 225 GLN B O 1
ATOM 5415 N N . LEU B 1 226 ? 5.871 -23.219 6.816 1 98.44 226 LEU B N 1
ATOM 5416 C CA . LEU B 1 226 ? 6.91 -24.234 6.609 1 98.44 226 LEU B CA 1
ATOM 5417 C C . LEU B 1 226 ? 8.219 -23.578 6.172 1 98.44 226 LEU B C 1
ATOM 5419 O O . LEU B 1 226 ? 9.281 -23.875 6.723 1 98.44 226 LEU B O 1
ATOM 5423 N N . GLY B 1 227 ? 8.133 -22.641 5.199 1 98.19 227 GLY B N 1
ATOM 5424 C CA . GLY B 1 227 ? 9.32 -21.922 4.754 1 98.19 227 GLY B CA 1
ATOM 5425 C C . GLY B 1 227 ? 9.977 -21.109 5.855 1 98.19 227 GLY B C 1
ATOM 5426 O O . GLY B 1 227 ? 11.203 -21.156 6.02 1 98.19 227 GLY B O 1
ATOM 5427 N N . TRP B 1 228 ? 9.109 -20.438 6.656 1 97.44 228 TRP B N 1
ATOM 5428 C CA . TRP B 1 228 ? 9.625 -19.625 7.75 1 97.44 228 TRP B CA 1
ATOM 5429 C C . TRP B 1 228 ? 10.352 -20.484 8.773 1 97.44 228 TRP B C 1
ATOM 5431 O O . TRP B 1 228 ? 11.375 -20.062 9.328 1 97.44 228 TRP B O 1
ATOM 5441 N N . SER B 1 229 ? 9.938 -21.672 8.977 1 97.81 229 SER B N 1
ATOM 5442 C CA . SER B 1 229 ? 10.492 -22.547 10 1 97.81 229 SER B CA 1
ATOM 5443 C C . SER B 1 229 ? 11.914 -22.984 9.648 1 97.81 229 SER B C 1
ATOM 5445 O O . SER B 1 229 ? 12.656 -23.438 10.516 1 97.81 229 SER B O 1
ATOM 5447 N N . VAL B 1 230 ? 12.273 -22.828 8.398 1 97.75 230 VAL B N 1
ATOM 5448 C CA . VAL B 1 230 ? 13.602 -23.266 7.996 1 97.75 230 VAL B CA 1
ATOM 5449 C C . VAL B 1 230 ? 14.453 -22.062 7.59 1 97.75 230 VAL B C 1
ATOM 5451 O O . VAL B 1 230 ? 15.43 -22.203 6.855 1 97.75 230 VAL B O 1
ATOM 5454 N N . GLY B 1 231 ? 13.992 -20.891 7.938 1 96.56 231 GLY B N 1
ATOM 5455 C CA . GLY B 1 231 ? 14.859 -19.719 7.828 1 96.56 231 GLY B CA 1
ATOM 5456 C C . GLY B 1 231 ? 14.492 -18.812 6.66 1 96.56 231 GLY B C 1
ATOM 5457 O O . GLY B 1 231 ? 15.203 -17.859 6.371 1 96.56 231 GLY B O 1
ATOM 5458 N N . ALA B 1 232 ? 13.375 -19.047 5.961 1 97.06 232 ALA B N 1
ATOM 5459 C CA . ALA B 1 232 ? 12.938 -18.156 4.883 1 97.06 232 ALA B CA 1
ATOM 5460 C C . ALA B 1 232 ? 12.594 -16.766 5.414 1 97.06 232 ALA B C 1
ATOM 5462 O O . ALA B 1 232 ? 12.023 -16.641 6.496 1 97.06 232 ALA B O 1
ATOM 5463 N N . LYS B 1 233 ? 12.945 -15.742 4.695 1 95.56 233 LYS B N 1
ATOM 5464 C CA . LYS B 1 233 ? 12.602 -14.367 5.039 1 95.56 233 LYS B CA 1
ATOM 5465 C C . LYS B 1 233 ? 11.094 -14.141 4.977 1 95.56 233 LYS B C 1
ATOM 5467 O O . LYS B 1 233 ? 10.453 -14.492 3.988 1 95.56 233 LYS B O 1
ATOM 5472 N N . LYS B 1 234 ? 10.547 -13.648 6.117 1 93.69 234 LYS B N 1
ATOM 5473 C CA . LYS B 1 234 ? 9.172 -13.148 6.055 1 93.69 234 LYS B CA 1
ATOM 5474 C C . LYS B 1 234 ? 9.078 -11.906 5.18 1 93.69 234 LYS B C 1
ATOM 5476 O O . LYS B 1 234 ? 9.68 -10.875 5.496 1 93.69 234 LYS B O 1
ATOM 5481 N N . PHE B 1 235 ? 8.328 -12 4.086 1 92.38 235 PHE B N 1
ATOM 5482 C CA . PHE B 1 235 ? 8.43 -10.961 3.068 1 92.38 235 PHE B CA 1
ATOM 5483 C C . PHE B 1 235 ? 7.09 -10.742 2.383 1 92.38 235 PHE B C 1
ATOM 5485 O O . PHE B 1 235 ? 6.414 -11.703 2.008 1 92.38 235 PHE B O 1
ATOM 5492 N N . GLY B 1 236 ? 6.75 -9.508 2.283 1 88.06 236 GLY B N 1
ATOM 5493 C CA . GLY B 1 236 ? 5.633 -9.117 1.439 1 88.06 236 GLY B CA 1
ATOM 5494 C C . GLY B 1 236 ? 4.285 -9.508 2.018 1 88.06 236 GLY B C 1
ATOM 5495 O O . GLY B 1 236 ? 3.363 -9.852 1.276 1 88.06 236 GLY B O 1
ATOM 5496 N N . MET B 1 237 ? 4.109 -9.523 3.307 1 89.06 237 MET B N 1
ATOM 5497 C CA . MET B 1 237 ? 2.84 -9.844 3.951 1 89.06 237 MET B CA 1
ATOM 5498 C C . MET B 1 237 ? 1.88 -8.664 3.885 1 89.06 237 MET B C 1
ATOM 5500 O O . MET B 1 237 ? 2.297 -7.535 3.627 1 89.06 237 MET B O 1
ATOM 5504 N N . GLY B 1 238 ? 0.548 -8.984 4.016 1 85 238 GLY B N 1
ATOM 5505 C CA . GLY B 1 238 ? -0.419 -7.914 4.207 1 85 238 GLY B CA 1
ATOM 5506 C C . GLY B 1 238 ? -1.282 -7.664 2.984 1 85 238 GLY B C 1
ATOM 5507 O O . GLY B 1 238 ? -2.35 -7.055 3.084 1 85 238 GLY B O 1
ATOM 5508 N N . MET B 1 239 ? -0.833 -8.109 1.872 1 85.44 239 MET B N 1
ATOM 5509 C CA . MET B 1 239 ? -1.597 -7.879 0.648 1 85.44 239 MET B CA 1
ATOM 5510 C C . MET B 1 239 ? -2.75 -8.867 0.534 1 85.44 239 MET B C 1
ATOM 5512 O O . MET B 1 239 ? -2.559 -10.078 0.699 1 85.44 239 MET B O 1
ATOM 5516 N N . ALA B 1 240 ? -3.941 -8.336 0.309 1 87.69 240 ALA B N 1
ATOM 5517 C CA . ALA B 1 240 ? -5.109 -9.125 -0.074 1 87.69 240 ALA B CA 1
ATOM 5518 C C . ALA B 1 240 ? -5.797 -8.531 -1.299 1 87.69 240 ALA B C 1
ATOM 5520 O O . ALA B 1 240 ? -5.941 -7.309 -1.403 1 87.69 240 ALA B O 1
ATOM 5521 N N . MET B 1 241 ? -6.07 -9.367 -2.186 1 87.88 241 MET B N 1
ATOM 5522 C CA . MET B 1 241 ? -6.809 -8.922 -3.365 1 87.88 241 MET B CA 1
ATOM 5523 C C . MET B 1 241 ? -8.281 -8.703 -3.035 1 87.88 241 MET B C 1
ATOM 5525 O O . MET B 1 241 ? -9.086 -9.633 -3.121 1 87.88 241 MET B O 1
ATOM 5529 N N . MET B 1 242 ? -8.57 -7.441 -2.783 1 87.69 242 MET B N 1
ATOM 5530 C CA . MET B 1 242 ? -9.93 -7.078 -2.41 1 87.69 242 MET B CA 1
ATOM 5531 C C . MET B 1 242 ? -10.781 -6.812 -3.646 1 87.69 242 MET B C 1
ATOM 5533 O O . MET B 1 242 ? -10.43 -5.973 -4.48 1 87.69 242 MET B O 1
ATOM 5537 N N . PHE B 1 243 ? -11.82 -7.543 -3.752 1 85.25 243 PHE B N 1
ATOM 5538 C CA . PHE B 1 243 ? -12.633 -7.461 -4.957 1 85.25 243 PHE B CA 1
ATOM 5539 C C . PHE B 1 243 ? -14.094 -7.164 -4.613 1 85.25 243 PHE B C 1
ATOM 5541 O O . PHE B 1 243 ? -14.945 -8.047 -4.707 1 85.25 243 PHE B O 1
ATOM 5548 N N . GLY B 1 244 ? -14.352 -5.922 -4.262 1 88.38 244 GLY B N 1
ATOM 5549 C CA . GLY B 1 244 ? -15.711 -5.43 -4.105 1 88.38 244 GLY B CA 1
ATOM 5550 C C . GLY B 1 244 ? -16.375 -5.926 -2.84 1 88.38 244 GLY B C 1
ATOM 5551 O O . GLY B 1 244 ? -15.75 -6.582 -2.01 1 88.38 244 GLY B O 1
ATOM 5552 N N . GLY B 1 245 ? -17.641 -5.613 -2.74 1 92.19 245 GLY B N 1
ATOM 5553 C CA . GLY B 1 245 ? -18.453 -6.012 -1.598 1 92.19 245 GLY B CA 1
ATOM 5554 C C . GLY B 1 245 ? -19 -7.418 -1.723 1 92.19 245 GLY B C 1
ATOM 5555 O O . GLY B 1 245 ? -19.219 -7.914 -2.832 1 92.19 245 GLY B O 1
ATOM 5556 N N . GLN B 1 246 ? -19.156 -8.016 -0.57 1 94.25 246 GLN B N 1
ATOM 5557 C CA . GLN B 1 246 ? -19.859 -9.289 -0.435 1 94.25 246 GLN B CA 1
ATOM 5558 C C . GLN B 1 246 ? -20.781 -9.281 0.776 1 94.25 246 GLN B C 1
ATOM 5560 O O . GLN B 1 246 ? -20.469 -8.688 1.809 1 94.25 246 GLN B O 1
ATOM 5565 N N . ILE B 1 247 ? -21.906 -9.953 0.544 1 95 247 ILE B N 1
ATOM 5566 C CA . ILE B 1 247 ? -22.797 -10.07 1.688 1 95 247 ILE B CA 1
ATOM 5567 C C . ILE B 1 247 ? -22.062 -10.742 2.848 1 95 247 ILE B C 1
ATOM 5569 O O . ILE B 1 247 ? -21.406 -11.766 2.664 1 95 247 ILE B O 1
ATOM 5573 N N . LYS B 1 248 ? -22.141 -10.102 3.941 1 92.44 248 LYS B N 1
ATOM 5574 C CA . LYS B 1 248 ? -21.469 -10.602 5.141 1 92.44 248 LYS B CA 1
ATOM 5575 C C . LYS B 1 248 ? -22.453 -11.352 6.039 1 92.44 248 LYS B C 1
ATOM 5577 O O . LYS B 1 248 ? -23.297 -10.742 6.699 1 92.44 248 LYS B O 1
ATOM 5582 N N . GLU B 1 249 ? -22.312 -12.617 6.094 1 89.56 249 GLU B N 1
ATOM 5583 C CA . GLU B 1 249 ? -23.188 -13.484 6.875 1 89.56 249 GLU B CA 1
ATOM 5584 C C . GLU B 1 249 ? -22.391 -14.594 7.57 1 89.56 249 GLU B C 1
ATOM 5586 O O . GLU B 1 249 ? -21.516 -15.211 6.961 1 89.56 249 GLU B O 1
ATOM 5591 N N . ASP B 1 250 ? -22.641 -14.719 8.828 1 83 250 ASP B N 1
ATOM 5592 C CA . ASP B 1 250 ? -21.891 -15.711 9.602 1 83 250 ASP B CA 1
ATOM 5593 C C . ASP B 1 250 ? -22.484 -17.109 9.414 1 83 250 ASP B C 1
ATOM 5595 O O . ASP B 1 250 ? -21.766 -18.109 9.484 1 83 250 ASP B O 1
ATOM 5599 N N . LYS B 1 251 ? -23.828 -17.172 9.172 1 82.44 251 LYS B N 1
ATOM 5600 C CA . LYS B 1 251 ? -24.531 -18.469 9.156 1 82.44 251 LYS B CA 1
ATOM 5601 C C . LYS B 1 251 ? -24.359 -19.156 7.805 1 82.44 251 LYS B C 1
ATOM 5603 O O . LYS B 1 251 ? -24.547 -20.375 7.699 1 82.44 251 LYS B O 1
ATOM 5608 N N . VAL B 1 252 ? -24.109 -18.344 6.816 1 82.5 252 VAL B N 1
ATOM 5609 C CA . VAL B 1 252 ? -23.984 -18.859 5.457 1 82.5 252 VAL B CA 1
ATOM 5610 C C . VAL B 1 252 ? -22.703 -18.344 4.824 1 82.5 252 VAL B C 1
ATOM 5612 O O . VAL B 1 252 ? -22.359 -17.172 4.961 1 82.5 252 VAL B O 1
ATOM 5615 N N . PRO B 1 253 ? -21.953 -19.297 4.23 1 79.19 253 PRO B N 1
ATOM 5616 C CA . PRO B 1 253 ? -20.766 -18.812 3.545 1 79.19 253 PRO B CA 1
ATOM 5617 C C . PRO B 1 253 ? -21.078 -17.734 2.496 1 79.19 253 PRO B C 1
ATOM 5619 O O . PRO B 1 253 ? -22.016 -17.906 1.707 1 79.19 253 PRO B O 1
ATOM 5622 N N . SER B 1 254 ? -20.344 -16.797 2.5 1 74.88 254 SER B N 1
ATOM 5623 C CA . SER B 1 254 ? -20.625 -15.609 1.703 1 74.88 254 SER B CA 1
ATOM 5624 C C . SER B 1 254 ? -20.594 -15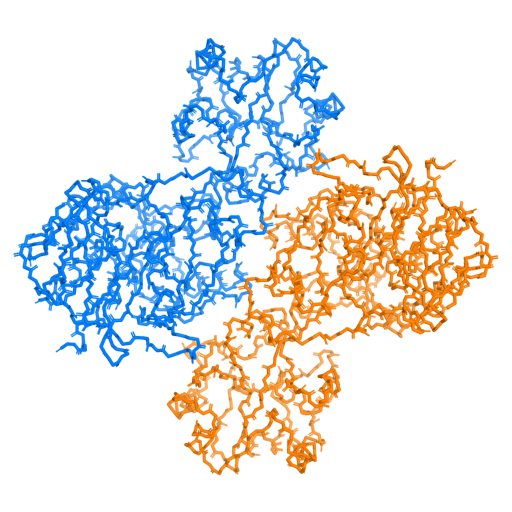.922 0.211 1 74.88 254 SER B C 1
ATOM 5626 O O . SER B 1 254 ? -21.297 -15.281 -0.576 1 74.88 254 SER B O 1
ATOM 5628 N N . TYR B 1 255 ? -19.828 -16.875 -0.193 1 76.75 255 TYR B N 1
ATOM 5629 C CA . TYR B 1 255 ? -19.703 -17.172 -1.617 1 76.75 255 TYR B CA 1
ATOM 5630 C C . TYR B 1 255 ? -21.047 -17.641 -2.186 1 76.75 255 TYR B C 1
ATOM 5632 O O . TYR B 1 255 ? -21.25 -17.609 -3.398 1 76.75 255 TYR B O 1
ATOM 5640 N N . LYS B 1 256 ? -21.984 -18.047 -1.328 1 84.12 256 LYS B N 1
ATOM 5641 C CA . LYS B 1 256 ? -23.297 -18.5 -1.76 1 84.12 256 LYS B CA 1
ATOM 5642 C C . LYS B 1 256 ? -24.141 -17.359 -2.316 1 84.12 256 LYS B C 1
ATOM 5644 O O . LYS B 1 256 ? -25.109 -17.578 -3.029 1 84.12 256 LYS B O 1
ATOM 5649 N N . TYR B 1 257 ? -23.703 -16.219 -2.02 1 89.19 257 TYR B N 1
ATOM 5650 C CA . TYR B 1 257 ? -24.469 -15.07 -2.48 1 89.19 257 TYR B CA 1
ATOM 5651 C C . TYR B 1 257 ? -23.828 -14.445 -3.707 1 89.19 257 TYR B C 1
ATOM 5653 O O . TYR B 1 257 ? -24.391 -13.531 -4.316 1 89.19 257 TYR B O 1
ATOM 5661 N N . TRP B 1 258 ? -22.703 -14.984 -4.074 1 86 258 TRP B N 1
ATOM 5662 C CA . TRP B 1 258 ? -22 -14.445 -5.227 1 86 258 TRP B CA 1
ATOM 5663 C C . TRP B 1 258 ? -22.828 -14.617 -6.5 1 86 258 TRP B C 1
ATOM 5665 O O . TRP B 1 258 ? -23.281 -15.711 -6.805 1 86 258 TRP B O 1
ATOM 5675 N N . LYS B 1 259 ? -23.094 -13.562 -7.195 1 86.94 259 LYS B N 1
ATOM 5676 C CA . LYS B 1 259 ? -23.781 -13.477 -8.477 1 86.94 259 LYS B CA 1
ATOM 5677 C C . LYS B 1 259 ? -25.25 -13.844 -8.336 1 86.94 259 LYS B C 1
ATOM 5679 O O . LYS B 1 259 ? -25.938 -14.102 -9.336 1 86.94 259 LYS B O 1
ATOM 5684 N N . THR B 1 260 ? -25.734 -14.008 -7.137 1 94.44 260 THR B N 1
ATOM 5685 C CA . THR B 1 260 ? -27.172 -14.148 -6.941 1 94.44 260 THR B CA 1
ATOM 5686 C C . THR B 1 260 ? -27.875 -12.805 -7.094 1 94.44 260 THR B C 1
ATOM 5688 O O . THR B 1 260 ? -27.219 -11.758 -7.16 1 94.44 260 THR B O 1
ATOM 5691 N N . ASP B 1 261 ? -29.156 -12.891 -7.18 1 97.31 261 ASP B N 1
ATOM 5692 C CA . ASP B 1 261 ? -29.922 -11.648 -7.352 1 97.31 261 ASP B CA 1
ATOM 5693 C C . ASP B 1 261 ? -29.688 -10.703 -6.172 1 97.31 261 ASP B C 1
ATOM 5695 O O . ASP B 1 261 ? -29.531 -9.5 -6.359 1 97.31 261 ASP B O 1
ATOM 5699 N N . ILE B 1 262 ? -29.656 -11.273 -4.98 1 96.88 262 ILE B N 1
ATOM 5700 C CA . ILE B 1 262 ? -29.469 -10.43 -3.801 1 96.88 262 ILE B CA 1
ATOM 5701 C C . ILE B 1 262 ? -28.031 -9.914 -3.75 1 96.88 262 ILE B C 1
ATOM 5703 O O . ILE B 1 262 ? -27.797 -8.766 -3.379 1 96.88 262 ILE B O 1
ATOM 5707 N N . GLY B 1 263 ? -27.062 -10.75 -4.117 1 95.19 263 GLY B N 1
ATOM 5708 C CA . GLY B 1 263 ? -25.688 -10.297 -4.203 1 95.19 263 GLY B CA 1
ATOM 5709 C C . GLY B 1 263 ? -25.484 -9.203 -5.23 1 95.19 263 GLY B C 1
ATOM 5710 O O . GLY B 1 263 ? -24.844 -8.188 -4.945 1 95.19 263 GLY B O 1
ATOM 5711 N N . LEU B 1 264 ? -26.062 -9.359 -6.395 1 95.81 264 LEU B N 1
ATOM 5712 C CA . LEU B 1 264 ? -25.938 -8.383 -7.473 1 95.81 264 LEU B CA 1
ATOM 5713 C C . LEU B 1 264 ? -26.625 -7.074 -7.105 1 95.81 264 LEU B C 1
ATOM 5715 O O . LEU B 1 264 ? -26.094 -5.992 -7.371 1 95.81 264 LEU B O 1
ATOM 5719 N N . ALA B 1 265 ? -27.766 -7.188 -6.492 1 96.88 265 ALA B N 1
ATOM 5720 C CA . ALA B 1 265 ? -28.531 -6 -6.109 1 96.88 265 ALA B CA 1
ATOM 5721 C C . ALA B 1 265 ? -27.75 -5.156 -5.102 1 96.88 265 ALA B C 1
ATOM 5723 O O . ALA B 1 265 ? -27.766 -3.924 -5.164 1 96.88 265 ALA B O 1
ATOM 5724 N N . THR B 1 266 ? -27.031 -5.832 -4.191 1 96.62 266 THR B N 1
ATOM 5725 C CA . THR B 1 266 ? -26.453 -5.148 -3.039 1 96.62 266 THR B CA 1
ATOM 5726 C C . THR B 1 266 ? -25.016 -4.734 -3.328 1 96.62 266 THR B C 1
ATOM 5728 O O . THR B 1 266 ? -24.562 -3.67 -2.893 1 96.62 266 THR B O 1
ATOM 5731 N N . CYS B 1 267 ? -24.297 -5.531 -4.145 1 94.5 267 CYS B N 1
ATOM 5732 C CA . CYS B 1 267 ? -22.875 -5.301 -4.344 1 94.5 267 CYS B CA 1
ATOM 5733 C C . CYS B 1 267 ? -22.609 -4.598 -5.668 1 94.5 267 CYS B C 1
ATOM 5735 O O . CYS B 1 267 ? -21.641 -3.848 -5.801 1 94.5 267 CYS B O 1
ATOM 5737 N N . GLU B 1 268 ? -23.547 -4.789 -6.656 1 93 268 GLU B N 1
ATOM 5738 C CA . GLU B 1 268 ? -23.266 -4.32 -8.008 1 93 268 GLU B CA 1
ATOM 5739 C C . GLU B 1 268 ? -24.25 -3.242 -8.445 1 93 268 GLU B C 1
ATOM 5741 O O . GLU B 1 268 ? -24.016 -2.512 -9.406 1 93 268 GLU B O 1
ATOM 5746 N N . MET B 1 269 ? -25.375 -3.156 -7.766 1 93.75 269 MET B N 1
ATOM 5747 C CA . MET B 1 269 ? -26.422 -2.301 -8.305 1 93.75 269 MET B CA 1
ATOM 5748 C C . MET B 1 269 ? -26.953 -1.34 -7.246 1 93.75 269 MET B C 1
ATOM 5750 O O . MET B 1 269 ? -27.75 -0.445 -7.551 1 93.75 269 MET B O 1
ATOM 5754 N N . ALA B 1 270 ? -26.484 -1.527 -6.012 1 93.88 270 ALA B N 1
ATOM 5755 C CA . ALA B 1 270 ? -27.047 -0.718 -4.941 1 93.88 270 ALA B CA 1
ATOM 5756 C C . ALA B 1 270 ? -26.891 0.771 -5.23 1 93.88 270 ALA B C 1
ATOM 5758 O O . ALA B 1 270 ? -25.812 1.229 -5.586 1 93.88 270 ALA B O 1
ATOM 5759 N N . PRO B 1 271 ? -27.953 1.522 -5.035 1 94.56 271 PRO B N 1
ATOM 5760 C CA . PRO B 1 271 ? -27.828 2.969 -5.238 1 94.56 271 PRO B CA 1
ATOM 5761 C C . PRO B 1 271 ? -27 3.652 -4.152 1 94.56 271 PRO B C 1
ATOM 5763 O O . PRO B 1 271 ? -26.438 4.723 -4.387 1 94.56 271 PRO B O 1
ATOM 5766 N N . LEU B 1 272 ? -27.031 2.965 -3.012 1 96.81 272 LEU B N 1
ATOM 5767 C CA . LEU B 1 272 ? -26.438 3.674 -1.885 1 96.81 272 LEU B CA 1
ATOM 5768 C C . LEU B 1 272 ? -25.75 2.703 -0.933 1 96.81 272 LEU B C 1
ATOM 5770 O O . LEU B 1 272 ? -26.344 1.725 -0.491 1 96.81 272 LEU B O 1
ATOM 5774 N N . TRP B 1 273 ? -24.469 2.906 -0.673 1 98.06 273 TRP B N 1
ATOM 5775 C CA . TRP B 1 273 ? -23.719 2.293 0.427 1 98.06 273 TRP B CA 1
ATOM 5776 C C . TRP B 1 273 ? -23.484 3.299 1.546 1 98.06 273 TRP B C 1
ATOM 5778 O O . TRP B 1 273 ? -23.172 4.465 1.283 1 98.06 273 TRP B O 1
ATOM 5788 N N . VAL B 1 274 ? -23.672 2.865 2.785 1 98.44 274 VAL B N 1
ATOM 5789 C CA . VAL B 1 274 ? -23.359 3.729 3.922 1 98.44 274 VAL B CA 1
ATOM 5790 C C . VAL B 1 274 ? -22.453 2.998 4.898 1 98.44 274 VAL B C 1
ATOM 5792 O O . VAL B 1 274 ? -22.422 1.765 4.93 1 98.44 274 VAL B O 1
ATOM 5795 N N . ASN B 1 275 ? -21.703 3.76 5.688 1 97.56 275 ASN B N 1
ATOM 5796 C CA . ASN B 1 275 ? -20.734 3.195 6.637 1 97.56 275 ASN B CA 1
ATOM 5797 C C . ASN B 1 275 ? -21.375 2.961 8 1 97.56 275 ASN B C 1
ATOM 5799 O O . ASN B 1 275 ? -22.609 2.947 8.125 1 97.56 275 ASN B O 1
ATOM 5803 N N . GLU B 1 276 ? -20.609 2.787 9.047 1 97.06 276 GLU B N 1
ATOM 5804 C CA . GLU B 1 276 ? -21.016 2.318 10.367 1 97.06 276 GLU B CA 1
ATOM 5805 C C . GLU B 1 276 ? -21.891 3.357 11.078 1 97.06 276 GLU B C 1
ATOM 5807 O O . GLU B 1 276 ? -22.578 3.037 12.039 1 97.06 276 GLU B O 1
ATOM 5812 N N . ILE B 1 277 ? -21.859 4.625 10.57 1 97.56 277 ILE B N 1
ATOM 5813 C CA . ILE B 1 277 ? -22.688 5.637 11.219 1 97.56 277 ILE B CA 1
ATOM 5814 C C . ILE B 1 277 ? -23.766 6.125 10.258 1 97.56 277 ILE B C 1
ATOM 5816 O O . ILE B 1 277 ? -24.531 7.043 10.578 1 97.56 277 ILE B O 1
ATOM 5820 N N . GLY B 1 278 ? -23.75 5.586 9.047 1 98.25 278 GLY B N 1
ATOM 5821 C CA . GLY B 1 278 ? -24.812 5.902 8.094 1 98.25 278 GLY B CA 1
ATOM 5822 C C . GLY B 1 278 ? -24.391 6.961 7.086 1 98.25 278 GLY B C 1
ATOM 5823 O O . GLY B 1 278 ? -25.25 7.547 6.414 1 98.25 278 GLY B O 1
ATOM 5824 N N . ASP B 1 279 ? -23.078 7.156 6.902 1 97.44 279 ASP B N 1
ATOM 5825 C CA . ASP B 1 279 ? -22.578 8.133 5.938 1 97.44 279 ASP B CA 1
ATOM 5826 C C . ASP B 1 279 ? -22.203 7.461 4.617 1 97.44 279 ASP B C 1
ATOM 5828 O O . ASP B 1 279 ? -21.688 6.348 4.609 1 97.44 279 ASP B O 1
ATOM 5832 N N . ARG B 1 280 ? -22.5 8.188 3.545 1 96.88 280 ARG B N 1
ATOM 5833 C CA . ARG B 1 280 ? -21.938 7.801 2.252 1 96.88 280 ARG B CA 1
ATOM 5834 C C . ARG B 1 280 ? -20.438 8.008 2.221 1 96.88 280 ARG B C 1
ATOM 5836 O O . ARG B 1 280 ? -19.922 8.922 2.869 1 96.88 280 ARG B O 1
ATOM 5843 N N . PHE B 1 281 ? -19.672 7.168 1.465 1 96 281 PHE B N 1
ATOM 5844 C CA . PHE B 1 281 ? -18.234 7.285 1.542 1 96 281 PHE B CA 1
ATOM 5845 C C . PHE B 1 281 ? -17.594 7.125 0.163 1 96 281 PHE B C 1
ATOM 5847 O O . PHE B 1 281 ? -16.391 7.312 0.002 1 96 281 PHE B O 1
ATOM 5854 N N . VAL B 1 282 ? -18.422 6.828 -0.86 1 96.44 282 VAL B N 1
ATOM 5855 C CA . VAL B 1 282 ? -17.875 6.637 -2.201 1 96.44 282 VAL B CA 1
ATOM 5856 C C . VAL B 1 282 ? -19 6.75 -3.232 1 96.44 282 VAL B C 1
ATOM 5858 O O . VAL B 1 282 ? -20.188 6.723 -2.883 1 96.44 282 VAL B O 1
ATOM 5861 N N . ASP B 1 283 ? -18.562 7.02 -4.496 1 95.56 283 ASP B N 1
ATOM 5862 C CA . ASP B 1 283 ? -19.438 6.723 -5.617 1 95.56 283 ASP B CA 1
ATOM 5863 C C . ASP B 1 283 ? -19.688 5.223 -5.75 1 95.56 283 ASP B C 1
ATOM 5865 O O . ASP B 1 283 ? -18.797 4.48 -6.164 1 95.56 283 ASP B O 1
ATOM 5869 N N . GLU B 1 284 ? -20.891 4.801 -5.477 1 94.88 284 GLU B N 1
ATOM 5870 C CA . GLU B 1 284 ? -21.219 3.381 -5.414 1 94.88 284 GLU B CA 1
ATOM 5871 C C . GLU B 1 284 ? -21.016 2.709 -6.77 1 94.88 284 GLU B C 1
ATOM 5873 O O . GLU B 1 284 ? -20.859 1.488 -6.848 1 94.88 284 GLU B O 1
ATOM 5878 N N . SER B 1 285 ? -20.938 3.479 -7.812 1 91.5 285 SER B N 1
ATOM 5879 C CA . SER B 1 285 ? -20.688 2.887 -9.125 1 91.5 285 SER B CA 1
ATOM 5880 C C . SER B 1 285 ? -19.234 2.477 -9.273 1 91.5 285 SER B C 1
ATOM 5882 O O . SER B 1 285 ? -18.844 1.876 -10.281 1 91.5 285 SER B O 1
ATOM 5884 N N . VAL B 1 286 ? -18.422 2.676 -8.234 1 89.75 286 VAL B N 1
ATOM 5885 C CA . VAL B 1 286 ? -17.016 2.293 -8.211 1 89.75 286 VAL B CA 1
ATOM 5886 C C . VAL B 1 286 ? -16.875 0.777 -8.352 1 89.75 286 VAL B C 1
ATOM 5888 O O . VAL B 1 286 ? -15.812 0.267 -8.703 1 89.75 286 VAL B O 1
ATOM 5891 N N . PHE B 1 287 ? -18.016 0.1 -8.219 1 85.12 287 PHE B N 1
ATOM 5892 C CA . PHE B 1 287 ? -18.031 -1.353 -8.344 1 85.12 287 PHE B CA 1
ATOM 5893 C C . PHE B 1 287 ? -17.547 -1.783 -9.727 1 85.12 287 PHE B C 1
ATOM 5895 O O . PHE B 1 287 ? -17.156 -2.939 -9.922 1 85.12 287 PHE B O 1
ATOM 5902 N N . ARG B 1 288 ? -17.516 -0.94 -10.664 1 79.81 288 ARG B N 1
ATOM 5903 C CA . ARG B 1 288 ? -17.062 -1.249 -12.016 1 79.81 288 ARG B CA 1
ATOM 5904 C C . ARG B 1 288 ? -15.594 -1.677 -12 1 79.81 288 ARG B C 1
ATOM 5906 O O . ARG B 1 288 ? -15.133 -2.365 -12.914 1 79.81 288 ARG B O 1
ATOM 5913 N N . ILE B 1 289 ? -14.938 -1.207 -10.969 1 84.69 289 ILE B N 1
ATOM 5914 C CA . ILE B 1 289 ? -13.586 -1.658 -10.672 1 84.69 289 ILE B CA 1
ATOM 5915 C C . ILE B 1 289 ? -13.547 -2.287 -9.281 1 84.69 289 ILE B C 1
ATOM 5917 O O . ILE B 1 289 ? -13.406 -1.581 -8.281 1 84.69 289 ILE B O 1
ATOM 5921 N N . TRP B 1 290 ? -13.594 -3.541 -9.25 1 87.19 290 TRP B N 1
ATOM 5922 C CA . TRP B 1 290 ? -13.82 -4.277 -8.016 1 87.19 290 TRP B CA 1
ATOM 5923 C C . TRP B 1 290 ? -12.734 -3.973 -6.992 1 87.19 290 TRP B C 1
ATOM 5925 O O . TRP B 1 290 ? -13.008 -3.871 -5.793 1 87.19 290 TRP B O 1
ATOM 5935 N N . SER B 1 291 ? -11.539 -3.816 -7.469 1 87.12 291 SER B N 1
ATOM 5936 C CA . SER B 1 291 ? -10.453 -3.533 -6.531 1 87.12 291 SER B CA 1
ATOM 5937 C C . SER B 1 291 ? -10.648 -2.18 -5.855 1 87.12 291 SER B C 1
ATOM 5939 O O . SER B 1 291 ? -10.398 -2.035 -4.656 1 87.12 291 SER B O 1
ATOM 5941 N N . HIS B 1 292 ? -11.102 -1.177 -6.641 1 89.94 292 HIS B N 1
ATOM 5942 C CA . HIS B 1 292 ? -11.383 0.138 -6.078 1 89.94 292 HIS B CA 1
ATOM 5943 C C . HIS B 1 292 ? -12.539 0.074 -5.086 1 89.94 292 HIS B C 1
ATOM 5945 O O . HIS B 1 292 ? -12.477 0.682 -4.016 1 89.94 292 HIS B O 1
ATOM 5951 N N . ALA B 1 293 ? -13.562 -0.689 -5.492 1 92.12 293 ALA B N 1
ATOM 5952 C CA . ALA B 1 293 ? -14.703 -0.866 -4.594 1 92.12 293 ALA B CA 1
ATOM 5953 C C . ALA B 1 293 ? -14.266 -1.528 -3.289 1 92.12 293 ALA B C 1
ATOM 5955 O O . ALA B 1 293 ? -14.672 -1.097 -2.205 1 92.12 293 ALA B O 1
ATOM 5956 N N . GLY B 1 294 ? -13.492 -2.555 -3.434 1 92.75 294 GLY B N 1
ATOM 5957 C CA . GLY B 1 294 ? -13 -3.246 -2.254 1 92.75 294 GLY B CA 1
ATOM 5958 C C . GLY B 1 294 ? -12.211 -2.344 -1.32 1 92.75 294 GLY B C 1
ATOM 5959 O O . GLY B 1 294 ? -12.406 -2.385 -0.103 1 92.75 294 GLY B O 1
ATOM 5960 N N . ASN B 1 295 ? -11.344 -1.511 -1.858 1 91.38 295 ASN B N 1
ATOM 5961 C CA . ASN B 1 295 ? -10.523 -0.598 -1.069 1 91.38 295 ASN B CA 1
ATOM 5962 C C . ASN B 1 295 ? -11.375 0.454 -0.365 1 91.38 295 ASN B C 1
ATOM 5964 O O . ASN B 1 295 ? -11.125 0.782 0.797 1 91.38 295 ASN B O 1
ATOM 5968 N N . ALA B 1 296 ? -12.375 0.954 -1.073 1 93.5 296 ALA B N 1
ATOM 5969 C CA . ALA B 1 296 ? -13.266 1.939 -0.468 1 93.5 296 ALA B CA 1
ATOM 5970 C C . ALA B 1 296 ? -14.062 1.326 0.679 1 93.5 296 ALA B C 1
ATOM 5972 O O . ALA B 1 296 ? -14.234 1.953 1.727 1 93.5 296 ALA B O 1
ATOM 5973 N N . ILE B 1 297 ? -14.484 0.102 0.504 1 95.06 297 ILE B N 1
ATOM 5974 C CA . ILE B 1 297 ? -15.344 -0.569 1.476 1 95.06 297 ILE B CA 1
ATOM 5975 C C . ILE B 1 297 ? -14.516 -0.976 2.695 1 95.06 297 ILE B C 1
ATOM 5977 O O . ILE B 1 297 ? -14.938 -0.762 3.836 1 95.06 297 ILE B O 1
ATOM 5981 N N . ILE B 1 298 ? -13.328 -1.473 2.516 1 92.75 298 ILE B N 1
ATOM 5982 C CA . ILE B 1 298 ? -12.539 -2.029 3.609 1 92.75 298 ILE B CA 1
ATOM 5983 C C . ILE B 1 298 ? -12.07 -0.904 4.531 1 92.75 298 ILE B C 1
ATOM 5985 O O . ILE B 1 298 ? -11.727 -1.146 5.691 1 92.75 298 ILE B O 1
ATOM 5989 N N . ARG B 1 299 ? -12.086 0.291 4.043 1 91.69 299 ARG B N 1
ATOM 5990 C CA . ARG B 1 299 ? -11.68 1.44 4.844 1 91.69 299 ARG B CA 1
ATOM 5991 C C . ARG B 1 299 ? -12.695 1.716 5.953 1 91.69 299 ARG B C 1
ATOM 5993 O O . ARG B 1 299 ? -12.359 2.328 6.969 1 91.69 299 ARG B O 1
ATOM 6000 N N . GLN B 1 300 ? -13.93 1.302 5.762 1 94.31 300 GLN B N 1
ATOM 6001 C CA . GLN B 1 300 ? -15.008 1.522 6.727 1 94.31 300 GLN B CA 1
ATOM 6002 C C . GLN B 1 300 ? -15.055 0.4 7.758 1 94.31 300 GLN B C 1
ATOM 6004 O O . GLN B 1 300 ? -14.508 -0.683 7.531 1 94.31 300 GLN B O 1
ATOM 6009 N N . GLU B 1 301 ? -15.719 0.678 8.906 1 93.56 301 GLU B N 1
ATOM 6010 C CA . GLU B 1 301 ? -15.82 -0.351 9.938 1 93.56 301 GLU B CA 1
ATOM 6011 C C . GLU B 1 301 ? -17.016 -1.263 9.695 1 93.56 301 GLU B C 1
ATOM 6013 O O . GLU B 1 301 ? -17.047 -2.402 10.156 1 93.56 301 GLU B O 1
ATOM 6018 N N . LYS B 1 302 ? -18.031 -0.742 9.102 1 96.06 302 LYS B N 1
ATOM 6019 C CA . LYS B 1 302 ? -19.203 -1.452 8.594 1 96.06 302 LYS B CA 1
ATOM 6020 C C . LYS B 1 302 ? -19.734 -0.799 7.316 1 96.06 302 LYS B C 1
ATOM 6022 O O . LYS B 1 302 ? -19.531 0.399 7.102 1 96.06 302 LYS B O 1
ATOM 6027 N N . VAL B 1 303 ? -20.328 -1.642 6.52 1 97.44 303 VAL B N 1
ATOM 6028 C CA . VAL B 1 303 ? -20.938 -1.106 5.309 1 97.44 303 VAL B CA 1
ATOM 6029 C C . VAL B 1 303 ? -22.297 -1.781 5.074 1 97.44 303 VAL B C 1
ATOM 6031 O O . VAL B 1 303 ? -22.422 -2.994 5.254 1 97.44 303 VAL B O 1
ATOM 6034 N N . TYR B 1 304 ? -23.281 -0.98 4.691 1 98.62 304 TYR B N 1
ATOM 6035 C CA . TYR B 1 304 ? -24.594 -1.476 4.332 1 98.62 304 TYR B CA 1
ATOM 6036 C C . TYR B 1 304 ? -25.016 -0.984 2.951 1 98.62 304 TYR B C 1
ATOM 6038 O O . TYR B 1 304 ? -24.812 0.183 2.613 1 98.62 304 TYR B O 1
ATOM 6046 N N . ALA B 1 305 ? -25.516 -1.868 2.182 1 98.44 305 ALA B N 1
ATOM 6047 C CA . ALA B 1 305 ? -26.297 -1.457 1.019 1 98.44 305 ALA B CA 1
ATOM 6048 C C . ALA B 1 305 ? -27.734 -1.125 1.415 1 98.44 305 ALA B C 1
ATOM 6050 O O . ALA B 1 305 ? -28.406 -1.929 2.064 1 98.44 305 ALA B O 1
ATOM 6051 N N . ILE B 1 306 ? -28.172 0.05 1.045 1 98.69 306 ILE B N 1
ATOM 6052 C CA . ILE B 1 306 ? -29.531 0.485 1.388 1 98.69 306 ILE B CA 1
ATOM 6053 C C . ILE B 1 306 ? -30.422 0.399 0.156 1 98.69 306 ILE B C 1
ATOM 6055 O O . ILE B 1 306 ? -30.125 0.989 -0.884 1 98.69 306 ILE B O 1
ATOM 6059 N N . LEU B 1 307 ? -31.484 -0.327 0.281 1 98.31 307 LEU B N 1
ATOM 6060 C CA . LEU B 1 307 ? -32.5 -0.423 -0.759 1 98.31 307 LEU B CA 1
ATOM 6061 C C . LEU B 1 307 ? -33.906 -0.159 -0.186 1 98.31 307 LEU B C 1
ATOM 6063 O O . LEU B 1 307 ? -34.156 -0.465 0.979 1 98.31 307 LEU B O 1
ATOM 6067 N N . ASP B 1 308 ? -34.75 0.442 -1.008 1 98.44 308 ASP B N 1
ATOM 6068 C CA . ASP B 1 308 ? -36.156 0.529 -0.65 1 98.44 308 ASP B CA 1
ATOM 6069 C C . ASP B 1 308 ? -37 -0.396 -1.523 1 98.44 308 ASP B C 1
ATOM 6071 O O . ASP B 1 308 ? -36.469 -1.018 -2.455 1 98.44 308 ASP B O 1
ATOM 6075 N N . GLN B 1 309 ? -38.25 -0.507 -1.134 1 98.25 309 GLN B N 1
ATOM 6076 C CA . GLN B 1 309 ? -39.156 -1.414 -1.861 1 98.25 309 GLN B CA 1
ATOM 6077 C C . GLN B 1 309 ? -39.25 -1.007 -3.326 1 98.25 309 GLN B C 1
ATOM 6079 O O . GLN B 1 309 ? -39.375 -1.862 -4.207 1 98.25 309 GLN B O 1
ATOM 6084 N N . GLY B 1 310 ? -39.281 0.258 -3.596 1 97.31 310 GLY B N 1
ATOM 6085 C CA . GLY B 1 310 ? -39.312 0.725 -4.973 1 97.31 310 GLY B CA 1
ATOM 6086 C C . GLY B 1 310 ? -38.156 0.236 -5.809 1 97.31 310 GLY B C 1
ATOM 6087 O O . GLY B 1 310 ? -38.344 -0.225 -6.934 1 97.31 310 GLY B O 1
ATOM 6088 N N . THR B 1 311 ? -37 0.357 -5.277 1 97.19 311 THR B N 1
ATOM 6089 C CA . THR B 1 311 ? -35.812 -0.102 -5.961 1 97.19 311 THR B CA 1
ATOM 6090 C C . THR B 1 311 ? -35.844 -1.61 -6.184 1 97.19 311 THR B C 1
ATOM 6092 O O . THR B 1 311 ? -35.5 -2.092 -7.266 1 97.19 311 THR B O 1
ATOM 6095 N N . ILE B 1 312 ? -36.219 -2.324 -5.191 1 98.25 312 ILE B N 1
ATOM 6096 C CA . ILE B 1 312 ? -36.312 -3.777 -5.262 1 98.25 312 ILE B CA 1
ATOM 6097 C C . ILE B 1 312 ? -37.312 -4.184 -6.355 1 98.25 312 ILE B C 1
ATOM 6099 O O . ILE B 1 312 ? -37.031 -5.062 -7.168 1 98.25 312 ILE B O 1
ATOM 6103 N N . ASP B 1 313 ? -38.438 -3.494 -6.414 1 98.12 313 ASP B N 1
ATOM 6104 C CA . ASP B 1 313 ? -39.438 -3.77 -7.438 1 98.12 313 ASP B CA 1
ATOM 6105 C C . ASP B 1 313 ? -38.906 -3.482 -8.836 1 98.12 313 ASP B C 1
ATOM 6107 O O . ASP B 1 313 ? -39.094 -4.273 -9.758 1 98.12 313 ASP B O 1
ATOM 6111 N N . ARG B 1 314 ? -38.219 -2.418 -8.945 1 97 314 ARG B N 1
ATOM 6112 C CA . ARG B 1 314 ? -37.656 -2.049 -10.234 1 97 314 ARG B CA 1
ATOM 6113 C C . ARG B 1 314 ? -36.656 -3.082 -10.703 1 97 314 ARG B C 1
ATOM 6115 O O . ARG B 1 314 ? -36.656 -3.514 -11.852 1 97 314 ARG B O 1
ATOM 6122 N N . PHE B 1 315 ? -35.719 -3.488 -9.797 1 97.75 315 PHE B N 1
ATOM 6123 C CA . PHE B 1 315 ? -34.688 -4.461 -10.148 1 97.75 315 PHE B CA 1
ATOM 6124 C C . PHE B 1 315 ? -35.312 -5.797 -10.531 1 97.75 315 PHE B C 1
ATOM 6126 O O . PHE B 1 315 ? -34.844 -6.473 -11.438 1 97.75 315 PHE B O 1
ATOM 6133 N N . ALA B 1 316 ? -36.375 -6.141 -9.844 1 98.12 316 ALA B N 1
ATOM 6134 C CA . ALA B 1 316 ? -37 -7.457 -10.016 1 98.12 316 ALA B CA 1
ATOM 6135 C C . ALA B 1 316 ? -37.875 -7.492 -11.258 1 98.12 316 ALA B C 1
ATOM 6137 O O . ALA B 1 316 ? -38 -8.531 -11.914 1 98.12 316 ALA B O 1
ATOM 6138 N N . GLU B 1 317 ? -38.5 -6.309 -11.609 1 97.56 317 GLU B N 1
ATOM 6139 C CA . GLU B 1 317 ? -39.625 -6.371 -12.539 1 97.56 317 GLU B CA 1
ATOM 6140 C C . GLU B 1 317 ? -39.375 -5.508 -13.773 1 97.56 317 GLU B C 1
ATOM 6142 O O . GLU B 1 317 ? -39.938 -5.742 -14.836 1 97.56 317 GLU B O 1
ATOM 6147 N N . GLU B 1 318 ? -38.625 -4.48 -13.656 1 96.44 318 GLU B N 1
ATOM 6148 C CA . GLU B 1 318 ? -38.5 -3.51 -14.742 1 96.44 318 GLU B CA 1
ATOM 6149 C C . GLU B 1 318 ? -37.125 -3.615 -15.422 1 96.44 318 GLU B C 1
ATOM 6151 O O . GLU B 1 318 ? -37.062 -3.793 -16.641 1 96.44 318 GLU B O 1
ATOM 6156 N N . GLY B 1 319 ? -36.094 -3.41 -14.625 1 95.62 319 GLY B N 1
ATOM 6157 C CA . GLY B 1 319 ? -34.781 -3.439 -15.203 1 95.62 319 GLY B CA 1
ATOM 6158 C C . GLY B 1 319 ? -33.688 -2.924 -14.258 1 95.62 319 GLY B C 1
ATOM 6159 O O . GLY B 1 319 ? -34 -2.555 -13.117 1 95.62 319 GLY B O 1
ATOM 6160 N N . LEU B 1 320 ? -32.5 -3.01 -14.695 1 95.31 320 LEU B N 1
ATOM 6161 C CA . LEU B 1 320 ? -31.344 -2.588 -13.914 1 95.31 320 LEU B CA 1
ATOM 6162 C C . LEU B 1 320 ? -30.797 -1.255 -14.422 1 95.31 320 LEU B C 1
ATOM 6164 O O . LEU B 1 320 ? -31.047 -0.879 -15.57 1 95.31 320 LEU B O 1
ATOM 6168 N N . PRO B 1 321 ? -30.094 -0.512 -13.594 1 91.25 321 PRO B N 1
ATOM 6169 C CA . PRO B 1 321 ? -29.594 0.807 -14 1 91.25 321 PRO B CA 1
ATOM 6170 C C . PRO B 1 321 ? -28.422 0.724 -14.977 1 91.25 321 PRO B C 1
ATOM 6172 O O . PRO B 1 321 ? -28.031 1.737 -15.555 1 91.25 321 PRO B O 1
ATOM 6175 N N . ARG B 1 322 ? -27.875 -0.395 -15.117 1 89.12 322 ARG B N 1
ATOM 6176 C CA . ARG B 1 322 ? -26.781 -0.632 -16.062 1 89.12 322 ARG B CA 1
ATOM 6177 C C . ARG B 1 322 ? -26.703 -2.105 -16.453 1 89.12 322 ARG B C 1
ATOM 6179 O O . ARG B 1 322 ? -27.297 -2.959 -15.789 1 89.12 322 ARG B O 1
ATOM 6186 N N . SER B 1 323 ? -25.859 -2.275 -17.469 1 88.56 323 SER B N 1
ATOM 6187 C CA . SER B 1 323 ? -25.609 -3.648 -17.906 1 88.56 323 SER B CA 1
ATOM 6188 C C . SER B 1 323 ? -24.703 -4.375 -16.922 1 88.56 323 SER B C 1
ATOM 6190 O O . SER B 1 323 ? -23.766 -3.789 -16.375 1 88.56 323 SER B O 1
ATOM 6192 N N . LEU B 1 324 ? -25.016 -5.629 -16.625 1 87.31 324 LEU B N 1
ATOM 6193 C CA . LEU B 1 324 ? -24.188 -6.48 -15.781 1 87.31 324 LEU B CA 1
ATOM 6194 C C . LEU B 1 324 ? -23.125 -7.203 -16.609 1 87.31 324 LEU B C 1
ATOM 6196 O O . LEU B 1 324 ? -22.266 -7.883 -16.047 1 87.31 324 LEU B O 1
ATOM 6200 N N . LYS B 1 325 ? -23.172 -7.027 -17.891 1 79.31 325 LYS B N 1
ATOM 6201 C CA . LYS B 1 325 ? -22.172 -7.668 -18.734 1 79.31 325 LYS B CA 1
ATOM 6202 C C . LYS B 1 325 ? -20.781 -7.066 -18.484 1 79.31 325 LYS B C 1
ATOM 6204 O O . LYS B 1 325 ? -20.656 -5.859 -18.281 1 79.31 325 LYS B O 1
ATOM 6209 N N . PRO B 1 326 ? -19.797 -7.961 -18.484 1 70.88 326 PRO B N 1
ATOM 6210 C CA . PRO B 1 326 ? -19.828 -9.375 -18.844 1 70.88 326 PRO B CA 1
ATOM 6211 C C . PRO B 1 326 ? -20.078 -10.289 -17.641 1 70.88 326 PRO B C 1
ATOM 6213 O O . PRO B 1 326 ? -20.062 -11.516 -17.781 1 70.88 326 PRO B O 1
ATOM 6216 N N . LEU B 1 327 ? -20.359 -9.773 -16.516 1 76.81 327 LEU B N 1
ATOM 6217 C CA . LEU B 1 327 ? -20.531 -10.555 -15.297 1 76.81 327 LEU B CA 1
ATOM 6218 C C . LEU B 1 327 ? -21.766 -11.453 -15.414 1 76.81 327 LEU B C 1
ATOM 6220 O O . LEU B 1 327 ? -21.75 -12.602 -14.953 1 76.81 327 LEU B O 1
ATOM 6224 N N . SER B 1 328 ? -22.781 -10.898 -16 1 84 328 SER B N 1
ATOM 6225 C CA . SER B 1 328 ? -24.062 -11.594 -16.156 1 84 328 SER B CA 1
ATOM 6226 C C . SER B 1 328 ? -24.859 -11.039 -17.328 1 84 328 SER B C 1
ATOM 6228 O O . SER B 1 328 ? -24.719 -9.867 -17.688 1 84 328 SER B O 1
ATOM 6230 N N . ASP B 1 329 ? -25.656 -11.875 -17.875 1 88.12 329 ASP B N 1
ATOM 6231 C CA . ASP B 1 329 ? -26.531 -11.453 -18.969 1 88.12 329 ASP B CA 1
ATOM 6232 C C . ASP B 1 329 ? -27.875 -10.984 -18.453 1 88.12 329 ASP B C 1
ATOM 6234 O O . ASP B 1 329 ? -28.719 -10.484 -19.203 1 88.12 329 ASP B O 1
ATOM 6238 N N . ARG B 1 330 ? -28.172 -11.031 -17.234 1 93 330 ARG B N 1
ATOM 6239 C CA . ARG B 1 330 ? -29.453 -10.688 -16.641 1 93 330 ARG B CA 1
ATOM 6240 C C . ARG B 1 330 ? -29.766 -9.203 -16.812 1 93 330 ARG B C 1
ATOM 6242 O O . ARG B 1 330 ? -28.859 -8.359 -16.688 1 93 330 ARG B O 1
ATOM 6249 N N . THR B 1 331 ? -30.969 -8.953 -17.141 1 95.88 331 THR B N 1
ATOM 6250 C CA . THR B 1 331 ? -31.422 -7.574 -17.281 1 95.88 331 THR B CA 1
ATOM 6251 C C . THR B 1 331 ? -32.375 -7.199 -16.156 1 95.88 331 THR B C 1
ATOM 6253 O O . THR B 1 331 ? -32.719 -6.027 -16 1 95.88 331 THR B O 1
ATOM 6256 N N . LYS B 1 332 ? -32.844 -8.227 -15.445 1 97.44 332 LYS B N 1
ATOM 6257 C CA . LYS B 1 332 ? -33.656 -8.078 -14.234 1 97.44 332 LYS B CA 1
ATOM 6258 C C . LYS B 1 332 ? -33.25 -9.109 -13.18 1 97.44 332 LYS B C 1
ATOM 6260 O O . LYS B 1 332 ? -32.594 -10.102 -13.5 1 97.44 332 LYS B O 1
ATOM 6265 N N . LEU B 1 333 ? -33.562 -8.867 -12.008 1 98.19 333 LEU B N 1
ATOM 6266 C CA . LEU B 1 333 ? -33.281 -9.766 -10.891 1 98.19 333 LEU B CA 1
ATOM 6267 C C . LEU B 1 333 ? -34.562 -10.375 -10.352 1 98.19 333 LEU B C 1
ATOM 6269 O O . LEU B 1 333 ? -35 -10.008 -9.266 1 98.19 333 LEU B O 1
ATOM 6273 N N . ASN B 1 334 ? -35.062 -11.328 -11.062 1 97.94 334 ASN B N 1
ATOM 6274 C CA . ASN B 1 334 ? -36.438 -11.828 -10.875 1 97.94 334 ASN B CA 1
ATOM 6275 C C . ASN B 1 334 ? -36.562 -12.625 -9.578 1 97.94 334 ASN B C 1
ATOM 6277 O O . ASN B 1 334 ? -37.656 -12.852 -9.086 1 97.94 334 ASN B O 1
ATOM 6281 N N . LYS B 1 335 ? -35.438 -13.047 -8.992 1 98.19 335 LYS B N 1
ATOM 6282 C CA . LYS B 1 335 ? -35.5 -13.836 -7.766 1 98.19 335 LYS B CA 1
ATOM 6283 C C . LYS B 1 335 ? -35.188 -12.969 -6.543 1 98.19 335 LYS B C 1
ATOM 6285 O O . LYS B 1 335 ? -35.156 -13.469 -5.418 1 98.19 335 LYS B O 1
ATOM 6290 N N . LEU B 1 336 ? -35.062 -11.734 -6.785 1 98.44 336 LEU B N 1
ATOM 6291 C CA . LEU B 1 336 ? -34.594 -10.828 -5.73 1 98.44 336 LEU B CA 1
ATOM 6292 C C . LEU B 1 336 ? -35.594 -10.805 -4.574 1 98.44 336 LEU B C 1
ATOM 6294 O O . LEU B 1 336 ? -35.219 -11.008 -3.416 1 98.44 336 LEU B O 1
ATOM 6298 N N . LYS B 1 337 ? -36.875 -10.625 -4.879 1 98.44 337 LYS B N 1
ATOM 6299 C CA . LYS B 1 337 ? -37.906 -10.539 -3.846 1 98.44 337 LYS B CA 1
ATOM 6300 C C . LYS B 1 337 ? -38 -11.836 -3.043 1 98.44 337 LYS B C 1
ATOM 6302 O O . LYS B 1 337 ? -38.094 -11.805 -1.814 1 98.44 337 LYS B O 1
ATOM 6307 N N . LYS B 1 338 ? -37.938 -12.883 -3.725 1 98.31 338 LYS B N 1
ATOM 6308 C CA . LYS B 1 338 ? -38 -14.188 -3.062 1 98.31 338 LYS B CA 1
ATOM 6309 C C . LYS B 1 338 ? -36.781 -14.391 -2.158 1 98.31 338 LYS B C 1
ATOM 6311 O O . LYS B 1 338 ? -36.906 -14.891 -1.037 1 98.31 338 LYS B O 1
ATOM 6316 N N . MET B 1 339 ? -35.656 -14.039 -2.592 1 97.75 339 MET B N 1
ATOM 6317 C CA . MET B 1 339 ? -34.438 -14.219 -1.82 1 97.75 339 MET B CA 1
ATOM 6318 C C . MET B 1 339 ? -34.438 -13.344 -0.572 1 97.75 339 MET B C 1
ATOM 6320 O O . MET B 1 339 ? -33.969 -13.766 0.487 1 97.75 339 MET B O 1
ATOM 6324 N N . ILE B 1 340 ? -34.969 -12.164 -0.717 1 98.19 340 ILE B N 1
ATOM 6325 C CA . ILE B 1 340 ? -35.062 -11.266 0.433 1 98.19 340 ILE B CA 1
ATOM 6326 C C . ILE B 1 340 ? -36.031 -11.859 1.454 1 98.19 340 ILE B C 1
ATOM 6328 O O . ILE B 1 340 ? -35.75 -11.898 2.65 1 98.19 340 ILE B O 1
ATOM 6332 N N . LYS B 1 341 ? -37.125 -12.352 0.981 1 97.94 341 LYS B N 1
ATOM 6333 C CA . LYS B 1 341 ? -38.125 -12.984 1.862 1 97.94 341 LYS B CA 1
ATOM 6334 C C . LYS B 1 341 ? -37.531 -14.203 2.564 1 97.94 341 LYS B C 1
ATOM 6336 O O . LYS B 1 341 ? -37.75 -14.398 3.762 1 97.94 341 LYS B O 1
ATOM 6341 N N . ASP B 1 342 ? -36.812 -14.969 1.814 1 96.56 342 ASP B N 1
ATOM 6342 C CA . ASP B 1 342 ? -36.125 -16.141 2.391 1 96.56 342 ASP B CA 1
ATOM 6343 C C . ASP B 1 342 ? -35.156 -15.727 3.494 1 96.56 342 ASP B C 1
ATOM 6345 O O . ASP B 1 342 ? -35.094 -16.375 4.535 1 96.56 342 ASP B O 1
ATOM 6349 N N . ALA B 1 343 ? -34.438 -14.688 3.246 1 96.56 343 ALA B N 1
ATOM 6350 C CA . ALA B 1 343 ? -33.5 -14.188 4.242 1 96.56 343 ALA B CA 1
ATOM 6351 C C . ALA B 1 343 ? -34.219 -13.688 5.488 1 96.56 343 ALA B C 1
ATOM 6353 O O . ALA B 1 343 ? -33.75 -13.914 6.613 1 96.56 343 ALA B O 1
ATOM 6354 N N . GLU B 1 344 ? -35.344 -13.008 5.309 1 96.75 344 GLU B N 1
ATOM 6355 C CA . GLU B 1 344 ? -36.156 -12.555 6.426 1 96.75 344 GLU B CA 1
ATOM 6356 C C . GLU B 1 344 ? -36.688 -13.727 7.242 1 96.75 344 GLU B C 1
ATOM 6358 O O . GLU B 1 344 ? -36.594 -13.719 8.477 1 96.75 344 GLU B O 1
ATOM 6363 N N . ASP B 1 345 ? -37.156 -14.68 6.52 1 96.81 345 ASP B N 1
ATOM 6364 C CA . ASP B 1 345 ? -37.75 -15.852 7.168 1 96.81 345 ASP B CA 1
ATOM 6365 C C . ASP B 1 345 ? -36.688 -16.609 7.98 1 96.81 345 ASP B C 1
ATOM 6367 O O . ASP B 1 345 ? -37 -17.172 9.031 1 96.81 345 ASP B O 1
ATOM 6371 N N . LYS B 1 346 ? -35.531 -16.578 7.5 1 95 346 LYS B N 1
ATOM 6372 C CA . LYS B 1 346 ? -34.438 -17.312 8.164 1 95 346 LYS B CA 1
ATOM 6373 C C . LYS B 1 346 ? -33.719 -16.438 9.188 1 95 346 LYS B C 1
ATOM 6375 O O . LYS B 1 346 ? -32.781 -16.859 9.828 1 95 346 LYS B O 1
ATOM 6380 N N . ASN B 1 347 ? -34.125 -15.227 9.352 1 95.06 347 ASN B N 1
ATOM 6381 C CA . ASN B 1 347 ? -33.562 -14.266 10.281 1 95.06 347 ASN B CA 1
ATOM 6382 C C . ASN B 1 347 ? -32.062 -14.133 10.086 1 95.06 347 ASN B C 1
ATOM 6384 O O . ASN B 1 347 ? -31.281 -14.266 11.047 1 95.06 347 ASN B O 1
ATOM 6388 N N . LEU B 1 348 ? -31.688 -13.992 8.797 1 95.31 348 LEU B N 1
ATOM 6389 C CA . LEU B 1 348 ? -30.281 -13.828 8.5 1 95.31 348 LEU B CA 1
ATOM 6390 C C . LEU B 1 348 ? -29.781 -12.469 8.984 1 95.31 348 LEU B C 1
ATOM 6392 O O . LEU B 1 348 ? -30.469 -11.461 8.828 1 95.31 348 LEU B O 1
ATOM 6396 N N . SER B 1 349 ? -28.562 -12.438 9.547 1 95.25 349 SER B N 1
ATOM 6397 C CA . SER B 1 349 ? -28.047 -11.281 10.266 1 95.25 349 SER B CA 1
ATOM 6398 C C . SER B 1 349 ? -27.703 -10.141 9.312 1 95.25 349 SER B C 1
ATOM 6400 O O . SER B 1 349 ? -27.734 -8.969 9.695 1 95.25 349 SER B O 1
ATOM 6402 N N . PHE B 1 350 ? -27.422 -10.461 8.07 1 96.44 350 PHE B N 1
ATOM 6403 C CA . PHE B 1 350 ? -26.969 -9.43 7.148 1 96.44 350 PHE B CA 1
ATOM 6404 C C . PHE B 1 350 ? -28.125 -8.531 6.727 1 96.44 350 PHE B C 1
ATOM 6406 O O . PHE B 1 350 ? -27.906 -7.457 6.16 1 96.44 350 PHE B O 1
ATOM 6413 N N . LEU B 1 351 ? -29.375 -8.922 6.938 1 97.94 351 LEU B N 1
ATOM 6414 C CA . LEU B 1 351 ? -30.547 -8.203 6.453 1 97.94 351 LEU B CA 1
ATOM 6415 C C . LEU B 1 351 ? -31.312 -7.57 7.613 1 97.94 351 LEU B C 1
ATOM 6417 O O . LEU B 1 351 ? -31.656 -8.25 8.578 1 97.94 351 LEU B O 1
ATOM 6421 N N . THR B 1 352 ? -31.531 -6.285 7.559 1 98.56 352 THR B N 1
ATOM 6422 C CA . THR B 1 352 ? -32.406 -5.555 8.469 1 98.56 352 THR B CA 1
ATOM 6423 C C . THR B 1 352 ? -33.5 -4.809 7.699 1 98.56 352 THR B C 1
ATOM 6425 O O . THR B 1 352 ? -33.188 -4.086 6.742 1 98.56 352 THR B O 1
ATOM 6428 N N . LYS B 1 353 ? -34.688 -5.059 8.047 1 98.56 353 LYS B N 1
ATOM 6429 C CA . LYS B 1 353 ? -35.844 -4.434 7.422 1 98.56 353 LYS B CA 1
ATOM 6430 C C . LYS B 1 353 ? -36.531 -3.461 8.383 1 98.56 353 LYS B C 1
ATOM 6432 O O . LYS B 1 353 ? -36.594 -3.709 9.586 1 98.56 353 LYS B O 1
ATOM 6437 N N . ALA B 1 354 ? -37 -2.324 7.859 1 98.69 354 ALA B N 1
ATOM 6438 C CA . ALA B 1 354 ? -37.75 -1.353 8.656 1 98.69 354 ALA B CA 1
ATOM 6439 C C . ALA B 1 354 ? -38.812 -0.639 7.812 1 98.69 354 ALA B C 1
ATOM 6441 O O . ALA B 1 354 ? -38.719 -0.604 6.582 1 98.69 354 ALA B O 1
ATOM 6442 N N . ASN B 1 355 ? -39.781 -0.035 8.469 1 98.19 355 ASN B N 1
ATOM 6443 C CA . ASN B 1 355 ? -40.875 0.634 7.77 1 98.19 355 ASN B CA 1
ATOM 6444 C C . ASN B 1 355 ? -40.531 2.104 7.504 1 98.19 355 ASN B C 1
ATOM 6446 O O . ASN B 1 355 ? -41.25 2.766 6.734 1 98.19 355 ASN B O 1
ATOM 6450 N N . SER B 1 356 ? -39.5 2.588 8.133 1 98.31 356 SER B N 1
ATOM 6451 C CA . SER B 1 356 ? -39.031 3.949 7.906 1 98.31 356 SER B CA 1
ATOM 6452 C C . SER B 1 356 ? -37.531 4.031 8 1 98.31 356 SER B C 1
ATOM 6454 O O . SER B 1 356 ? -36.875 3.119 8.523 1 98.31 356 SER B O 1
ATOM 6456 N N . ILE B 1 357 ? -37 5.09 7.445 1 98.56 357 ILE B N 1
ATOM 6457 C CA . ILE B 1 357 ? -35.562 5.312 7.504 1 98.56 357 ILE B CA 1
ATOM 6458 C C . ILE B 1 357 ? -35.125 5.5 8.953 1 98.56 357 ILE B C 1
ATOM 6460 O O . ILE B 1 357 ? -34.094 5 9.367 1 98.56 357 ILE B O 1
ATOM 6464 N N . GLU B 1 358 ? -35.906 6.211 9.719 1 98.44 358 GLU B N 1
ATOM 6465 C CA . GLU B 1 358 ? -35.625 6.438 11.133 1 98.44 358 GLU B CA 1
ATOM 6466 C C . GLU B 1 358 ? -35.562 5.121 11.906 1 98.44 358 GLU B C 1
ATOM 6468 O O . GLU B 1 358 ? -34.688 4.922 12.734 1 98.44 358 GLU B O 1
ATOM 6473 N N . GLU B 1 359 ? -36.5 4.285 11.609 1 98.62 359 GLU B N 1
ATOM 6474 C CA . GLU B 1 359 ? -36.531 2.977 12.266 1 98.62 359 GLU B CA 1
ATOM 6475 C C . GLU B 1 359 ? -35.312 2.152 11.875 1 98.62 359 GLU B C 1
ATOM 6477 O O . GLU B 1 359 ? -34.719 1.48 12.727 1 98.62 359 GLU B O 1
ATOM 6482 N N . LEU B 1 360 ? -34.969 2.178 10.594 1 98.69 360 LEU B N 1
ATOM 6483 C CA . LEU B 1 360 ? -33.781 1.463 10.125 1 98.69 360 LEU B CA 1
ATOM 6484 C C . LEU B 1 360 ? -32.531 1.977 10.812 1 98.69 360 LEU B C 1
ATOM 6486 O O . LEU B 1 360 ? -31.688 1.187 11.25 1 98.69 360 LEU B O 1
ATOM 6490 N N . ALA B 1 361 ? -32.406 3.283 10.922 1 98.62 361 ALA B N 1
ATOM 6491 C CA . ALA B 1 361 ? -31.281 3.932 11.594 1 98.62 361 ALA B CA 1
ATOM 6492 C C . ALA B 1 361 ? -31.172 3.488 13.047 1 98.62 361 ALA B C 1
ATOM 6494 O O . ALA B 1 361 ? -30.078 3.219 13.547 1 98.62 361 ALA B O 1
ATOM 6495 N N . GLU B 1 362 ? -32.281 3.389 13.711 1 98.38 362 GLU B N 1
ATOM 6496 C CA . GLU B 1 362 ? -32.312 2.986 15.109 1 98.38 362 GLU B CA 1
ATOM 6497 C C . GLU B 1 362 ? -31.891 1.524 15.273 1 98.38 362 GLU B C 1
ATOM 6499 O O . GLU B 1 362 ? -31.094 1.192 16.156 1 98.38 362 GLU B O 1
ATOM 6504 N N . LYS B 1 363 ? -32.406 0.696 14.43 1 98.25 363 LYS B N 1
ATOM 6505 C CA . LYS B 1 363 ? -32.156 -0.735 14.523 1 98.25 363 LYS B CA 1
ATOM 6506 C C . LYS B 1 363 ? -30.656 -1.028 14.352 1 98.25 363 LYS B C 1
ATOM 6508 O O . LYS B 1 363 ? -30.125 -1.958 14.969 1 98.25 363 LYS B O 1
ATOM 6513 N N . LEU B 1 364 ? -29.984 -0.201 13.57 1 98 364 LEU B N 1
ATOM 6514 C CA . LEU B 1 364 ? -28.609 -0.5 13.211 1 98 364 LEU B CA 1
ATOM 6515 C C . LEU B 1 364 ? -27.656 0.519 13.828 1 98 364 LEU B C 1
ATOM 6517 O O . LEU B 1 364 ? -26.438 0.488 13.562 1 98 364 LEU B O 1
ATOM 6521 N N . ASP B 1 365 ? -28.172 1.423 14.633 1 97.19 365 ASP B N 1
ATOM 6522 C CA . ASP B 1 365 ? -27.391 2.473 15.281 1 97.19 365 ASP B CA 1
ATOM 6523 C C . ASP B 1 365 ? -26.641 3.312 14.258 1 97.19 365 ASP B C 1
ATOM 6525 O O . ASP B 1 365 ? -25.438 3.561 14.406 1 97.19 365 ASP B O 1
ATOM 6529 N N . LEU B 1 366 ? -27.312 3.625 13.125 1 98.12 366 LEU B N 1
ATOM 6530 C CA . LEU B 1 366 ? -26.781 4.5 12.094 1 98.12 366 LEU B CA 1
ATOM 6531 C C . LEU B 1 366 ? -27.188 5.949 12.336 1 98.12 366 LEU B C 1
ATOM 6533 O O . LEU B 1 366 ? -28.125 6.445 11.703 1 98.12 366 LEU B O 1
ATOM 6537 N N . THR B 1 367 ? -26.453 6.637 13.055 1 97.12 367 THR B N 1
ATOM 6538 C CA . THR B 1 367 ? -26.812 7.941 13.602 1 97.12 367 THR B CA 1
ATOM 6539 C C . THR B 1 367 ? -27.031 8.953 12.484 1 97.12 367 THR B C 1
ATOM 6541 O O . THR B 1 367 ? -27.844 9.875 12.625 1 97.12 367 THR B O 1
ATOM 6544 N N . ASP B 1 368 ? -26.422 8.75 11.352 1 97.56 368 ASP B N 1
ATOM 6545 C CA . ASP B 1 368 ? -26.469 9.781 10.32 1 97.56 368 ASP B CA 1
ATOM 6546 C C . ASP B 1 368 ? -27.297 9.328 9.125 1 97.56 368 ASP B C 1
ATOM 6548 O O . ASP B 1 368 ? -27.406 10.039 8.125 1 97.56 368 ASP B O 1
ATOM 6552 N N . LEU B 1 369 ? -27.922 8.203 9.172 1 98.5 369 LEU B N 1
ATOM 6553 C CA . LEU B 1 369 ? -28.578 7.602 8.016 1 98.5 369 LEU B CA 1
ATOM 6554 C C . LEU B 1 369 ? -29.688 8.5 7.488 1 98.5 369 LEU B C 1
ATOM 6556 O O . LEU B 1 369 ? -29.797 8.719 6.281 1 98.5 369 LEU B O 1
ATOM 6560 N N . SER B 1 370 ? -30.547 9.031 8.398 1 98.44 370 SER B N 1
ATOM 6561 C CA . SER B 1 370 ? -31.672 9.859 7.969 1 98.44 370 SER B CA 1
ATOM 6562 C C . SER B 1 370 ? -31.188 11.094 7.211 1 98.44 370 SER B C 1
ATOM 6564 O O . SER B 1 370 ? -31.719 11.43 6.152 1 98.44 370 SER B O 1
ATOM 6566 N N . LYS B 1 371 ? -30.219 11.695 7.773 1 97.75 371 LYS B N 1
ATOM 6567 C CA . LYS B 1 371 ? -29.625 12.867 7.121 1 97.75 371 LYS B CA 1
ATOM 6568 C C . LYS B 1 371 ? -29.047 12.5 5.758 1 97.75 371 LYS B C 1
ATOM 6570 O O . LYS B 1 371 ? -29.266 13.203 4.773 1 97.75 371 LYS B O 1
ATOM 6575 N N . THR B 1 372 ? -28.344 11.383 5.695 1 97.88 372 THR B N 1
ATOM 6576 C CA . THR B 1 372 ? -27.703 10.914 4.473 1 97.88 372 THR B CA 1
ATOM 6577 C C . THR B 1 372 ? -28.734 10.656 3.385 1 97.88 372 THR B C 1
ATOM 6579 O O . THR B 1 372 ? -28.578 11.102 2.248 1 97.88 372 THR B O 1
ATOM 6582 N N . ILE B 1 373 ? -29.766 10.008 3.74 1 98.19 373 ILE B N 1
ATOM 6583 C CA . ILE B 1 373 ? -30.781 9.641 2.762 1 98.19 373 ILE B CA 1
ATOM 6584 C C . ILE B 1 373 ? -31.516 10.891 2.271 1 98.19 373 ILE B C 1
ATOM 6586 O O . ILE B 1 373 ? -31.797 11.023 1.08 1 98.19 373 ILE B O 1
ATOM 6590 N N . ARG B 1 374 ? -31.812 11.812 3.176 1 97.5 374 ARG B N 1
ATOM 6591 C CA . ARG B 1 374 ? -32.438 13.07 2.77 1 97.5 374 ARG B CA 1
ATOM 6592 C C . ARG B 1 374 ? -31.578 13.797 1.741 1 97.5 374 ARG B C 1
ATOM 6594 O O . ARG B 1 374 ? -32.062 14.242 0.706 1 97.5 374 ARG B O 1
ATOM 6601 N N . GLN B 1 375 ? -30.344 13.867 2.018 1 96.62 375 GLN B N 1
ATOM 6602 C CA . GLN B 1 375 ? -29.422 14.547 1.111 1 96.62 375 GLN B CA 1
ATOM 6603 C C . GLN B 1 375 ? -29.297 13.797 -0.209 1 96.62 375 GLN B C 1
ATOM 6605 O O . GLN B 1 375 ? -29.281 14.406 -1.28 1 96.62 375 GLN B O 1
ATOM 6610 N N . TYR B 1 376 ? -29.188 12.492 -0.105 1 97 376 TYR B N 1
ATOM 6611 C CA . TYR B 1 376 ? -29.047 11.664 -1.293 1 97 376 TYR B CA 1
ATOM 6612 C C . TYR B 1 376 ? -30.266 11.789 -2.197 1 97 376 TYR B C 1
ATOM 6614 O O . TYR B 1 376 ? -30.141 11.828 -3.424 1 97 376 TYR B O 1
ATOM 6622 N N . ASN B 1 377 ? -31.422 11.852 -1.595 1 97.31 377 ASN B N 1
ATOM 6623 C CA . ASN B 1 377 ? -32.656 11.969 -2.377 1 97.31 377 ASN B CA 1
ATOM 6624 C C . ASN B 1 377 ? -32.688 13.289 -3.141 1 97.31 377 ASN B C 1
ATOM 6626 O O . ASN B 1 377 ? -33.219 13.344 -4.262 1 97.31 377 ASN B O 1
ATOM 6630 N N . VAL B 1 378 ? -32.188 14.305 -2.572 1 96.06 378 VAL B N 1
ATOM 6631 C CA . VAL B 1 378 ? -32.125 15.594 -3.258 1 96.06 378 VAL B CA 1
ATOM 6632 C C . VAL B 1 378 ? -31.172 15.492 -4.453 1 96.06 378 VAL B C 1
ATOM 6634 O O . VAL B 1 378 ? -31.5 15.953 -5.551 1 96.06 378 VAL B O 1
ATOM 6637 N N . VAL B 1 379 ? -30.094 14.867 -4.211 1 94.5 379 VAL B N 1
ATOM 6638 C CA . VAL B 1 379 ? -29.078 14.656 -5.246 1 94.5 379 VAL B CA 1
ATOM 6639 C C . VAL B 1 379 ? -29.672 13.812 -6.379 1 94.5 379 VAL B C 1
ATOM 6641 O O . VAL B 1 379 ? -29.469 14.117 -7.555 1 94.5 379 VAL B O 1
ATOM 6644 N N . ALA B 1 380 ? -30.328 12.812 -6.004 1 94.88 380 ALA B N 1
ATOM 6645 C CA . ALA B 1 380 ? -30.953 11.914 -6.98 1 94.88 380 ALA B CA 1
ATOM 6646 C C . ALA B 1 380 ? -32.031 12.641 -7.793 1 94.88 380 ALA B C 1
ATOM 6648 O O . ALA B 1 380 ? -32.094 12.461 -9.008 1 94.88 380 ALA B O 1
ATOM 6649 N N . GLU B 1 381 ? -32.75 13.43 -7.18 1 94.5 381 GLU B N 1
ATOM 6650 C CA . GLU B 1 381 ? -33.781 14.195 -7.848 1 94.5 381 GLU B CA 1
ATOM 6651 C C . GLU B 1 381 ? -33.188 15.203 -8.828 1 94.5 381 GLU B C 1
ATOM 6653 O O . GLU B 1 381 ? -33.75 15.414 -9.914 1 94.5 381 GLU B O 1
ATOM 6658 N N . ASN B 1 382 ? -32.125 15.773 -8.445 1 95.31 382 ASN B N 1
ATOM 6659 C CA . ASN B 1 382 ? -31.469 16.781 -9.273 1 95.31 382 ASN B CA 1
ATOM 6660 C C . ASN B 1 382 ? -30.688 16.141 -10.414 1 95.31 382 ASN B C 1
ATOM 6662 O O . ASN B 1 382 ? -30.312 16.828 -11.375 1 95.31 382 ASN B O 1
ATOM 6666 N N . GLY B 1 383 ? -30.344 14.938 -10.25 1 94.88 383 GLY B N 1
ATOM 6667 C CA . GLY B 1 383 ? -29.641 14.203 -11.297 1 94.88 383 GLY B CA 1
ATOM 6668 C C . GLY B 1 383 ? -28.156 14.477 -11.328 1 94.88 383 GLY B C 1
ATOM 6669 O O . GLY B 1 383 ? -27.484 14.156 -12.305 1 94.88 383 GLY B O 1
ATOM 6670 N N . GLU B 1 384 ? -27.656 15.133 -10.32 1 95.06 384 GLU B N 1
ATOM 6671 C CA . GLU B 1 384 ? -26.234 15.477 -10.242 1 95.06 384 GLU B CA 1
ATOM 6672 C C . GLU B 1 384 ? -25.688 15.227 -8.836 1 95.06 384 GLU B C 1
ATOM 6674 O O . GLU B 1 384 ? -26.125 15.859 -7.871 1 95.06 384 GLU B O 1
ATOM 6679 N N . ASP B 1 385 ? -24.75 14.32 -8.797 1 95.12 385 ASP B N 1
ATOM 6680 C CA . ASP B 1 385 ? -24.094 14.031 -7.523 1 95.12 385 ASP B CA 1
ATOM 6681 C C . ASP B 1 385 ? -22.906 14.961 -7.289 1 95.12 385 ASP B C 1
ATOM 6683 O O . ASP B 1 385 ? -21.781 14.656 -7.691 1 95.12 385 ASP B O 1
ATOM 6687 N N . THR B 1 386 ? -23.062 15.977 -6.535 1 90.75 386 THR B N 1
ATOM 6688 C CA . THR B 1 386 ? -22.047 17 -6.32 1 90.75 386 THR B CA 1
ATOM 6689 C C . THR B 1 386 ? -21.016 16.547 -5.281 1 90.75 386 THR B C 1
ATOM 6691 O O . THR B 1 386 ? -19.953 17.156 -5.137 1 90.75 386 THR B O 1
ATOM 6694 N N . GLU B 1 387 ? -21.328 15.484 -4.594 1 91.06 387 GLU B N 1
ATOM 6695 C CA . GLU B 1 387 ? -20.422 15.023 -3.551 1 91.06 387 GLU B CA 1
ATOM 6696 C C . GLU B 1 387 ? -19.422 14 -4.102 1 91.06 387 GLU B C 1
ATOM 6698 O O . GLU B 1 387 ? -18.219 14.109 -3.865 1 91.06 387 GLU B O 1
ATOM 6703 N N . PHE B 1 388 ? -19.938 12.984 -4.863 1 94.56 388 PHE B N 1
ATOM 6704 C CA . PHE B 1 388 ? -19.062 11.875 -5.246 1 94.56 388 PHE B CA 1
ATOM 6705 C C . PHE B 1 388 ? -19.016 11.719 -6.762 1 94.56 388 PHE B C 1
ATOM 6707 O O . PHE B 1 388 ? -18.375 10.797 -7.277 1 94.56 388 PHE B O 1
ATOM 6714 N N . GLU B 1 389 ? -19.75 12.555 -7.488 1 93 389 GLU B N 1
ATOM 6715 C CA . GLU B 1 389 ? -19.734 12.578 -8.945 1 93 389 GLU B CA 1
ATOM 6716 C C . GLU B 1 389 ? -20.266 11.266 -9.531 1 93 389 GLU B C 1
ATOM 6718 O O . GLU B 1 389 ? -19.781 10.812 -10.57 1 93 389 GLU B O 1
ATOM 6723 N N . LYS B 1 390 ? -21.219 10.68 -8.797 1 94.69 390 LYS B N 1
ATOM 6724 C CA . LYS B 1 390 ? -21.859 9.477 -9.328 1 94.69 390 LYS B CA 1
ATOM 6725 C C . LYS B 1 390 ? -22.609 9.781 -10.617 1 94.69 390 LYS B C 1
ATOM 6727 O O . LYS B 1 390 ? -23.328 10.773 -10.711 1 94.69 390 LYS B O 1
ATOM 6732 N N . PRO B 1 391 ? -22.406 8.891 -11.656 1 93.62 391 PRO B N 1
ATOM 6733 C CA . PRO B 1 391 ? -23.156 9.109 -12.898 1 93.62 391 PRO B CA 1
ATOM 6734 C C . PRO B 1 391 ? -24.672 9.133 -12.688 1 93.62 391 PRO B C 1
ATOM 6736 O O . PRO B 1 391 ? -25.188 8.359 -11.891 1 93.62 391 PRO B O 1
ATOM 6739 N N . SER B 1 392 ? -25.312 9.914 -13.508 1 93.38 392 SER B N 1
ATOM 6740 C CA . SER B 1 392 ? -26.719 10.219 -13.305 1 93.38 392 SER B CA 1
ATOM 6741 C C . SER B 1 392 ? -27.578 8.969 -13.438 1 93.38 392 SER B C 1
ATOM 6743 O O . SER B 1 392 ? -28.594 8.828 -12.758 1 93.38 392 SER B O 1
ATOM 6745 N N . ASN B 1 393 ? -27.219 8.039 -14.242 1 89.12 393 ASN B N 1
ATOM 6746 C CA . ASN B 1 393 ? -28.031 6.844 -14.469 1 89.12 393 ASN B CA 1
ATOM 6747 C C . ASN B 1 393 ? -28.031 5.938 -13.234 1 89.12 393 ASN B C 1
ATOM 6749 O O . ASN B 1 393 ? -28.891 5.051 -13.125 1 89.12 393 ASN B O 1
ATOM 6753 N N . TYR B 1 394 ? -27.156 6.215 -12.266 1 91.44 394 TYR B N 1
ATOM 6754 C CA . TYR B 1 394 ? -27.094 5.398 -11.055 1 91.44 394 TYR B CA 1
ATOM 6755 C C . TYR B 1 394 ? -27.828 6.078 -9.898 1 91.44 394 TYR B C 1
ATOM 6757 O O . TYR B 1 394 ? -28 5.488 -8.828 1 91.44 394 TYR B O 1
ATOM 6765 N N . LEU B 1 395 ? -28.219 7.266 -10.195 1 94.12 395 LEU B N 1
ATOM 6766 C CA . LEU B 1 395 ? -28.875 8.016 -9.125 1 94.12 395 LEU B CA 1
ATOM 6767 C C . LEU B 1 395 ? -30.359 7.645 -9.031 1 94.12 395 LEU B C 1
ATOM 6769 O O . LEU B 1 395 ? -31.141 7.93 -9.945 1 94.12 395 LEU B O 1
ATOM 6773 N N . GLN B 1 396 ? -30.703 6.895 -7.953 1 93.31 396 GLN B N 1
ATOM 6774 C CA . GLN B 1 396 ? -32.062 6.496 -7.652 1 93.31 396 GLN B CA 1
ATOM 6775 C C . GLN B 1 396 ? -32.438 6.852 -6.215 1 93.31 396 GLN B C 1
ATOM 6777 O O . GLN B 1 396 ? -31.75 6.461 -5.277 1 93.31 396 GLN B O 1
ATOM 6782 N N . SER B 1 397 ? -33.562 7.523 -6.125 1 95.44 397 SER B N 1
ATOM 6783 C CA . SER B 1 397 ? -34 7.938 -4.789 1 95.44 397 SER B CA 1
ATOM 6784 C C . SER B 1 397 ? -34.406 6.742 -3.943 1 95.44 397 SER B C 1
ATOM 6786 O O . SER B 1 397 ? -34.812 5.711 -4.48 1 95.44 397 SER B O 1
ATOM 6788 N N . ILE B 1 398 ? -34.281 6.84 -2.705 1 97.44 398 ILE B N 1
ATOM 6789 C CA . ILE B 1 398 ? -34.719 5.875 -1.702 1 97.44 398 ILE B CA 1
ATOM 6790 C C . ILE B 1 398 ? -35.875 6.465 -0.896 1 97.44 398 ILE B C 1
ATOM 6792 O O . ILE B 1 398 ? -35.656 7.164 0.096 1 97.44 398 ILE B O 1
ATOM 6796 N N . GLU B 1 399 ? -37.125 6.062 -1.265 1 96.19 399 GLU B N 1
ATOM 6797 C CA . GLU B 1 399 ? -38.25 6.797 -0.697 1 96.19 399 GLU B CA 1
ATOM 6798 C C . GLU B 1 399 ? -39.406 5.855 -0.369 1 96.19 399 GLU B C 1
ATOM 6800 O O . GLU B 1 399 ? -40.219 6.156 0.499 1 96.19 399 GLU B O 1
ATOM 6805 N N . LYS B 1 400 ? -39.5 4.785 -1.039 1 96.25 400 LYS B N 1
ATOM 6806 C CA . LYS B 1 400 ? -40.688 3.92 -0.895 1 96.25 400 LYS B CA 1
ATOM 6807 C C . LYS B 1 400 ? -40.375 2.75 0.039 1 96.25 400 LYS B C 1
ATOM 6809 O O . LYS B 1 400 ? -39.688 1.798 -0.347 1 96.25 400 LYS B O 1
ATOM 6814 N N . GLY B 1 401 ? -41.031 2.701 1.164 1 95.69 401 GLY B N 1
ATOM 6815 C CA . GLY B 1 401 ? -40.844 1.632 2.129 1 95.69 401 GLY B CA 1
ATOM 6816 C C . GLY B 1 401 ? -41.531 0.341 1.743 1 95.69 401 GLY B C 1
ATOM 6817 O O . GLY B 1 401 ? -42.375 0.331 0.848 1 95.69 401 GLY B O 1
ATOM 6818 N N . PRO B 1 402 ? -41.25 -0.688 2.561 1 98.19 402 PRO B N 1
ATOM 6819 C CA . PRO B 1 402 ? -40.25 -0.813 3.609 1 98.19 402 PRO B CA 1
ATOM 6820 C C . PRO B 1 402 ? -38.812 -0.586 3.086 1 98.19 402 PRO B C 1
ATOM 6822 O O . PRO B 1 402 ? -38.594 -0.528 1.872 1 98.19 402 PRO B O 1
ATOM 6825 N N . PHE B 1 403 ? -37.938 -0.292 4.023 1 98.69 403 PHE B N 1
ATOM 6826 C CA . PHE B 1 403 ? -36.531 -0.025 3.756 1 98.69 403 PHE B CA 1
ATOM 6827 C C . PHE B 1 403 ? -35.656 -1.169 4.258 1 98.69 403 PHE B C 1
ATOM 6829 O O . PHE B 1 403 ? -35.969 -1.795 5.273 1 98.69 403 PHE B O 1
ATOM 6836 N N . TYR B 1 404 ? -34.531 -1.419 3.51 1 98.75 404 TYR B N 1
ATOM 6837 C CA . TYR B 1 404 ? -33.688 -2.566 3.789 1 98.75 404 TYR B CA 1
ATOM 6838 C C . TYR B 1 404 ? -32.219 -2.148 3.863 1 98.75 404 TYR B C 1
ATOM 6840 O O . TYR B 1 404 ? -31.766 -1.31 3.082 1 98.75 404 TYR B O 1
ATOM 6848 N N . ALA B 1 405 ? -31.531 -2.688 4.836 1 98.75 405 ALA B N 1
ATOM 6849 C CA . ALA B 1 405 ? -30.062 -2.609 4.918 1 98.75 405 ALA B CA 1
ATOM 6850 C C . ALA B 1 405 ? -29.438 -3.996 4.828 1 98.75 405 ALA B C 1
ATOM 6852 O O . ALA B 1 405 ? -29.859 -4.922 5.531 1 98.75 405 ALA B O 1
ATOM 6853 N N . PHE B 1 406 ? -28.516 -4.156 3.924 1 98.38 406 PHE B N 1
ATOM 6854 C CA . PHE B 1 406 ? -27.75 -5.387 3.756 1 98.38 406 PHE B CA 1
ATOM 6855 C C . PHE B 1 406 ? -26.297 -5.18 4.156 1 98.38 406 PHE B C 1
ATOM 6857 O O . PHE B 1 406 ? -25.578 -4.414 3.518 1 98.38 406 PHE B O 1
ATOM 6864 N N . GLU B 1 407 ? -25.797 -5.855 5.195 1 97.31 407 GLU B N 1
ATOM 6865 C CA . GLU B 1 407 ? -24.422 -5.691 5.633 1 97.31 407 GLU B CA 1
ATOM 6866 C C . GLU B 1 407 ? -23.453 -6.348 4.652 1 97.31 407 GLU B C 1
ATOM 6868 O O . GLU B 1 407 ? -23.656 -7.488 4.23 1 97.31 407 GLU B O 1
ATOM 6873 N N . LEU B 1 408 ? -22.453 -5.582 4.309 1 96.75 408 LEU B N 1
ATOM 6874 C CA . LEU B 1 408 ? -21.453 -6.055 3.365 1 96.75 408 LEU B CA 1
ATOM 6875 C C . LEU B 1 408 ? -20.094 -6.195 4.043 1 96.75 408 LEU B C 1
ATOM 6877 O O . LEU B 1 408 ? -19.734 -5.391 4.906 1 96.75 408 LEU B O 1
ATOM 6881 N N . GLY B 1 409 ? -19.406 -7.258 3.729 1 95 409 GLY B N 1
ATOM 6882 C CA . GLY B 1 409 ? -17.953 -7.324 3.873 1 95 409 GLY B CA 1
ATOM 6883 C C . GLY B 1 409 ? -17.203 -7.07 2.576 1 95 409 GLY B C 1
ATOM 6884 O O . GLY B 1 409 ? -17.781 -6.523 1.627 1 95 409 GLY B O 1
ATOM 6885 N N . VAL B 1 410 ? -15.984 -7.375 2.6 1 93.75 410 VAL B N 1
ATOM 6886 C CA . VAL B 1 410 ? -15.195 -7.219 1.384 1 93.75 410 VAL B CA 1
ATOM 6887 C C . VAL B 1 410 ? -14.703 -8.578 0.907 1 93.75 410 VAL B C 1
ATOM 6889 O O . VAL B 1 410 ? -14.062 -9.312 1.664 1 93.75 410 VAL B O 1
ATOM 6892 N N . GLY B 1 411 ? -15.023 -8.844 -0.302 1 92.44 411 GLY B N 1
ATOM 6893 C CA . GLY B 1 411 ? -14.547 -10.094 -0.873 1 92.44 411 GLY B CA 1
ATOM 6894 C C . GLY B 1 411 ? -13.07 -10.07 -1.202 1 92.44 411 GLY B C 1
ATOM 6895 O O . GLY B 1 411 ? -12.555 -9.078 -1.718 1 92.44 411 GLY B O 1
ATOM 6896 N N . ALA B 1 412 ? -12.352 -11.156 -0.856 1 91.81 412 ALA B N 1
ATOM 6897 C CA . ALA B 1 412 ? -10.945 -11.32 -1.226 1 91.81 412 ALA B CA 1
ATOM 6898 C C . ALA B 1 412 ? -10.711 -12.664 -1.905 1 91.81 412 ALA B C 1
ATOM 6900 O O . ALA B 1 412 ? -11.289 -13.68 -1.501 1 91.81 412 ALA B O 1
ATOM 6901 N N . TYR B 1 413 ? -9.844 -12.625 -2.889 1 89.56 413 TYR B N 1
ATOM 6902 C CA . TYR B 1 413 ? -9.656 -13.844 -3.666 1 89.56 413 TYR B CA 1
ATOM 6903 C C . TYR B 1 413 ? -8.344 -14.531 -3.295 1 89.56 413 TYR B C 1
ATOM 6905 O O . TYR B 1 413 ? -8.234 -15.758 -3.379 1 89.56 413 TYR B O 1
ATOM 6913 N N . CYS B 1 414 ? -7.41 -13.742 -2.992 1 91.81 414 CYS B N 1
ATOM 6914 C CA . CYS B 1 414 ? -6.125 -14.328 -2.615 1 91.81 414 CYS B CA 1
ATOM 6915 C C . CYS B 1 414 ? -5.285 -13.328 -1.825 1 91.81 414 CYS B C 1
ATOM 6917 O O . CYS B 1 414 ? -5.625 -12.148 -1.751 1 91.81 414 CYS B O 1
ATOM 6919 N N . THR B 1 415 ? -4.367 -13.844 -1.14 1 92 415 THR B N 1
ATOM 6920 C CA . THR B 1 415 ? -3.254 -13.07 -0.597 1 92 415 THR B CA 1
ATOM 6921 C C . THR B 1 415 ? -1.979 -13.32 -1.398 1 92 415 THR B C 1
ATOM 6923 O O . THR B 1 415 ? -1.907 -14.273 -2.178 1 92 415 THR B O 1
ATOM 6926 N N . MET B 1 416 ? -1.116 -12.414 -1.293 1 88.38 416 MET B N 1
ATOM 6927 C CA . MET B 1 416 ? 0.201 -12.602 -1.892 1 88.38 416 MET B CA 1
ATOM 6928 C C . MET B 1 416 ? 1.306 -12.32 -0.878 1 88.38 416 MET B C 1
ATOM 6930 O O . MET B 1 416 ? 1.155 -11.461 -0.012 1 88.38 416 MET B O 1
ATOM 6934 N N . GLY B 1 417 ? 2.354 -13.141 -1.108 1 85.56 417 GLY B N 1
ATOM 6935 C CA . GLY B 1 417 ? 3.533 -12.906 -0.294 1 85.56 417 GLY B CA 1
ATOM 6936 C C . GLY B 1 417 ? 3.695 -13.914 0.831 1 85.56 417 GLY B C 1
ATOM 6937 O O . GLY B 1 417 ? 2.951 -14.891 0.904 1 85.56 417 GLY B O 1
ATOM 6938 N N . GLY B 1 418 ? 4.723 -13.766 1.591 1 92.75 418 GLY B N 1
ATOM 6939 C CA . GLY B 1 418 ? 5.133 -14.641 2.678 1 92.75 418 GLY B CA 1
ATOM 6940 C C . GLY B 1 418 ? 6.559 -15.141 2.537 1 92.75 418 GLY B C 1
ATOM 6941 O O . GLY B 1 418 ? 7.309 -15.172 3.514 1 92.75 418 GLY B O 1
ATOM 6942 N N . LEU B 1 419 ? 6.801 -15.508 1.316 1 97.06 419 LEU B N 1
ATOM 6943 C CA . LEU B 1 419 ? 8.148 -15.977 1.038 1 97.06 419 LEU B CA 1
ATOM 6944 C C . LEU B 1 419 ? 8.812 -15.125 -0.038 1 97.06 419 LEU B C 1
ATOM 6946 O O . LEU B 1 419 ? 8.25 -14.93 -1.117 1 97.06 419 LEU B O 1
ATOM 6950 N N . ARG B 1 420 ? 10.031 -14.602 0.285 1 95.5 420 ARG B N 1
ATOM 6951 C CA . ARG B 1 420 ? 10.82 -13.906 -0.728 1 95.5 420 ARG B CA 1
ATOM 6952 C C . ARG B 1 420 ? 11.445 -14.898 -1.706 1 95.5 420 ARG B C 1
ATOM 6954 O O . ARG B 1 420 ? 11.953 -15.945 -1.299 1 95.5 420 ARG B O 1
ATOM 6961 N N . VAL B 1 421 ? 11.359 -14.594 -3.01 1 96.69 421 VAL B N 1
ATOM 6962 C CA . VAL B 1 421 ? 11.945 -15.477 -4.016 1 96.69 421 VAL B CA 1
ATOM 6963 C C . VAL B 1 421 ? 12.797 -14.672 -4.984 1 96.69 421 VAL B C 1
ATOM 6965 O O . VAL B 1 421 ? 12.648 -13.453 -5.086 1 96.69 421 VAL B O 1
ATOM 6968 N N . ASN B 1 422 ? 13.766 -15.359 -5.633 1 95.94 422 ASN B N 1
ATOM 6969 C CA . ASN B 1 422 ? 14.516 -14.75 -6.723 1 95.94 422 ASN B CA 1
ATOM 6970 C C . ASN B 1 422 ? 13.898 -15.07 -8.078 1 95.94 422 ASN B C 1
ATOM 6972 O O . ASN B 1 422 ? 12.789 -15.602 -8.156 1 95.94 422 ASN B O 1
ATOM 6976 N N . ARG B 1 423 ? 14.562 -14.766 -9.188 1 95.94 423 ARG B N 1
ATOM 6977 C CA . ARG B 1 423 ? 14.055 -14.875 -10.547 1 95.94 423 ARG B CA 1
ATOM 6978 C C . ARG B 1 423 ? 13.867 -16.328 -10.945 1 95.94 423 ARG B C 1
ATOM 6980 O O . ARG B 1 423 ? 13.219 -16.625 -11.945 1 95.94 423 ARG B O 1
ATOM 6987 N N . LYS B 1 424 ? 14.391 -17.25 -10.172 1 97.06 424 LYS B N 1
ATOM 6988 C CA . LYS B 1 424 ? 14.266 -18.688 -10.414 1 97.06 424 LYS B CA 1
ATOM 6989 C C . LYS B 1 424 ? 13.266 -19.312 -9.453 1 97.06 424 LYS B C 1
ATOM 6991 O O . LYS B 1 424 ? 13.188 -20.547 -9.352 1 97.06 424 LYS B O 1
ATOM 6996 N N . ASN B 1 425 ? 12.633 -18.484 -8.633 1 97.75 425 ASN B N 1
ATOM 6997 C CA . ASN B 1 425 ? 11.625 -18.859 -7.648 1 97.75 425 ASN B CA 1
ATOM 6998 C C . ASN B 1 425 ? 12.227 -19.688 -6.512 1 97.75 425 ASN B C 1
ATOM 7000 O O . ASN B 1 425 ? 11.531 -20.484 -5.891 1 97.75 425 ASN B O 1
ATOM 7004 N N . GLN B 1 426 ? 13.508 -19.578 -6.336 1 97.75 426 GLN B N 1
ATOM 7005 C CA . GLN B 1 426 ? 14.125 -20.109 -5.129 1 97.75 426 GLN B CA 1
ATOM 7006 C C . GLN B 1 426 ? 13.766 -19.281 -3.904 1 97.75 426 GLN B C 1
ATOM 7008 O O . GLN B 1 426 ? 13.719 -18.047 -3.977 1 97.75 426 GLN B O 1
ATOM 7013 N N . VAL B 1 427 ? 13.461 -19.922 -2.773 1 97.88 427 VAL B N 1
ATOM 7014 C CA . VAL B 1 427 ? 13.133 -19.219 -1.535 1 97.88 427 VAL B CA 1
ATOM 7015 C C . VAL B 1 427 ? 14.406 -18.641 -0.916 1 97.88 427 VAL B C 1
ATOM 7017 O O . VAL B 1 427 ? 15.43 -19.328 -0.832 1 97.88 427 VAL B O 1
ATOM 7020 N N . LEU B 1 428 ? 14.32 -17.391 -0.484 1 96.88 428 LEU B N 1
ATOM 7021 C CA . LEU B 1 428 ? 15.5 -16.703 0.028 1 96.88 428 LEU B CA 1
ATOM 7022 C C . LEU B 1 428 ? 15.438 -16.578 1.547 1 96.88 428 LEU B C 1
ATOM 7024 O O . LEU B 1 428 ? 14.352 -16.422 2.117 1 96.88 428 LEU B O 1
ATOM 7028 N N . ASN B 1 429 ? 16.578 -16.656 2.172 1 95.94 429 ASN B N 1
ATOM 7029 C CA . ASN B 1 429 ? 16.672 -16.438 3.611 1 95.94 429 ASN B CA 1
ATOM 7030 C C . ASN B 1 429 ? 16.891 -14.961 3.936 1 95.94 429 ASN B C 1
ATOM 7032 O O . ASN B 1 429 ? 16.766 -14.102 3.061 1 95.94 429 ASN B O 1
ATOM 7036 N N . GLU B 1 430 ? 17.203 -14.586 5.141 1 92.38 430 GLU B N 1
ATOM 7037 C CA . GLU B 1 430 ? 17.328 -13.219 5.633 1 92.38 430 GLU B CA 1
ATOM 7038 C C . GLU B 1 430 ? 18.5 -12.492 4.969 1 92.38 430 GLU B C 1
ATOM 7040 O O . GLU B 1 430 ? 18.5 -11.266 4.891 1 92.38 430 GLU B O 1
ATOM 7045 N N . LYS B 1 431 ? 19.422 -13.273 4.441 1 92.19 431 LYS B N 1
ATOM 7046 C CA . LYS B 1 431 ? 20.625 -12.695 3.84 1 92.19 431 LYS B CA 1
ATOM 7047 C C . LYS B 1 431 ? 20.469 -12.555 2.328 1 92.19 431 LYS B C 1
ATOM 7049 O O . LYS B 1 431 ? 21.406 -12.172 1.634 1 92.19 431 LYS B O 1
ATOM 7054 N N . GLY B 1 432 ? 19.312 -12.969 1.815 1 93.81 432 GLY B N 1
ATOM 7055 C CA . GLY B 1 432 ? 19.078 -12.883 0.383 1 93.81 432 GLY B CA 1
ATOM 7056 C C . GLY B 1 432 ? 19.656 -14.047 -0.391 1 93.81 432 GLY B C 1
ATOM 7057 O O . GLY B 1 432 ? 19.797 -13.977 -1.613 1 93.81 432 GLY B O 1
ATOM 7058 N N . GLN B 1 433 ? 20.031 -15.047 0.347 1 94.88 433 GLN B N 1
ATOM 7059 C CA . GLN B 1 433 ? 20.594 -16.234 -0.282 1 94.88 433 GLN B CA 1
ATOM 7060 C C . GLN B 1 433 ? 19.531 -17.328 -0.422 1 94.88 433 GLN B C 1
ATOM 7062 O O . GLN B 1 433 ? 18.672 -17.484 0.455 1 94.88 433 GLN B O 1
ATOM 7067 N N . PRO B 1 434 ? 19.625 -18.109 -1.477 1 96.5 434 PRO B N 1
ATOM 7068 C CA . PRO B 1 434 ? 18.656 -19.203 -1.64 1 96.5 434 PRO B CA 1
ATOM 7069 C C . PRO B 1 434 ? 18.828 -20.297 -0.593 1 96.5 434 PRO B C 1
ATOM 7071 O O . PRO B 1 434 ? 19.953 -20.625 -0.219 1 96.5 434 PRO B O 1
ATOM 7074 N N . ILE B 1 435 ? 17.703 -20.734 -0.067 1 97.56 435 ILE B N 1
ATOM 7075 C CA . ILE B 1 435 ? 17.703 -21.969 0.703 1 97.56 435 ILE B CA 1
ATOM 7076 C C . ILE B 1 435 ? 17.75 -23.172 -0.245 1 97.56 435 ILE B C 1
ATOM 7078 O O . ILE B 1 435 ? 16.797 -23.406 -0.999 1 97.56 435 ILE B O 1
ATOM 7082 N N . THR B 1 436 ? 18.812 -23.922 -0.197 1 97.5 436 THR B N 1
ATOM 7083 C CA . THR B 1 436 ? 19.062 -24.984 -1.168 1 97.5 436 THR B CA 1
ATOM 7084 C C . THR B 1 436 ? 17.938 -26.016 -1.129 1 97.5 436 THR B C 1
ATOM 7086 O O . THR B 1 436 ? 17.594 -26.531 -0.06 1 97.5 436 THR B O 1
ATOM 7089 N N . GLY B 1 43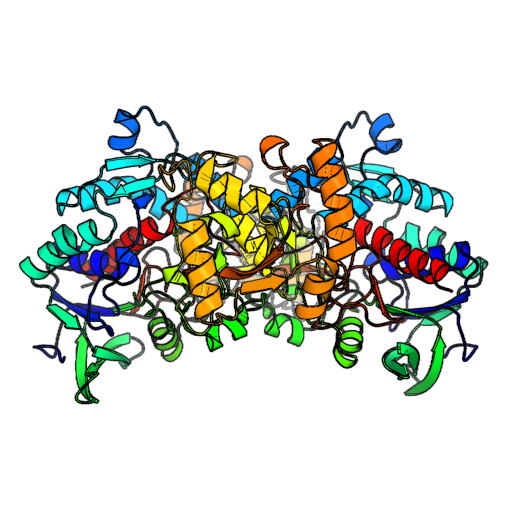7 ? 17.328 -26.219 -2.268 1 98.06 437 GLY B N 1
ATOM 7090 C CA . GLY B 1 437 ? 16.328 -27.266 -2.393 1 98.06 437 GLY B CA 1
ATOM 7091 C C . GLY B 1 437 ? 14.914 -26.781 -2.113 1 98.06 437 GLY B C 1
ATOM 7092 O O . GLY B 1 437 ? 13.961 -27.562 -2.17 1 98.06 437 GLY B O 1
ATOM 7093 N N . LEU B 1 438 ? 14.734 -25.469 -1.783 1 98.56 438 LEU B N 1
ATOM 7094 C CA . LEU B 1 438 ? 13.414 -24.938 -1.455 1 98.56 438 LEU B CA 1
ATOM 7095 C C . LEU B 1 438 ? 12.977 -23.891 -2.479 1 98.56 438 LEU B C 1
ATOM 7097 O O . LEU B 1 438 ? 13.711 -22.938 -2.75 1 98.56 438 LEU B O 1
ATOM 7101 N N . TYR B 1 439 ? 11.836 -24.109 -3.041 1 98.56 439 TYR B N 1
ATOM 7102 C CA . TYR B 1 439 ? 11.227 -23.219 -4.027 1 98.56 439 TYR B CA 1
ATOM 7103 C C . TYR B 1 439 ? 9.805 -22.844 -3.625 1 98.56 439 TYR B C 1
ATOM 7105 O O . TYR B 1 439 ? 9.203 -23.5 -2.775 1 98.56 439 TYR B O 1
ATOM 7113 N N . ALA B 1 440 ? 9.297 -21.75 -4.145 1 98.44 440 ALA B N 1
ATOM 7114 C CA . ALA B 1 440 ? 7.91 -21.359 -3.916 1 98.44 440 ALA B CA 1
ATOM 7115 C C . ALA B 1 440 ? 7.27 -20.844 -5.199 1 98.44 440 ALA B C 1
ATOM 7117 O O . ALA B 1 440 ? 7.961 -20.312 -6.074 1 98.44 440 ALA B O 1
ATOM 7118 N N . ALA B 1 441 ? 5.969 -20.984 -5.277 1 97.75 441 ALA B N 1
ATOM 7119 C CA . ALA B 1 441 ? 5.223 -20.578 -6.465 1 97.75 441 ALA B CA 1
ATOM 7120 C C . ALA B 1 441 ? 3.855 -20 -6.09 1 97.75 441 ALA B C 1
ATOM 7122 O O . ALA B 1 441 ? 3.359 -20.25 -4.988 1 97.75 441 ALA B O 1
ATOM 7123 N N . GLY B 1 442 ? 3.293 -19.25 -7.012 1 96.25 442 GLY B N 1
ATOM 7124 C CA . GLY B 1 442 ? 1.954 -18.703 -6.836 1 96.25 442 GLY B CA 1
ATOM 7125 C C . GLY B 1 442 ? 1.852 -17.734 -5.672 1 96.25 442 GLY B C 1
ATOM 7126 O O . GLY B 1 442 ? 2.705 -16.859 -5.512 1 96.25 442 GLY B O 1
ATOM 7127 N N . SER B 1 443 ? 0.812 -17.906 -4.848 1 95.06 443 SER B N 1
ATOM 7128 C CA . SER B 1 443 ? 0.458 -16.953 -3.803 1 95.06 443 SER B CA 1
ATOM 7129 C C . SER B 1 443 ? 1.455 -17 -2.65 1 95.06 443 SER B C 1
ATOM 7131 O O . SER B 1 443 ? 1.501 -16.078 -1.823 1 95.06 443 SER B O 1
ATOM 7133 N N . ASP B 1 444 ? 2.236 -18.078 -2.625 1 96.62 444 ASP B N 1
ATOM 7134 C CA . ASP B 1 444 ? 3.23 -18.188 -1.562 1 96.62 444 ASP B CA 1
ATOM 7135 C C . ASP B 1 444 ? 4.465 -17.344 -1.878 1 96.62 444 ASP B C 1
ATOM 7137 O O . ASP B 1 444 ? 5.254 -17.031 -0.985 1 96.62 444 ASP B O 1
ATOM 7141 N N . ALA B 1 445 ? 4.598 -17.078 -3.156 1 93.88 445 ALA B N 1
ATOM 7142 C CA . ALA B 1 445 ? 5.816 -16.438 -3.635 1 93.88 445 ALA B CA 1
ATOM 7143 C C . ALA B 1 445 ? 5.59 -14.945 -3.873 1 93.88 445 ALA B C 1
ATOM 7145 O O . ALA B 1 445 ? 4.699 -14.562 -4.633 1 93.88 445 ALA B O 1
ATOM 7146 N N . SER B 1 446 ? 6.375 -14.141 -3.18 1 80.62 446 SER B N 1
ATOM 7147 C CA . SER B 1 446 ? 6.27 -12.695 -3.334 1 80.62 446 SER B CA 1
ATOM 7148 C C . SER B 1 446 ? 7.129 -12.203 -4.492 1 80.62 446 SER B C 1
ATOM 7150 O O . SER B 1 446 ? 8.359 -12.297 -4.449 1 80.62 446 SER B O 1
ATOM 7152 N N . GLY B 1 447 ? 6.57 -11.695 -5.621 1 73.94 447 GLY B N 1
ATOM 7153 C CA . GLY B 1 447 ? 7.379 -11.172 -6.711 1 73.94 447 GLY B CA 1
ATOM 7154 C C . GLY B 1 447 ? 6.684 -10.078 -7.496 1 73.94 447 GLY B C 1
ATOM 7155 O O . GLY B 1 447 ? 7.082 -8.914 -7.434 1 73.94 447 GLY B O 1
ATOM 7156 N N . VAL B 1 448 ? 5.504 -10.367 -7.977 1 77 448 VAL B N 1
ATOM 7157 C CA . VAL B 1 448 ? 4.984 -9.492 -9.023 1 77 448 VAL B CA 1
ATOM 7158 C C . VAL B 1 448 ? 3.793 -8.695 -8.484 1 77 448 VAL B C 1
ATOM 7160 O O . VAL B 1 448 ? 3.609 -7.531 -8.836 1 77 448 VAL B O 1
ATOM 7163 N N . LEU B 1 449 ? 2.982 -9.281 -7.691 1 81.06 449 LEU B N 1
ATOM 7164 C CA . LEU B 1 449 ? 1.823 -8.586 -7.141 1 81.06 449 LEU B CA 1
ATOM 7165 C C . LEU B 1 449 ? 2.086 -8.141 -5.707 1 81.06 449 LEU B C 1
ATOM 7167 O O . LEU B 1 449 ? 2.307 -8.977 -4.824 1 81.06 449 LEU B O 1
ATOM 7171 N N . VAL B 1 450 ? 2.186 -6.793 -5.582 1 80.06 450 VAL B N 1
ATOM 7172 C CA . VAL B 1 450 ? 2.52 -6.23 -4.277 1 80.06 450 VAL B CA 1
ATOM 7173 C C . VAL B 1 450 ? 1.581 -5.07 -3.955 1 80.06 450 VAL B C 1
ATOM 7175 O O . VAL B 1 450 ? 0.888 -4.562 -4.84 1 80.06 450 VAL B O 1
ATOM 7178 N N . GLY B 1 451 ? 1.609 -4.77 -2.654 1 72.25 451 GLY B N 1
ATOM 7179 C CA . GLY B 1 451 ? 0.837 -3.605 -2.25 1 72.25 451 GLY B CA 1
ATOM 7180 C C . GLY B 1 451 ? -0.531 -3.959 -1.697 1 72.25 451 GLY B C 1
ATOM 7181 O O . GLY B 1 451 ? -0.666 -4.906 -0.919 1 72.25 451 GLY B O 1
ATOM 7182 N N . ASP B 1 452 ? -1.506 -3.127 -2.119 1 66.5 452 ASP B N 1
ATOM 7183 C CA . ASP B 1 452 ? -2.811 -3.213 -1.47 1 66.5 452 ASP B CA 1
ATOM 7184 C C . ASP B 1 452 ? -3.793 -4.016 -2.318 1 66.5 452 ASP B C 1
ATOM 7186 O O . ASP B 1 452 ? -4.777 -4.551 -1.801 1 66.5 452 ASP B O 1
ATOM 7190 N N . THR B 1 453 ? -3.457 -3.924 -3.664 1 63.03 453 THR B N 1
ATOM 7191 C CA . THR B 1 453 ? -4.496 -4.59 -4.445 1 63.03 453 THR B CA 1
ATOM 7192 C C . THR B 1 453 ? -3.934 -5.09 -5.773 1 63.03 453 THR B C 1
ATOM 7194 O O . THR B 1 453 ? -2.77 -4.844 -6.094 1 63.03 453 THR B O 1
ATOM 7197 N N . TYR B 1 454 ? -4.746 -5.852 -6.41 1 71.81 454 TYR B N 1
ATOM 7198 C CA . TYR B 1 454 ? -4.559 -6.398 -7.75 1 71.81 454 TYR B CA 1
ATOM 7199 C C . TYR B 1 454 ? -4.668 -5.301 -8.805 1 71.81 454 TYR B C 1
ATOM 7201 O O . TYR B 1 454 ? -5.547 -4.441 -8.727 1 71.81 454 TYR B O 1
ATOM 7209 N N . GLY B 1 455 ? -3.516 -5.188 -9.68 1 68.5 455 GLY B N 1
ATOM 7210 C CA . GLY B 1 455 ? -3.652 -4.273 -10.797 1 68.5 455 GLY B CA 1
ATOM 7211 C C . GLY B 1 455 ? -4.711 -4.703 -11.797 1 68.5 455 GLY B C 1
ATOM 7212 O O . GLY B 1 455 ? -4.48 -5.605 -12.602 1 68.5 455 GLY B O 1
ATOM 7213 N N . VAL B 1 456 ? -5.879 -4.09 -11.812 1 68.38 456 VAL B N 1
ATOM 7214 C CA . VAL B 1 456 ? -7.016 -4.465 -12.648 1 68.38 456 VAL B CA 1
ATOM 7215 C C . VAL B 1 456 ? -6.738 -4.086 -14.102 1 68.38 456 VAL B C 1
ATOM 7217 O O . VAL B 1 456 ? -7.414 -4.566 -15.016 1 68.38 456 VAL B O 1
ATOM 7220 N N . ASN B 1 457 ? -5.621 -3.41 -14.234 1 80.94 457 ASN B N 1
ATOM 7221 C CA . ASN B 1 457 ? -5.289 -3.014 -15.602 1 80.94 457 ASN B CA 1
ATOM 7222 C C . ASN B 1 457 ? -4.617 -4.148 -16.359 1 80.94 457 ASN B C 1
ATOM 7224 O O . ASN B 1 457 ? -4.52 -4.102 -17.594 1 80.94 457 ASN B O 1
ATOM 7228 N N . VAL B 1 458 ? -4.238 -5.133 -15.688 1 88.19 458 VAL B N 1
ATOM 7229 C CA . VAL B 1 458 ? -3.637 -6.309 -16.312 1 88.19 458 VAL B CA 1
ATOM 7230 C C . VAL B 1 458 ? -4.328 -7.574 -15.797 1 88.19 458 VAL B C 1
ATOM 7232 O O . VAL B 1 458 ? -3.729 -8.359 -15.055 1 88.19 458 VAL B O 1
ATOM 7235 N N . PRO B 1 459 ? -5.531 -7.77 -16.266 1 88.88 459 PRO B N 1
ATOM 7236 C CA . PRO B 1 459 ? -6.281 -8.914 -15.766 1 88.88 459 PRO B CA 1
ATOM 7237 C C . PRO B 1 459 ? -5.59 -10.25 -16.047 1 88.88 459 PRO B C 1
ATOM 7239 O O . PRO B 1 459 ? -4.93 -10.398 -17.078 1 88.88 459 PRO B O 1
ATOM 7242 N N . GLY B 1 460 ? -5.762 -11.188 -15.102 1 92.12 460 GLY B N 1
ATOM 7243 C CA . GLY B 1 460 ? -5.207 -12.523 -15.234 1 92.12 460 GLY B CA 1
ATOM 7244 C C . GLY B 1 460 ? -3.795 -12.641 -14.688 1 92.12 460 GLY B C 1
ATOM 7245 O O . GLY B 1 460 ? -3.211 -13.727 -14.695 1 92.12 460 GLY B O 1
ATOM 7246 N N . SER B 1 461 ? -3.277 -11.586 -14.125 1 92.38 461 SER B N 1
ATOM 7247 C CA . SER B 1 461 ? -1.872 -11.523 -13.734 1 92.38 461 SER B CA 1
ATOM 7248 C C . SER B 1 461 ? -1.556 -12.547 -12.648 1 92.38 461 SER B C 1
ATOM 7250 O O . SER B 1 461 ? -0.51 -13.195 -12.688 1 92.38 461 SER B O 1
ATOM 7252 N N . GLU B 1 462 ? -2.48 -12.742 -11.688 1 93.06 462 GLU B N 1
ATOM 7253 C CA . GLU B 1 462 ? -2.217 -13.703 -10.617 1 93.06 462 GLU B CA 1
ATOM 7254 C C . GLU B 1 462 ? -2.236 -15.133 -11.148 1 93.06 462 GLU B C 1
ATOM 7256 O O . GLU B 1 462 ? -1.341 -15.922 -10.844 1 93.06 462 GLU B O 1
ATOM 7261 N N . ALA B 1 463 ? -3.258 -15.453 -11.891 1 95.44 463 ALA B N 1
ATOM 7262 C CA . ALA B 1 463 ? -3.359 -16.797 -12.453 1 95.44 463 ALA B CA 1
ATOM 7263 C C . ALA B 1 463 ? -2.18 -17.094 -13.375 1 95.44 463 ALA B C 1
ATOM 7265 O O . ALA B 1 463 ? -1.618 -18.188 -13.336 1 95.44 463 ALA B O 1
ATOM 7266 N N . GLY B 1 464 ? -1.899 -16.109 -14.203 1 96.75 464 GLY B N 1
ATOM 7267 C CA . GLY B 1 464 ? -0.74 -16.281 -15.062 1 96.75 464 GLY B CA 1
ATOM 7268 C C . GLY B 1 464 ? 0.552 -16.484 -14.289 1 96.75 464 GLY B C 1
ATOM 7269 O O . GLY B 1 464 ? 1.403 -17.281 -14.695 1 96.75 464 GLY B O 1
ATOM 7270 N N . TYR B 1 465 ? 0.721 -15.734 -13.227 1 96.44 465 TYR B N 1
ATOM 7271 C CA . TYR B 1 465 ? 1.92 -15.867 -12.406 1 96.44 465 TYR B CA 1
ATOM 7272 C C . TYR B 1 465 ? 1.989 -17.25 -11.758 1 96.44 465 TYR B C 1
ATOM 7274 O O . TYR B 1 465 ? 3.074 -17.812 -11.586 1 96.44 465 TYR B O 1
ATOM 7282 N N . CYS B 1 466 ? 0.831 -17.812 -11.383 1 97.31 466 CYS B N 1
ATOM 7283 C CA . CYS B 1 466 ? 0.801 -19.172 -10.852 1 97.31 466 CYS B CA 1
ATOM 7284 C C . CYS B 1 466 ? 1.396 -20.156 -11.852 1 97.31 466 CYS B C 1
ATOM 7286 O O . CYS B 1 466 ? 2.264 -20.953 -11.5 1 97.31 466 CYS B O 1
ATOM 7288 N N . ILE B 1 467 ? 0.983 -20.031 -13.086 1 98.5 467 ILE B N 1
ATOM 7289 C CA . ILE B 1 467 ? 1.502 -20.891 -14.141 1 98.5 467 ILE B CA 1
ATOM 7290 C C . ILE B 1 467 ? 3 -20.656 -14.312 1 98.5 467 ILE B C 1
ATOM 7292 O O . ILE B 1 467 ? 3.797 -21.594 -14.266 1 98.5 467 ILE B O 1
ATOM 7296 N N . TYR B 1 468 ? 3.361 -19.406 -14.43 1 98.25 468 TYR B N 1
ATOM 7297 C CA . TYR B 1 468 ? 4.738 -19 -14.68 1 98.25 468 TYR B CA 1
ATOM 7298 C C . TYR B 1 468 ? 5.668 -19.5 -13.586 1 98.25 468 TYR B C 1
ATOM 7300 O O . TYR B 1 468 ? 6.664 -20.172 -13.867 1 98.25 468 TYR B O 1
ATOM 7308 N N . SER B 1 469 ? 5.332 -19.219 -12.359 1 98.19 469 SER B N 1
ATOM 7309 C CA . SER B 1 469 ? 6.223 -19.516 -11.242 1 98.19 469 SER B CA 1
ATOM 7310 C C . SER B 1 469 ? 6.348 -21.016 -11.008 1 98.19 469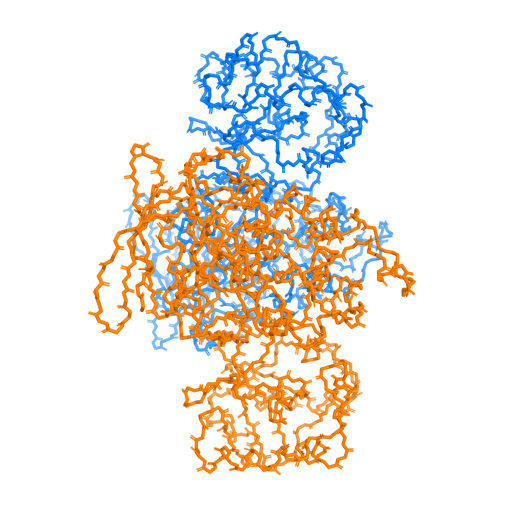 SER B C 1
ATOM 7312 O O . SER B 1 469 ? 7.422 -21.516 -10.656 1 98.19 469 SER B O 1
ATOM 7314 N N . GLY B 1 470 ? 5.227 -21.75 -11.188 1 98.62 470 GLY B N 1
ATOM 7315 C CA . GLY B 1 470 ? 5.324 -23.203 -11.109 1 98.62 470 GLY B CA 1
ATOM 7316 C C . GLY B 1 470 ? 6.281 -23.797 -12.125 1 98.62 470 GLY B C 1
ATOM 7317 O O . GLY B 1 470 ? 7.098 -24.656 -11.781 1 98.62 470 GLY B O 1
ATOM 7318 N N . ARG B 1 471 ? 6.207 -23.297 -13.297 1 98.69 471 ARG B N 1
ATOM 7319 C CA . ARG B 1 471 ? 7.062 -23.781 -14.375 1 98.69 471 ARG B CA 1
ATOM 7320 C C . ARG B 1 471 ? 8.516 -23.406 -14.141 1 98.69 471 ARG B C 1
ATOM 7322 O O . ARG B 1 471 ? 9.422 -24.234 -14.273 1 98.69 471 ARG B O 1
ATOM 7329 N N . VAL B 1 472 ? 8.75 -22.188 -13.734 1 98.12 472 VAL B N 1
ATOM 7330 C CA . VAL B 1 472 ? 10.102 -21.672 -13.555 1 98.12 472 VAL B CA 1
ATOM 7331 C C . VAL B 1 472 ? 10.797 -22.406 -12.414 1 98.12 472 VAL B C 1
ATOM 7333 O O . VAL B 1 472 ? 11.953 -22.812 -12.547 1 98.12 472 VAL B O 1
ATOM 7336 N N . ALA B 1 473 ? 10.07 -22.547 -11.297 1 98.06 473 ALA B N 1
ATOM 7337 C CA . ALA B 1 473 ? 10.633 -23.297 -10.172 1 98.06 473 ALA B CA 1
ATOM 7338 C C . ALA B 1 473 ? 11.078 -24.688 -10.617 1 98.06 473 ALA B C 1
ATOM 7340 O O . ALA B 1 473 ? 12.203 -25.109 -10.32 1 98.06 473 ALA B O 1
ATOM 7341 N N . THR B 1 474 ? 10.273 -25.328 -11.359 1 98.19 474 THR B N 1
ATOM 7342 C CA . THR B 1 474 ? 10.531 -26.703 -11.781 1 98.19 474 THR B CA 1
ATOM 7343 C C . THR B 1 474 ? 11.656 -26.75 -12.812 1 98.19 474 THR B C 1
ATOM 7345 O O . THR B 1 474 ? 12.5 -27.641 -12.781 1 98.19 474 THR B O 1
ATOM 7348 N N . ASP B 1 475 ? 11.633 -25.859 -13.742 1 97 475 ASP B N 1
ATOM 7349 C CA . ASP B 1 475 ? 12.688 -25.781 -14.742 1 97 475 ASP B CA 1
ATOM 7350 C C . ASP B 1 475 ? 14.062 -25.656 -14.086 1 97 475 ASP B C 1
ATOM 7352 O O . ASP B 1 475 ? 15.016 -26.312 -14.5 1 97 475 ASP B O 1
ATOM 7356 N N . LYS B 1 476 ? 14.102 -24.859 -13.117 1 94.69 476 LYS B N 1
ATOM 7357 C CA . LYS B 1 476 ? 15.367 -24.641 -12.422 1 94.69 476 LYS B CA 1
ATOM 7358 C C . LYS B 1 476 ? 15.789 -25.875 -11.648 1 94.69 476 LYS B C 1
ATOM 7360 O O . LYS B 1 476 ? 16.969 -26.203 -11.586 1 94.69 476 LYS B O 1
ATOM 7365 N N . ILE B 1 477 ? 14.859 -26.531 -11.047 1 96.31 477 ILE B N 1
ATOM 7366 C CA . ILE B 1 477 ? 15.141 -27.781 -10.344 1 96.31 477 ILE B CA 1
ATOM 7367 C C . ILE B 1 477 ? 15.703 -28.812 -11.32 1 96.31 477 ILE B C 1
ATOM 7369 O O . ILE B 1 477 ? 16.703 -29.453 -11.031 1 96.31 477 ILE B O 1
ATOM 7373 N N . ALA B 1 478 ? 15.094 -28.922 -12.43 1 96.38 478 ALA B N 1
ATOM 7374 C CA . ALA B 1 478 ? 15.5 -29.906 -13.438 1 96.38 478 ALA B CA 1
ATOM 7375 C C . ALA B 1 478 ? 16.922 -29.625 -13.922 1 96.38 478 ALA B C 1
ATOM 7377 O O . ALA B 1 478 ? 17.688 -30.562 -14.18 1 96.38 478 ALA B O 1
ATOM 7378 N N . GLU B 1 479 ? 17.281 -28.391 -14.008 1 92.25 479 GLU B N 1
ATOM 7379 C CA . GLU B 1 479 ? 18.625 -28 -14.453 1 92.25 479 GLU B CA 1
ATOM 7380 C C . GLU B 1 479 ? 19.688 -28.406 -13.422 1 92.25 479 GLU B C 1
ATOM 7382 O O . GLU B 1 479 ? 20.844 -28.641 -13.773 1 92.25 479 GLU B O 1
ATOM 7387 N N . ASN B 1 480 ? 19.297 -28.438 -12.195 1 87.44 480 ASN B N 1
ATOM 7388 C CA . ASN B 1 480 ? 20.266 -28.641 -11.125 1 87.44 480 ASN B CA 1
ATOM 7389 C C . ASN B 1 480 ? 20.344 -30.109 -10.719 1 87.44 480 ASN B C 1
ATOM 7391 O O . ASN B 1 480 ? 21.172 -30.484 -9.883 1 87.44 480 ASN B O 1
ATOM 7395 N N . LEU B 1 481 ? 19.406 -30.875 -11.156 1 84.5 481 LEU B N 1
ATOM 7396 C CA . LEU B 1 481 ? 19.438 -32.312 -10.867 1 84.5 481 LEU B CA 1
ATOM 7397 C C . LEU B 1 481 ? 20.25 -33.062 -11.914 1 84.5 481 LEU B C 1
ATOM 7399 O O . LEU B 1 481 ? 20.969 -34 -11.594 1 84.5 481 LEU B O 1
#

Secondary structure (DSSP, 8-state):
---S-SEEEEEEE--BHHHHHHHHHHHHTT--EEEE-SSSSSBGGGGG--EEE-SS-HHHHHTT----HHHHHHHHHHHTTT-S-HHHHHHHHHHHHHHHHHHHHHT--EEEEE--TTS-S-EEEETTHHHHIIIIIIHHHHHHTT-EEE-SEEEEEEEEETTEEEEEEEEETTT--EEEEEEEEEEE----STT-HHHHHHH-SS-GGGEEE-S-S---SHHHHHHHHTTBPEEEEEEEEEEEEEE--SSS-GGGGTTSHHHIIIIIS-SEEE-TTS---S-GGGGGSHHHHHHHHHTSS-EEEEEEHHHHHIIIII--SS--TTT---SS-TTHHHHHHHHHHTT-TTEEEESSHHHHHHHHT-TTHHHHHHHHHHHHHHT--TTT---GGG-----SSSEEEEEEEEEEEEEEEEEEB-TT-EEEBTTS-EEEEEEE-GGGEESS--SSS--TTSTTHHHHHHHHHHHHHHHHHHHH-/---S-SEEEEEEE--BHHHHHHHHHHHHTT--EEEE-SSSSSBGGGGG--EEE-SS-HHHHHTT----HHHHHHHHHHHTTT-S-HHHHHHHHHHHHHHHHHHHHHT--EEEEE--TT--S-EEEETTHHHHIIIIIIHHHHHHTT-EEE-SEEEEEEEEETTEEEEEEEEETTT--EEEEEEEEEEE----STT-HHHHHHH-SS-GGGEEE-S-S---SHHHHHHHHTTBPEEEEEEEEEEEEEE--SSS-GGGGTTSHHHIIIIIS-SEEE-TTS---S-GGGGGSHHHHHHHHHTSS-EEEEEEHHHHHIIIII--SS--TTT---SS-TTHHHHHHHHHHTT-TTEEEESSHHHHHHHHT-TTHHHHHHHHHHHHHHT--TTT---GGG-----SSSEEEEEEEEEEEEEEEEEEB-TT-EEEBTTS-EEEEEEE-GGGEESS--SSS--TTSTTHHHHHHHHHHHHHHHHHHHH-

Organism: Lactobacillus johnsonii (strain FI9785) (NCBI:txid633699)

Radius of gyration: 29.29 Å; Cα contacts (8 Å, |Δi|>4): 2436; chains: 2; bounding box: 82×84×72 Å

pLDDT: mean 94.27, std 5.92, range [63.03, 98.88]

Solvent-accessible surface area (backbone atoms only — not comparable to full-atom values): 46358 Å² total; per-residue (Å²): 66,75,72,95,63,52,68,36,51,28,38,29,37,19,39,20,48,16,22,38,31,20,44,32,45,28,29,75,71,72,39,40,34,37,33,38,16,54,44,87,64,75,25,50,51,31,34,70,36,51,32,27,29,37,48,78,31,73,67,35,53,76,69,69,51,86,59,56,71,65,57,54,52,53,50,49,38,59,73,38,45,31,55,36,42,56,64,48,41,49,55,48,52,71,43,18,30,56,50,53,52,52,40,42,72,52,56,32,52,67,73,47,70,36,61,44,71,91,28,40,78,23,17,39,25,36,52,64,24,25,38,37,35,38,67,70,7,40,47,52,50,16,44,74,54,55,36,43,77,36,37,27,15,39,77,78,40,71,38,67,56,96,75,24,36,40,29,35,31,35,29,18,61,86,80,60,50,71,46,69,33,39,17,63,28,38,36,31,17,36,47,13,32,59,60,19,67,66,60,36,52,68,44,29,74,54,64,45,87,41,55,37,68,56,53,65,73,68,18,52,26,61,44,38,50,48,42,45,74,73,50,33,24,83,27,51,52,48,23,39,32,32,49,13,52,30,56,40,43,92,92,43,70,42,63,76,35,62,84,31,44,60,32,36,43,48,43,69,56,30,57,34,49,23,33,48,36,19,43,69,75,67,35,55,73,40,40,64,40,30,41,38,25,10,33,47,53,49,71,41,89,34,36,27,24,46,45,22,41,55,56,53,48,34,29,32,72,72,34,55,77,63,80,43,64,88,82,37,88,59,58,49,27,72,54,26,66,58,51,52,49,51,37,58,74,65,65,41,84,26,59,46,77,22,76,37,63,64,52,40,21,62,78,64,57,17,81,37,28,54,61,39,48,56,53,47,34,52,29,25,71,68,49,50,38,87,84,58,64,42,59,49,70,54,48,59,63,74,80,40,59,48,29,36,37,35,33,37,25,22,20,25,60,41,23,32,16,34,28,32,43,54,89,52,19,32,29,17,25,80,70,66,42,69,41,45,35,36,26,30,13,30,26,19,29,28,47,61,70,49,62,71,46,61,66,55,54,46,28,28,46,67,52,25,41,9,40,49,30,10,35,41,28,32,52,49,50,62,73,74,105,68,74,72,96,64,52,68,37,50,29,37,30,38,18,39,20,48,15,22,37,31,21,44,32,45,28,30,75,70,70,39,39,33,36,33,38,17,55,45,86,63,76,25,51,50,30,34,70,34,51,32,28,29,38,49,78,32,71,67,37,52,76,70,70,52,85,60,56,69,66,58,54,51,54,49,50,38,59,74,39,45,31,55,35,41,56,63,49,42,50,54,47,51,71,40,18,29,56,52,52,53,52,40,42,72,52,56,32,51,67,73,46,69,36,59,46,73,91,28,39,74,24,18,38,25,37,51,64,26,25,37,36,35,39,67,70,6,39,47,52,51,16,45,75,53,54,37,44,77,35,37,26,15,38,78,78,42,72,37,66,58,96,75,25,36,40,28,36,31,34,29,18,61,86,80,60,49,71,46,69,32,39,18,62,28,39,36,32,16,37,48,14,32,61,60,19,67,67,61,35,52,68,45,29,75,55,63,47,88,40,55,37,69,56,52,66,74,68,17,50,26,62,43,40,50,47,42,43,75,74,50,33,25,83,28,50,54,48,23,39,31,31,49,13,53,28,57,39,44,91,92,43,70,42,63,76,36,62,84,31,42,60,32,36,45,49,46,71,58,32,56,35,51,24,33,46,36,18,42,70,76,68,36,54,72,40,39,66,40,30,40,38,25,10,33,46,53,49,70,42,91,35,36,28,23,45,46,20,41,54,54,52,48,34,29,31,72,74,33,54,77,62,80,42,64,90,82,37,87,60,58,49,27,72,53,26,65,58,52,52,50,51,37,58,74,64,64,40,83,26,57,46,78,23,75,37,61,65,53,41,20,61,77,66,57,16,83,37,27,54,61,37,49,57,53,46,32,53,29,25,71,69,48,50,36,86,82,57,64,42,59,48,70,55,48,58,62,74,80,41,61,48,31,37,37,36,34,38,23,22,20,25,61,41,23,32,16,33,26,32,43,53,89,52,20,32,28,17,25,81,69,67,43,67,40,45,35,36,26,30,12,30,25,19,30,28,48,62,71,50,64,69,49,64,65,56,53,45,29,29,46,66,53,24,42,9,39,49,29,10,34,41,28,35,52,49,48,62,74,74,105

Nearest PDB structures (foldseek):
  1qo8-assembly1_D  TM=7.968E-01  e=9.260E-37  Shewanella frigidimarina
  1d4c-assembly3_C  TM=7.251E-01  e=3.410E-35  Shewanella oneidensis
  1d4e-assembly1_A  TM=7.102E-01  e=2.091E-35  Shewanella oneidensis
  1p2e-assembly1_A  TM=6.993E-01  e=4.920E-35  Shewanella frigidimarina
  4at2-assembly1_A-2  TM=7.221E-01  e=9.625E-32  Rhodococcus jostii RHA1

Sequence (962 aa):
MLAKKDNYDIVIVGAGLSGQAAAAEAVSKGLKPLVVEKGRTTGGSGNYVEGVFAVETPMQKAQGIDIKKEDILHEEQEFSHFEADTLIWKDYINQSAENVAWLEKLGVKFKGVATLGAGLNTWHMFDGLGNHAIHDAIEPFAKKHGAEYITSASVKELVSNNDKITGVVIEDYETKKMQKITAKAVILASGGYLNNKELLEQYSNKNANRIVPMNSGKSDGSGIQLGWSVGAKKFGMGMAMMFGGQIKEDKVPSYKYWKTDIGLATCEMAPLWVNEIGDRFVDESVFRIWSHAGNAIIRQEKVYAILDQGTIDRFAEEGLPRSLKPLSDRTKLNKLKKMIKDAEDKNLSFLTKANSIEELAEKLDLTDLSKTIRQYNVVAENGEDTEFEKPSNYLQSIEKGPFYAFELGVGAYCTMGGLRVNRKNQVLNEKGQPITGLYAAGSDASGVLVGDTYGVNVPGSEAGYCIYSGRVATDKIAENLMLAKKDNYDIVIVGAGLSGQAAAAEAVSKGLKPLVVEKGRTTGGSGNYVEGVFAVETPMQKAQGIDIKKEDILHEEQEFSHFEADTLIWKDYINQSAENVAWLEKLGVKFKGVATLGAGLNTWHMFDGLGNHAIHDAIEPFAKKHGAEYITSASVKELVSNNDKITGVVIEDYETKKMQKITAKAVILASGGYLNNKELLEQYSNKNANRIVPMNSGKSDGSGIQLGWSVGAKKFGMGMAMMFGGQIKEDKVPSYKYWKTDIGLATCEMAPLWVNEIGDRFVDESVFRIWSHAGNAIIRQEKVYAILDQGTIDRFAEEGLPRSLKPLSDRTKLNKLKKMIKDAEDKNLSFLTKANSIEELAEKLDLTDLSKTIRQYNVVAENGEDTEFEKPSNYLQSIEKGPFYAFELGVGAYCTMGGLRVNRKNQVLNEKGQPITGLYAAGSDASGVLVGDTYGVNVPGSEAGYCIYSGRVATDKIAENL

InterPro domains:
  IPR003953 FAD-dependent oxidoreductase 2, FAD-binding domain [PF00890] (9-448)
  IPR027477 Succinate dehydrogenase/fumarate reductase flavoprotein, catalytic domain superfamily [G3DSA:3.90.700.10] (238-411)
  IPR027477 Succinate dehydrogenase/fumarate reductase flavoprotein, catalytic domain superfamily [SSF56425] (271-419)
  IPR036188 FAD/NAD(P)-binding domain superfamily [G3DSA:3.50.50.60] (8-474)
  IPR036188 FAD/NAD(P)-binding domain superfamily [SSF51905] (4-479)
  IPR050315 FAD-dependent oxidoreductase 2 [PTHR43400] (3-480)

Foldseek 3Di:
DDDPDQEFAEEEEAQALLSLLLLLLQLVLVGEYEYEAQAPDGHWQQLAAFFAFAPPAPLCVVVVAHDDLVVVLVVLCVVQVNPFFSVLSSVLHVCLRVLVVVLVVQPWDWDGWDAAQPAGRGTTGTDNGSNCSRVVGRVVSSVVSHYHYDYSKHWQAFDDDPLATFWTWMAHNPVRDIGNHGHQFYAYEQFAALLALVQQVVQAPFDNVQEQELIRNRHRCNSLVNCVVSFFDFDFGHAFAWFWKWFDFDVDRGNVCPPALQGCCQTQAFLAKAALQQAGQAQSNCNSGRSSNRVSCRNGPWMKRKAFPVSLCCQQPPFTLDQPPPVDRDGHNVCNVVVLVVCVVVVIPQKDKAFDQVRSCVVSVNNCNVVRLVVLQVCLVVQADPPHRHHSSSRDHHDHDGMMIGIIGIYTHGAAGSFEADSLQFTAGPVRHGSHRYGYFARHYRHRDHDHHDDSNRPNHRSSRSSVRSSSNSVVSSVVD/DDDPDQEFAEEEEAQALLSLLLLLLQLVLVGEYEYEAQAPDGHWQQLAAFFAFAPPAPLCVVVVAHDDLVVVLVLLCVVQVNPFFSVLSSVLHVCLRVLVVVLVVQPWDWDGWDAAQPAGRGTTGTDNGSNCSRVVGRVVSSVVSHYHYDYSKHWQAFDDDPLATFWTWMAHNPVRDIGNHGHQFYAYEQFAALLALVQQVVQAPFDNVQEQELIRNRHRCSSLVNCVVSFFDFDFGHAFAWFWKWFDFDVDRGNVCPPALQRCCQTQAFLAKAALQQAGQAQSNCNSGRSSNRVSCRNGPWMKRKAFPVSLCCQQPPFGLDQPPPVDRDGHNVCNVVVLVVCVVVVIPQKDKAFDQVRVCVVSVNNCNVVRLVVLQVCLVVQADPPHRHHSSSRDHHDHDGMMIGIIGIYTHGAAGSFEADSLQFTAGPVRHGRHRYGYFQRHYRHRDHDHHDPSNRPNHRSSRSSVRSSSNSVVSSVVD